Protein 2D1P (pdb70)

B-factor: mean 33.17, std 9.61, range [13.83, 77.72]

Organism: Escherichia coli (strain K12) (NCBI:txid83333)

Structure (mmCIF, N/CA/C/O backbone):
data_2D1P
#
_entry.id   2D1P
#
_cell.length_a   141.392
_cell.length_b   141.392
_cell.length_c   135.686
_cell.angle_alpha   90.00
_cell.angle_beta   90.00
_cell.angle_gamma   90.00
#
_symmetry.space_group_name_H-M   'P 41 21 2'
#
loop_
_entity.id
_entity.type
_entity.pdbx_description
1 polymer 'Hypothetical UPF0163 protein yheN'
2 polymer 'Hypothetical UPF0116 protein yheM'
3 polymer 'Hypothetical protein yheL'
4 non-polymer 'SULFATE ION'
5 water water
#
loop_
_atom_site.group_PDB
_atom_site.id
_atom_site.type_symbol
_atom_site.label_atom_id
_atom_site.label_alt_id
_atom_site.label_comp_id
_atom_site.label_asym_id
_atom_site.label_entity_id
_atom_site.label_seq_id
_atom_site.pdbx_PDB_ins_code
_atom_site.Cartn_x
_atom_site.Cartn_y
_atom_site.Cartn_z
_atom_site.occupancy
_atom_site.B_iso_or_equiv
_atom_site.auth_seq_id
_atom_site.auth_comp_id
_atom_site.auth_asym_id
_atom_site.auth_atom_id
_atom_site.pdbx_PDB_model_num
ATOM 1 N N . GLY A 1 11 ? 54.919 39.471 50.403 1.00 57.78 -1 GLY A N 1
ATOM 2 C CA . GLY A 1 11 ? 55.818 40.247 51.313 1.00 56.69 -1 GLY A CA 1
ATOM 3 C C . GLY A 1 11 ? 57.161 40.551 50.674 1.00 55.87 -1 GLY A C 1
ATOM 4 O O . GLY A 1 11 ? 57.493 41.713 50.434 1.00 56.89 -1 GLY A O 1
ATOM 5 N N . SER A 1 12 ? 57.936 39.505 50.402 1.00 53.85 0 SER A N 1
ATOM 6 C CA . SER A 1 12 ? 59.249 39.651 49.784 1.00 51.00 0 SER A CA 1
ATOM 7 C C . SER A 1 12 ? 59.099 39.879 48.282 1.00 48.95 0 SER A C 1
ATOM 8 O O . SER A 1 12 ? 58.273 39.242 47.628 1.00 49.00 0 SER A O 1
ATOM 11 N N . MET A 1 13 ? 59.900 40.791 47.743 1.00 45.11 1 MET A N 1
ATOM 12 C CA . MET A 1 13 ? 59.867 41.115 46.324 1.00 43.29 1 MET A CA 1
ATOM 13 C C . MET A 1 13 ? 61.213 40.811 45.679 1.00 40.94 1 MET A C 1
ATOM 14 O O . MET A 1 13 ? 62.243 40.869 46.340 1.00 41.24 1 MET A O 1
ATOM 19 N N . ARG A 1 14 ? 61.203 40.491 44.390 1.00 41.34 2 ARG A N 1
ATOM 20 C CA . ARG A 1 14 ? 62.437 40.211 43.660 1.00 40.51 2 ARG A CA 1
ATOM 21 C C . ARG A 1 14 ? 62.911 41.505 43.014 1.00 37.25 2 ARG A C 1
ATOM 22 O O . ARG A 1 14 ? 62.236 42.053 42.144 1.00 33.99 2 ARG A O 1
ATOM 30 N N . PHE A 1 15 ? 64.080 41.979 43.436 1.00 34.39 3 PHE A N 1
ATOM 31 C CA . PHE A 1 15 ? 64.641 43.222 42.909 1.00 32.85 3 PHE A CA 1
ATOM 32 C C . PHE A 1 15 ? 65.804 43.066 41.938 1.00 31.41 3 PHE A C 1
ATOM 33 O O . PHE A 1 15 ? 66.610 42.147 42.035 1.00 31.03 3 PHE A O 1
ATOM 41 N N . ALA A 1 16 ? 65.868 43.997 40.999 1.00 32.35 4 ALA A N 1
ATOM 42 C CA . ALA A 1 16 ? 66.937 44.069 40.018 1.00 31.62 4 ALA A CA 1
ATOM 43 C C . ALA A 1 16 ? 67.352 45.538 40.083 1.00 30.50 4 ALA A C 1
ATOM 44 O O . ALA A 1 16 ? 66.507 46.421 39.961 1.00 31.01 4 ALA A O 1
ATOM 46 N N . ILE A 1 17 ? 68.635 45.803 40.297 1.00 29.02 5 ILE A N 1
ATOM 47 C CA . ILE A 1 17 ? 69.114 47.184 40.363 1.00 27.19 5 ILE A CA 1
ATOM 48 C C . ILE A 1 17 ? 69.991 47.490 39.159 1.00 27.31 5 ILE A C 1
ATOM 49 O O . ILE A 1 17 ? 70.797 46.656 38.741 1.00 26.97 5 ILE A O 1
ATOM 54 N N . VAL A 1 18 ? 69.820 48.682 38.594 1.00 25.45 6 VAL A N 1
ATOM 55 C CA . VAL A 1 18 ? 70.616 49.101 37.450 1.00 25.75 6 VAL A CA 1
ATOM 56 C C . VAL A 1 18 ? 71.515 50.264 37.875 1.00 26.12 6 VAL A C 1
ATOM 57 O O . VAL A 1 18 ? 71.032 51.295 38.343 1.00 26.67 6 VAL A O 1
ATOM 61 N N . VAL A 1 19 ? 72.824 50.086 37.724 1.00 24.61 7 VAL A N 1
ATOM 62 C CA . VAL A 1 19 ? 73.787 51.117 38.098 1.00 22.89 7 VAL A CA 1
ATOM 63 C C . VAL A 1 19 ? 74.392 51.709 36.834 1.00 22.56 7 VAL A C 1
ATOM 64 O O . VAL A 1 19 ? 74.930 50.986 35.996 1.00 23.88 7 VAL A O 1
ATOM 68 N N . THR A 1 20 ? 74.287 53.024 36.691 1.00 20.79 8 THR A N 1
ATOM 69 C CA . THR A 1 20 ? 74.804 53.692 35.509 1.00 22.31 8 THR A CA 1
ATOM 70 C C . THR A 1 20 ? 75.896 54.711 35.818 1.00 21.67 8 THR A C 1
ATOM 71 O O . THR A 1 20 ? 76.350 55.414 34.912 1.00 22.32 8 THR A O 1
ATOM 75 N N . GLY A 1 21 ? 76.311 54.789 37.085 1.00 20.63 9 GLY A N 1
ATOM 76 C CA . GLY A 1 21 ? 77.363 55.721 37.485 1.00 20.71 9 GLY A CA 1
ATOM 77 C C . GLY A 1 21 ? 78.639 55.021 37.957 1.00 20.52 9 GLY A C 1
ATOM 78 O O . GLY A 1 21 ? 78.588 53.875 38.420 1.00 20.86 9 GLY A O 1
ATOM 79 N N . PRO A 1 22 ? 79.797 55.698 37.896 1.00 19.75 10 PRO A N 1
ATOM 80 C CA . PRO A 1 22 ? 81.079 55.113 38.309 1.00 20.68 10 PRO A CA 1
ATOM 81 C C . PRO A 1 22 ? 81.246 54.834 39.799 1.00 19.23 10 PRO A C 1
ATOM 82 O O . PRO A 1 22 ? 80.454 55.281 40.619 1.00 21.80 10 PRO A O 1
ATOM 86 N N . ALA A 1 23 ? 82.284 54.079 40.139 1.00 21.24 11 ALA A N 1
ATOM 87 C CA . ALA A 1 23 ? 82.569 53.767 41.540 1.00 20.26 11 ALA A CA 1
ATOM 88 C C . ALA A 1 23 ? 82.903 55.097 42.229 1.00 18.20 11 ALA A C 1
ATOM 89 O O . ALA A 1 23 ? 82.426 55.373 43.323 1.00 19.91 11 ALA A O 1
ATOM 91 N N . TYR A 1 24 ? 83.714 55.918 41.566 1.00 19.53 12 TYR A N 1
ATOM 92 C CA . TYR A 1 24 ? 84.091 57.242 42.075 1.00 20.46 12 TYR A CA 1
ATOM 93 C C . TYR A 1 24 ? 83.857 58.267 40.971 1.00 19.65 12 TYR A C 1
ATOM 94 O O . TYR A 1 24 ? 84.268 58.056 39.823 1.00 19.10 12 TYR A O 1
ATOM 103 N N . GLY A 1 25 ? 83.212 59.375 41.319 1.00 18.31 13 GLY A N 1
ATOM 104 C CA . GLY A 1 25 ? 82.928 60.402 40.332 1.00 20.99 13 GLY A CA 1
ATOM 105 C C . GLY A 1 25 ? 81.570 61.041 40.556 1.00 21.32 13 GLY A C 1
ATOM 106 O O . GLY A 1 25 ? 81.424 62.260 40.431 1.00 20.38 13 GLY A O 1
ATOM 107 N N . THR A 1 26 ? 80.571 60.207 40.846 1.00 21.49 14 THR A N 1
ATOM 108 C CA . THR A 1 26 ? 79.208 60.660 41.137 1.00 21.67 14 THR A CA 1
ATOM 109 C C . THR A 1 26 ? 78.738 59.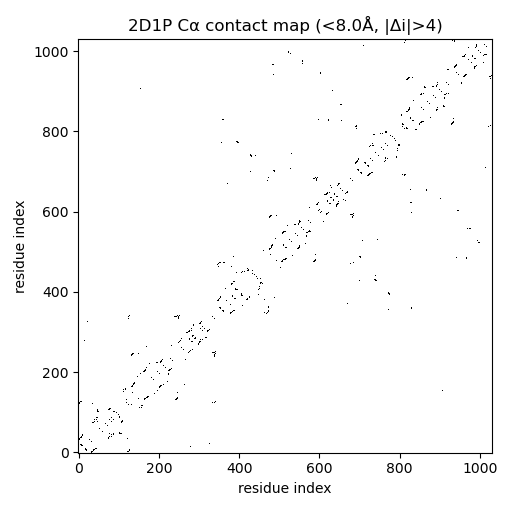783 42.292 1.00 21.60 14 THR A C 1
ATOM 110 O O . THR A 1 26 ? 79.409 58.810 42.646 1.00 21.49 14 THR A O 1
ATOM 114 N N . GLN A 1 27 ? 77.591 60.115 42.872 1.00 22.82 15 GLN A N 1
ATOM 115 C CA . GLN A 1 27 ? 77.063 59.371 44.011 1.00 23.59 15 GLN A CA 1
ATOM 116 C C . GLN A 1 27 ? 76.125 58.217 43.646 1.00 24.39 15 GLN A C 1
ATOM 117 O O . GLN A 1 27 ? 75.787 57.397 44.501 1.00 24.34 15 GLN A O 1
ATOM 123 N N . GLN A 1 28 ? 75.709 58.145 42.385 1.00 24.43 16 GLN A N 1
ATOM 124 C CA . GLN A 1 28 ? 74.768 57.106 41.962 1.00 24.59 16 GLN A CA 1
ATOM 125 C C . GLN A 1 28 ? 75.088 55.676 42.405 1.00 23.69 16 GLN A C 1
ATOM 126 O O . GLN A 1 28 ? 74.234 55.003 42.980 1.00 23.30 16 GLN A O 1
ATOM 132 N N . ALA A 1 29 ? 76.308 55.209 42.149 1.00 21.83 17 ALA A N 1
ATOM 133 C CA . ALA A 1 29 ? 76.679 53.842 42.517 1.00 20.82 17 ALA A CA 1
ATOM 134 C C . ALA A 1 29 ? 76.639 53.639 44.025 1.00 22.02 17 ALA A C 1
ATOM 135 O O . ALA A 1 29 ? 76.262 52.564 44.500 1.00 21.51 17 ALA A O 1
ATOM 137 N N . SER A 1 30 ? 77.026 54.675 44.771 1.00 21.49 18 SER A N 1
ATOM 138 C CA . SER A 1 30 ? 77.017 54.624 46.231 1.00 22.51 18 SER A CA 1
ATOM 139 C C . SER A 1 30 ? 75.597 54.533 46.778 1.00 23.36 18 SER A C 1
ATOM 140 O O . SER A 1 30 ? 75.335 53.743 47.686 1.00 24.04 18 SER A O 1
ATOM 143 N N . SER A 1 31 ? 74.681 55.347 46.251 1.00 24.41 19 SER A N 1
ATOM 144 C CA . SER A 1 31 ? 73.306 55.294 46.745 1.00 26.27 19 SER A CA 1
ATOM 145 C C . SER A 1 31 ? 72.679 53.957 46.364 1.00 24.73 19 SER A C 1
ATOM 146 O O . SER A 1 31 ? 71.928 53.383 47.146 1.00 24.41 19 SER A O 1
ATOM 149 N N . ALA A 1 32 ? 73.003 53.453 45.175 1.00 23.01 20 ALA A N 1
ATOM 150 C CA . ALA A 1 32 ? 72.485 52.160 44.740 1.00 23.83 20 ALA A CA 1
ATOM 151 C C . ALA A 1 32 ? 72.957 51.073 45.716 1.00 24.06 20 ALA A C 1
ATOM 152 O O . ALA A 1 32 ? 72.198 50.163 46.053 1.00 25.62 20 ALA A O 1
ATOM 154 N N . PHE A 1 33 ? 74.208 51.171 46.170 1.00 24.11 21 PHE A N 1
ATOM 155 C CA . PHE A 1 33 ? 74.754 50.193 47.114 1.00 24.40 21 PHE A CA 1
ATOM 156 C C . PHE A 1 33 ? 74.031 50.285 48.459 1.00 24.68 21 PHE A C 1
ATOM 157 O O . PHE A 1 33 ? 73.710 49.264 49.072 1.00 23.03 21 PHE A O 1
ATOM 165 N N . GLN A 1 34 ? 73.780 51.512 48.917 1.00 25.55 22 GLN A N 1
ATOM 166 C CA . GLN A 1 34 ? 73.084 51.715 50.187 1.00 27.15 22 GLN A CA 1
ATOM 167 C C . GLN A 1 34 ? 71.628 51.270 50.050 1.00 27.00 22 GLN A C 1
ATOM 168 O O . GLN A 1 34 ? 71.014 50.816 51.010 1.00 27.19 22 GLN A O 1
ATOM 174 N N . PHE A 1 35 ? 71.086 51.393 48.845 1.00 26.09 23 PHE A N 1
ATOM 175 C CA . PHE A 1 35 ? 69.718 50.970 48.582 1.00 27.33 23 PHE A CA 1
ATOM 176 C C . PHE A 1 35 ? 69.653 49.439 48.630 1.00 28.42 23 PHE A C 1
ATOM 177 O O . PHE A 1 35 ? 68.711 48.863 49.181 1.00 28.63 23 PHE A O 1
ATOM 185 N N . ALA A 1 36 ? 70.660 48.791 48.045 1.00 27.84 24 ALA A N 1
ATOM 186 C CA . ALA A 1 36 ? 70.730 47.332 48.012 1.00 27.95 24 ALA A CA 1
ATOM 187 C C . ALA A 1 36 ? 70.775 46.753 49.419 1.00 29.43 24 ALA A C 1
ATOM 188 O O . ALA A 1 36 ? 70.072 45.787 49.723 1.00 28.60 24 ALA A O 1
ATOM 190 N N . GLN A 1 37 ? 71.608 47.345 50.272 1.00 30.21 25 GLN A N 1
ATOM 191 C CA . GLN A 1 37 ? 71.743 46.899 51.656 1.00 32.67 25 GLN A CA 1
ATOM 192 C C . GLN A 1 37 ? 70.421 47.055 52.396 1.00 33.57 25 GLN A C 1
ATOM 193 O O . GLN A 1 37 ? 70.021 46.178 53.170 1.00 33.98 25 GLN A O 1
ATOM 199 N N . ALA A 1 38 ? 69.745 48.175 52.151 1.00 32.81 26 ALA A N 1
ATOM 200 C CA . ALA A 1 38 ? 68.469 48.459 52.799 1.00 32.74 26 ALA A CA 1
ATOM 201 C C . ALA A 1 38 ? 67.352 47.499 52.387 1.00 32.74 26 ALA A C 1
ATOM 202 O O . ALA A 1 38 ? 66.586 47.043 53.234 1.00 32.87 26 ALA A O 1
ATOM 204 N N . LEU A 1 39 ? 67.253 47.187 51.097 1.00 32.52 27 LEU A N 1
ATOM 205 C CA . LEU A 1 39 ? 66.199 46.289 50.653 1.00 33.16 27 LEU A CA 1
ATOM 206 C C . LEU A 1 39 ? 66.452 44.877 51.182 1.00 34.77 27 LEU A C 1
ATOM 207 O O . LEU A 1 39 ? 65.523 44.198 51.610 1.00 34.16 27 LEU A O 1
ATOM 212 N N . ILE A 1 40 ? 67.709 44.441 51.171 1.00 35.92 28 ILE A N 1
ATOM 213 C CA . ILE A 1 40 ? 68.040 43.108 51.668 1.00 35.94 28 ILE A CA 1
ATOM 214 C C . ILE A 1 40 ? 67.756 43.034 53.160 1.00 37.34 28 ILE A C 1
ATOM 215 O O . ILE A 1 40 ? 67.238 42.033 53.652 1.00 37.73 28 ILE A O 1
ATOM 220 N N . ALA A 1 41 ? 68.083 44.107 53.873 1.00 37.82 29 ALA A N 1
ATOM 221 C CA . ALA A 1 41 ? 67.840 44.172 55.305 1.00 38.03 29 ALA A CA 1
ATOM 222 C C . ALA A 1 41 ? 66.337 44.183 55.595 1.00 40.01 29 ALA A C 1
ATOM 223 O O . ALA A 1 41 ? 65.907 43.745 56.662 1.00 38.45 29 ALA A O 1
ATOM 225 N N . ASP A 1 42 ? 65.539 44.676 54.650 1.00 40.33 30 ASP A N 1
ATOM 226 C CA . ASP A 1 42 ? 64.092 44.727 54.850 1.00 42.34 30 ASP A CA 1
ATOM 227 C C . ASP A 1 42 ? 63.379 43.449 54.393 1.00 41.90 30 ASP A C 1
ATOM 228 O O . ASP A 1 42 ? 62.168 43.445 54.192 1.00 42.51 30 ASP A O 1
ATOM 233 N N . GLY A 1 43 ? 64.142 42.373 54.222 1.00 41.31 31 GLY A N 1
ATOM 234 C CA . GLY A 1 43 ? 63.567 41.099 53.825 1.00 40.12 31 GLY A CA 1
ATOM 235 C C . GLY A 1 43 ? 63.345 40.821 52.349 1.00 39.84 31 GLY A C 1
ATOM 236 O O . GLY A 1 43 ? 62.831 39.758 51.998 1.00 39.60 31 GLY A O 1
ATOM 237 N N . HIS A 1 44 ? 63.723 41.747 51.477 1.00 37.72 32 HIS A N 1
ATOM 238 C CA . HIS A 1 44 ? 63.523 41.527 50.048 1.00 37.37 32 HIS A CA 1
ATOM 239 C C . HIS A 1 44 ? 64.711 40.817 49.417 1.00 36.83 32 HIS A C 1
ATOM 240 O O . HIS A 1 44 ? 65.778 40.706 50.022 1.00 35.08 32 HIS A O 1
ATOM 247 N N . GLU A 1 45 ? 64.519 40.325 48.202 1.00 37.15 33 GLU A N 1
ATOM 248 C CA . GLU A 1 45 ? 65.585 39.618 47.525 1.00 39.25 33 GLU A CA 1
ATOM 249 C C . GLU A 1 45 ? 66.178 40.430 46.389 1.00 37.52 33 GLU A C 1
ATOM 250 O O . GLU A 1 45 ? 65.462 40.944 45.531 1.00 37.53 33 GLU A O 1
ATOM 256 N N . LEU A 1 46 ? 67.499 40.545 46.403 1.00 35.93 34 LEU A N 1
ATOM 257 C CA . LEU A 1 46 ? 68.208 41.271 45.366 1.00 35.59 34 LEU A CA 1
ATOM 258 C C . LEU A 1 46 ? 68.697 40.259 44.343 1.00 34.84 34 LEU A C 1
ATOM 259 O O . LEU A 1 46 ? 69.767 39.674 44.496 1.00 35.36 34 LEU A O 1
ATOM 264 N N . SER A 1 47 ? 67.892 40.054 43.309 1.00 35.60 35 SER A N 1
ATOM 265 C CA . SER A 1 47 ? 68.208 39.112 42.247 1.00 37.82 35 SER A CA 1
ATOM 266 C C . SER A 1 47 ? 69.550 39.438 41.594 1.00 37.20 35 SER A C 1
ATOM 267 O O . SER A 1 47 ? 70.419 38.574 41.477 1.00 38.25 35 SER A O 1
ATOM 270 N N . SER A 1 48 ? 69.725 40.689 41.179 1.00 34.19 36 SER A N 1
ATOM 271 C CA . SER A 1 48 ? 70.974 41.078 40.537 1.00 31.26 36 SER A CA 1
ATOM 272 C C . SER A 1 48 ? 71.125 42.579 40.393 1.00 29.88 36 SER A C 1
ATOM 273 O O . SER A 1 48 ? 70.173 43.340 40.564 1.00 28.30 36 SER A O 1
ATOM 276 N N . VAL A 1 49 ? 72.347 42.990 40.083 1.00 28.33 37 VAL A N 1
ATOM 277 C CA . VAL A 1 49 ? 72.665 44.387 39.862 1.00 26.86 37 VAL A CA 1
ATOM 278 C C . VAL A 1 49 ? 73.299 44.420 38.478 1.00 26.09 37 VAL A C 1
ATOM 279 O O . VAL A 1 49 ? 74.277 43.723 38.221 1.00 27.28 37 VAL A O 1
ATOM 283 N N . PHE A 1 50 ? 72.724 45.200 37.576 1.00 24.45 38 PHE A N 1
ATOM 284 C CA . PHE A 1 50 ? 73.264 45.302 36.226 1.00 23.26 38 PHE A CA 1
ATOM 285 C C . PHE A 1 50 ? 74.031 46.615 36.092 1.00 24.08 38 PHE A C 1
ATOM 286 O O . PHE A 1 50 ? 73.491 47.697 36.346 1.00 24.22 38 PHE A O 1
ATOM 294 N N . PHE A 1 51 ? 75.295 46.514 35.704 1.00 23.02 39 PHE A N 1
ATOM 295 C CA . PHE A 1 51 ? 76.143 47.685 35.540 1.00 22.20 39 PHE A CA 1
ATOM 296 C C . PHE A 1 51 ? 76.263 48.012 34.057 1.00 21.76 39 PHE A C 1
ATOM 297 O O . PHE A 1 51 ? 76.751 47.203 33.265 1.00 20.58 39 PHE A O 1
ATOM 305 N N . TYR A 1 52 ? 75.831 49.214 33.696 1.00 21.59 40 TYR A N 1
ATOM 306 C CA . TYR A 1 52 ? 75.845 49.656 32.312 1.00 22.70 40 TYR A CA 1
ATOM 307 C C . TYR A 1 52 ? 76.343 51.108 32.207 1.00 22.94 40 TYR A C 1
ATOM 308 O O . TYR A 1 52 ? 76.375 51.831 33.203 1.00 22.83 40 TYR A O 1
ATOM 317 N N . ARG A 1 53 ? 76.732 51.539 31.007 1.00 22.47 41 ARG A N 1
ATOM 318 C CA . ARG A 1 53 ? 77.240 52.901 30.830 1.00 23.86 41 ARG A CA 1
ATOM 319 C C . ARG A 1 53 ? 78.442 53.083 31.775 1.00 23.14 41 ARG A C 1
ATOM 320 O O . ARG A 1 53 ? 79.244 52.157 31.919 1.00 20.47 41 ARG A O 1
ATOM 328 N N . GLU A 1 54 ? 78.572 54.252 32.412 1.00 21.77 42 GLU A N 1
ATOM 329 C CA . GLU A 1 54 ? 79.682 54.484 33.339 1.00 21.87 42 GLU A CA 1
ATOM 330 C C . GLU A 1 54 ? 79.635 53.523 34.536 1.00 21.04 42 GLU A C 1
ATOM 331 O O . GLU A 1 54 ? 80.596 53.416 35.301 1.00 21.64 42 GLU A O 1
ATOM 337 N N . GLY A 1 55 ? 78.519 52.821 34.699 1.00 21.09 43 GLY A N 1
ATOM 338 C CA . GLY A 1 55 ? 78.412 51.868 35.791 1.00 20.19 43 GLY A CA 1
ATOM 339 C C . GLY A 1 55 ? 79.452 50.751 35.737 1.00 19.77 43 GLY A C 1
ATOM 340 O O . GLY A 1 55 ? 79.771 50.148 36.767 1.00 19.91 43 GLY A O 1
ATOM 341 N N . VAL A 1 56 ? 79.989 50.467 34.551 1.00 19.69 44 VAL A N 1
ATOM 342 C CA . VAL A 1 56 ? 80.981 49.399 34.412 1.00 19.00 44 VAL A CA 1
ATOM 343 C C . VAL A 1 56 ? 82.263 49.646 35.222 1.00 19.72 44 VAL A C 1
ATOM 344 O O . VAL A 1 56 ? 82.958 48.699 35.584 1.00 20.87 44 VAL A O 1
ATOM 348 N N . TYR A 1 57 ? 82.568 50.908 35.517 1.00 18.20 45 TYR A N 1
ATOM 349 C CA . TYR A 1 57 ? 83.763 51.235 36.298 1.00 19.23 45 TYR A CA 1
ATOM 350 C C . TYR A 1 57 ? 83.716 50.632 37.699 1.00 20.31 45 TYR A C 1
ATOM 351 O O . TYR A 1 57 ? 84.752 50.494 38.362 1.00 20.82 45 TYR A O 1
ATOM 360 N N . ASN A 1 58 ? 82.520 50.265 38.152 1.00 19.72 46 ASN A N 1
ATOM 361 C CA . ASN A 1 58 ? 82.378 49.653 39.471 1.00 20.50 46 ASN A CA 1
ATOM 362 C C . ASN A 1 58 ? 83.085 48.289 39.500 1.00 22.20 46 ASN A C 1
ATOM 363 O O . ASN A 1 58 ? 83.349 47.741 40.573 1.00 20.57 46 ASN A O 1
ATOM 368 N N . ALA A 1 59 ? 83.408 47.754 38.321 1.00 20.34 47 ALA A N 1
ATOM 369 C CA . ALA A 1 59 ? 84.095 46.461 38.247 1.00 22.77 47 ALA A CA 1
ATOM 370 C C . ALA A 1 59 ? 85.593 46.611 37.935 1.00 22.90 47 ALA A C 1
ATOM 371 O O . ALA A 1 59 ? 86.260 45.623 37.636 1.00 23.98 47 ALA A O 1
ATOM 373 N N . ASN A 1 60 ? 86.115 47.837 37.990 1.00 22.56 48 ASN A N 1
ATOM 374 C CA . ASN A 1 60 ? 87.537 48.057 37.718 1.00 22.72 48 ASN A CA 1
ATOM 375 C C . ASN A 1 60 ? 88.346 47.692 38.961 1.00 23.64 48 ASN A C 1
ATOM 376 O O . ASN A 1 60 ? 88.366 48.435 39.944 1.00 22.17 48 ASN A O 1
ATOM 381 N N . GLN A 1 61 ? 88.999 46.537 38.901 1.00 24.16 49 GLN A N 1
ATOM 382 C CA . GLN A 1 61 ? 89.805 46.007 39.997 1.00 25.34 49 GLN A CA 1
ATOM 383 C C . GLN A 1 61 ? 90.929 46.945 40.456 1.00 23.58 49 GLN A C 1
ATOM 384 O O . GLN A 1 61 ? 91.289 46.954 41.626 1.00 21.71 49 GLN A O 1
ATOM 390 N N . LEU A 1 62 ? 91.470 47.740 39.540 1.00 21.69 50 LEU A N 1
ATOM 391 C CA . LEU A 1 62 ? 92.577 48.630 39.877 1.00 21.67 50 LEU A CA 1
ATOM 392 C C . LEU A 1 62 ? 92.175 49.872 40.682 1.00 23.37 50 LEU A C 1
ATOM 393 O O . LEU A 1 62 ? 93.046 50.641 41.111 1.00 20.57 50 LEU A O 1
ATOM 398 N N . THR A 1 63 ? 90.871 50.060 40.894 1.00 21.74 51 THR A N 1
ATOM 399 C CA . THR A 1 63 ? 90.368 51.209 41.649 1.00 22.38 51 THR A CA 1
ATOM 400 C C . THR A 1 63 ? 91.074 51.270 43.008 1.00 24.08 51 THR A C 1
ATOM 401 O O . THR A 1 63 ? 91.057 50.306 43.766 1.00 23.26 51 THR A O 1
ATOM 405 N N . SER A 1 64 ? 91.693 52.408 43.319 1.00 25.12 52 SER A N 1
ATOM 406 C CA . SER A 1 64 ? 92.440 52.530 44.569 1.00 24.75 52 SER A CA 1
ATOM 407 C C . SER A 1 64 ? 92.087 53.743 45.407 1.00 24.35 52 SER A C 1
ATOM 408 O O . SER A 1 64 ? 92.755 54.769 45.337 1.00 22.70 52 SER A O 1
ATOM 411 N N . PRO A 1 65 ? 91.032 53.640 46.222 1.00 24.43 53 PRO A N 1
ATOM 412 C CA . PRO A 1 65 ? 90.643 54.775 47.061 1.00 24.65 53 PRO A CA 1
ATOM 413 C C . PRO A 1 65 ? 91.629 54.939 48.220 1.00 25.66 53 PRO A C 1
ATOM 414 O O . PRO A 1 65 ? 92.390 54.020 48.527 1.00 24.87 53 PRO A O 1
ATOM 418 N N . ALA A 1 66 ? 91.624 56.115 48.842 1.00 24.56 54 ALA A N 1
ATOM 419 C CA . ALA A 1 66 ? 92.484 56.377 49.990 1.00 23.81 54 ALA A CA 1
ATOM 420 C C . ALA A 1 66 ? 91.999 55.448 51.091 1.00 24.82 54 ALA A C 1
ATOM 421 O O . ALA A 1 66 ? 90.877 54.945 51.038 1.00 23.87 54 ALA A O 1
ATOM 423 N N . SER A 1 67 ? 92.829 55.234 52.103 1.00 26.77 55 SER A N 1
ATOM 424 C CA . SER A 1 67 ? 92.462 54.354 53.199 1.00 28.03 55 SER A CA 1
ATOM 425 C C . SER A 1 67 ? 91.248 54.858 53.987 1.00 28.23 55 SER A C 1
ATOM 426 O O . SER A 1 67 ? 90.539 54.072 54.614 1.00 27.92 55 SER A O 1
ATOM 429 N N . ASP A 1 68 ? 91.005 56.163 53.964 1.00 26.11 56 ASP A N 1
ATOM 430 C CA . ASP A 1 68 ? 89.860 56.711 54.687 1.00 26.96 56 ASP A CA 1
ATOM 431 C C . ASP A 1 68 ? 88.654 56.971 53.771 1.00 26.21 56 ASP A C 1
ATOM 432 O O . ASP A 1 68 ? 87.733 57.675 54.150 1.00 25.85 56 ASP A O 1
ATOM 437 N N . GLU A 1 69 ? 88.667 56.399 52.568 1.00 26.56 57 GLU A N 1
ATOM 438 C CA . GLU A 1 69 ? 87.556 56.559 51.628 1.00 26.19 57 GLU A CA 1
ATOM 439 C C . GLU A 1 69 ? 86.894 55.196 51.425 1.00 27.13 57 GLU A C 1
ATOM 440 O O . GLU A 1 69 ? 87.567 54.167 51.447 1.00 27.54 57 GLU A O 1
ATOM 446 N N . PHE A 1 70 ? 85.578 55.185 51.231 1.00 26.53 58 PHE A N 1
ATOM 447 C CA . PHE A 1 70 ? 84.852 53.931 51.044 1.00 25.64 58 PHE A CA 1
ATOM 448 C C . PHE A 1 70 ? 85.301 53.176 49.796 1.00 25.58 58 PHE A C 1
ATOM 449 O O . PHE A 1 70 ? 85.348 53.738 48.696 1.00 25.08 58 PHE A O 1
ATOM 457 N N . ASP A 1 71 ? 85.625 51.897 49.973 1.00 24.53 59 ASP A N 1
ATOM 458 C CA . ASP A 1 71 ? 86.079 51.055 48.867 1.00 24.88 59 ASP A CA 1
ATOM 459 C C . ASP A 1 71 ? 84.847 50.376 48.252 1.00 25.74 59 ASP A C 1
ATOM 460 O O . ASP A 1 71 ? 84.535 49.219 48.547 1.00 23.93 59 ASP A O 1
ATOM 465 N N . LEU A 1 72 ? 84.152 51.113 47.391 1.00 24.45 60 LEU A N 1
ATOM 466 C CA . LEU A 1 72 ? 82.929 50.619 46.763 1.00 26.03 60 LEU A CA 1
ATOM 467 C C . LEU A 1 72 ? 83.103 49.350 45.929 1.00 25.26 60 LEU A C 1
ATOM 468 O O . LEU A 1 72 ? 82.278 48.445 45.991 1.00 25.76 60 LEU A O 1
ATOM 473 N N . VAL A 1 73 ? 84.172 49.285 45.146 1.00 25.49 61 VAL A N 1
ATOM 474 C CA . VAL A 1 73 ? 84.419 48.115 44.314 1.00 24.29 61 VAL A CA 1
ATOM 475 C C . VAL A 1 73 ? 84.439 46.833 45.152 1.00 24.74 61 VAL A C 1
ATOM 476 O O . VAL A 1 73 ? 83.830 45.832 44.765 1.00 24.44 61 VAL A O 1
ATOM 480 N N . ARG A 1 74 ? 85.115 46.854 46.298 1.00 23.72 62 ARG A N 1
ATOM 481 C CA . ARG A 1 74 ? 85.131 45.663 47.134 1.00 24.15 62 ARG A CA 1
ATOM 482 C C . ARG A 1 74 ? 83.810 45.497 47.842 1.00 25.47 62 ARG A C 1
ATOM 483 O O . ARG A 1 74 ? 83.421 44.375 48.178 1.00 24.84 62 ARG A O 1
ATOM 491 N N . ALA A 1 75 ? 83.122 46.610 48.083 1.00 24.42 63 ALA A N 1
ATOM 492 C CA . ALA A 1 75 ? 81.826 46.544 48.739 1.00 26.01 63 ALA A CA 1
ATOM 493 C C . ALA A 1 75 ? 80.919 45.689 47.851 1.00 26.71 63 ALA A C 1
ATOM 494 O O . ALA A 1 75 ? 80.201 44.822 48.346 1.00 28.52 63 ALA A O 1
ATOM 496 N N . TRP A 1 76 ? 80.962 45.935 46.542 1.00 25.30 64 TRP A N 1
ATOM 497 C CA . TRP A 1 76 ? 80.152 45.165 45.598 1.00 27.19 64 TRP A CA 1
ATOM 498 C C . TRP A 1 76 ? 80.566 43.696 45.652 1.00 26.78 64 TRP A C 1
ATOM 499 O O . TRP A 1 76 ? 79.716 42.813 45.744 1.00 27.76 64 TRP A O 1
ATOM 510 N N . GLN A 1 77 ? 81.871 43.440 45.597 1.00 26.96 65 GLN A N 1
ATOM 511 C CA . GLN A 1 77 ? 82.363 42.072 45.663 1.00 28.51 65 GLN A CA 1
ATOM 512 C C . GLN A 1 77 ? 81.797 41.398 46.911 1.00 29.03 65 GLN A C 1
ATOM 513 O O . GLN A 1 77 ? 81.289 40.280 46.837 1.00 28.47 65 GLN A O 1
ATOM 519 N N . GLN A 1 78 ? 81.876 42.084 48.050 1.00 29.50 66 GLN A N 1
ATOM 520 C CA . GLN A 1 78 ? 81.371 41.530 49.300 1.00 31.12 66 GLN A CA 1
ATOM 521 C C . GLN A 1 78 ? 79.870 41.235 49.239 1.00 30.22 66 GLN A C 1
ATOM 522 O O . GLN A 1 78 ? 79.407 40.255 49.819 1.00 29.74 66 GLN A O 1
ATOM 528 N N . LEU A 1 79 ? 79.110 42.074 48.539 1.00 30.13 67 LEU A N 1
ATOM 529 C CA . LEU A 1 79 ? 77.670 41.855 48.423 1.00 29.32 67 LEU A CA 1
ATOM 530 C C . LEU A 1 79 ? 77.429 40.548 47.666 1.00 30.44 67 LEU A C 1
ATOM 531 O O . LEU A 1 79 ? 76.521 39.788 47.995 1.00 29.21 67 LEU A O 1
ATOM 536 N N . ASN A 1 80 ? 78.243 40.290 46.647 1.00 30.00 68 ASN A N 1
ATOM 537 C CA . ASN A 1 80 ? 78.113 39.056 45.881 1.00 32.40 68 ASN A CA 1
ATOM 538 C C . ASN A 1 80 ? 78.503 37.857 46.748 1.00 33.15 68 ASN A C 1
ATOM 539 O O . ASN A 1 80 ? 77.791 36.857 46.794 1.00 33.55 68 ASN A O 1
ATOM 544 N N . ALA A 1 81 ? 79.625 37.979 47.449 1.00 33.58 69 ALA A N 1
ATOM 545 C CA . ALA A 1 81 ? 80.128 36.908 48.305 1.00 35.83 69 ALA A CA 1
ATOM 546 C C . ALA A 1 81 ? 79.206 36.555 49.468 1.00 36.86 69 ALA A C 1
ATOM 547 O O . ALA A 1 81 ? 78.982 35.381 49.750 1.00 36.84 69 ALA A O 1
ATOM 549 N N . GLN A 1 82 ? 78.670 37.569 50.138 1.00 38.73 70 GLN A N 1
ATOM 550 C CA . GLN A 1 82 ? 77.809 37.351 51.294 1.00 38.75 70 GLN A CA 1
ATOM 551 C C . GLN A 1 82 ? 76.337 37.053 51.014 1.00 39.80 70 GLN A C 1
ATOM 552 O O . GLN A 1 82 ? 75.729 36.250 51.719 1.00 40.45 70 GLN A O 1
ATOM 558 N N . HIS A 1 83 ? 75.760 37.691 49.999 1.00 40.01 71 HIS A N 1
ATOM 559 C CA . HIS A 1 83 ? 74.346 37.488 49.689 1.00 39.05 71 HIS A CA 1
ATOM 560 C C . HIS A 1 83 ? 74.071 36.849 48.340 1.00 38.40 71 HIS A C 1
ATOM 561 O O . HIS A 1 83 ? 72.926 36.792 47.903 1.00 39.06 71 HIS A O 1
ATOM 568 N N . GLY A 1 84 ? 75.118 36.379 47.675 1.00 38.16 72 GLY A N 1
ATOM 569 C CA . GLY A 1 84 ? 74.941 35.735 46.385 1.00 35.98 72 GLY A CA 1
ATOM 570 C C . GLY A 1 84 ? 74.341 36.585 45.276 1.00 35.09 72 GLY A C 1
ATOM 571 O O . GLY A 1 84 ? 73.829 36.044 44.295 1.00 34.73 72 GLY A O 1
ATOM 572 N N . VAL A 1 85 ? 74.402 37.908 45.409 1.00 32.99 73 VAL A N 1
ATOM 573 C CA . VAL A 1 85 ? 73.858 38.787 44.378 1.00 30.50 73 VAL A CA 1
ATOM 574 C C . VAL A 1 85 ? 74.711 38.757 43.115 1.00 29.94 73 VAL A C 1
ATOM 575 O O . VAL A 1 85 ? 75.922 38.938 43.167 1.00 31.10 73 VAL A O 1
ATOM 579 N N . ALA A 1 86 ? 74.071 38.533 41.977 1.00 28.26 74 ALA A N 1
ATOM 580 C CA . ALA A 1 86 ? 74.782 38.494 40.710 1.00 28.88 74 ALA A CA 1
ATOM 581 C C . ALA A 1 86 ? 75.116 39.915 40.253 1.00 27.77 74 ALA A C 1
ATOM 582 O O . ALA A 1 86 ? 74.243 40.782 40.190 1.00 27.09 74 ALA A O 1
ATOM 584 N N . LEU A 1 87 ? 76.386 40.147 39.946 1.00 27.15 75 LEU A N 1
ATOM 585 C CA . LEU A 1 87 ? 76.850 41.456 39.496 1.00 24.36 75 LEU A CA 1
ATOM 586 C C . LEU A 1 87 ? 77.173 41.335 38.012 1.00 24.44 75 LEU A C 1
ATOM 587 O O . LEU A 1 87 ? 78.250 40.867 37.642 1.00 24.95 75 LEU A O 1
ATOM 592 N N . ASN A 1 88 ? 76.234 41.761 37.170 1.00 23.63 76 ASN A N 1
ATOM 593 C CA . ASN A 1 88 ? 76.374 41.665 35.722 1.00 21.89 76 ASN A CA 1
ATOM 594 C C . ASN A 1 88 ? 76.853 42.951 35.063 1.00 23.98 76 ASN A C 1
ATOM 595 O O . ASN A 1 88 ? 76.241 44.003 35.220 1.00 22.61 76 ASN A O 1
ATOM 600 N N . ILE A 1 89 ? 77.943 42.848 34.307 1.00 24.56 77 ILE A N 1
ATOM 601 C CA . ILE A 1 89 ? 78.534 43.987 33.606 1.00 27.85 77 ILE A CA 1
ATOM 602 C C . ILE A 1 89 ? 78.391 43.830 32.095 1.00 26.91 77 ILE A C 1
ATOM 603 O O . ILE A 1 89 ? 78.793 42.811 31.535 1.00 27.34 77 ILE A O 1
ATOM 608 N N . CYS A 1 90 ? 77.832 44.835 31.430 1.00 26.59 78 CYS A N 1
ATOM 609 C CA . CYS A 1 90 ? 77.678 44.761 29.980 1.00 25.97 78 CYS A CA 1
ATOM 610 C C . CYS A 1 90 ? 79.062 44.730 29.336 1.00 26.59 78 CYS A C 1
ATOM 611 O O . CYS A 1 90 ? 79.817 45.698 29.417 1.00 24.40 78 CYS A O 1
ATOM 614 N N . VAL A 1 91 ? 79.388 43.615 28.687 1.00 26.14 79 VAL A N 1
ATOM 615 C CA . VAL A 1 91 ? 80.694 43.456 28.060 1.00 25.64 79 VAL A CA 1
ATOM 616 C C . VAL A 1 91 ? 81.072 44.567 27.079 1.00 25.73 79 VAL A C 1
ATOM 617 O O . VAL A 1 91 ? 82.199 45.066 27.101 1.00 26.49 79 VAL A O 1
ATOM 621 N N . ALA A 1 92 ? 80.137 44.947 26.215 1.00 24.95 80 ALA A N 1
ATOM 622 C CA . ALA A 1 92 ? 80.401 45.972 25.211 1.00 24.60 80 ALA A CA 1
ATOM 623 C C . ALA A 1 92 ? 80.666 47.330 25.847 1.00 23.19 80 ALA A C 1
ATOM 624 O O . ALA A 1 92 ? 81.588 48.030 25.450 1.00 21.82 80 ALA A O 1
ATOM 626 N N . ALA A 1 93 ? 79.853 47.700 26.833 1.00 23.46 81 ALA A N 1
ATOM 627 C CA . ALA A 1 93 ? 80.045 48.978 27.512 1.00 22.58 81 ALA A CA 1
ATOM 628 C C . ALA A 1 93 ? 81.383 48.974 28.262 1.00 19.52 81 ALA A C 1
ATOM 629 O O . ALA A 1 93 ? 82.070 49.991 28.318 1.00 19.18 81 ALA A O 1
ATOM 631 N N . ALA A 1 94 ? 81.741 47.827 28.833 1.00 19.31 82 ALA A N 1
ATOM 632 C CA . ALA A 1 94 ? 82.993 47.694 29.577 1.00 20.06 82 ALA A CA 1
ATOM 633 C C . ALA A 1 94 ? 84.196 47.789 28.631 1.00 20.22 82 ALA A C 1
ATOM 634 O O . ALA A 1 94 ? 85.183 48.439 28.946 1.00 21.85 82 ALA A O 1
ATOM 636 N N . LEU A 1 95 ? 84.100 47.144 27.470 1.00 21.19 83 LEU A N 1
ATOM 637 C CA . LEU A 1 95 ? 85.168 47.178 26.466 1.00 21.79 83 LEU A CA 1
ATOM 638 C C . LEU A 1 95 ? 85.484 48.609 26.057 1.00 21.42 83 LEU A C 1
ATOM 639 O O . LEU A 1 95 ? 86.646 49.025 26.027 1.00 22.92 83 LEU A O 1
ATOM 644 N N . ARG A 1 96 ? 84.436 49.361 25.735 1.00 19.25 84 ARG A N 1
ATOM 645 C CA . ARG A 1 96 ? 84.592 50.749 25.310 1.00 18.91 84 ARG A CA 1
ATOM 646 C C . ARG A 1 96 ? 85.219 51.630 26.387 1.00 18.37 84 ARG A C 1
ATOM 647 O O . ARG A 1 96 ? 85.785 52.678 26.080 1.00 17.54 84 ARG A O 1
ATOM 655 N N . ARG A 1 97 ? 85.121 51.205 27.644 1.00 18.56 85 ARG A N 1
ATOM 656 C CA . ARG A 1 97 ? 85.681 51.981 28.745 1.00 19.34 85 ARG A CA 1
ATOM 657 C C . ARG A 1 97 ? 86.895 51.341 29.435 1.00 19.77 85 ARG A C 1
ATOM 658 O O . ARG A 1 97 ? 87.269 51.714 30.550 1.00 19.30 85 ARG A O 1
ATOM 666 N N . GLY A 1 98 ? 87.499 50.355 28.784 1.00 21.74 86 GLY A N 1
ATOM 667 C CA . GLY A 1 98 ? 88.688 49.740 29.348 1.00 21.77 86 GLY A CA 1
ATOM 668 C C . GLY A 1 98 ? 88.577 48.884 30.595 1.00 22.55 86 GLY A C 1
ATOM 669 O O . GLY A 1 98 ? 89.454 48.933 31.456 1.00 22.77 86 GLY A O 1
ATOM 670 N N . VAL A 1 99 ? 87.500 48.115 30.703 1.00 21.29 87 VAL A N 1
ATOM 671 C CA . VAL A 1 99 ? 87.322 47.188 31.814 1.00 21.39 87 VAL A CA 1
ATOM 672 C C . VAL A 1 99 ? 87.147 45.844 31.102 1.00 23.26 87 VAL A C 1
ATOM 673 O O . VAL A 1 99 ? 86.126 45.613 30.446 1.00 22.41 87 VAL A O 1
ATOM 677 N N . VAL A 1 100 ? 88.157 44.983 31.209 1.00 22.45 88 VAL A N 1
ATOM 678 C CA . VAL A 1 100 ? 88.147 43.682 30.556 1.00 23.65 88 VAL A CA 1
ATOM 679 C C . VAL A 1 100 ? 88.683 42.598 31.475 1.00 25.17 88 VAL A C 1
ATOM 680 O O . VAL A 1 100 ? 89.449 42.881 32.398 1.00 23.75 88 VAL A O 1
ATOM 684 N N . ASP A 1 101 ? 88.282 41.353 31.224 1.00 24.97 89 ASP A N 1
ATOM 685 C CA . ASP A 1 101 ? 88.785 40.259 32.033 1.00 26.11 89 ASP A CA 1
ATOM 686 C C . ASP A 1 101 ? 89.964 39.596 31.305 1.00 27.26 89 ASP A C 1
ATOM 687 O O . ASP A 1 101 ? 90.303 39.966 30.173 1.00 26.39 89 ASP A O 1
ATOM 692 N N . GLU A 1 102 ? 90.598 38.636 31.961 1.00 27.59 90 GLU A N 1
ATOM 693 C CA . GLU A 1 102 ? 91.762 37.976 31.393 1.00 30.96 90 GLU A CA 1
ATOM 694 C C . GLU A 1 102 ? 91.544 37.376 30.005 1.00 29.14 90 GLU A C 1
ATOM 695 O O . GLU A 1 102 ? 92.367 37.563 29.114 1.00 28.22 90 GLU A O 1
ATOM 701 N N . THR A 1 103 ? 90.434 36.674 29.821 1.00 29.53 91 THR A N 1
ATOM 702 C CA . THR A 1 103 ? 90.127 36.056 28.541 1.00 29.96 91 THR A CA 1
ATOM 703 C C . THR A 1 103 ? 90.002 37.094 27.427 1.00 29.62 91 THR A C 1
ATOM 704 O O . THR A 1 103 ? 90.592 36.931 26.361 1.00 30.52 91 THR A O 1
ATOM 708 N N . GLU A 1 104 ? 89.246 38.163 27.671 1.00 28.68 92 GLU A N 1
ATOM 709 C CA . GLU A 1 104 ? 89.088 39.215 26.669 1.00 28.88 92 GLU A CA 1
ATOM 710 C C . GLU A 1 104 ? 90.435 39.850 26.346 1.00 26.73 92 GLU A C 1
ATOM 711 O O . GLU A 1 104 ? 90.728 40.147 25.197 1.00 25.10 92 GLU A O 1
ATOM 717 N N . ALA A 1 105 ? 91.260 40.060 27.368 1.00 27.33 93 ALA A N 1
ATOM 718 C CA . ALA A 1 105 ? 92.577 40.665 27.158 1.00 27.52 93 ALA A CA 1
ATOM 719 C C . ALA A 1 105 ? 93.424 39.783 26.229 1.00 27.42 93 ALA A C 1
ATOM 720 O O . ALA A 1 105 ? 94.183 40.284 25.402 1.00 27.23 93 ALA A O 1
ATOM 722 N N . GLY A 1 106 ? 93.291 38.469 26.382 1.00 28.52 94 GLY A N 1
ATOM 723 C CA . GLY A 1 106 ? 94.025 37.542 25.537 1.00 28.00 94 GLY A CA 1
ATOM 724 C C . GLY A 1 106 ? 93.615 37.671 24.079 1.00 29.13 94 GLY A C 1
ATOM 725 O O . GLY A 1 106 ? 94.465 37.683 23.192 1.00 28.46 94 GLY A O 1
ATOM 726 N N . ARG A 1 107 ? 92.312 37.765 23.825 1.00 28.56 95 ARG A N 1
ATOM 727 C CA . ARG A 1 107 ? 91.818 37.914 22.458 1.00 30.54 95 ARG A CA 1
ATOM 728 C C . ARG A 1 107 ? 92.220 39.258 21.870 1.00 30.38 95 ARG A C 1
ATOM 729 O O . ARG A 1 107 ? 92.499 39.372 20.678 1.00 32.19 95 ARG A O 1
ATOM 737 N N . LEU A 1 108 ? 92.232 40.284 22.713 1.00 30.65 96 LEU A N 1
ATOM 738 C CA . LEU A 1 108 ? 92.560 41.630 22.264 1.00 30.75 96 LEU A CA 1
ATOM 739 C C . LEU A 1 108 ? 94.053 41.899 22.209 1.00 31.67 96 LEU A C 1
ATOM 740 O O . LEU A 1 108 ? 94.477 42.962 21.760 1.00 31.69 96 LEU A O 1
ATOM 745 N N . GLY A 1 109 ? 94.849 40.940 22.671 1.00 32.62 97 GLY A N 1
ATOM 746 C CA . GLY A 1 109 ? 96.292 41.112 22.661 1.00 32.96 97 GLY A CA 1
ATOM 747 C C . GLY A 1 109 ? 96.805 42.070 23.728 1.00 34.41 97 GLY A C 1
ATOM 748 O O . GLY A 1 109 ? 97.918 42.578 23.619 1.00 34.91 97 GLY A O 1
ATOM 749 N N . LEU A 1 110 ? 96.003 42.313 24.762 1.00 33.15 98 LEU A N 1
ATOM 750 C CA . LEU A 1 110 ? 96.388 43.217 25.843 1.00 32.72 98 LEU A CA 1
ATOM 751 C C . LEU A 1 110 ? 97.225 42.467 26.881 1.00 33.49 98 LEU A C 1
ATOM 752 O O . LEU A 1 110 ? 96.985 41.290 27.156 1.00 32.76 98 LEU A O 1
ATOM 757 N N . ALA A 1 111 ? 98.204 43.158 27.456 1.00 34.65 99 ALA A N 1
ATOM 758 C CA . ALA A 1 111 ? 99.107 42.560 28.438 1.00 34.99 99 ALA A CA 1
ATOM 759 C C . ALA A 1 111 ? 98.527 42.333 29.830 1.00 35.70 99 ALA A C 1
ATOM 760 O O . ALA A 1 111 ? 99.126 41.637 30.647 1.00 37.58 99 ALA A O 1
ATOM 762 N N . SER A 1 112 ? 97.368 42.912 30.110 1.00 33.64 100 SER A N 1
ATOM 763 C CA . SER A 1 112 ? 96.760 42.740 31.420 1.00 30.89 100 SER A CA 1
ATOM 764 C C . SER A 1 112 ? 95.246 42.927 31.368 1.00 29.53 100 SER A C 1
ATOM 765 O O . SER A 1 112 ? 94.684 43.247 30.314 1.00 24.52 100 SER A O 1
ATOM 768 N N . SER A 1 113 ? 94.593 42.708 32.504 1.00 26.85 101 SER A N 1
ATOM 769 C CA . SER A 1 113 ? 93.143 42.845 32.590 1.00 25.99 101 SER A CA 1
ATOM 770 C C . SER A 1 113 ? 92.802 43.492 33.929 1.00 26.16 101 SER A C 1
ATOM 771 O O . SER A 1 113 ? 93.679 43.672 34.770 1.00 23.55 101 SER A O 1
ATOM 774 N N . ASN A 1 114 ? 91.538 43.841 34.140 1.00 24.54 102 ASN A N 1
ATOM 775 C CA . ASN A 1 114 ? 91.185 44.508 35.377 1.00 24.49 102 ASN A CA 1
ATOM 776 C C . ASN A 1 114 ? 89.774 44.259 35.884 1.00 26.21 102 ASN A C 1
ATOM 777 O O . ASN A 1 114 ? 89.222 45.109 36.596 1.00 24.82 102 ASN A O 1
ATOM 782 N N . LEU A 1 115 ? 89.186 43.111 35.543 1.00 24.23 103 LEU A N 1
ATOM 783 C CA . LEU A 1 115 ? 87.834 42.827 36.015 1.00 25.81 103 LEU A CA 1
ATOM 784 C C . LEU A 1 115 ? 87.899 42.321 37.447 1.00 24.95 103 LEU A C 1
ATOM 785 O O . LEU A 1 115 ? 88.600 41.359 37.744 1.00 26.33 103 LEU A O 1
ATOM 790 N N . GLN A 1 116 ? 87.168 42.986 38.333 1.00 24.44 104 GLN A N 1
ATOM 791 C CA . GLN A 1 116 ? 87.132 42.618 39.744 1.00 24.22 104 GLN A CA 1
ATOM 792 C C . GLN A 1 116 ? 86.433 41.280 39.987 1.00 23.94 104 GLN A C 1
ATOM 793 O O . GLN A 1 116 ? 85.344 41.045 39.482 1.00 21.73 104 GLN A O 1
ATOM 799 N N . GLN A 1 117 ? 87.065 40.415 40.777 1.00 27.01 105 GLN A N 1
ATOM 800 C CA . GLN A 1 117 ? 86.499 39.104 41.119 1.00 29.03 105 GLN A CA 1
ATOM 801 C C . GLN A 1 117 ? 85.135 39.329 41.772 1.00 29.49 105 GLN A C 1
ATOM 802 O O . GLN A 1 117 ? 85.000 40.150 42.687 1.00 28.07 105 GLN A O 1
ATOM 808 N N . GLY A 1 118 ? 84.132 38.590 41.300 1.00 30.65 106 GLY A N 1
ATOM 809 C CA . GLY A 1 118 ? 82.786 38.720 41.833 1.00 29.09 106 GLY A CA 1
ATOM 810 C C . GLY A 1 118 ? 81.833 39.264 40.784 1.00 29.03 106 GLY A C 1
ATOM 811 O O . GLY A 1 118 ? 80.617 39.108 40.892 1.00 28.47 106 GLY A O 1
ATOM 812 N N . PHE A 1 119 ? 82.392 39.915 39.768 1.00 28.41 107 PHE A N 1
ATOM 813 C CA . PHE A 1 119 ? 81.597 40.483 38.685 1.00 29.47 107 PHE A CA 1
ATOM 814 C C . PHE A 1 119 ? 81.544 39.502 37.518 1.00 29.51 107 PHE A C 1
ATOM 815 O O . PHE A 1 119 ? 82.488 38.757 37.283 1.00 29.15 107 PHE A O 1
ATOM 823 N N . THR A 1 120 ? 80.438 39.524 36.784 1.00 30.37 108 THR A N 1
ATOM 824 C CA . THR A 1 120 ? 80.240 38.627 35.653 1.00 30.20 108 THR A CA 1
ATOM 825 C C . THR A 1 120 ? 79.985 39.402 34.364 1.00 29.30 108 THR A C 1
ATOM 826 O O . THR A 1 120 ? 79.030 40.167 34.286 1.00 30.11 108 THR A O 1
ATOM 830 N N . LEU A 1 121 ? 80.831 39.207 33.357 1.00 29.23 109 LEU A N 1
ATOM 831 C CA . LEU A 1 121 ? 80.623 39.880 32.081 1.00 29.93 109 LEU A CA 1
ATOM 832 C C . LEU A 1 121 ? 79.363 39.276 31.485 1.00 31.02 109 LEU A C 1
ATOM 833 O O . LEU A 1 121 ? 79.133 38.078 31.614 1.00 31.35 109 LEU A O 1
ATOM 838 N N . SER A 1 122 ? 78.536 40.095 30.847 1.00 31.40 110 SER A N 1
ATOM 839 C CA . SER A 1 122 ? 77.323 39.574 30.241 1.00 30.64 110 SER A CA 1
ATOM 840 C C . SER A 1 122 ? 76.799 40.470 29.140 1.00 30.36 110 SER A C 1
ATOM 841 O O . SER A 1 122 ? 77.307 41.573 28.914 1.00 28.43 110 SER A O 1
ATOM 844 N N . GLY A 1 123 ? 75.780 39.974 28.446 1.00 29.39 111 GLY A N 1
ATOM 845 C CA . GLY A 1 123 ? 75.175 40.734 27.377 1.00 27.70 111 GLY A CA 1
ATOM 846 C C . GLY A 1 123 ? 74.014 41.537 27.926 1.00 27.47 111 GLY A C 1
ATOM 847 O O . GLY A 1 123 ? 73.655 41.413 29.099 1.00 25.80 111 GLY A O 1
ATOM 848 N N . LEU A 1 124 ? 73.432 42.372 27.078 1.00 28.65 112 LEU A N 1
ATOM 849 C CA . LEU A 1 124 ? 72.299 43.190 27.476 1.00 27.06 112 LEU A CA 1
ATOM 850 C C . LEU A 1 124 ? 71.085 42.308 27.727 1.00 27.06 112 LEU A C 1
ATOM 851 O O . LEU A 1 124 ? 70.111 42.732 28.344 1.00 28.92 112 LEU A O 1
ATOM 856 N N . GLY A 1 125 ? 71.156 41.068 27.251 1.00 28.33 113 GLY A N 1
ATOM 857 C CA . GLY A 1 125 ? 70.064 40.130 27.447 1.00 26.68 113 GLY A CA 1
ATOM 858 C C . GLY A 1 125 ? 69.803 39.905 28.923 1.00 26.82 113 GLY A C 1
ATOM 859 O O . GLY A 1 125 ? 68.686 39.593 29.316 1.00 28.24 113 GLY A O 1
ATOM 860 N N . ALA A 1 126 ? 70.830 40.066 29.751 1.00 27.01 114 ALA A N 1
ATOM 861 C CA . ALA A 1 126 ? 70.660 39.881 31.188 1.00 28.65 114 ALA A CA 1
ATOM 862 C C . ALA A 1 126 ? 69.893 41.059 31.789 1.00 28.43 114 ALA A C 1
ATOM 863 O O . ALA A 1 126 ? 69.242 40.923 32.818 1.00 30.32 114 ALA A O 1
ATOM 865 N N . LEU A 1 127 ? 69.962 42.219 31.145 1.00 29.84 115 LEU A N 1
ATOM 866 C CA . LEU A 1 127 ? 69.237 43.385 31.650 1.00 28.59 115 LEU A CA 1
ATOM 867 C C . LEU A 1 127 ? 67.753 43.182 31.347 1.00 29.33 115 LEU A C 1
ATOM 868 O O . LEU A 1 127 ? 66.884 43.370 32.211 1.00 27.63 115 LEU A O 1
ATOM 873 N N . ALA A 1 128 ? 67.484 42.785 30.107 1.00 29.71 116 ALA A N 1
ATOM 874 C CA . ALA A 1 128 ? 66.128 42.538 29.632 1.00 31.78 116 ALA A CA 1
ATOM 875 C C . ALA A 1 128 ? 65.458 41.436 30.446 1.00 32.28 116 ALA A C 1
ATOM 876 O O . ALA A 1 128 ? 64.303 41.563 30.856 1.00 32.83 116 ALA A O 1
ATOM 878 N N . GLU A 1 129 ? 66.193 40.356 30.688 1.00 32.42 117 GLU A N 1
ATOM 879 C CA . GLU A 1 129 ? 65.659 39.231 31.446 1.00 35.34 117 GLU A CA 1
ATOM 880 C C . GLU A 1 129 ? 65.298 39.639 32.876 1.00 34.50 117 GLU A C 1
ATOM 881 O O . GLU A 1 129 ? 64.279 39.205 33.415 1.00 34.80 117 GLU A O 1
ATOM 887 N N . ALA A 1 130 ? 66.126 40.478 33.490 1.00 33.33 118 ALA A N 1
ATOM 888 C CA . ALA A 1 130 ? 65.847 40.928 34.852 1.00 31.45 118 ALA A CA 1
ATOM 889 C C . ALA A 1 130 ? 64.597 41.814 34.870 1.00 30.70 118 ALA A C 1
ATOM 890 O O . ALA A 1 130 ? 63.776 41.741 35.786 1.00 30.79 118 ALA A O 1
ATOM 892 N N . SER A 1 131 ? 64.455 42.640 33.843 1.00 30.39 119 SER A N 1
ATOM 893 C CA . SER A 1 131 ? 63.317 43.538 33.737 1.00 31.04 119 SER A CA 1
ATOM 894 C C . SER A 1 131 ? 62.010 42.779 33.510 1.00 32.07 119 SER A C 1
ATOM 895 O O . SER A 1 131 ? 60.953 43.170 34.009 1.00 30.19 119 SER A O 1
ATOM 898 N N . LEU A 1 132 ? 62.096 41.686 32.763 1.00 32.67 120 LEU A N 1
ATOM 899 C CA . LEU A 1 132 ? 60.927 40.878 32.442 1.00 34.26 120 LEU A CA 1
ATOM 900 C C . LEU A 1 132 ? 60.500 39.925 33.548 1.00 35.14 120 LEU A C 1
ATOM 901 O O . LEU A 1 132 ? 59.322 39.591 33.656 1.00 36.30 120 LEU A O 1
ATOM 906 N N . THR A 1 133 ? 61.444 39.500 34.380 1.00 36.25 121 THR A N 1
ATOM 907 C CA . THR A 1 133 ? 61.133 38.538 35.433 1.00 36.35 121 THR A CA 1
ATOM 908 C C . THR A 1 133 ? 61.139 39.016 36.887 1.00 36.53 121 THR A C 1
ATOM 909 O O . THR A 1 133 ? 60.567 38.350 37.750 1.00 36.72 121 THR A O 1
ATOM 913 N N . CYS A 1 134 ? 61.788 40.137 37.181 1.00 34.71 122 CYS A N 1
ATOM 914 C CA . CYS A 1 134 ? 61.803 40.628 38.561 1.00 33.54 122 CYS A CA 1
ATOM 915 C C . CYS A 1 134 ? 60.539 41.435 38.870 1.00 31.64 122 CYS A C 1
ATOM 916 O O . CYS A 1 134 ? 59.884 41.952 37.966 1.00 29.16 122 CYS A O 1
ATOM 919 N N . ASP A 1 135 ? 60.195 41.528 40.152 1.00 31.04 123 ASP A N 1
ATOM 920 C CA . ASP A 1 135 ? 59.022 42.294 40.583 1.00 30.38 123 ASP A CA 1
ATOM 921 C C . ASP A 1 135 ? 59.270 43.786 40.378 1.00 31.01 123 ASP A C 1
ATOM 922 O O . ASP A 1 135 ? 58.398 44.524 39.924 1.00 30.99 123 ASP A O 1
ATOM 927 N N . ARG A 1 136 ? 60.474 44.223 40.727 1.00 30.75 124 ARG A N 1
ATOM 928 C CA . ARG A 1 136 ? 60.826 45.628 40.611 1.00 31.29 124 ARG A CA 1
ATOM 929 C C . ARG A 1 136 ? 62.215 45.850 40.027 1.00 31.62 124 ARG A C 1
ATOM 930 O O . ARG A 1 136 ? 63.116 45.024 40.184 1.00 30.70 124 ARG A O 1
ATOM 938 N N . VAL A 1 137 ? 62.362 46.981 39.348 1.00 31.89 125 VAL A N 1
ATOM 939 C CA . VAL A 1 137 ? 63.622 47.398 38.752 1.00 32.17 125 VAL A CA 1
ATOM 940 C C . VAL A 1 137 ? 63.829 48.847 39.199 1.00 32.68 125 VAL A C 1
ATOM 941 O O . VAL A 1 137 ? 62.972 49.699 38.949 1.00 32.50 125 VAL A O 1
ATOM 945 N N . VAL A 1 138 ? 64.946 49.117 39.874 1.00 31.09 126 VAL A N 1
ATOM 946 C CA . VAL A 1 138 ? 65.266 50.465 40.337 1.00 29.36 126 VAL A CA 1
ATOM 947 C C . VAL A 1 138 ? 66.571 50.937 39.686 1.00 29.03 126 VAL A C 1
ATOM 948 O O . VAL A 1 138 ? 67.629 50.326 39.864 1.00 26.71 126 VAL A O 1
ATOM 952 N N . GLN A 1 139 ? 66.481 52.032 38.934 1.00 28.69 127 GLN A N 1
ATOM 953 C CA . GLN A 1 139 ? 67.618 52.583 38.200 1.00 27.93 127 GLN A CA 1
ATOM 954 C C . GLN A 1 139 ? 68.399 53.680 38.929 1.00 28.19 127 GLN A C 1
ATOM 955 O O . GLN A 1 139 ? 67.814 54.669 39.372 1.00 28.04 127 GLN A O 1
ATOM 961 N N . PHE A 1 140 ? 69.717 53.487 39.027 1.00 26.94 128 PHE A N 1
ATOM 962 C CA . PHE A 1 140 ? 70.643 54.438 39.657 1.00 27.55 128 PHE A CA 1
ATOM 963 C C . PHE A 1 140 ? 71.745 54.819 38.665 1.00 27.82 128 PHE A C 1
ATOM 964 O O . PHE A 1 140 ? 71.502 54.925 37.463 1.00 29.77 128 PHE A O 1
ATOM 972 N N . MET B 2 1 ? 53.087 39.120 33.449 1.00 31.77 1 MET B N 1
ATOM 973 C CA . MET B 2 1 ? 53.996 39.491 32.372 1.00 33.15 1 MET B CA 1
ATOM 974 C C . MET B 2 1 ? 54.298 40.987 32.475 1.00 34.32 1 MET B C 1
ATOM 975 O O . MET B 2 1 ? 53.399 41.792 32.717 1.00 35.44 1 MET B O 1
ATOM 980 N N . LYS B 2 2 ? 55.560 41.360 32.294 1.00 32.68 2 LYS B N 1
ATOM 981 C CA . LYS B 2 2 ? 55.944 42.761 32.402 1.00 31.85 2 LYS B CA 1
ATOM 982 C C . LYS B 2 2 ? 56.081 43.462 31.059 1.00 30.35 2 LYS B C 1
ATOM 983 O O . LYS B 2 2 ? 56.566 42.890 30.087 1.00 28.92 2 LYS B O 1
ATOM 989 N N . ARG B 2 3 ? 55.648 44.713 31.017 1.00 29.63 3 ARG B N 1
ATOM 990 C CA . ARG B 2 3 ? 55.754 45.509 29.808 1.00 30.65 3 ARG B CA 1
ATOM 991 C C . ARG B 2 3 ? 56.895 46.481 30.084 1.00 29.45 3 ARG B C 1
ATOM 992 O O . ARG B 2 3 ? 56.919 47.138 31.126 1.00 29.41 3 ARG B O 1
ATOM 1000 N N . ILE B 2 4 ? 57.840 46.564 29.158 1.00 28.04 4 ILE B N 1
ATOM 1001 C CA . ILE B 2 4 ? 58.999 47.431 29.326 1.00 28.29 4 ILE B CA 1
ATOM 1002 C C . ILE B 2 4 ? 58.978 48.681 28.450 1.00 28.48 4 ILE B C 1
ATOM 1003 O O . ILE B 2 4 ? 58.759 48.601 27.247 1.00 27.36 4 ILE B O 1
ATOM 1008 N N . ALA B 2 5 ? 59.210 49.836 29.071 1.00 29.18 5 ALA B N 1
ATOM 1009 C CA . ALA B 2 5 ? 59.249 51.109 28.354 1.00 28.96 5 ALA B CA 1
ATOM 1010 C C . ALA B 2 5 ? 60.657 51.702 28.361 1.00 29.51 5 ALA B C 1
ATOM 1011 O O . ALA B 2 5 ? 61.294 51.823 29.414 1.00 29.27 5 ALA B O 1
ATOM 1013 N N . PHE B 2 6 ? 61.140 52.066 27.181 1.00 29.52 6 PHE B N 1
ATOM 1014 C CA . PHE B 2 6 ? 62.453 52.677 27.048 1.00 28.50 6 PHE B CA 1
ATOM 1015 C C . PHE B 2 6 ? 62.215 54.154 26.763 1.00 29.12 6 PHE B C 1
ATOM 1016 O O . PHE B 2 6 ? 61.484 54.508 25.835 1.00 28.75 6 PHE B O 1
ATOM 1024 N N . VAL B 2 7 ? 62.817 55.019 27.569 1.00 28.71 7 VAL B N 1
ATOM 1025 C CA . VAL B 2 7 ? 62.646 56.451 27.377 1.00 28.49 7 VAL B CA 1
ATOM 1026 C C . VAL B 2 7 ? 63.952 57.179 27.075 1.00 27.06 7 VAL B C 1
ATOM 1027 O O . VAL B 2 7 ? 64.900 57.165 27.865 1.00 27.32 7 VAL B O 1
ATOM 1031 N N . PHE B 2 8 ? 63.989 57.792 25.900 1.00 25.84 8 PHE B N 1
ATOM 1032 C CA . PHE B 2 8 ? 65.131 58.560 25.451 1.00 26.29 8 PHE B CA 1
ATOM 1033 C C . PHE B 2 8 ? 64.837 60.006 25.831 1.00 28.17 8 PHE B C 1
ATOM 1034 O O . PHE B 2 8 ? 63.878 60.613 25.326 1.00 26.47 8 PHE B O 1
ATOM 1042 N N . SER B 2 9 ? 65.650 60.548 26.738 1.00 27.56 9 SER B N 1
ATOM 1043 C CA . SER B 2 9 ? 65.461 61.909 27.215 1.00 28.74 9 SER B CA 1
ATOM 1044 C C . SER B 2 9 ? 66.677 62.810 27.039 1.00 27.91 9 SER B C 1
ATOM 1045 O O . SER B 2 9 ? 66.645 63.974 27.427 1.00 26.84 9 SER B O 1
ATOM 1048 N N . THR B 2 10 ? 67.743 62.286 26.448 1.00 27.23 10 THR B N 1
ATOM 1049 C CA . THR B 2 10 ? 68.941 63.088 26.261 1.00 26.58 10 THR B CA 1
ATOM 1050 C C . THR B 2 10 ? 69.266 63.305 24.797 1.00 25.98 10 THR B C 1
ATOM 1051 O O . THR B 2 10 ? 68.894 62.500 23.947 1.00 27.35 10 THR B O 1
ATOM 1055 N N . ALA B 2 11 ? 69.961 64.400 24.510 1.00 24.25 11 ALA B N 1
ATOM 1056 C CA . ALA B 2 11 ? 70.353 64.724 23.149 1.00 23.72 11 ALA B CA 1
ATOM 1057 C C . ALA B 2 11 ? 71.461 63.774 22.699 1.00 23.13 11 ALA B C 1
ATOM 1058 O O . ALA B 2 11 ? 72.218 63.255 23.516 1.00 22.98 11 ALA B O 1
ATOM 1060 N N . PRO B 2 12 ? 71.569 63.532 21.386 1.00 24.38 12 PRO B N 1
ATOM 1061 C CA . PRO B 2 12 ? 72.597 62.628 20.861 1.00 25.00 12 PRO B CA 1
ATOM 1062 C C . PRO B 2 12 ? 74.016 63.189 20.794 1.00 26.76 12 PRO B C 1
ATOM 1063 O O . PRO B 2 12 ? 74.218 64.406 20.717 1.00 26.62 12 PRO B O 1
ATOM 1067 N N . HIS B 2 13 ? 74.985 62.274 20.827 1.00 25.67 13 HIS B N 1
ATOM 1068 C CA . HIS B 2 13 ? 76.404 62.586 20.703 1.00 25.48 13 HIS B CA 1
ATOM 1069 C C . HIS B 2 13 ? 77.117 63.261 21.887 1.00 25.71 13 HIS B C 1
ATOM 1070 O O . HIS B 2 13 ? 78.236 62.870 22.237 1.00 24.53 13 HIS B O 1
ATOM 1077 N N . GLY B 2 14 ? 76.490 64.258 22.503 1.00 22.77 14 GLY B N 1
ATOM 1078 C CA . GLY B 2 14 ? 77.119 64.916 23.639 1.00 24.33 14 GLY B CA 1
ATOM 1079 C C . GLY B 2 14 ? 77.440 63.915 24.734 1.00 24.75 14 GLY B C 1
ATOM 1080 O O . GLY B 2 14 ? 78.443 64.042 25.440 1.00 23.10 14 GLY B O 1
ATOM 1081 N N . THR B 2 15 ? 76.565 62.922 24.864 1.00 24.07 15 THR B N 1
ATOM 1082 C CA . THR B 2 15 ? 76.699 61.837 25.831 1.00 26.42 15 THR B CA 1
ATOM 1083 C C . THR B 2 15 ? 76.350 60.547 25.087 1.00 25.41 15 THR B C 1
ATOM 1084 O O . THR B 2 15 ? 75.598 60.575 24.114 1.00 24.21 15 THR B O 1
ATOM 1088 N N . ALA B 2 16 ? 76.900 59.422 25.528 1.00 24.21 16 ALA B N 1
ATOM 1089 C CA . ALA B 2 16 ? 76.640 58.151 24.848 1.00 24.99 16 ALA B CA 1
ATOM 1090 C C . ALA B 2 16 ? 75.340 57.458 25.269 1.00 23.24 16 ALA B C 1
ATOM 1091 O O . ALA B 2 16 ? 75.083 56.326 24.857 1.00 22.75 16 ALA B O 1
ATOM 1093 N N . ALA B 2 17 ? 74.519 58.135 26.066 1.00 21.80 17 ALA B N 1
ATOM 1094 C CA . ALA B 2 17 ? 73.267 57.544 26.557 1.00 23.15 17 ALA B CA 1
ATOM 1095 C C . ALA B 2 17 ? 72.329 57.021 25.456 1.00 24.37 17 ALA B C 1
ATOM 1096 O O . ALA B 2 17 ? 71.773 55.931 25.578 1.00 23.79 17 ALA B O 1
ATOM 1098 N N . GLY B 2 18 ? 72.147 57.806 24.397 1.00 24.46 18 GLY B N 1
ATOM 1099 C CA . GLY B 2 18 ? 71.281 57.390 23.305 1.00 26.27 18 GLY B CA 1
ATOM 1100 C C . GLY B 2 18 ? 71.761 56.103 22.653 1.00 25.79 18 GLY B C 1
ATOM 1101 O O . GLY B 2 18 ? 70.982 55.184 22.430 1.00 26.46 18 GLY B O 1
ATOM 1102 N N . ARG B 2 19 ? 73.054 56.038 22.359 1.00 26.38 19 ARG B N 1
ATOM 1103 C CA . ARG B 2 19 ? 73.662 54.866 21.732 1.00 24.99 19 ARG B CA 1
ATOM 1104 C C . ARG B 2 19 ? 73.493 53.611 22.590 1.00 25.68 19 ARG B C 1
ATOM 1105 O O . ARG B 2 19 ? 73.058 52.553 22.108 1.00 24.27 19 ARG B O 1
ATOM 1113 N N . GLU B 2 20 ? 73.821 53.726 23.869 1.00 23.31 20 GLU B N 1
ATOM 1114 C CA . GLU B 2 20 ? 73.723 52.571 24.743 1.00 22.69 20 GLU B CA 1
ATOM 1115 C C . GLU B 2 20 ? 72.273 52.221 25.071 1.00 22.67 20 GLU B C 1
ATOM 1116 O O . GLU B 2 20 ? 71.946 51.063 25.355 1.00 22.28 20 GLU B O 1
ATOM 1122 N N . GLY B 2 21 ? 71.397 53.215 24.995 1.00 21.95 21 GLY B N 1
ATOM 1123 C CA . GLY B 2 21 ? 69.987 52.958 25.229 1.00 21.14 21 GLY B CA 1
ATOM 1124 C C . GLY B 2 21 ? 69.428 52.183 24.033 1.00 19.69 21 GLY B C 1
ATOM 1125 O O . GLY B 2 21 ? 68.695 51.207 24.187 1.00 20.86 21 GLY B O 1
ATOM 1126 N N . LEU B 2 22 ? 69.771 52.619 22.831 1.00 19.17 22 LEU B N 1
ATOM 1127 C CA . LEU B 2 22 ? 69.298 51.933 21.633 1.00 19.83 22 LEU B CA 1
ATOM 1128 C C . LEU B 2 22 ? 69.802 50.485 21.646 1.00 22.36 22 LEU B C 1
ATOM 1129 O O . LEU B 2 22 ? 69.067 49.570 21.276 1.00 24.26 22 LEU B O 1
ATOM 1134 N N . ASP B 2 23 ? 71.043 50.269 22.082 1.00 22.55 23 ASP B N 1
ATOM 1135 C CA . ASP B 2 23 ? 71.582 48.911 22.156 1.00 23.23 23 ASP B CA 1
ATOM 1136 C C . ASP B 2 23 ? 70.756 48.057 23.113 1.00 22.72 23 ASP B C 1
ATOM 1137 O O . ASP B 2 23 ? 70.459 46.897 22.826 1.00 23.70 23 ASP B O 1
ATOM 1142 N N . ALA B 2 24 ? 70.398 48.631 24.259 1.00 23.18 24 ALA B N 1
ATOM 1143 C CA . ALA B 2 24 ? 69.619 47.919 25.269 1.00 21.10 24 ALA B CA 1
ATOM 1144 C C . ALA B 2 24 ? 68.205 47.638 24.754 1.00 22.84 24 ALA B C 1
ATOM 1145 O O . ALA B 2 24 ? 67.611 46.589 25.038 1.00 18.52 24 ALA B O 1
ATOM 1147 N N . LEU B 2 25 ? 67.671 48.604 24.014 1.00 23.87 25 LEU B N 1
ATOM 1148 C CA . LEU B 2 25 ? 66.341 48.492 23.443 1.00 25.58 25 LEU B CA 1
ATOM 1149 C C . LEU B 2 25 ? 66.276 47.314 22.480 1.00 25.11 25 LEU B C 1
ATOM 1150 O O . LEU B 2 25 ? 65.358 46.491 22.549 1.00 25.80 25 LEU B O 1
ATOM 1155 N N . LEU B 2 26 ? 67.254 47.235 21.584 1.00 25.02 26 LEU B N 1
ATOM 1156 C CA . LEU B 2 26 ? 67.280 46.167 20.599 1.00 25.00 26 LEU B CA 1
ATOM 1157 C C . LEU B 2 26 ? 67.486 44.791 21.210 1.00 25.50 26 LEU B C 1
ATOM 1158 O O . LEU B 2 26 ? 66.854 43.830 20.782 1.00 26.99 26 LEU B O 1
ATOM 1163 N N . ALA B 2 27 ? 68.347 44.684 22.215 1.00 25.56 27 ALA B N 1
ATOM 1164 C CA . ALA B 2 27 ? 68.568 43.392 22.862 1.00 26.49 27 ALA B CA 1
ATOM 1165 C C . ALA B 2 27 ? 67.283 42.931 23.554 1.00 27.40 27 ALA B C 1
ATOM 1166 O O . ALA B 2 27 ? 66.959 41.735 23.575 1.00 27.30 27 ALA B O 1
ATOM 1168 N N . THR B 2 28 ? 66.549 43.881 24.119 1.00 25.86 28 THR B N 1
ATOM 1169 C CA . THR B 2 28 ? 65.312 43.552 24.814 1.00 26.25 28 THR B CA 1
ATOM 1170 C C . THR B 2 28 ? 64.223 43.133 23.831 1.00 27.90 28 THR B C 1
ATOM 1171 O O . THR B 2 28 ? 63.444 42.228 24.116 1.00 26.59 28 THR B O 1
ATOM 1175 N N . SER B 2 29 ? 64.177 43.789 22.675 1.00 30.04 29 SER B N 1
ATOM 1176 C CA . SER B 2 29 ? 63.166 43.475 21.667 1.00 33.22 29 SER B CA 1
ATOM 1177 C C . SER B 2 29 ? 63.248 42.015 21.237 1.00 35.60 29 SER B C 1
ATOM 1178 O O . SER B 2 29 ? 62.275 41.458 20.736 1.00 34.82 29 SER B O 1
ATOM 1181 N N . ALA B 2 30 ? 64.416 41.406 21.422 1.00 36.03 30 ALA B N 1
ATOM 1182 C CA . ALA B 2 30 ? 64.605 40.014 21.036 1.00 37.72 30 ALA B CA 1
ATOM 1183 C C . ALA B 2 30 ? 63.985 39.054 22.041 1.00 37.95 30 ALA B C 1
ATOM 1184 O O . ALA B 2 30 ? 63.819 37.870 21.750 1.00 39.14 30 ALA B O 1
ATOM 1186 N N . LEU B 2 31 ? 63.643 39.555 23.223 1.00 35.85 31 LEU B N 1
ATOM 1187 C CA . LEU B 2 31 ? 63.055 38.706 24.248 1.00 35.12 31 LEU B CA 1
ATOM 1188 C C . LEU B 2 31 ? 61.583 38.994 24.521 1.00 35.57 31 LEU B C 1
ATOM 1189 O O . LEU B 2 31 ? 60.939 38.266 25.278 1.00 36.77 31 LEU B O 1
ATOM 1194 N N . THR B 2 32 ? 61.041 40.043 23.914 1.00 34.79 32 THR B N 1
ATOM 1195 C CA . THR B 2 32 ? 59.637 40.376 24.143 1.00 36.06 32 THR B CA 1
ATOM 1196 C C . THR B 2 32 ? 59.093 41.341 23.107 1.00 36.51 32 THR B C 1
ATOM 1197 O O . THR B 2 32 ? 59.832 42.151 22.547 1.00 35.74 32 THR B O 1
ATOM 1201 N N . ASP B 2 33 ? 57.790 41.248 22.861 1.00 38.60 33 ASP B N 1
ATOM 1202 C CA . ASP B 2 33 ? 57.127 42.128 21.907 1.00 40.85 33 ASP B CA 1
ATOM 1203 C C . ASP B 2 33 ? 56.436 43.238 22.685 1.00 40.77 33 ASP B C 1
ATOM 1204 O O . ASP B 2 33 ? 56.015 44.240 22.113 1.00 41.19 33 ASP B O 1
ATOM 1209 N N . ASP B 2 34 ? 56.321 43.041 23.995 1.00 41.67 34 ASP B N 1
ATOM 1210 C CA . ASP B 2 34 ? 55.673 44.004 24.879 1.00 42.49 34 ASP B CA 1
ATOM 1211 C C . ASP B 2 34 ? 56.602 45.114 25.353 1.00 40.95 34 ASP B C 1
ATOM 1212 O O . ASP B 2 34 ? 56.936 45.191 26.537 1.00 39.24 34 ASP B O 1
ATOM 1217 N N . LEU B 2 35 ? 57.026 45.966 24.426 1.00 39.53 35 LEU B N 1
ATOM 1218 C CA . LEU B 2 35 ? 57.894 47.078 24.772 1.00 37.87 35 LEU B CA 1
ATOM 1219 C C . LEU B 2 35 ? 57.528 48.295 23.945 1.00 37.02 35 LEU B C 1
ATOM 1220 O O . LEU B 2 35 ? 56.987 48.172 22.845 1.00 36.11 35 LEU B O 1
ATOM 1225 N N . ALA B 2 36 ? 57.810 49.473 24.488 1.00 34.14 36 ALA B N 1
ATOM 1226 C CA . ALA B 2 36 ? 57.497 50.715 23.799 1.00 32.51 36 ALA B CA 1
ATOM 1227 C C . ALA B 2 36 ? 58.652 51.684 23.967 1.00 30.80 36 ALA B C 1
ATOM 1228 O O . ALA B 2 36 ? 59.453 51.548 24.890 1.00 30.63 36 ALA B O 1
ATOM 1230 N N . VAL B 2 37 ? 58.739 52.660 23.073 1.00 28.89 37 VAL B N 1
ATOM 1231 C CA . VAL B 2 37 ? 59.806 53.640 23.158 1.00 29.76 37 VAL B CA 1
ATOM 1232 C C . VAL B 2 37 ? 59.222 55.044 23.161 1.00 29.34 37 VAL B C 1
ATOM 1233 O O . VAL B 2 37 ? 58.359 55.387 22.347 1.00 29.20 37 VAL B O 1
ATOM 1237 N N . PHE B 2 38 ? 59.684 55.834 24.120 1.00 28.09 38 PHE B N 1
ATOM 1238 C CA . PHE B 2 38 ? 59.240 57.207 24.294 1.00 27.02 38 PHE B CA 1
ATOM 1239 C C . PHE B 2 38 ? 60.411 58.169 24.110 1.00 26.61 38 PHE B C 1
ATOM 1240 O O . PHE B 2 38 ? 61.500 57.954 24.647 1.00 25.79 38 PHE B O 1
ATOM 1248 N N . PHE B 2 39 ? 60.179 59.224 23.345 1.00 24.88 39 PHE B N 1
ATOM 1249 C CA . PHE B 2 39 ? 61.194 60.238 23.115 1.00 27.57 39 PHE B CA 1
ATOM 1250 C C . PHE B 2 39 ? 60.671 61.526 23.749 1.00 29.29 39 PHE B C 1
ATOM 1251 O O . PHE B 2 39 ? 59.726 62.145 23.245 1.00 30.56 39 PHE B O 1
ATOM 1259 N N . ILE B 2 40 ? 61.279 61.904 24.872 1.00 28.42 40 ILE B N 1
ATOM 1260 C CA . ILE B 2 40 ? 60.877 63.094 25.619 1.00 27.54 40 ILE B CA 1
ATOM 1261 C C . ILE B 2 40 ? 62.056 64.012 25.927 1.00 26.53 40 ILE B C 1
ATOM 1262 O O . ILE B 2 40 ? 63.218 63.611 25.824 1.00 27.10 40 ILE B O 1
ATOM 1267 N N . ALA B 2 41 ? 61.747 65.243 26.326 1.00 26.00 41 ALA B N 1
ATOM 1268 C CA . ALA B 2 41 ? 62.773 66.229 26.646 1.00 24.35 41 ALA B CA 1
ATOM 1269 C C . ALA B 2 41 ? 63.775 66.294 25.492 1.00 26.64 41 ALA B C 1
ATOM 1270 O O . ALA B 2 41 ? 63.372 66.288 24.321 1.00 26.16 41 ALA B O 1
ATOM 1272 N N . ASP B 2 42 ? 65.071 66.343 25.813 1.00 24.29 42 ASP B N 1
ATOM 1273 C CA . ASP B 2 42 ? 66.104 66.405 24.779 1.00 24.50 42 ASP B CA 1
ATOM 1274 C C . ASP B 2 42 ? 66.168 65.155 23.906 1.00 23.42 42 ASP B C 1
ATOM 1275 O O . ASP B 2 42 ? 66.758 65.182 22.826 1.00 21.71 42 ASP B O 1
ATOM 1280 N N . GLY B 2 43 ? 65.575 64.064 24.379 1.00 23.04 43 GLY B N 1
ATOM 1281 C CA . GLY B 2 43 ? 65.585 62.835 23.607 1.00 24.13 43 GLY B CA 1
ATOM 1282 C C . GLY B 2 43 ? 64.941 62.972 22.234 1.00 25.36 43 GLY B C 1
ATOM 1283 O O . GLY B 2 43 ? 65.185 62.140 21.355 1.00 24.13 43 GLY B O 1
ATOM 1284 N N . VAL B 2 44 ? 64.123 64.006 22.033 1.00 24.54 44 VAL B N 1
ATOM 1285 C CA . VAL B 2 44 ? 63.479 64.197 20.734 1.00 25.39 44 VAL B CA 1
ATOM 1286 C C . VAL B 2 44 ? 64.533 64.461 19.656 1.00 26.66 44 VAL B C 1
ATOM 1287 O O . VAL B 2 44 ? 64.309 64.182 18.470 1.00 24.63 44 VAL B O 1
ATOM 1291 N N . PHE B 2 45 ? 65.683 64.999 20.071 1.00 25.45 45 PHE B N 1
ATOM 1292 C CA . PHE B 2 45 ? 66.769 65.284 19.135 1.00 24.69 45 PHE B CA 1
ATOM 1293 C C . PHE B 2 45 ? 67.339 63.985 18.532 1.00 24.77 45 PHE B C 1
ATOM 1294 O O . PHE B 2 45 ? 67.999 64.005 17.487 1.00 25.08 45 PHE B O 1
ATOM 1302 N N . GLN B 2 46 ? 67.089 62.858 19.191 1.00 25.70 46 GLN B N 1
ATOM 1303 C CA . GLN B 2 46 ? 67.573 61.565 18.700 1.00 26.37 46 GLN B CA 1
ATOM 1304 C C . GLN B 2 46 ? 66.953 61.246 17.344 1.00 27.87 46 GLN B C 1
ATOM 1305 O O . GLN B 2 46 ? 67.564 60.566 16.514 1.00 26.53 46 GLN B O 1
ATOM 1311 N N . LEU B 2 47 ? 65.737 61.751 17.139 1.00 27.64 47 LEU B N 1
ATOM 1312 C CA . LEU B 2 47 ? 64.943 61.507 15.934 1.00 29.80 47 LEU B CA 1
ATOM 1313 C C . LEU B 2 47 ? 65.276 62.272 14.652 1.00 29.24 47 LEU B C 1
ATOM 1314 O O . LEU B 2 47 ? 64.802 61.909 13.579 1.00 30.03 47 LEU B O 1
ATOM 1319 N N . LEU B 2 48 ? 66.074 63.325 14.749 1.00 30.12 48 LEU B N 1
ATOM 1320 C CA . LEU B 2 48 ? 66.396 64.117 13.565 1.00 29.18 48 LEU B CA 1
ATOM 1321 C C . LEU B 2 48 ? 67.156 63.392 12.459 1.00 29.11 48 LEU B C 1
ATOM 1322 O O . LEU B 2 48 ? 68.111 62.654 12.712 1.00 29.20 48 LEU B O 1
ATOM 1327 N N . PRO B 2 49 ? 66.726 63.591 11.202 1.00 29.21 49 PRO B N 1
ATOM 1328 C CA . PRO B 2 49 ? 67.371 62.955 10.050 1.00 28.37 49 PRO B CA 1
ATOM 1329 C C . PRO B 2 49 ? 68.580 63.760 9.580 1.00 27.77 49 PRO B C 1
ATOM 1330 O O . PRO B 2 49 ? 68.741 64.921 9.945 1.00 28.80 49 PRO B O 1
ATOM 1334 N N . GLY B 2 50 ? 69.440 63.137 8.782 1.00 27.64 50 GLY B N 1
ATOM 1335 C CA . GLY B 2 50 ? 70.608 63.832 8.270 1.00 27.33 50 GLY B CA 1
ATOM 1336 C C . GLY B 2 50 ? 71.744 64.085 9.249 1.00 28.17 50 GLY B C 1
ATOM 1337 O O . GLY B 2 50 ? 72.659 64.845 8.944 1.00 28.71 50 GLY B O 1
ATOM 1338 N N . GLN B 2 51 ? 71.697 63.469 10.425 1.00 27.96 51 GLN B N 1
ATOM 1339 C CA . GLN B 2 51 ? 72.770 63.656 11.399 1.00 27.70 51 GLN B CA 1
ATOM 1340 C C . GLN B 2 51 ? 74.066 63.015 10.893 1.00 27.90 51 GLN B C 1
ATOM 1341 O O . GLN B 2 51 ? 74.055 61.911 10.345 1.00 27.98 51 GLN B O 1
ATOM 1347 N N . LYS B 2 52 ? 75.183 63.703 11.078 1.00 28.17 52 LYS B N 1
ATOM 1348 C CA . LYS B 2 52 ? 76.470 63.177 10.640 1.00 29.97 52 LYS B CA 1
ATOM 1349 C C . LYS B 2 52 ? 77.501 63.351 11.754 1.00 29.17 52 LYS B C 1
ATOM 1350 O O . LYS B 2 52 ? 78.411 64.174 11.657 1.00 28.00 52 LYS B O 1
ATOM 1356 N N . PRO B 2 53 ? 77.374 62.551 12.825 1.00 29.28 53 PRO B N 1
ATOM 1357 C CA . PRO B 2 53 ? 78.270 62.598 13.985 1.00 29.44 53 PRO B CA 1
ATOM 1358 C C . PRO B 2 53 ? 79.758 62.344 13.764 1.00 31.14 53 PRO B C 1
ATOM 1359 O O . PRO B 2 53 ? 80.573 62.692 14.622 1.00 30.90 53 PRO B O 1
ATOM 1363 N N . ASP B 2 54 ? 80.133 61.746 12.637 1.00 32.08 54 ASP B N 1
ATOM 1364 C CA . ASP B 2 54 ? 81.550 61.501 12.396 1.00 33.53 54 ASP B CA 1
ATOM 1365 C C . ASP B 2 54 ? 82.290 62.839 12.374 1.00 32.95 54 ASP B C 1
ATOM 1366 O O . ASP B 2 54 ? 83.506 62.891 12.549 1.00 32.16 54 ASP B O 1
ATOM 1371 N N . ALA B 2 55 ? 81.538 63.920 12.173 1.00 30.43 55 ALA B N 1
ATOM 1372 C CA . ALA B 2 55 ? 82.101 65.265 12.145 1.00 30.27 55 ALA B CA 1
ATOM 1373 C C . ALA B 2 55 ? 82.737 65.586 13.492 1.00 28.16 55 ALA B C 1
ATOM 1374 O O . ALA B 2 55 ? 83.672 66.375 13.573 1.00 28.04 55 ALA B O 1
ATOM 1376 N N . VAL B 2 56 ? 82.220 64.975 14.551 1.00 27.97 56 VAL B N 1
ATOM 1377 C CA . VAL B 2 56 ? 82.766 65.199 15.880 1.00 26.30 56 VAL B CA 1
ATOM 1378 C C . VAL B 2 56 ? 83.328 63.905 16.466 1.00 25.67 56 VAL B C 1
ATOM 1379 O O . VAL B 2 56 ? 83.390 63.736 17.683 1.00 25.01 56 VAL B O 1
ATOM 1383 N N . LEU B 2 57 ? 83.726 62.994 15.578 1.00 25.77 57 LEU B N 1
ATOM 1384 C CA . LEU B 2 57 ? 84.322 61.712 15.961 1.00 25.78 57 LEU B CA 1
ATOM 1385 C C . LEU B 2 57 ? 83.421 60.806 16.800 1.00 26.21 57 LEU B C 1
ATOM 1386 O O . LEU B 2 57 ? 83.908 59.964 17.562 1.00 25.78 57 LEU B O 1
ATOM 1391 N N . ALA B 2 58 ? 82.111 60.969 16.651 1.00 25.49 58 ALA B N 1
ATOM 1392 C CA . ALA B 2 58 ? 81.147 60.160 17.390 1.00 25.80 58 ALA B CA 1
ATOM 1393 C C . ALA B 2 58 ? 80.526 59.111 16.462 1.00 27.04 58 ALA B C 1
ATOM 1394 O O . ALA B 2 58 ? 80.420 59.318 15.248 1.00 24.90 58 ALA B O 1
ATOM 1396 N N . ARG B 2 59 ? 80.114 57.985 17.030 1.00 26.02 59 ARG B N 1
ATOM 1397 C CA . ARG B 2 59 ? 79.528 56.931 16.216 1.00 28.30 59 ARG B CA 1
ATOM 1398 C C . ARG B 2 59 ? 78.166 57.299 15.639 1.00 28.49 59 ARG B C 1
ATOM 1399 O O . ARG B 2 59 ? 77.316 57.850 16.338 1.00 25.96 59 ARG B O 1
ATOM 1407 N N . ASP B 2 60 ? 77.962 56.996 14.358 1.00 29.64 60 ASP B N 1
ATOM 1408 C CA . ASP B 2 60 ? 76.666 57.248 13.732 1.00 30.21 60 ASP B CA 1
ATOM 1409 C C . ASP B 2 60 ? 75.737 56.087 14.074 1.00 29.95 60 ASP B C 1
ATOM 1410 O O . ASP B 2 60 ? 75.512 55.196 13.257 1.00 31.01 60 ASP B O 1
ATOM 1415 N N . TYR B 2 61 ? 75.202 56.094 15.288 1.00 28.68 61 TYR B N 1
ATOM 1416 C CA . TYR B 2 61 ? 74.300 55.043 15.725 1.00 26.37 61 TYR B CA 1
ATOM 1417 C C . TYR B 2 61 ? 72.854 55.368 15.378 1.00 27.57 61 TYR B C 1
ATOM 1418 O O . TYR B 2 61 ? 71.974 54.527 15.562 1.00 28.67 61 TYR B O 1
ATOM 1427 N N . ILE B 2 62 ? 72.609 56.589 14.895 1.00 26.79 62 ILE B N 1
ATOM 1428 C CA . ILE B 2 62 ? 71.258 57.015 14.522 1.00 26.44 62 ILE B CA 1
ATOM 1429 C C . ILE B 2 62 ? 70.731 56.081 13.428 1.00 28.44 62 ILE B C 1
ATOM 1430 O O . ILE B 2 62 ? 69.560 55.709 13.419 1.00 28.69 62 ILE B O 1
ATOM 1435 N N . ALA B 2 63 ? 71.615 55.702 12.511 1.00 28.74 63 ALA B N 1
ATOM 1436 C CA . ALA B 2 63 ? 71.259 54.805 11.424 1.00 29.10 63 ALA B CA 1
ATOM 1437 C C . ALA B 2 63 ? 70.599 53.546 11.984 1.00 29.31 63 ALA B C 1
ATOM 1438 O O . ALA B 2 63 ? 69.651 53.015 11.406 1.00 29.23 63 ALA B O 1
ATOM 1440 N N . THR B 2 64 ? 71.102 53.088 13.128 1.00 28.20 64 THR B N 1
ATOM 1441 C CA . THR B 2 64 ? 70.588 51.894 13.788 1.00 25.99 64 THR B CA 1
ATOM 1442 C C . THR B 2 64 ? 69.118 52.011 14.204 1.00 26.13 64 THR B C 1
ATOM 1443 O O . THR B 2 64 ? 68.455 51.000 14.429 1.00 25.91 64 THR B O 1
ATOM 1447 N N . PHE B 2 65 ? 68.604 53.233 14.311 1.00 25.79 65 PHE B N 1
ATOM 1448 C CA . PHE B 2 65 ? 67.200 53.410 14.680 1.00 25.81 65 PHE B CA 1
ATOM 1449 C C . PHE B 2 65 ? 66.298 52.794 13.606 1.00 26.51 65 PHE B C 1
ATOM 1450 O O . PHE B 2 65 ? 65.127 52.511 13.854 1.00 25.98 65 PHE B O 1
ATOM 1458 N N . LYS B 2 66 ? 66.856 52.580 12.418 1.00 29.57 66 LYS B N 1
ATOM 1459 C CA . LYS B 2 66 ? 66.119 51.973 11.307 1.00 32.02 66 LYS B CA 1
ATOM 1460 C C . LYS B 2 66 ? 65.643 50.564 11.674 1.00 32.24 66 LYS B C 1
ATOM 1461 O O . LYS B 2 66 ? 64.626 50.088 11.169 1.00 32.75 66 LYS B O 1
ATOM 1467 N N . LEU B 2 67 ? 66.380 49.897 12.556 1.00 30.99 67 LEU B N 1
ATOM 1468 C CA . LEU B 2 67 ? 66.020 48.544 12.965 1.00 30.72 67 LEU B CA 1
ATOM 1469 C C . LEU B 2 67 ? 64.714 48.480 13.740 1.00 31.28 67 LEU B C 1
ATOM 1470 O O . LEU B 2 67 ? 64.149 47.396 13.913 1.00 30.88 67 LEU B O 1
ATOM 1475 N N . LEU B 2 68 ? 64.233 49.622 14.229 1.00 30.39 68 LEU B N 1
ATOM 1476 C CA . LEU B 2 68 ? 62.977 49.609 14.968 1.00 30.68 68 LEU B CA 1
ATOM 1477 C C . LEU B 2 68 ? 61.852 49.287 13.987 1.00 31.54 68 LEU B C 1
ATOM 1478 O O . LEU B 2 68 ? 60.955 48.499 14.286 1.00 32.01 68 LEU B O 1
ATOM 1483 N N . GLY B 2 69 ? 61.911 49.889 12.807 1.00 32.92 69 GLY B N 1
ATOM 1484 C CA . GLY B 2 69 ? 60.903 49.614 11.802 1.00 34.21 69 GLY B CA 1
ATOM 1485 C C . GLY B 2 69 ? 61.118 48.224 11.229 1.00 34.41 69 GLY B C 1
ATOM 1486 O O . GLY B 2 69 ? 60.168 47.493 10.967 1.00 34.01 69 GLY B O 1
ATOM 1487 N N . LEU B 2 70 ? 62.379 47.849 11.048 1.00 34.69 70 LEU B N 1
ATOM 1488 C CA . LEU B 2 70 ? 62.709 46.543 10.496 1.00 35.84 70 LEU B CA 1
ATOM 1489 C C . LEU B 2 70 ? 62.230 45.379 11.340 1.00 35.60 70 LEU B C 1
ATOM 1490 O O . LEU B 2 70 ? 61.710 44.395 10.810 1.00 34.66 70 LEU B O 1
ATOM 1495 N N . TYR B 2 71 ? 62.405 45.482 12.651 1.00 34.07 71 TYR B N 1
ATOM 1496 C CA . TYR B 2 71 ? 62.024 44.383 13.514 1.00 34.80 71 TYR B CA 1
ATOM 1497 C C . TYR B 2 71 ? 60.801 44.546 14.403 1.00 35.38 71 TYR B C 1
ATOM 1498 O O . TYR B 2 71 ? 60.786 44.112 15.552 1.00 36.30 71 TYR B O 1
ATOM 1507 N N . ASP B 2 72 ? 59.777 45.177 13.841 1.00 37.13 72 ASP B N 1
ATOM 1508 C CA . ASP B 2 72 ? 58.483 45.371 14.492 1.00 39.33 72 ASP B CA 1
ATOM 1509 C C . ASP B 2 72 ? 58.371 46.026 15.867 1.00 38.53 72 ASP B C 1
ATOM 1510 O O . ASP B 2 72 ? 57.499 45.657 16.652 1.00 37.94 72 ASP B O 1
ATOM 1515 N N . ILE B 2 73 ? 59.246 46.978 16.169 1.00 37.59 73 ILE B N 1
ATOM 1516 C CA . ILE B 2 73 ? 59.155 47.698 17.431 1.00 36.37 73 ILE B CA 1
ATOM 1517 C C . ILE B 2 73 ? 58.314 48.900 17.010 1.00 37.03 73 ILE B C 1
ATOM 1518 O O . ILE B 2 73 ? 58.846 49.939 16.614 1.00 35.41 73 ILE B O 1
ATOM 1523 N N . GLU B 2 74 ? 56.996 48.740 17.084 1.00 37.05 74 GLU B N 1
ATOM 1524 C CA . GLU B 2 74 ? 56.074 49.772 16.635 1.00 38.14 74 GLU B CA 1
ATOM 1525 C C . GLU B 2 74 ? 55.498 50.747 17.652 1.00 37.32 74 GLU B C 1
ATOM 1526 O O . GLU B 2 74 ? 55.050 51.828 17.269 1.00 36.36 74 GLU B O 1
ATOM 1532 N N . GLN B 2 75 ? 55.493 50.384 18.931 1.00 36.24 75 GLN B N 1
ATOM 1533 C CA . GLN B 2 75 ? 54.967 51.287 19.953 1.00 36.08 75 GLN B CA 1
ATOM 1534 C C . GLN B 2 75 ? 55.976 52.413 20.199 1.00 34.94 75 GLN B C 1
ATOM 1535 O O . GLN B 2 75 ? 56.734 52.363 21.167 1.00 33.16 75 GLN B O 1
ATOM 1541 N N . CYS B 2 76 ? 55.987 53.420 19.327 1.00 32.92 76 CYS B N 1
ATOM 1542 C CA . CYS B 2 76 ? 56.919 54.537 19.466 1.00 33.22 76 CYS B CA 1
ATOM 1543 C C . CYS B 2 76 ? 56.187 55.874 19.574 1.00 32.43 76 CYS B C 1
ATOM 1544 O O . CYS B 2 76 ? 55.307 56.176 18.764 1.00 30.62 76 CYS B O 1
ATOM 1547 N N . TRP B 2 77 ? 56.570 56.670 20.571 1.00 30.74 77 TRP B N 1
ATOM 1548 C CA . TRP B 2 77 ? 55.946 57.967 20.817 1.00 30.13 77 TRP B CA 1
ATOM 1549 C C . TRP B 2 77 ? 56.954 59.100 21.022 1.00 30.79 77 TRP B C 1
ATOM 1550 O O . TRP B 2 77 ? 58.067 58.883 21.500 1.00 30.54 77 TRP B O 1
ATOM 1561 N N . VAL B 2 78 ? 56.543 60.316 20.678 1.00 29.95 78 VAL B N 1
ATOM 1562 C CA . VAL B 2 78 ? 57.391 61.484 20.833 1.00 27.89 78 VAL B CA 1
ATOM 1563 C C . VAL B 2 78 ? 56.577 62.589 21.511 1.00 30.52 78 VAL B C 1
ATOM 1564 O O . VAL B 2 78 ? 55.399 62.789 21.198 1.00 29.07 78 VAL B O 1
ATOM 1568 N N . CYS B 2 79 ? 57.207 63.284 22.455 1.00 29.68 79 CYS B N 1
ATOM 1569 C CA . CYS B 2 79 ? 56.560 64.361 23.206 1.00 30.63 79 CYS B CA 1
ATOM 1570 C C . CYS B 2 79 ? 56.368 65.630 22.367 1.00 29.76 79 CYS B C 1
ATOM 1571 O O . CYS B 2 79 ? 57.325 66.336 22.071 1.00 29.61 79 CYS B O 1
ATOM 1574 N N . ALA B 2 80 ? 55.124 65.918 21.991 1.00 30.52 80 ALA B N 1
ATOM 1575 C CA . ALA B 2 80 ? 54.826 67.099 21.181 1.00 28.30 80 ALA B CA 1
ATOM 1576 C C . ALA B 2 80 ? 55.226 68.388 21.903 1.00 28.15 80 ALA B C 1
ATOM 1577 O O . ALA B 2 80 ? 55.732 69.328 21.285 1.00 26.51 80 ALA B O 1
ATOM 1579 N N . ALA B 2 81 ? 54.995 68.428 23.212 1.00 27.84 81 ALA B N 1
ATOM 1580 C CA . ALA B 2 81 ? 55.347 69.603 24.003 1.00 27.43 81 ALA B CA 1
ATOM 1581 C C . ALA B 2 81 ? 56.856 69.844 23.928 1.00 28.16 81 ALA B C 1
ATOM 1582 O O . ALA B 2 81 ? 57.303 70.970 23.737 1.00 28.31 81 ALA B O 1
ATOM 1584 N N . SER B 2 82 ? 57.644 68.781 24.062 1.00 28.53 82 SER B N 1
ATOM 1585 C CA . SER B 2 82 ? 59.094 68.932 23.998 1.00 28.58 82 SER B CA 1
ATOM 1586 C C . SER B 2 82 ? 59.556 69.502 22.655 1.00 27.92 82 SER B C 1
ATOM 1587 O O . SER B 2 82 ? 60.395 70.404 22.612 1.00 27.79 82 SER B O 1
ATOM 1590 N N . LEU B 2 83 ? 59.020 68.970 21.561 1.00 28.08 83 LEU B N 1
ATOM 1591 C CA . LEU B 2 83 ? 59.393 69.452 20.230 1.00 28.29 83 LEU B CA 1
ATOM 1592 C C . LEU B 2 83 ? 59.117 70.950 20.104 1.00 29.04 83 LEU B C 1
ATOM 1593 O O . LEU B 2 83 ? 59.897 71.679 19.488 1.00 30.64 83 LEU B O 1
ATOM 1598 N N . ARG B 2 84 ? 58.014 71.413 20.686 1.00 28.33 84 ARG B N 1
ATOM 1599 C CA . ARG B 2 84 ? 57.688 72.837 20.615 1.00 30.29 84 ARG B CA 1
ATOM 1600 C C . ARG B 2 84 ? 58.697 73.680 21.394 1.00 29.45 84 ARG B C 1
ATOM 1601 O O . ARG B 2 84 ? 59.174 74.694 20.887 1.00 26.91 84 ARG B O 1
ATOM 1609 N N . GLU B 2 85 ? 59.034 73.261 22.614 1.00 30.21 85 GLU B N 1
ATOM 1610 C CA . GLU B 2 85 ? 60.006 74.006 23.420 1.00 31.82 85 GLU B CA 1
ATOM 1611 C C . GLU B 2 85 ? 61.336 74.135 22.692 1.00 31.58 85 GLU B C 1
ATOM 1612 O O . GLU B 2 85 ? 62.046 75.128 22.849 1.00 30.52 85 GLU B O 1
ATOM 1618 N N . ARG B 2 86 ? 61.663 73.127 21.890 1.00 31.18 86 ARG B N 1
ATOM 1619 C CA . ARG B 2 86 ? 62.924 73.113 21.171 1.00 32.58 86 ARG B CA 1
ATOM 1620 C C . ARG B 2 86 ? 62.891 73.708 19.771 1.00 33.19 86 ARG B C 1
ATOM 1621 O O . ARG B 2 86 ? 63.891 73.681 19.053 1.00 33.50 86 ARG B O 1
ATOM 1629 N N . GLY B 2 87 ? 61.744 74.270 19.398 1.00 33.98 87 GLY B N 1
ATOM 1630 C CA . GLY B 2 87 ? 61.600 74.889 18.090 1.00 32.11 87 GLY B CA 1
ATOM 1631 C C . GLY B 2 87 ? 61.719 73.930 16.921 1.00 32.62 87 GLY B C 1
ATOM 1632 O O . GLY B 2 87 ? 62.150 74.310 15.828 1.00 30.14 87 GLY B O 1
ATOM 1633 N N . LEU B 2 88 ? 61.323 72.685 17.145 1.00 33.19 88 LEU B N 1
ATOM 1634 C CA . LEU B 2 88 ? 61.401 71.667 16.106 1.00 35.13 88 LEU B CA 1
ATOM 1635 C C . LEU B 2 88 ? 60.073 71.438 15.372 1.00 36.61 88 LEU B C 1
ATOM 1636 O O . LEU B 2 88 ? 59.020 71.267 15.987 1.00 36.17 88 LEU B O 1
ATOM 1641 N N . ASP B 2 89 ? 60.152 71.438 14.046 1.00 38.82 89 ASP B N 1
ATOM 1642 C CA . ASP B 2 89 ? 59.008 71.217 13.161 1.00 40.98 89 ASP B CA 1
ATOM 1643 C C . ASP B 2 89 ? 58.363 69.865 13.500 1.00 42.00 89 ASP B C 1
ATOM 1644 O O . ASP B 2 89 ? 58.994 68.817 13.355 1.00 42.63 89 ASP B O 1
ATOM 1649 N N . PRO B 2 90 ? 57.092 69.870 13.930 1.00 42.93 90 PRO B N 1
ATOM 1650 C CA . PRO B 2 90 ? 56.381 68.636 14.287 1.00 43.32 90 PRO B CA 1
ATOM 1651 C C . PRO B 2 90 ? 56.182 67.723 13.078 1.00 44.37 90 PRO B C 1
ATOM 1652 O O . PRO B 2 90 ? 55.878 66.536 13.217 1.00 44.10 90 PRO B O 1
ATOM 1656 N N . GLN B 2 91 ? 56.364 68.296 11.893 1.00 45.08 91 GLN B N 1
ATOM 1657 C CA . GLN B 2 91 ? 56.194 67.573 10.641 1.00 45.86 91 GLN B CA 1
ATOM 1658 C C . GLN B 2 91 ? 57.516 67.017 10.131 1.00 44.56 91 GLN B C 1
ATOM 1659 O O . GLN B 2 91 ? 57.585 66.478 9.026 1.00 43.82 91 GLN B O 1
ATOM 1665 N N . THR B 2 92 ? 58.570 67.159 10.928 1.00 42.56 92 THR B N 1
ATOM 1666 C CA . THR B 2 92 ? 59.877 66.656 10.530 1.00 40.16 92 THR B CA 1
ATOM 1667 C C . THR B 2 92 ? 59.818 65.153 10.303 1.00 37.94 92 THR B C 1
ATOM 1668 O O . THR B 2 92 ? 59.239 64.421 11.103 1.00 36.80 92 THR B O 1
ATOM 1672 N N . PRO B 2 93 ? 60.407 64.676 9.196 1.00 36.15 93 PRO B N 1
ATOM 1673 C CA . PRO B 2 93 ? 60.405 63.239 8.904 1.00 35.21 93 PRO B CA 1
ATOM 1674 C C . PRO B 2 93 ? 61.442 62.537 9.787 1.00 34.86 93 PRO B C 1
ATOM 1675 O O . PRO B 2 93 ? 62.587 62.328 9.381 1.00 33.48 93 PRO B O 1
ATOM 1679 N N . PHE B 2 94 ? 61.027 62.185 10.999 1.00 33.17 94 PHE B N 1
ATOM 1680 C CA . PHE B 2 94 ? 61.902 61.520 11.960 1.00 33.33 94 PHE B CA 1
ATOM 1681 C C . PHE B 2 94 ? 62.452 60.189 11.445 1.00 34.35 94 PHE B C 1
ATOM 1682 O O . PHE B 2 94 ? 61.884 59.590 10.527 1.00 34.74 94 PHE B O 1
ATOM 1690 N N . VAL B 2 95 ? 63.553 59.728 12.043 1.00 32.76 95 VAL B N 1
ATOM 1691 C CA . VAL B 2 95 ? 64.175 58.466 11.640 1.00 31.27 95 VAL B CA 1
ATOM 1692 C C . VAL B 2 95 ? 63.439 57.294 12.263 1.00 31.42 95 VAL B C 1
ATOM 1693 O O . VAL B 2 95 ? 63.759 56.132 12.011 1.00 31.13 95 VAL B O 1
ATOM 1697 N N . VAL B 2 96 ? 62.459 57.606 13.103 1.00 32.04 96 VAL B N 1
ATOM 1698 C CA . VAL B 2 96 ? 61.643 56.581 13.732 1.00 32.65 96 VAL B CA 1
ATOM 1699 C C . VAL B 2 96 ? 60.192 57.008 13.555 1.00 34.21 96 VAL B C 1
ATOM 1700 O O . VAL B 2 96 ? 59.874 58.194 13.652 1.00 34.02 96 VAL B O 1
ATOM 1704 N N . GLU B 2 97 ? 59.325 56.039 13.285 1.00 34.50 97 GLU B N 1
ATOM 1705 C CA . GLU B 2 97 ? 57.904 56.294 13.094 1.00 35.92 97 GLU B CA 1
ATOM 1706 C C . GLU B 2 97 ? 57.238 56.528 14.443 1.00 35.94 97 GLU B C 1
ATOM 1707 O O . GLU B 2 97 ? 56.456 55.706 14.921 1.00 36.30 97 GLU B O 1
ATOM 1713 N N . ALA B 2 98 ? 57.563 57.653 15.064 1.00 36.42 98 ALA B N 1
ATOM 1714 C CA . ALA B 2 98 ? 56.996 57.976 16.360 1.00 35.76 98 ALA B CA 1
ATOM 1715 C C . ALA B 2 98 ? 55.813 58.911 16.168 1.00 36.01 98 ALA B C 1
ATOM 1716 O O . ALA B 2 98 ? 55.914 59.920 15.461 1.00 36.17 98 ALA B O 1
ATOM 1718 N N . THR B 2 99 ? 54.685 58.572 16.778 1.00 35.25 99 THR B N 1
ATOM 1719 C CA . THR B 2 99 ? 53.518 59.430 16.659 1.00 37.53 99 THR B CA 1
ATOM 1720 C C . THR B 2 99 ? 53.521 60.385 17.856 1.00 36.10 99 THR B C 1
ATOM 1721 O O . THR B 2 99 ? 53.738 59.975 19.003 1.00 34.76 99 THR B O 1
ATOM 1725 N N . PRO B 2 100 ? 53.317 61.682 17.594 1.00 35.75 100 PRO B N 1
ATOM 1726 C CA . PRO B 2 100 ? 53.306 62.698 18.649 1.00 35.44 100 PRO B CA 1
ATOM 1727 C C . PRO B 2 100 ? 52.149 62.562 19.626 1.00 35.03 100 PRO B C 1
ATOM 1728 O O . PRO B 2 100 ? 51.047 62.177 19.250 1.00 37.95 100 PRO B O 1
ATOM 1732 N N . LEU B 2 101 ? 52.422 62.864 20.890 1.00 33.02 101 LEU B N 1
ATOM 1733 C CA . LEU B 2 101 ? 51.416 62.800 21.936 1.00 31.04 101 LEU B CA 1
ATOM 1734 C C . LEU B 2 101 ? 51.537 64.048 22.798 1.00 32.00 101 LEU B C 1
ATOM 1735 O O . LEU B 2 101 ? 52.648 64.522 23.048 1.00 29.43 101 LEU B O 1
ATOM 1740 N N . GLU B 2 102 ? 50.404 64.594 23.233 1.00 31.71 102 GLU B N 1
ATOM 1741 C CA . GLU B 2 102 ? 50.438 65.767 24.101 1.00 32.22 102 GLU B CA 1
ATOM 1742 C C . GLU B 2 102 ? 50.781 65.275 25.507 1.00 32.38 102 GLU B C 1
ATOM 1743 O O . GLU B 2 102 ? 50.677 64.082 25.792 1.00 31.88 102 GLU B O 1
ATOM 1749 N N . ALA B 2 103 ? 51.201 66.189 26.378 1.00 32.53 103 ALA B N 1
ATOM 1750 C CA . ALA B 2 103 ? 51.600 65.835 27.739 1.00 32.58 103 ALA B CA 1
ATOM 1751 C C . ALA B 2 103 ? 50.733 64.779 28.423 1.00 33.09 103 ALA B C 1
ATOM 1752 O O . ALA B 2 103 ? 51.227 63.722 28.822 1.00 33.26 103 ALA B O 1
ATOM 1754 N N . ASP B 2 104 ? 49.447 65.081 28.565 1.00 33.00 104 ASP B N 1
ATOM 1755 C CA . ASP B 2 104 ? 48.485 64.188 29.208 1.00 33.22 104 ASP B CA 1
ATOM 1756 C C . ASP B 2 104 ? 48.460 62.771 28.627 1.00 31.91 104 ASP B C 1
ATOM 1757 O O . ASP B 2 104 ? 48.521 61.784 29.360 1.00 30.73 104 ASP B O 1
ATOM 1762 N N . ALA B 2 105 ? 48.354 62.678 27.308 1.00 30.09 105 ALA B N 1
ATOM 1763 C CA . ALA B 2 105 ? 48.301 61.383 26.642 1.00 31.34 105 ALA B CA 1
ATOM 1764 C C . ALA B 2 105 ? 49.591 60.589 26.843 1.00 31.98 105 ALA B C 1
ATOM 1765 O O . ALA B 2 105 ? 49.554 59.413 27.221 1.00 32.81 105 ALA B O 1
ATOM 1767 N N . LEU B 2 106 ? 50.731 61.229 26.595 1.00 32.25 106 LEU B N 1
ATOM 1768 C CA . LEU B 2 106 ? 52.013 60.554 26.759 1.00 32.33 106 LEU B CA 1
ATOM 1769 C C . LEU B 2 106 ? 52.139 60.028 28.179 1.00 32.53 106 LEU B C 1
ATOM 1770 O O . LEU B 2 106 ? 52.565 58.892 28.396 1.00 32.53 106 LEU B O 1
ATOM 1775 N N . ARG B 2 107 ? 51.742 60.853 29.142 1.00 34.18 107 ARG B N 1
ATOM 1776 C CA . ARG B 2 107 ? 51.806 60.486 30.553 1.00 36.15 107 ARG B CA 1
ATOM 1777 C C . ARG B 2 107 ? 50.999 59.222 30.842 1.00 36.66 107 ARG B C 1
ATOM 1778 O O . ARG B 2 107 ? 51.485 58.296 31.497 1.00 36.29 107 ARG B O 1
ATOM 1786 N N . ARG B 2 108 ? 49.764 59.185 30.350 1.00 37.28 108 ARG B N 1
ATOM 1787 C CA . ARG B 2 108 ? 48.887 58.036 30.562 1.00 38.52 108 ARG B CA 1
ATOM 1788 C C . ARG B 2 108 ? 49.445 56.766 29.918 1.00 37.57 108 ARG B C 1
ATOM 1789 O O . ARG B 2 108 ? 49.361 55.675 30.487 1.00 37.76 108 ARG B O 1
ATOM 1797 N N . GLU B 2 109 ? 49.999 56.913 28.720 1.00 36.59 109 GLU B N 1
ATOM 1798 C CA . GLU B 2 109 ? 50.560 55.782 27.993 1.00 36.18 109 GLU B CA 1
ATOM 1799 C C . GLU B 2 109 ? 51.734 55.175 28.748 1.00 34.99 109 GLU B C 1
ATOM 1800 O O . GLU B 2 109 ? 51.821 53.957 28.888 1.00 35.74 109 GLU B O 1
ATOM 1806 N N . LEU B 2 110 ? 52.627 56.028 29.246 1.00 34.30 110 LEU B N 1
ATOM 1807 C CA . LEU B 2 110 ? 53.801 55.566 29.983 1.00 33.04 110 LEU B CA 1
ATOM 1808 C C . LEU B 2 110 ? 53.429 54.838 31.270 1.00 33.93 110 LEU B C 1
ATOM 1809 O O . LEU B 2 110 ? 54.138 53.925 31.704 1.00 33.58 110 LEU B O 1
ATOM 1814 N N . ALA B 2 111 ? 52.314 55.244 31.877 1.00 33.77 111 ALA B N 1
ATOM 1815 C CA . ALA B 2 111 ? 51.851 54.638 33.121 1.00 32.47 111 ALA B CA 1
ATOM 1816 C C . ALA B 2 111 ? 51.373 53.198 32.925 1.00 32.90 111 ALA B C 1
ATOM 1817 O O . ALA B 2 111 ? 51.093 52.491 33.890 1.00 32.98 111 ALA B O 1
ATOM 1819 N N . ASN B 2 112 ? 51.282 52.759 31.679 1.00 32.82 112 ASN B N 1
ATOM 1820 C CA . ASN B 2 112 ? 50.843 51.401 31.398 1.00 33.48 112 ASN B CA 1
ATOM 1821 C C . ASN B 2 112 ? 51.982 50.393 31.497 1.00 34.07 112 ASN B C 1
ATOM 1822 O O . ASN B 2 112 ? 51.749 49.187 31.474 1.00 33.73 112 ASN B O 1
ATOM 1827 N N . TYR B 2 113 ? 53.211 50.887 31.626 1.00 34.58 113 TYR B N 1
ATOM 1828 C CA . TYR B 2 113 ? 54.370 50.010 31.689 1.00 31.99 113 TYR B CA 1
ATOM 1829 C C . TYR B 2 113 ? 54.885 49.682 33.083 1.00 32.19 113 TYR B C 1
ATOM 1830 O O . TYR B 2 113 ? 54.830 50.498 33.996 1.00 32.88 113 TYR B O 1
ATOM 1839 N N . ASP B 2 114 ? 55.375 48.456 33.223 1.00 32.02 114 ASP B N 1
ATOM 1840 C CA . ASP B 2 114 ? 55.884 47.929 34.481 1.00 32.02 114 ASP B CA 1
ATOM 1841 C C . ASP B 2 114 ? 57.304 48.355 34.800 1.00 31.05 114 ASP B C 1
ATOM 1842 O O . ASP B 2 114 ? 57.678 48.494 35.968 1.00 31.93 114 ASP B O 1
ATOM 1847 N N . VAL B 2 115 ? 58.097 48.539 33.753 1.00 29.70 115 VAL B N 1
ATOM 1848 C CA . VAL B 2 115 ? 59.483 48.927 33.914 1.00 27.49 115 VAL B CA 1
ATOM 1849 C C . VAL B 2 115 ? 59.807 50.092 32.999 1.00 27.62 115 VAL B C 1
ATOM 1850 O O . VAL B 2 115 ? 59.408 50.114 31.836 1.00 26.98 115 VAL B O 1
ATOM 1854 N N . ILE B 2 116 ? 60.530 51.064 33.537 1.00 26.94 116 ILE B N 1
ATOM 1855 C CA . ILE B 2 116 ? 60.933 52.211 32.754 1.00 26.77 116 ILE B CA 1
ATOM 1856 C C . ILE B 2 116 ? 62.449 52.345 32.823 1.00 26.67 116 ILE B C 1
ATOM 1857 O O . ILE B 2 116 ? 63.024 52.432 33.905 1.00 25.41 116 ILE B O 1
ATOM 1862 N N . LEU B 2 117 ? 63.091 52.337 31.661 1.00 26.96 117 LEU B N 1
ATOM 1863 C CA . LEU B 2 117 ? 64.536 52.484 31.590 1.00 27.94 117 LEU B CA 1
ATOM 1864 C C . LEU B 2 117 ? 64.807 53.779 30.852 1.00 26.63 117 LEU B C 1
ATOM 1865 O O . LEU B 2 117 ? 64.452 53.910 29.680 1.00 25.46 117 LEU B O 1
ATOM 1870 N N . ARG B 2 118 ? 65.431 54.736 31.541 1.00 25.79 118 ARG B N 1
ATOM 1871 C CA . ARG B 2 118 ? 65.717 56.038 30.948 1.00 26.03 118 ARG B CA 1
ATOM 1872 C C . ARG B 2 118 ? 67.158 56.219 30.480 1.00 26.89 118 ARG B C 1
ATOM 1873 O O . ARG B 2 118 ? 68.104 55.924 31.217 1.00 24.26 118 ARG B O 1
ATOM 1881 N N . PHE B 2 119 ? 67.305 56.745 29.266 1.00 26.87 119 PHE B N 1
ATOM 1882 C CA . PHE B 2 119 ? 68.613 56.983 28.666 1.00 30.51 119 PHE B CA 1
ATOM 1883 C C . PHE B 2 119 ? 68.809 58.415 28.145 1.00 31.15 119 PHE B C 1
ATOM 1884 O O . PHE B 2 119 ? 67.856 59.084 27.740 1.00 32.56 119 PHE B O 1
ATOM 1892 N N . MET C 3 1 ? 53.311 55.591 39.827 1.00 39.30 1 MET C N 1
ATOM 1893 C CA . MET C 3 1 ? 54.675 55.687 39.317 1.00 36.20 1 MET C CA 1
ATOM 1894 C C . MET C 3 1 ? 55.525 56.496 40.286 1.00 35.88 1 MET C C 1
ATOM 1895 O O . MET C 3 1 ? 55.156 57.606 40.669 1.00 35.27 1 MET C O 1
ATOM 1900 N N . LEU C 3 2 ? 56.656 55.931 40.694 1.00 35.65 2 LEU C N 1
ATOM 1901 C CA . LEU C 3 2 ? 57.558 56.624 41.602 1.00 34.84 2 LEU C CA 1
ATOM 1902 C C . LEU C 3 2 ? 58.583 57.376 40.780 1.00 34.34 2 LEU C C 1
ATOM 1903 O O . LEU C 3 2 ? 59.331 56.774 40.009 1.00 36.00 2 LEU C O 1
ATOM 1908 N N . HIS C 3 3 ? 58.602 58.693 40.933 1.00 33.43 3 HIS C N 1
ATOM 1909 C CA . HIS C 3 3 ? 59.552 59.529 40.218 1.00 30.37 3 HIS C CA 1
ATOM 1910 C C . HIS C 3 3 ? 60.712 59.802 41.157 1.00 30.40 3 HIS C C 1
ATOM 1911 O O . HIS C 3 3 ? 60.521 60.092 42.340 1.00 30.28 3 HIS C O 1
ATOM 1918 N N . THR C 3 4 ? 61.916 59.688 40.618 1.00 28.17 4 THR C N 1
ATOM 1919 C CA . THR C 3 4 ? 63.134 59.897 41.377 1.00 29.10 4 THR C CA 1
ATOM 1920 C C . THR C 3 4 ? 63.977 60.974 40.705 1.00 27.08 4 THR C C 1
ATOM 1921 O O . THR C 3 4 ? 64.141 60.968 39.484 1.00 25.17 4 THR C O 1
ATOM 1925 N N . LEU C 3 5 ? 64.481 61.911 41.503 1.00 26.69 5 LEU C N 1
ATOM 1926 C CA . LEU C 3 5 ? 65.325 62.991 40.996 1.00 27.80 5 LEU C CA 1
ATOM 1927 C C . LEU C 3 5 ? 66.624 63.008 41.796 1.00 27.32 5 LEU C C 1
ATOM 1928 O O . LEU C 3 5 ? 66.628 63.356 42.980 1.00 26.02 5 LEU C O 1
ATOM 1933 N N . HIS C 3 6 ? 67.723 62.624 41.152 1.00 26.50 6 HIS C N 1
ATOM 1934 C CA . HIS C 3 6 ? 69.017 62.580 41.828 1.00 26.52 6 HIS C CA 1
ATOM 1935 C C . HIS C 3 6 ? 69.908 63.771 41.491 1.00 26.33 6 HIS C C 1
ATOM 1936 O O . HIS C 3 6 ? 70.980 63.936 42.074 1.00 27.11 6 HIS C O 1
ATOM 1943 N N . ARG C 3 7 ? 69.476 64.593 40.544 1.00 25.82 7 ARG C N 1
ATOM 1944 C CA . ARG C 3 7 ? 70.260 65.758 40.154 1.00 28.08 7 ARG C CA 1
ATOM 1945 C C . ARG C 3 7 ? 69.660 67.056 40.671 1.00 27.75 7 ARG C C 1
ATOM 1946 O O . ARG C 3 7 ? 68.493 67.113 41.057 1.00 27.28 7 ARG C O 1
ATOM 1954 N N . SER C 3 8 ? 70.481 68.096 40.677 1.00 28.17 8 SER C N 1
ATOM 1955 C CA . SER C 3 8 ? 70.042 69.410 41.110 1.00 28.77 8 SER C CA 1
ATOM 1956 C C . SER C 3 8 ? 68.943 69.877 40.162 1.00 26.74 8 SER C C 1
ATOM 1957 O O . SER C 3 8 ? 69.075 69.746 38.946 1.00 25.86 8 SER C O 1
ATOM 1960 N N . PRO C 3 9 ? 67.842 70.422 40.704 1.00 26.05 9 PRO C N 1
ATOM 1961 C CA . PRO C 3 9 ? 66.755 70.892 39.841 1.00 26.65 9 PRO C CA 1
ATOM 1962 C C . PRO C 3 9 ? 67.233 71.919 38.820 1.00 26.98 9 PRO C C 1
ATOM 1963 O O . PRO C 3 9 ? 66.668 72.025 37.726 1.00 26.86 9 PRO C O 1
ATOM 1967 N N . TRP C 3 10 ? 68.287 72.657 39.174 1.00 26.15 10 TRP C N 1
ATOM 1968 C CA . TRP C 3 10 ? 68.865 73.670 38.289 1.00 26.77 10 TRP C CA 1
ATOM 1969 C C . TRP C 3 10 ? 69.550 73.046 37.069 1.00 28.45 10 TRP C C 1
ATOM 1970 O O . TRP C 3 10 ? 69.760 73.722 36.059 1.00 29.34 10 TRP C O 1
ATOM 1981 N N . LEU C 3 11 ? 69.907 71.764 37.166 1.00 28.99 11 LEU C N 1
ATOM 1982 C CA . LEU C 3 11 ? 70.579 71.065 36.065 1.00 28.96 11 LEU C CA 1
ATOM 1983 C C . LEU C 3 11 ? 69.690 69.957 35.496 1.00 30.61 11 LEU C C 1
ATOM 1984 O O . LEU C 3 11 ? 70.166 69.029 34.843 1.00 31.68 11 LEU C O 1
ATOM 1989 N N . THR C 3 12 ? 68.394 70.070 35.744 1.00 31.06 12 THR C N 1
ATOM 1990 C CA . THR C 3 12 ? 67.425 69.087 35.275 1.00 33.25 12 THR C CA 1
ATOM 1991 C C . THR C 3 12 ? 66.393 69.746 34.371 1.00 31.95 12 THR C C 1
ATOM 1992 O O . THR C 3 12 ? 66.064 70.921 34.554 1.00 30.55 12 THR C O 1
ATOM 1996 N N . ASP C 3 13 ? 65.889 69.006 33.389 1.00 32.18 13 ASP C N 1
ATOM 1997 C CA . ASP C 3 13 ? 64.865 69.565 32.508 1.00 32.67 13 ASP C CA 1
ATOM 1998 C C . ASP C 3 13 ? 63.606 69.479 33.362 1.00 33.11 13 ASP C C 1
ATOM 1999 O O . ASP C 3 13 ? 62.787 68.579 33.187 1.00 32.77 13 ASP C O 1
ATOM 2004 N N . PHE C 3 14 ? 63.470 70.413 34.301 1.00 33.15 14 PHE C N 1
ATOM 2005 C CA . PHE C 3 14 ? 62.345 70.411 35.224 1.00 33.02 14 PHE C CA 1
ATOM 2006 C C . PHE C 3 14 ? 60.971 70.446 34.559 1.00 31.85 14 PHE C C 1
ATOM 2007 O O . PHE C 3 14 ? 60.053 69.769 35.009 1.00 31.99 14 PHE C O 1
ATOM 2015 N N . ALA C 3 15 ? 60.821 71.231 33.497 1.00 31.62 15 ALA C N 1
ATOM 2016 C CA . ALA C 3 15 ? 59.536 71.294 32.801 1.00 31.79 15 ALA C CA 1
ATOM 2017 C C . ALA C 3 15 ? 59.166 69.887 32.311 1.00 30.65 15 ALA C C 1
ATOM 2018 O O . ALA C 3 15 ? 58.029 69.447 32.463 1.00 32.13 15 ALA C O 1
ATOM 2020 N N . ALA C 3 16 ? 60.131 69.174 31.742 1.00 29.08 16 ALA C N 1
ATOM 2021 C CA . ALA C 3 16 ? 59.868 67.819 31.254 1.00 28.77 16 ALA C CA 1
ATOM 2022 C C . ALA C 3 16 ? 59.463 66.890 32.397 1.00 29.09 16 ALA C C 1
ATOM 2023 O O . ALA C 3 16 ? 58.600 66.025 32.234 1.00 29.88 16 ALA C O 1
ATOM 2025 N N . LEU C 3 17 ? 60.085 67.063 33.558 1.00 28.63 17 LEU C N 1
ATOM 2026 C CA . LEU C 3 17 ? 59.760 66.231 34.710 1.00 29.70 17 LEU C CA 1
ATOM 2027 C C . LEU C 3 17 ? 58.325 66.483 35.188 1.00 30.77 17 LEU C C 1
ATOM 2028 O O . LEU C 3 17 ? 57.580 65.540 35.462 1.00 30.34 17 LEU C O 1
ATOM 2033 N N . LEU C 3 18 ? 57.940 67.753 35.295 1.00 30.68 18 LEU C N 1
ATOM 2034 C CA . LEU C 3 18 ? 56.590 68.093 35.749 1.00 32.38 18 LEU C CA 1
ATOM 2035 C C . LEU C 3 18 ? 55.519 67.510 34.830 1.00 32.61 18 LEU C C 1
ATOM 2036 O O . LEU C 3 18 ? 54.514 66.989 35.304 1.00 33.13 18 LEU C O 1
ATOM 2041 N N . ARG C 3 19 ? 55.743 67.584 33.521 1.00 33.45 19 ARG C N 1
ATOM 2042 C CA . ARG C 3 19 ? 54.795 67.054 32.543 1.00 34.11 19 ARG C CA 1
ATOM 2043 C C . ARG C 3 19 ? 54.504 65.559 32.681 1.00 35.97 19 ARG C C 1
ATOM 2044 O O . ARG C 3 19 ? 53.498 65.076 32.161 1.00 36.21 19 ARG C O 1
ATOM 2052 N N . LEU C 3 20 ? 55.375 64.827 33.368 1.00 36.43 20 LEU C N 1
ATOM 2053 C CA . LEU C 3 20 ? 55.199 63.384 33.526 1.00 38.71 20 LEU C CA 1
ATOM 2054 C C . LEU C 3 20 ? 54.511 62.993 34.823 1.00 39.63 20 LEU C C 1
ATOM 2055 O O . LEU C 3 20 ? 54.182 61.823 35.028 1.00 39.31 20 LEU C O 1
ATOM 2060 N N . LEU C 3 21 ? 54.303 63.965 35.704 1.00 40.46 21 LEU C N 1
ATOM 2061 C CA . LEU C 3 21 ? 53.660 63.696 36.983 1.00 41.85 21 LEU C CA 1
ATOM 2062 C C . LEU C 3 21 ? 52.150 63.569 36.829 1.00 44.11 21 LEU C C 1
ATOM 2063 O O . LEU C 3 21 ? 51.502 64.423 36.218 1.00 43.98 21 LEU C O 1
ATOM 2068 N N . SER C 3 22 ? 51.592 62.494 37.372 1.00 45.29 22 SER C N 1
ATOM 2069 C CA . SER C 3 22 ? 50.156 62.292 37.311 1.00 47.90 22 SER C CA 1
ATOM 2070 C C . SER C 3 22 ? 49.656 62.085 38.733 1.00 48.34 22 SER C C 1
ATOM 2071 O O . SER C 3 22 ? 50.390 61.594 39.594 1.00 48.32 22 SER C O 1
ATOM 2074 N N . GLU C 3 23 ? 48.413 62.483 38.978 1.00 49.08 23 GLU C N 1
ATOM 2075 C CA . GLU C 3 23 ? 47.808 62.355 40.294 1.00 49.09 23 GLU C CA 1
ATOM 2076 C C . GLU C 3 23 ? 48.065 60.961 40.849 1.00 47.01 23 GLU C C 1
ATOM 2077 O O . GLU C 3 23 ? 47.894 59.970 40.149 1.00 46.90 23 GLU C O 1
ATOM 2083 N N . GLY C 3 24 ? 48.481 60.883 42.106 1.00 45.46 24 GLY C N 1
ATOM 2084 C CA . GLY C 3 24 ? 48.739 59.583 42.695 1.00 44.71 24 GLY C CA 1
ATOM 2085 C C . GLY C 3 24 ? 50.202 59.180 42.625 1.00 44.07 24 GLY C C 1
ATOM 2086 O O . GLY C 3 24 ? 50.625 58.243 43.305 1.00 43.97 24 GLY C O 1
ATOM 2087 N N . ASP C 3 25 ? 50.974 59.865 41.786 1.00 43.08 25 ASP C N 1
ATOM 2088 C CA . ASP C 3 25 ? 52.398 59.571 41.675 1.00 41.01 25 ASP C CA 1
ATOM 2089 C C . ASP C 3 25 ? 53.089 60.187 42.875 1.00 40.34 25 ASP C C 1
ATOM 2090 O O . ASP C 3 25 ? 52.491 60.972 43.615 1.00 40.82 25 ASP C O 1
ATOM 2095 N N . GLU C 3 26 ? 54.351 59.827 43.066 1.00 37.59 26 GLU C N 1
ATOM 2096 C CA . GLU C 3 26 ? 55.129 60.364 44.163 1.00 34.48 26 GLU C CA 1
ATOM 2097 C C . GLU C 3 26 ? 56.534 60.648 43.664 1.00 32.26 26 GLU C C 1
ATOM 2098 O O . GLU C 3 26 ? 57.059 59.938 42.808 1.00 31.29 26 GLU C O 1
ATOM 2104 N N . LEU C 3 27 ? 57.120 61.719 44.179 1.00 30.57 27 LEU C N 1
ATOM 2105 C CA . LEU C 3 27 ? 58.452 62.132 43.789 1.00 30.78 27 LEU C CA 1
ATOM 2106 C C . LEU C 3 27 ? 59.407 62.065 44.963 1.00 31.76 27 LEU C C 1
ATOM 2107 O O . LEU C 3 27 ? 59.157 62.668 46.014 1.00 31.06 27 LEU C O 1
ATOM 2112 N N . LEU C 3 28 ? 60.495 61.319 44.787 1.00 31.87 28 LEU C N 1
ATOM 2113 C CA . LEU C 3 28 ? 61.507 61.224 45.822 1.00 30.33 28 LEU C CA 1
ATOM 2114 C C . LEU C 3 28 ? 62.748 61.973 45.369 1.00 30.11 28 LEU C C 1
ATOM 2115 O O . LEU C 3 28 ? 63.281 61.739 44.274 1.00 28.51 28 LEU C O 1
ATOM 2120 N N . LEU C 3 29 ? 63.182 62.894 46.219 1.00 28.20 29 LEU C N 1
ATOM 2121 C CA . LEU C 3 29 ? 64.373 63.681 45.976 1.00 26.37 29 LEU C CA 1
ATOM 2122 C C . LEU C 3 29 ? 65.513 62.960 46.698 1.00 26.18 29 LEU C C 1
ATOM 2123 O O . LEU C 3 29 ? 65.390 62.641 47.880 1.00 24.43 29 LEU C O 1
ATOM 2128 N N . LEU C 3 30 ? 66.603 62.674 45.991 1.00 25.62 30 LEU C N 1
ATOM 2129 C CA . LEU C 3 30 ? 67.748 62.027 46.622 1.00 25.24 30 LEU C CA 1
ATOM 2130 C C . LEU C 3 30 ? 69.036 62.574 46.015 1.00 25.77 30 LEU C C 1
ATOM 2131 O O . LEU C 3 30 ? 69.007 63.236 44.967 1.00 25.05 30 LEU C O 1
ATOM 2136 N N . GLN C 3 31 ? 70.163 62.312 46.674 1.00 24.51 31 GLN C N 1
ATOM 2137 C CA . GLN C 3 31 ? 71.448 62.811 46.198 1.00 23.80 31 GLN C CA 1
ATOM 2138 C C . GLN C 3 31 ? 71.324 64.338 46.033 1.00 24.42 31 GLN C C 1
ATOM 2139 O O . GLN C 3 31 ? 70.772 65.001 46.912 1.00 26.05 31 GLN C O 1
ATOM 2145 N N . ASP C 3 32 ? 71.809 64.899 44.930 1.00 23.48 32 ASP C N 1
ATOM 2146 C CA . ASP C 3 32 ? 71.723 66.346 44.731 1.00 24.30 32 ASP C CA 1
ATOM 2147 C C . ASP C 3 32 ? 70.297 66.866 44.559 1.00 25.08 32 ASP C C 1
ATOM 2148 O O . ASP C 3 32 ? 70.068 68.085 44.565 1.00 24.63 32 ASP C O 1
ATOM 2153 N N . GLY C 3 33 ? 69.345 65.950 44.398 1.00 23.81 33 GLY C N 1
ATOM 2154 C CA . GLY C 3 33 ? 67.963 66.360 44.235 1.00 23.98 33 GLY C CA 1
ATOM 2155 C C . GLY C 3 33 ? 67.360 66.978 45.493 1.00 24.31 33 GLY C C 1
ATOM 2156 O O . GLY C 3 33 ? 66.435 67.772 45.416 1.00 23.26 33 GLY C O 1
ATOM 2157 N N . VAL C 3 34 ? 67.886 66.629 46.659 1.00 24.70 34 VAL C N 1
ATOM 2158 C CA . VAL C 3 34 ? 67.332 67.149 47.899 1.00 26.12 34 VAL C CA 1
ATOM 2159 C C . VAL C 3 34 ? 67.409 68.666 48.038 1.00 27.04 34 VAL C C 1
ATOM 2160 O O . VAL C 3 34 ? 66.803 69.227 48.938 1.00 29.01 34 VAL C O 1
ATOM 2164 N N . THR C 3 35 ? 68.149 69.330 47.157 1.00 28.33 35 THR C N 1
ATOM 2165 C CA . THR C 3 35 ? 68.237 70.784 47.224 1.00 29.81 35 THR C CA 1
ATOM 2166 C C . THR C 3 35 ? 66.898 71.424 46.849 1.00 31.20 35 THR C C 1
ATOM 2167 O O . THR C 3 35 ? 66.621 72.560 47.228 1.00 29.98 35 THR C O 1
ATOM 2171 N N . ALA C 3 36 ? 66.065 70.692 46.115 1.00 31.52 36 ALA C N 1
ATOM 2172 C CA . ALA C 3 36 ? 64.763 71.219 45.715 1.00 32.09 36 ALA C CA 1
ATOM 2173 C C . ALA C 3 36 ? 63.798 71.237 46.902 1.00 32.94 36 ALA C C 1
ATOM 2174 O O . ALA C 3 36 ? 62.686 71.754 46.800 1.00 34.00 36 ALA C O 1
ATOM 2176 N N . ALA C 3 37 ? 64.231 70.681 48.028 1.00 31.88 37 ALA C N 1
ATOM 2177 C CA . ALA C 3 37 ? 63.396 70.631 49.220 1.00 32.71 37 ALA C CA 1
ATOM 2178 C C . ALA C 3 37 ? 63.691 71.764 50.202 1.00 33.60 37 ALA C C 1
ATOM 2179 O O . ALA C 3 37 ? 63.050 71.866 51.247 1.00 33.69 37 ALA C O 1
ATOM 2181 N N . VAL C 3 38 ? 64.655 72.613 49.866 1.00 33.67 38 VAL C N 1
ATOM 2182 C CA . VAL C 3 38 ? 65.016 73.713 50.746 1.00 34.17 38 VAL C CA 1
ATOM 2183 C C . VAL C 3 38 ? 63.957 74.813 50.738 1.00 34.86 38 VAL C C 1
ATOM 2184 O O . VAL C 3 38 ? 63.566 75.321 49.687 1.00 34.44 38 VAL C O 1
ATOM 2188 N N . ASP C 3 39 ? 63.496 75.155 51.933 1.00 35.16 39 ASP C N 1
ATOM 2189 C CA . ASP C 3 39 ? 62.481 76.177 52.128 1.00 37.61 39 ASP C CA 1
ATOM 2190 C 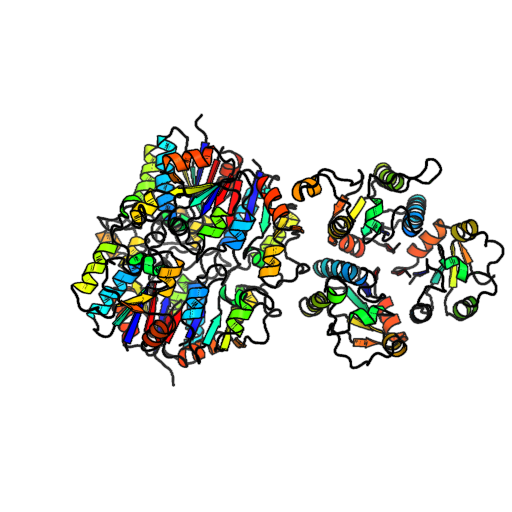C . ASP C 3 39 ? 62.869 77.463 51.401 1.00 36.88 39 ASP C C 1
ATOM 2191 O O . ASP C 3 39 ? 63.958 77.991 51.611 1.00 36.87 39 ASP C O 1
ATOM 2196 N N . GLY C 3 40 ? 61.989 77.949 50.533 1.00 35.00 40 GLY C N 1
ATOM 2197 C CA . GLY C 3 40 ? 62.265 79.175 49.808 1.00 34.55 40 GLY C CA 1
ATOM 2198 C C . GLY C 3 40 ? 62.990 79.084 48.472 1.00 36.31 40 GLY C C 1
ATOM 2199 O O . GLY C 3 40 ? 63.168 80.116 47.815 1.00 34.22 40 GLY C O 1
ATOM 2200 N N . ASN C 3 41 ? 63.421 77.893 48.048 1.00 34.11 41 ASN C N 1
ATOM 2201 C CA . ASN C 3 41 ? 64.114 77.811 46.761 1.00 33.31 41 ASN C CA 1
ATOM 2202 C C . ASN C 3 41 ? 63.078 77.978 45.656 1.00 33.24 41 ASN C C 1
ATOM 2203 O O . ASN C 3 41 ? 61.910 77.654 45.848 1.00 31.86 41 ASN C O 1
ATOM 2208 N N . ARG C 3 42 ? 63.502 78.468 44.496 1.00 34.63 42 ARG C N 1
ATOM 2209 C CA . ARG C 3 42 ? 62.566 78.713 43.411 1.00 37.37 42 ARG C CA 1
ATOM 2210 C C . ARG C 3 42 ? 61.858 77.540 42.745 1.00 37.89 42 ARG C C 1
ATOM 2211 O O . ARG C 3 42 ? 60.957 77.758 41.939 1.00 38.98 42 ARG C O 1
ATOM 2219 N N . TYR C 3 43 ? 62.238 76.306 43.065 1.00 37.56 43 TYR C N 1
ATOM 2220 C CA . TYR C 3 43 ? 61.578 75.150 42.454 1.00 37.59 43 TYR C CA 1
ATOM 2221 C C . TYR C 3 43 ? 60.518 74.549 43.365 1.00 38.25 43 TYR C C 1
ATOM 2222 O O . TYR C 3 43 ? 59.695 73.744 42.932 1.00 38.17 43 TYR C O 1
ATOM 2231 N N . LEU C 3 44 ? 60.541 74.954 44.628 1.00 39.53 44 LEU C N 1
ATOM 2232 C CA . LEU C 3 44 ? 59.615 74.427 45.617 1.00 41.13 44 LEU C CA 1
ATOM 2233 C C . LEU C 3 44 ? 58.143 74.649 45.285 1.00 42.65 44 LEU C C 1
ATOM 2234 O O . LEU C 3 44 ? 57.324 73.740 45.434 1.00 42.91 44 LEU C O 1
ATOM 2239 N N . GLU C 3 45 ? 57.799 75.841 44.816 1.00 44.27 45 GLU C N 1
ATOM 2240 C CA . GLU C 3 45 ? 56.406 76.124 44.509 1.00 45.64 45 GLU C CA 1
ATOM 2241 C C . GLU C 3 45 ? 55.830 75.210 43.429 1.00 45.02 45 GLU C C 1
ATOM 2242 O O . GLU C 3 45 ? 54.731 74.685 43.589 1.00 44.61 45 GLU C O 1
ATOM 2248 N N . SER C 3 46 ? 56.565 75.010 42.338 1.00 44.13 46 SER C N 1
ATOM 2249 C CA . SER C 3 46 ? 56.078 74.150 41.260 1.00 45.23 46 SER C CA 1
ATOM 2250 C C . SER C 3 46 ? 55.797 72.741 41.783 1.00 44.76 46 SER C C 1
ATOM 2251 O O . SER C 3 46 ? 54.830 72.098 41.376 1.00 44.86 46 SER C O 1
ATOM 2254 N N . LEU C 3 47 ? 56.638 72.274 42.700 1.00 44.71 47 LEU C N 1
ATOM 2255 C CA . LEU C 3 47 ? 56.473 70.950 43.290 1.00 45.56 47 LEU C CA 1
ATOM 2256 C C . LEU C 3 47 ? 55.220 70.884 44.158 1.00 47.09 47 LEU C C 1
ATOM 2257 O O . LEU C 3 47 ? 54.476 69.899 44.122 1.00 47.00 47 LEU C O 1
ATOM 2262 N N . ARG C 3 48 ? 55.001 71.937 44.941 1.00 47.90 48 ARG C N 1
ATOM 2263 C CA . ARG C 3 48 ? 53.850 72.020 45.833 1.00 49.06 48 ARG C CA 1
ATOM 2264 C C . ARG C 3 48 ? 52.548 72.068 45.033 1.00 48.21 48 ARG C C 1
ATOM 2265 O O . ARG C 3 48 ? 51.529 71.525 45.454 1.00 47.76 48 ARG C O 1
ATOM 2273 N N . ASN C 3 49 ? 52.590 72.712 43.873 1.00 48.15 49 ASN C N 1
ATOM 2274 C CA . ASN C 3 49 ? 51.405 72.823 43.034 1.00 49.09 49 ASN C CA 1
ATOM 2275 C C . ASN C 3 49 ? 51.171 71.574 42.187 1.00 48.42 49 ASN C C 1
ATOM 2276 O O . ASN C 3 49 ? 50.183 71.487 41.457 1.00 47.63 49 ASN C O 1
ATOM 2281 N N . ALA C 3 50 ? 52.084 70.609 42.298 1.00 47.45 50 ALA C N 1
ATOM 2282 C CA . ALA C 3 50 ? 51.975 69.348 41.568 1.00 46.53 50 ALA C CA 1
ATOM 2283 C C . ALA C 3 50 ? 51.056 68.415 42.365 1.00 45.32 50 ALA C C 1
ATOM 2284 O O . ALA C 3 50 ? 51.098 68.397 43.594 1.00 44.25 50 ALA C O 1
ATOM 2286 N N . PRO C 3 51 ? 50.216 67.630 41.670 1.00 45.29 51 PRO C N 1
ATOM 2287 C CA . PRO C 3 51 ? 49.259 66.684 42.268 1.00 44.84 51 PRO C CA 1
ATOM 2288 C C . PRO C 3 51 ? 49.896 65.456 42.909 1.00 43.40 51 PRO C C 1
ATOM 2289 O O . PRO C 3 51 ? 49.355 64.355 42.802 1.00 42.59 51 PRO C O 1
ATOM 2293 N N . ILE C 3 52 ? 51.026 65.634 43.582 1.00 42.30 52 ILE C N 1
ATOM 2294 C CA . ILE C 3 52 ? 51.708 64.495 44.187 1.00 41.37 52 ILE C CA 1
ATOM 2295 C C . ILE C 3 52 ? 52.359 64.796 45.524 1.00 40.07 52 ILE C C 1
ATOM 2296 O O . ILE C 3 52 ? 52.447 65.949 45.946 1.00 40.42 52 ILE C O 1
ATOM 2301 N N . LYS C 3 53 ? 52.816 63.739 46.183 1.00 37.71 53 LYS C N 1
ATOM 2302 C CA . LYS C 3 53 ? 53.506 63.873 47.455 1.00 37.49 53 LYS C CA 1
ATOM 2303 C C . LYS C 3 53 ? 54.997 63.835 47.146 1.00 37.01 53 LYS C C 1
ATOM 2304 O O . LYS C 3 53 ? 55.453 63.025 46.322 1.00 35.75 53 LYS C O 1
ATOM 2310 N N . VAL C 3 54 ? 55.749 64.718 47.793 1.00 33.56 54 VAL C N 1
ATOM 2311 C CA . VAL C 3 54 ? 57.185 64.799 47.581 1.00 32.86 54 VAL C CA 1
ATOM 2312 C C . VAL C 3 54 ? 57.956 64.362 48.819 1.00 32.98 54 VAL C C 1
ATOM 2313 O O . VAL C 3 54 ? 57.674 64.795 49.938 1.00 33.35 54 VAL C O 1
ATOM 2317 N N . TYR C 3 55 ? 58.928 63.489 48.597 1.00 32.76 55 TYR C N 1
ATOM 2318 C CA . TYR C 3 55 ? 59.762 62.958 49.665 1.00 31.54 55 TYR C CA 1
ATOM 2319 C C . TYR C 3 55 ? 61.205 63.387 49.438 1.00 30.15 55 TYR C C 1
ATOM 2320 O O . TYR C 3 55 ? 61.578 63.772 48.334 1.00 27.88 55 TYR C O 1
ATOM 2329 N N . ALA C 3 56 ? 62.010 63.316 50.490 1.00 29.48 56 ALA C N 1
ATOM 2330 C CA . ALA C 3 56 ? 63.415 63.681 50.402 1.00 30.21 56 ALA C CA 1
ATOM 2331 C C . ALA C 3 56 ? 64.189 62.688 51.262 1.00 30.90 56 ALA C C 1
ATOM 2332 O O . ALA C 3 56 ? 63.800 62.416 52.401 1.00 30.81 56 ALA C O 1
ATOM 2334 N N . LEU C 3 57 ? 65.268 62.138 50.711 1.00 29.40 57 LEU C N 1
ATOM 2335 C CA . LEU C 3 57 ? 66.079 61.163 51.432 1.00 29.24 57 LEU C CA 1
ATOM 2336 C C . LEU C 3 57 ? 66.892 61.865 52.509 1.00 28.39 57 LEU C C 1
ATOM 2337 O O . LEU C 3 57 ? 67.760 62.684 52.209 1.00 29.71 57 LEU C O 1
ATOM 2342 N N . ASN C 3 58 ? 66.604 61.533 53.760 1.00 27.69 58 ASN C N 1
ATOM 2343 C CA . ASN C 3 58 ? 67.271 62.136 54.908 1.00 28.32 58 ASN C CA 1
ATOM 2344 C C . ASN C 3 58 ? 68.793 62.012 54.880 1.00 28.40 58 ASN C C 1
ATOM 2345 O O . ASN C 3 58 ? 69.507 62.954 55.232 1.00 27.54 58 ASN C O 1
ATOM 2350 N N . GLU C 3 59 ? 69.288 60.849 54.469 1.00 28.87 59 GLU C N 1
ATOM 2351 C CA . GLU C 3 59 ? 70.725 60.626 54.404 1.00 28.46 59 GLU C CA 1
ATOM 2352 C C . GLU C 3 59 ? 71.416 61.706 53.574 1.00 26.13 59 GLU C C 1
ATOM 2353 O O . GLU C 3 59 ? 72.482 62.193 53.948 1.00 26.89 59 GLU C O 1
ATOM 2359 N N . ASP C 3 60 ? 70.803 62.086 52.456 1.00 25.46 60 ASP C N 1
ATOM 2360 C CA . ASP C 3 60 ? 71.373 63.113 51.591 1.00 26.80 60 ASP C CA 1
ATOM 2361 C C . ASP C 3 60 ? 71.247 64.535 52.146 1.00 27.31 60 ASP C C 1
ATOM 2362 O O . ASP C 3 60 ? 72.047 65.409 51.805 1.00 26.60 60 ASP C O 1
ATOM 2367 N N . LEU C 3 61 ? 70.239 64.779 52.979 1.00 26.55 61 LEU C N 1
ATOM 2368 C CA . LEU C 3 61 ? 70.091 66.106 53.576 1.00 28.49 61 LEU C CA 1
ATOM 2369 C C . LEU C 3 61 ? 71.192 66.223 54.636 1.00 28.54 61 LEU C C 1
ATOM 2370 O O . LEU C 3 61 ? 71.830 67.265 54.782 1.00 27.86 61 LEU C O 1
ATOM 2375 N N . ILE C 3 62 ? 71.427 65.127 55.352 1.00 29.12 62 ILE C N 1
ATOM 2376 C CA . ILE C 3 62 ? 72.459 65.091 56.381 1.00 29.82 62 ILE C CA 1
ATOM 2377 C C . ILE C 3 62 ? 73.839 65.319 55.756 1.00 30.30 62 ILE C C 1
ATOM 2378 O O . ILE C 3 62 ? 74.670 66.048 56.302 1.00 30.30 62 ILE C O 1
ATOM 2383 N N . ALA C 3 63 ? 74.068 64.700 54.602 1.00 28.93 63 ALA C N 1
ATOM 2384 C CA . ALA C 3 63 ? 75.340 64.821 53.900 1.00 28.15 63 ALA C CA 1
ATOM 2385 C C . ALA C 3 63 ? 75.611 66.251 53.448 1.00 27.91 63 ALA C C 1
ATOM 2386 O O . ALA C 3 63 ? 76.756 66.692 53.405 1.00 27.41 63 ALA C O 1
ATOM 2388 N N . ARG C 3 64 ? 74.544 66.967 53.115 1.00 27.70 64 ARG C N 1
ATOM 2389 C CA . ARG C 3 64 ? 74.654 68.332 52.636 1.00 27.65 64 ARG C CA 1
ATOM 2390 C C . ARG C 3 64 ? 74.339 69.422 53.670 1.00 28.23 64 ARG C C 1
ATOM 2391 O O . ARG C 3 64 ? 74.290 70.607 53.329 1.00 25.99 64 ARG C O 1
ATOM 2399 N N . GLY C 3 65 ? 74.140 69.019 54.925 1.00 30.05 65 GLY C N 1
ATOM 2400 C CA . GLY C 3 65 ? 73.839 69.974 55.985 1.00 30.97 65 GLY C CA 1
ATOM 2401 C C . GLY C 3 65 ? 72.574 70.786 55.742 1.00 31.52 65 GLY C C 1
ATOM 2402 O O . GLY C 3 65 ? 72.560 71.999 55.940 1.00 30.47 65 GLY C O 1
ATOM 2403 N N . LEU C 3 66 ? 71.500 70.117 55.337 1.00 31.81 66 LEU C N 1
ATOM 2404 C CA . LEU C 3 66 ? 70.250 70.807 55.049 1.00 32.49 66 LEU C CA 1
ATOM 2405 C C . LEU C 3 66 ? 69.059 70.334 55.875 1.00 33.23 66 LEU C C 1
ATOM 2406 O O . LEU C 3 66 ? 67.937 70.781 55.650 1.00 34.07 66 LEU C O 1
ATOM 2411 N N . THR C 3 67 ? 69.301 69.451 56.838 1.00 35.07 67 THR C N 1
ATOM 2412 C CA . THR C 3 67 ? 68.228 68.901 57.667 1.00 37.39 67 THR C CA 1
ATOM 2413 C C . THR C 3 67 ? 67.305 69.907 58.361 1.00 39.35 67 THR C C 1
ATOM 2414 O O . THR C 3 67 ? 66.137 69.609 58.622 1.00 40.16 67 THR C O 1
ATOM 2418 N N . GLY C 3 68 ? 67.811 71.094 58.660 1.00 40.89 68 GLY C N 1
ATOM 2419 C CA . GLY C 3 68 ? 66.965 72.071 59.324 1.00 43.74 68 GLY C CA 1
ATOM 2420 C C . GLY C 3 68 ? 66.382 73.145 58.424 1.00 44.07 68 GLY C C 1
ATOM 2421 O O . GLY C 3 68 ? 65.852 74.137 58.915 1.00 44.79 68 GLY C O 1
ATOM 2422 N N . GLN C 3 69 ? 66.454 72.953 57.112 1.00 43.30 69 GLN C N 1
ATOM 2423 C CA . GLN C 3 69 ? 65.940 73.956 56.188 1.00 44.52 69 GLN C CA 1
ATOM 2424 C C . GLN C 3 69 ? 64.955 73.385 55.181 1.00 43.89 69 GLN C C 1
ATOM 2425 O O . GLN C 3 69 ? 64.748 73.962 54.116 1.00 43.66 69 GLN C O 1
ATOM 2431 N N . ILE C 3 70 ? 64.343 72.258 55.524 1.00 43.94 70 ILE C N 1
ATOM 2432 C CA . ILE C 3 70 ? 63.398 71.607 54.628 1.00 45.17 70 ILE C CA 1
ATOM 2433 C C . ILE C 3 70 ? 61.972 72.120 54.786 1.00 45.59 70 ILE C C 1
ATOM 2434 O O . ILE C 3 70 ? 61.520 72.406 55.892 1.00 46.11 70 ILE C O 1
ATOM 2439 N N . SER C 3 71 ? 61.274 72.248 53.665 1.00 45.98 71 SER C N 1
ATOM 2440 C CA . SER C 3 71 ? 59.896 72.701 53.677 1.00 45.47 71 SER C CA 1
ATOM 2441 C C . SER C 3 71 ? 59.043 71.680 54.420 1.00 46.31 71 SER C C 1
ATOM 2442 O O . SER C 3 71 ? 59.311 70.476 54.359 1.00 44.82 71 SER C O 1
ATOM 2445 N N . ASN C 3 72 ? 58.022 72.164 55.123 1.00 46.25 72 ASN C N 1
ATOM 2446 C CA . ASN C 3 72 ? 57.117 71.297 55.874 1.00 47.53 72 ASN C CA 1
ATOM 2447 C C . ASN C 3 72 ? 56.312 70.387 54.947 1.00 45.64 72 ASN C C 1
ATOM 2448 O O . ASN C 3 72 ? 55.834 69.336 55.362 1.00 45.09 72 ASN C O 1
ATOM 2453 N N . ASP C 3 73 ? 56.158 70.806 53.696 1.00 45.74 73 ASP C N 1
ATOM 2454 C CA . ASP C 3 73 ? 55.403 70.036 52.715 1.00 46.87 73 ASP C CA 1
ATOM 2455 C C . ASP C 3 73 ? 56.127 68.766 52.269 1.00 45.76 73 ASP C C 1
ATOM 2456 O O . ASP C 3 73 ? 55.505 67.840 51.760 1.00 46.43 73 ASP C O 1
ATOM 2461 N N . ILE C 3 74 ? 57.440 68.723 52.466 1.00 44.48 74 ILE C N 1
ATOM 2462 C CA . ILE C 3 74 ? 58.229 67.574 52.052 1.00 42.56 74 ILE C CA 1
ATOM 2463 C C . ILE C 3 74 ? 58.414 66.539 53.158 1.00 41.80 74 ILE C C 1
ATOM 2464 O O . ILE C 3 74 ? 58.737 66.870 54.299 1.00 41.89 74 ILE C O 1
ATOM 2469 N N . ILE C 3 75 ? 58.188 65.279 52.801 1.00 39.48 75 ILE C N 1
ATOM 2470 C CA . ILE C 3 75 ? 58.285 64.172 53.740 1.00 38.22 75 ILE C CA 1
ATOM 2471 C C . ILE C 3 75 ? 59.682 63.557 53.806 1.00 37.59 75 ILE C C 1
ATOM 2472 O O . ILE C 3 75 ? 60.232 63.128 52.791 1.00 35.06 75 ILE C O 1
ATOM 2477 N N . LEU C 3 76 ? 60.243 63.519 55.012 1.00 35.98 76 LEU C N 1
ATOM 2478 C CA . LEU C 3 76 ? 61.569 62.961 55.237 1.00 37.34 76 LEU C CA 1
ATOM 2479 C C . LEU C 3 76 ? 61.535 61.457 55.440 1.00 36.40 76 LEU C C 1
ATOM 2480 O O . LEU C 3 76 ? 60.795 60.950 56.282 1.00 35.25 76 LEU C O 1
ATOM 2485 N N . ILE C 3 77 ? 62.348 60.745 54.667 1.00 35.94 77 ILE C N 1
ATOM 2486 C CA . ILE C 3 77 ? 62.412 59.296 54.768 1.00 35.42 77 ILE C CA 1
ATOM 2487 C C . ILE C 3 77 ? 63.854 58.820 54.734 1.00 37.05 77 ILE C C 1
ATOM 2488 O O . ILE C 3 77 ? 64.766 59.581 54.397 1.00 37.68 77 ILE C O 1
ATOM 2493 N N . ASP C 3 78 ? 64.055 57.558 55.095 1.00 37.25 78 ASP C N 1
ATOM 2494 C CA . ASP C 3 78 ? 65.384 56.968 55.082 1.00 36.90 78 ASP C CA 1
ATOM 2495 C C . ASP C 3 78 ? 65.432 55.959 53.949 1.00 35.34 78 ASP C C 1
ATOM 2496 O O . ASP C 3 78 ? 64.497 55.872 53.148 1.00 35.07 78 ASP C O 1
ATOM 2501 N N . TYR C 3 79 ? 66.517 55.197 53.878 1.00 33.89 79 TYR C N 1
ATOM 2502 C CA . TYR C 3 79 ? 66.656 54.200 52.825 1.00 32.90 79 TYR C CA 1
ATOM 2503 C C . TYR C 3 79 ? 65.592 53.110 52.894 1.00 31.08 79 TYR C C 1
ATOM 2504 O O . TYR C 3 79 ? 65.081 52.673 51.863 1.00 29.98 79 TYR C O 1
ATOM 2513 N N . THR C 3 80 ? 65.247 52.678 54.102 1.00 31.60 80 THR C N 1
ATOM 2514 C CA . THR C 3 80 ? 64.229 51.644 54.258 1.00 31.55 80 THR C CA 1
ATOM 2515 C C . THR C 3 80 ? 62.889 52.109 53.694 1.00 32.67 80 THR C C 1
ATOM 2516 O O . THR C 3 80 ? 62.173 51.323 53.068 1.00 33.51 80 THR C O 1
ATOM 2520 N N . ASP C 3 81 ? 62.547 53.380 53.918 1.00 33.13 81 ASP C N 1
ATOM 2521 C CA . ASP C 3 81 ? 61.296 53.940 53.393 1.00 32.94 81 ASP C CA 1
ATOM 2522 C C . ASP C 3 81 ? 61.384 54.023 51.872 1.00 32.68 81 ASP C C 1
ATOM 2523 O O . ASP C 3 81 ? 60.399 53.810 51.167 1.00 30.56 81 ASP C O 1
ATOM 2528 N N . PHE C 3 82 ? 62.573 54.368 51.382 1.00 33.10 82 PHE C N 1
ATOM 2529 C CA . PHE C 3 82 ? 62.828 54.484 49.951 1.00 31.96 82 PHE C CA 1
ATOM 2530 C C . PHE C 3 82 ? 62.471 53.130 49.349 1.00 31.59 82 PHE C C 1
ATOM 2531 O O . PHE C 3 82 ? 61.729 53.054 48.369 1.00 32.28 82 PHE C O 1
ATOM 2539 N N . VAL C 3 83 ? 62.982 52.065 49.956 1.00 31.07 83 VAL C N 1
ATOM 2540 C CA . VAL C 3 83 ? 62.709 50.712 49.486 1.00 31.43 83 VAL C CA 1
ATOM 2541 C C . VAL C 3 83 ? 61.205 50.448 49.418 1.00 32.57 83 VAL C C 1
ATOM 2542 O O . VAL C 3 83 ? 60.685 50.010 48.394 1.00 32.66 83 VAL C O 1
ATOM 2546 N N . ARG C 3 84 ? 60.509 50.723 50.513 1.00 33.52 84 ARG C N 1
ATOM 2547 C CA . ARG C 3 84 ? 59.072 50.496 50.571 1.00 34.39 84 ARG C CA 1
ATOM 2548 C C . ARG C 3 84 ? 58.329 51.329 49.542 1.00 33.83 84 ARG C C 1
ATOM 2549 O O . ARG C 3 84 ? 57.284 50.928 49.036 1.00 33.60 84 ARG C O 1
ATOM 2557 N N . LEU C 3 85 ? 58.888 52.484 49.216 1.00 32.92 85 LEU C N 1
ATOM 2558 C CA . LEU C 3 85 ? 58.286 53.359 48.227 1.00 32.41 85 LEU C CA 1
ATOM 2559 C C . LEU C 3 85 ? 58.389 52.674 46.857 1.00 31.77 85 LEU C C 1
ATOM 2560 O O . LEU C 3 85 ? 57.480 52.771 46.030 1.00 30.67 85 LEU C O 1
ATOM 2565 N N . THR C 3 86 ? 59.494 51.972 46.619 1.00 31.07 86 THR C N 1
ATOM 2566 C CA . THR C 3 86 ? 59.674 51.286 45.342 1.00 31.94 86 THR C CA 1
ATOM 2567 C C . THR C 3 86 ? 58.816 50.019 45.309 1.00 32.47 86 THR C C 1
ATOM 2568 O O . THR C 3 86 ? 58.440 49.542 44.240 1.00 31.59 86 THR C O 1
ATOM 2572 N N . VAL C 3 87 ? 58.512 49.475 46.483 1.00 32.96 87 VAL C N 1
ATOM 2573 C CA . VAL C 3 87 ? 57.659 48.292 46.563 1.00 35.17 87 VAL C CA 1
ATOM 2574 C C . VAL C 3 87 ? 56.214 48.733 46.288 1.00 34.79 87 VAL C C 1
ATOM 2575 O O . VAL C 3 87 ? 55.456 48.050 45.597 1.00 34.69 87 VAL C O 1
ATOM 2579 N N . LYS C 3 88 ? 55.860 49.900 46.812 1.00 34.89 88 LYS C N 1
ATOM 2580 C CA . LYS C 3 88 ? 54.527 50.463 46.639 1.00 36.12 88 LYS C CA 1
ATOM 2581 C C . LYS C 3 88 ? 54.190 50.763 45.176 1.00 35.74 88 LYS C C 1
ATOM 2582 O O . LYS C 3 88 ? 53.089 50.464 44.718 1.00 35.94 88 LYS C O 1
ATOM 2588 N N . HIS C 3 89 ? 55.136 51.344 44.445 1.00 35.32 89 HIS C N 1
ATOM 2589 C CA . HIS C 3 89 ? 54.917 51.692 43.043 1.00 35.79 89 HIS C CA 1
ATOM 2590 C C . HIS C 3 89 ? 55.468 50.624 42.097 1.00 36.93 89 HIS C C 1
ATOM 2591 O O . HIS C 3 89 ? 56.619 50.202 42.220 1.00 37.39 89 HIS C O 1
ATOM 2598 N N . PRO C 3 90 ? 54.648 50.179 41.134 1.00 37.73 90 PRO C N 1
ATOM 2599 C CA . PRO C 3 90 ? 55.052 49.157 40.163 1.00 37.84 90 PRO C CA 1
ATOM 2600 C C . PRO C 3 90 ? 56.152 49.627 39.222 1.00 37.83 90 PRO C C 1
ATOM 2601 O O . PRO C 3 90 ? 56.909 48.819 38.687 1.00 37.79 90 PRO C O 1
ATOM 2605 N N . SER C 3 91 ? 56.239 50.939 39.033 1.00 37.27 91 SER C N 1
ATOM 2606 C CA . SER C 3 91 ? 57.213 51.520 38.118 1.00 36.76 91 SER C CA 1
ATOM 2607 C C . SER C 3 91 ? 58.027 52.660 38.735 1.00 35.76 91 SER C C 1
ATOM 2608 O O . SER C 3 91 ? 57.606 53.274 39.717 1.00 34.97 91 SER C O 1
ATOM 2611 N N . GLN C 3 92 ? 59.183 52.945 38.139 1.00 34.17 92 GLN C N 1
ATOM 2612 C CA . GLN C 3 92 ? 60.050 54.021 38.609 1.00 33.70 92 GLN C CA 1
ATOM 2613 C C . GLN C 3 92 ? 60.626 54.809 37.430 1.00 31.00 92 GLN C C 1
ATOM 2614 O O . GLN C 3 92 ? 61.211 54.227 36.525 1.00 32.04 92 GLN C O 1
ATOM 2620 N N . MET C 3 93 ? 60.433 56.123 37.428 1.00 31.05 93 MET C N 1
ATOM 2621 C CA . MET C 3 93 ? 60.981 56.975 36.372 1.00 30.72 93 MET C CA 1
ATOM 2622 C C . MET C 3 93 ? 62.133 57.707 37.067 1.00 30.51 93 MET C C 1
ATOM 2623 O O . MET C 3 93 ? 61.907 58.531 37.961 1.00 28.30 93 MET C O 1
ATOM 2628 N N . ALA C 3 94 ? 63.361 57.396 36.668 1.00 27.74 94 ALA C N 1
ATOM 2629 C CA . ALA C 3 94 ? 64.536 58.006 37.286 1.00 29.14 94 ALA C CA 1
ATOM 2630 C C . ALA C 3 94 ? 65.085 59.190 36.512 1.00 29.46 94 ALA C C 1
ATOM 2631 O O . ALA C 3 94 ? 65.413 59.064 35.339 1.00 30.61 94 ALA C O 1
ATOM 2633 N N . TRP C 3 95 ? 65.175 60.339 37.175 1.00 28.63 95 TRP C N 1
ATOM 2634 C CA . TRP C 3 95 ? 65.717 61.551 36.568 1.00 29.95 95 TRP C CA 1
ATOM 2635 C C . TRP C 3 95 ? 67.036 61.868 37.257 1.00 30.25 95 TRP C C 1
ATOM 2636 O O . TRP C 3 95 ? 67.844 62.597 36.656 1.00 31.53 95 TRP C O 1
ATOM 2648 N N . GLY D 1 11 ? 50.361 34.655 -26.649 1.00 67.81 -1 GLY D N 1
ATOM 2649 C CA . GLY D 1 11 ? 51.807 34.890 -26.936 1.00 67.25 -1 GLY D CA 1
ATOM 2650 C C . GLY D 1 11 ? 52.722 34.039 -26.075 1.00 66.75 -1 GLY D C 1
ATOM 2651 O O . GLY D 1 11 ? 53.685 34.545 -25.495 1.00 66.59 -1 GLY D O 1
ATOM 2652 N N . SER D 1 12 ? 52.425 32.745 -25.993 1.00 65.78 0 SER D N 1
ATOM 2653 C CA . SER D 1 12 ? 53.226 31.824 -25.195 1.00 65.19 0 SER D CA 1
ATOM 2654 C C . SER D 1 12 ? 54.394 31.274 -26.003 1.00 64.05 0 SER D C 1
ATOM 2655 O O . SER D 1 12 ? 54.217 30.801 -27.129 1.00 64.11 0 SER D O 1
ATOM 2658 N N . MET D 1 13 ? 55.587 31.333 -25.420 1.00 62.11 1 MET D N 1
ATOM 2659 C CA . MET D 1 13 ? 56.779 30.838 -26.091 1.00 59.97 1 MET D CA 1
ATOM 2660 C C . MET D 1 13 ? 57.139 29.429 -25.637 1.00 58.70 1 MET D C 1
ATOM 2661 O O . MET D 1 13 ? 56.569 28.909 -24.673 1.00 58.93 1 MET D O 1
ATOM 2666 N N . ARG D 1 14 ? 58.081 28.817 -26.348 1.00 57.53 2 ARG D N 1
ATOM 2667 C CA . ARG D 1 14 ? 58.537 27.466 -26.041 1.00 57.05 2 ARG D CA 1
ATOM 2668 C C . ARG D 1 14 ? 59.805 27.533 -25.205 1.00 55.07 2 ARG D C 1
ATOM 2669 O O . ARG D 1 14 ? 60.832 28.045 -25.652 1.00 54.63 2 ARG D O 1
ATOM 2677 N N . PHE D 1 15 ? 59.719 27.007 -23.989 1.00 53.17 3 PHE D N 1
ATOM 2678 C CA . PHE D 1 15 ? 60.839 27.016 -23.059 1.00 50.74 3 PHE D CA 1
ATOM 2679 C C . PHE D 1 15 ? 61.542 25.679 -22.893 1.00 49.37 3 PHE D C 1
ATOM 2680 O O . PHE D 1 15 ? 60.947 24.610 -23.043 1.00 49.01 3 PHE D O 1
ATOM 2688 N N . ALA D 1 16 ? 62.825 25.774 -22.574 1.00 47.22 4 ALA D N 1
ATOM 2689 C CA . ALA D 1 16 ? 63.675 24.627 -22.314 1.00 45.53 4 ALA D CA 1
ATOM 2690 C C . ALA D 1 16 ? 64.422 25.053 -21.058 1.00 43.78 4 ALA D C 1
ATOM 2691 O O . ALA D 1 16 ? 65.018 26.131 -21.027 1.00 44.98 4 ALA D O 1
ATOM 2693 N N . ILE D 1 17 ? 64.365 24.231 -20.018 1.00 40.62 5 ILE D N 1
ATOM 2694 C CA . ILE D 1 17 ? 65.049 24.545 -18.771 1.00 36.64 5 ILE D CA 1
ATOM 2695 C C . ILE D 1 17 ? 66.203 23.578 -18.548 1.00 35.12 5 ILE D C 1
ATOM 2696 O O . ILE D 1 17 ? 66.065 22.373 -18.760 1.00 33.63 5 ILE D O 1
ATOM 2701 N N . VAL D 1 18 ? 67.344 24.120 -18.137 1.00 33.25 6 VAL D N 1
ATOM 2702 C CA . VAL D 1 18 ? 68.530 23.320 -17.888 1.00 32.35 6 VAL D CA 1
ATOM 2703 C C . VAL D 1 18 ? 68.856 23.312 -16.394 1.00 32.29 6 VAL D C 1
ATOM 2704 O O . VAL D 1 18 ? 69.021 24.365 -15.774 1.00 33.51 6 VAL D O 1
ATOM 2708 N N . VAL D 1 19 ? 68.955 22.116 -15.829 1.00 29.73 7 VAL D N 1
ATOM 2709 C CA . VAL D 1 19 ? 69.241 21.952 -14.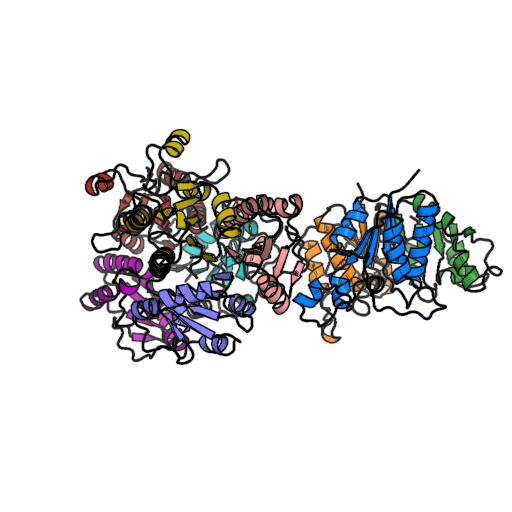407 1.00 28.35 7 VAL D CA 1
ATOM 2710 C C . VAL D 1 19 ? 70.613 21.326 -14.196 1.00 27.05 7 VAL D C 1
ATOM 2711 O O . VAL D 1 19 ? 70.864 20.212 -14.661 1.00 26.70 7 VAL D O 1
ATOM 2715 N N . THR D 1 20 ? 71.488 22.043 -13.492 1.00 25.93 8 THR D N 1
ATOM 2716 C CA . THR D 1 20 ? 72.836 21.566 -13.209 1.00 25.86 8 THR D CA 1
ATOM 2717 C C . THR D 1 20 ? 73.106 21.331 -11.713 1.00 26.05 8 THR D C 1
ATOM 2718 O O . THR D 1 20 ? 74.251 21.088 -11.316 1.00 23.82 8 THR D O 1
ATOM 2722 N N . GLY D 1 21 ? 72.063 21.400 -10.889 1.00 25.16 9 GLY D N 1
ATOM 2723 C CA . GLY D 1 21 ? 72.241 21.187 -9.460 1.00 22.90 9 GLY D CA 1
ATOM 2724 C C . GLY D 1 21 ? 71.503 19.952 -8.973 1.00 21.95 9 GLY D C 1
ATOM 2725 O O . GLY D 1 21 ? 70.565 19.505 -9.633 1.00 21.75 9 GLY D O 1
ATOM 2726 N N . PRO D 1 22 ? 71.878 19.396 -7.804 1.00 20.89 10 PRO D N 1
ATOM 2727 C CA . PRO D 1 22 ? 71.225 18.199 -7.264 1.00 20.20 10 PRO D CA 1
ATOM 2728 C C . PRO D 1 22 ? 69.830 18.428 -6.695 1.00 20.55 10 PRO D C 1
ATOM 2729 O O . PRO D 1 22 ? 69.384 19.563 -6.536 1.00 21.57 10 PRO D O 1
ATOM 2733 N N . ALA D 1 23 ? 69.151 17.333 -6.381 1.00 21.14 11 ALA D N 1
ATOM 2734 C CA . ALA D 1 23 ? 67.823 17.412 -5.793 1.00 22.24 11 ALA D CA 1
ATOM 2735 C C . ALA D 1 23 ? 68.018 18.032 -4.402 1.00 22.13 11 ALA D C 1
ATOM 2736 O O . ALA D 1 23 ? 67.274 18.922 -4.005 1.00 22.23 11 ALA D O 1
ATOM 2738 N N . TYR D 1 24 ? 69.024 17.555 -3.672 1.00 21.53 12 TYR D N 1
ATOM 2739 C CA . TYR D 1 24 ? 69.342 18.099 -2.351 1.00 20.57 12 TYR D CA 1
ATOM 2740 C C . TYR D 1 24 ? 70.827 18.458 -2.334 1.00 20.82 12 TYR D C 1
ATOM 2741 O O . TYR D 1 24 ? 71.668 17.649 -2.737 1.00 16.63 12 TYR D O 1
ATOM 2750 N N . GLY D 1 25 ? 71.151 19.664 -1.870 1.00 19.22 13 GLY D N 1
ATOM 2751 C CA . GLY D 1 25 ? 72.548 20.066 -1.810 1.00 18.41 13 GLY D CA 1
ATOM 2752 C C . GLY D 1 25 ? 72.731 21.539 -2.089 1.00 20.04 13 GLY D C 1
ATOM 2753 O O . GLY D 1 25 ? 73.534 22.227 -1.437 1.00 17.80 13 GLY D O 1
ATOM 2754 N N . THR D 1 26 ? 72.003 22.012 -3.094 1.00 19.51 14 THR D N 1
ATOM 2755 C CA . THR D 1 26 ? 72.006 23.420 -3.479 1.00 21.50 14 THR D CA 1
ATOM 2756 C C . THR D 1 26 ? 70.560 23.732 -3.851 1.00 21.04 14 THR D C 1
ATOM 2757 O O . THR D 1 26 ? 69.750 22.822 -4.027 1.00 20.89 14 THR D O 1
ATOM 2761 N N . GLN D 1 27 ? 70.247 25.015 -3.985 1.00 23.23 15 GLN D N 1
ATOM 2762 C CA . GLN D 1 27 ? 68.889 25.459 -4.297 1.00 22.53 15 GLN D CA 1
ATOM 2763 C C . GLN D 1 27 ? 68.536 25.518 -5.789 1.00 21.68 15 GLN D C 1
ATOM 2764 O O . GLN D 1 27 ? 67.370 25.689 -6.139 1.00 23.97 15 GLN D O 1
ATOM 2770 N N . GLN D 1 28 ? 69.531 25.388 -6.661 1.00 21.61 16 GLN D N 1
ATOM 2771 C CA . GLN D 1 28 ? 69.303 25.479 -8.108 1.00 22.70 16 GLN D CA 1
ATOM 2772 C C . GLN D 1 28 ? 68.129 24.677 -8.671 1.00 23.92 16 GLN D C 1
ATOM 2773 O O . GLN D 1 28 ? 67.276 25.236 -9.361 1.00 23.81 16 GLN D O 1
ATOM 2779 N N . ALA D 1 29 ? 68.077 23.377 -8.381 1.00 23.60 17 ALA D N 1
ATOM 2780 C CA . ALA D 1 29 ? 67.004 22.531 -8.887 1.00 23.59 17 ALA D CA 1
ATOM 2781 C C . ALA D 1 29 ? 65.634 22.927 -8.326 1.00 25.18 17 ALA D C 1
ATOM 2782 O O . ALA D 1 29 ? 64.602 22.734 -8.985 1.00 22.68 17 ALA D O 1
ATOM 2784 N N . SER D 1 30 ? 65.629 23.480 -7.114 1.00 24.63 18 SER D N 1
ATOM 2785 C CA . SER D 1 30 ? 64.397 23.941 -6.477 1.00 25.38 18 SER D CA 1
ATOM 2786 C C . SER D 1 30 ? 63.897 25.205 -7.173 1.00 24.43 18 SER D C 1
ATOM 2787 O O . SER D 1 30 ? 62.697 25.367 -7.401 1.00 23.11 18 SER D O 1
ATOM 2790 N N . SER D 1 31 ? 64.821 26.107 -7.488 1.00 25.75 19 SER D N 1
ATOM 2791 C CA . SER D 1 31 ? 64.464 27.343 -8.167 1.00 28.22 19 SER D CA 1
ATOM 2792 C C . SER D 1 31 ? 63.920 26.998 -9.547 1.00 28.08 19 SER D C 1
ATOM 2793 O O . SER D 1 31 ? 62.898 27.531 -9.973 1.00 27.03 19 SER D O 1
ATOM 2796 N N . ALA D 1 32 ? 64.617 26.106 -10.242 1.00 28.71 20 ALA D N 1
ATOM 2797 C CA . ALA D 1 32 ? 64.195 25.693 -11.574 1.00 28.54 20 ALA D CA 1
ATOM 2798 C C . ALA D 1 32 ? 62.773 25.142 -11.525 1.00 29.65 20 ALA D C 1
ATOM 2799 O O . ALA D 1 32 ? 61.967 25.439 -12.396 1.00 32.36 20 ALA D O 1
ATOM 2801 N N . PHE D 1 33 ? 62.459 24.356 -10.500 1.00 31.26 21 PHE D N 1
ATOM 2802 C CA . PHE D 1 33 ? 61.122 23.784 -10.363 1.00 31.54 21 PHE D CA 1
ATOM 2803 C C . PHE D 1 33 ? 60.070 24.878 -10.180 1.00 33.72 21 PHE D C 1
ATOM 2804 O O . PHE D 1 33 ? 59.044 24.885 -10.866 1.00 34.22 21 PHE D O 1
ATOM 2812 N N . GLN D 1 34 ? 60.316 25.794 -9.247 1.00 33.75 22 GLN D N 1
ATOM 2813 C CA . GLN D 1 34 ? 59.381 26.887 -9.002 1.00 33.22 22 GLN D CA 1
ATOM 2814 C C . GLN D 1 34 ? 59.254 27.751 -10.265 1.00 33.57 22 GLN D C 1
ATOM 2815 O O . GLN D 1 34 ? 58.171 28.256 -10.572 1.00 33.89 22 GLN D O 1
ATOM 2821 N N . PHE D 1 35 ? 60.355 27.914 -10.993 1.00 31.88 23 PHE D N 1
ATOM 2822 C CA . PHE D 1 35 ? 60.345 28.697 -12.225 1.00 33.73 23 PHE D CA 1
ATOM 2823 C C . PHE D 1 35 ? 59.480 27.981 -13.264 1.00 34.55 23 PHE D C 1
ATOM 2824 O O . PHE D 1 35 ? 58.713 28.609 -13.988 1.00 35.63 23 PHE D O 1
ATOM 2832 N N . ALA D 1 36 ? 59.615 26.662 -13.329 1.00 33.91 24 ALA D N 1
ATOM 2833 C CA . ALA D 1 36 ? 58.848 25.855 -14.264 1.00 36.03 24 ALA D CA 1
ATOM 2834 C C . ALA D 1 36 ? 57.347 26.028 -14.023 1.00 37.31 24 ALA D C 1
ATOM 2835 O O . ALA D 1 36 ? 56.585 26.275 -14.958 1.00 37.91 24 ALA D O 1
ATOM 2837 N N . GLN D 1 37 ? 56.929 25.898 -12.767 1.00 37.92 25 GLN D N 1
ATOM 2838 C CA . GLN D 1 37 ? 55.521 26.050 -12.413 1.00 39.79 25 GLN D CA 1
ATOM 2839 C C . GLN D 1 37 ? 55.001 27.437 -12.777 1.00 40.35 25 GLN D C 1
ATOM 2840 O O . GLN D 1 37 ? 53.878 27.576 -13.259 1.00 40.54 25 GLN D O 1
ATOM 2846 N N . ALA D 1 38 ? 55.824 28.456 -12.546 1.00 40.39 26 ALA D N 1
ATOM 2847 C CA . ALA D 1 38 ? 55.450 29.834 -12.845 1.00 41.52 26 ALA D CA 1
ATOM 2848 C C . ALA D 1 38 ? 55.265 30.089 -14.342 1.00 42.67 26 ALA D C 1
ATOM 2849 O O . ALA D 1 38 ? 54.306 30.751 -14.743 1.00 43.38 26 ALA D O 1
ATOM 2851 N N . LEU D 1 39 ? 56.174 29.580 -15.170 1.00 43.78 27 LEU D N 1
ATOM 2852 C CA . LEU D 1 39 ? 56.049 29.798 -16.609 1.00 44.89 27 LEU D CA 1
ATOM 2853 C C . LEU D 1 39 ? 54.834 29.057 -17.167 1.00 44.53 27 LEU D C 1
ATOM 2854 O O . LEU D 1 39 ? 54.090 29.604 -17.982 1.00 43.80 27 LEU D O 1
ATOM 2859 N N . ILE D 1 40 ? 54.622 27.823 -16.718 1.00 44.40 28 ILE D N 1
ATOM 2860 C CA . ILE D 1 40 ? 53.479 27.042 -17.176 1.00 44.85 28 ILE D CA 1
ATOM 2861 C C . ILE D 1 40 ? 52.193 27.746 -16.755 1.00 46.56 28 ILE D C 1
ATOM 2862 O O . ILE D 1 40 ? 51.207 27.752 -17.490 1.00 47.37 28 ILE D O 1
ATOM 2867 N N . ALA D 1 41 ? 52.209 28.343 -15.568 1.00 47.12 29 ALA D N 1
ATOM 2868 C CA . ALA D 1 41 ? 51.036 29.042 -15.064 1.00 47.09 29 ALA D CA 1
ATOM 2869 C C . ALA D 1 41 ? 50.822 30.356 -15.807 1.00 46.93 29 ALA D C 1
ATOM 2870 O O . ALA D 1 41 ? 49.708 30.870 -15.859 1.00 46.78 29 ALA D O 1
ATOM 2872 N N . ASP D 1 42 ? 51.891 30.898 -16.379 1.00 46.56 30 ASP D N 1
ATOM 2873 C CA . ASP D 1 42 ? 51.795 32.149 -17.112 1.00 46.43 30 ASP D CA 1
ATOM 2874 C C . ASP D 1 42 ? 51.477 31.895 -18.588 1.00 47.24 30 ASP D C 1
ATOM 2875 O O . ASP D 1 42 ? 51.696 32.756 -19.439 1.00 47.79 30 ASP D O 1
ATOM 2880 N N . GLY D 1 43 ? 50.981 30.696 -18.884 1.00 47.84 31 GLY D N 1
ATOM 2881 C CA . GLY D 1 43 ? 50.598 30.356 -20.243 1.00 49.10 31 GLY D CA 1
ATOM 2882 C C . GLY D 1 43 ? 51.637 29.847 -21.225 1.00 49.59 31 GLY D C 1
ATOM 2883 O O . GLY D 1 43 ? 51.276 29.436 -22.326 1.00 50.05 31 GLY D O 1
ATOM 2884 N N . HIS D 1 44 ? 52.913 29.861 -20.856 1.00 49.60 32 HIS D N 1
ATOM 2885 C CA . HIS D 1 44 ? 53.955 29.392 -21.769 1.00 49.44 32 HIS D CA 1
ATOM 2886 C C . HIS D 1 44 ? 54.041 27.872 -21.837 1.00 48.07 32 HIS D C 1
ATOM 2887 O O . HIS D 1 44 ? 53.413 27.165 -21.050 1.00 47.64 32 HIS D O 1
ATOM 2894 N N . GLU D 1 45 ? 54.811 27.372 -22.795 1.00 48.09 33 GLU D N 1
ATOM 2895 C CA . GLU D 1 45 ? 54.979 25.934 -22.943 1.00 48.10 33 GLU D CA 1
ATOM 2896 C C . GLU D 1 45 ? 56.390 25.505 -22.558 1.00 45.94 33 GLU D C 1
ATOM 2897 O O . GLU D 1 45 ? 57.376 26.023 -23.092 1.00 44.62 33 GLU D O 1
ATOM 2903 N N . LEU D 1 46 ? 56.477 24.566 -21.619 1.00 44.34 34 LEU D N 1
ATOM 2904 C CA . LEU D 1 46 ? 57.767 24.047 -21.177 1.00 43.09 34 LEU D CA 1
ATOM 2905 C C . LEU D 1 46 ? 58.040 22.781 -21.983 1.00 42.84 34 LEU D C 1
ATOM 2906 O O . LEU D 1 46 ? 57.572 21.695 -21.643 1.00 42.99 34 LEU D O 1
ATOM 2911 N N . SER D 1 47 ? 58.787 22.941 -23.069 1.00 43.48 35 SER D N 1
ATOM 2912 C CA . SER D 1 47 ? 59.120 21.829 -23.944 1.00 44.13 35 SER D CA 1
ATOM 2913 C C . SER D 1 47 ? 59.811 20.693 -23.201 1.00 43.89 35 SER D C 1
ATOM 2914 O O . SER D 1 47 ? 59.420 19.532 -23.332 1.00 44.44 35 SER D O 1
ATOM 2917 N N . SER D 1 48 ? 60.839 21.025 -22.426 1.00 42.03 36 SER D N 1
ATOM 2918 C CA . SER D 1 48 ? 61.560 20.007 -21.674 1.00 40.19 36 SER D CA 1
ATOM 2919 C C . SER D 1 48 ? 62.484 20.598 -20.624 1.00 39.25 36 SER D C 1
ATOM 2920 O O . SER D 1 48 ? 62.712 21.806 -20.569 1.00 38.14 36 SER D O 1
ATOM 2923 N N . VAL D 1 49 ? 63.015 19.713 -19.793 1.00 38.10 37 VAL D N 1
ATOM 2924 C CA . VAL D 1 49 ? 63.956 20.088 -18.754 1.00 35.56 37 VAL D CA 1
ATOM 2925 C C . VAL D 1 49 ? 65.136 19.157 -18.961 1.00 33.87 37 VAL D C 1
ATOM 2926 O O . VAL D 1 49 ? 64.981 17.938 -18.920 1.00 34.20 37 VAL D O 1
ATOM 2930 N N . PHE D 1 50 ? 66.307 19.724 -19.212 1.00 31.47 38 PHE D N 1
ATOM 2931 C CA . PHE D 1 50 ? 67.483 18.905 -19.415 1.00 31.25 38 PHE D CA 1
ATOM 2932 C C . PHE D 1 50 ? 68.341 18.911 -18.159 1.00 30.21 38 PHE D C 1
ATOM 2933 O O . PHE D 1 50 ? 68.727 19.969 -17.659 1.00 30.03 38 PHE D O 1
ATOM 2941 N N . PHE D 1 51 ? 68.643 17.721 -17.659 1.00 28.96 39 PHE D N 1
ATOM 2942 C CA . PHE D 1 51 ? 69.457 17.592 -16.464 1.00 27.96 39 PHE D CA 1
ATOM 2943 C C . PHE D 1 51 ? 70.861 17.068 -16.775 1.00 27.10 39 PHE D C 1
ATOM 2944 O O . PHE D 1 51 ? 71.018 16.001 -17.370 1.00 25.44 39 PHE D O 1
ATOM 2952 N N . TYR D 1 52 ? 71.885 17.824 -16.409 1.00 25.63 40 TYR D N 1
ATOM 2953 C CA . TYR D 1 52 ? 73.229 17.316 -16.592 1.00 27.20 40 TYR D CA 1
ATOM 2954 C C . TYR D 1 52 ? 74.154 17.814 -15.490 1.00 25.75 40 TYR D C 1
ATOM 2955 O O . TYR D 1 52 ? 73.734 18.598 -14.640 1.00 26.57 40 TYR D O 1
ATOM 2964 N N . ARG D 1 53 ? 75.398 17.342 -15.476 1.00 24.89 41 ARG D N 1
ATOM 2965 C CA . ARG D 1 53 ? 76.312 17.703 -14.394 1.00 24.34 41 ARG D CA 1
ATOM 2966 C C . ARG D 1 53 ? 75.614 17.184 -13.114 1.00 23.00 41 ARG D C 1
ATOM 2967 O O . ARG D 1 53 ? 74.989 16.126 -13.159 1.00 21.47 41 ARG D O 1
ATOM 2975 N N . GLU D 1 54 ? 75.704 17.897 -11.990 1.00 22.04 42 GLU D N 1
ATOM 2976 C CA . GLU D 1 54 ? 75.037 17.438 -10.755 1.00 21.69 42 GLU D CA 1
ATOM 2977 C C . GLU D 1 54 ? 73.509 17.350 -10.869 1.00 21.11 42 GLU D C 1
ATOM 2978 O O . GLU D 1 54 ? 72.850 16.748 -10.024 1.00 23.10 42 GLU D O 1
ATOM 2984 N N . GLY D 1 55 ? 72.945 17.937 -11.918 1.00 22.40 43 GLY D N 1
ATOM 2985 C CA . GLY D 1 55 ? 71.503 17.893 -12.098 1.00 21.34 43 GLY D CA 1
ATOM 2986 C C . GLY D 1 55 ? 70.932 16.495 -12.277 1.00 22.76 43 GLY D C 1
ATOM 2987 O O . GLY D 1 55 ? 69.733 16.277 -12.081 1.00 23.13 43 GLY D O 1
ATOM 2988 N N . VAL D 1 56 ? 71.777 15.536 -12.641 1.00 21.13 44 VAL D N 1
ATOM 2989 C CA . VAL D 1 56 ? 71.305 14.170 -12.841 1.00 21.65 44 VAL D CA 1
ATOM 2990 C C . VAL D 1 56 ? 70.823 13.499 -11.547 1.00 21.10 44 VAL D C 1
ATOM 2991 O O . VAL D 1 56 ? 70.110 12.500 -11.598 1.00 19.38 44 VAL D O 1
ATOM 2995 N N . TYR D 1 57 ? 71.197 14.053 -10.393 1.00 20.23 45 TYR D N 1
ATOM 2996 C CA . TYR D 1 57 ? 70.777 13.483 -9.115 1.00 21.41 45 TYR D CA 1
ATOM 2997 C C . TYR D 1 57 ? 69.273 13.606 -8.920 1.00 22.43 45 TYR D C 1
ATOM 2998 O O . TYR D 1 57 ? 68.681 12.864 -8.127 1.00 22.12 45 TYR D O 1
ATOM 3007 N N . ASN D 1 58 ? 68.659 14.530 -9.659 1.00 21.65 46 ASN D N 1
ATOM 3008 C CA . ASN D 1 58 ? 67.213 14.740 -9.602 1.00 22.76 46 ASN D CA 1
ATOM 3009 C C . ASN D 1 58 ? 66.441 13.517 -10.080 1.00 23.94 46 ASN D C 1
ATOM 3010 O O . ASN D 1 58 ? 65.227 13.391 -9.842 1.00 24.25 46 ASN D O 1
ATOM 3015 N N . ALA D 1 59 ? 67.144 12.607 -10.749 1.00 23.39 47 ALA D N 1
ATOM 3016 C CA . ALA D 1 59 ? 66.511 11.399 -11.267 1.00 24.38 47 ALA D CA 1
ATOM 3017 C C . ALA D 1 59 ? 66.811 10.175 -10.415 1.00 25.11 47 ALA D C 1
ATOM 3018 O O . ALA D 1 59 ? 66.493 9.060 -10.809 1.00 26.73 47 ALA D O 1
ATOM 3020 N N . ASN D 1 60 ? 67.430 10.373 -9.256 1.00 25.86 48 ASN D N 1
ATOM 3021 C CA . ASN D 1 60 ? 67.726 9.240 -8.392 1.00 25.15 48 ASN D CA 1
ATOM 3022 C C . ASN D 1 60 ? 66.446 8.918 -7.629 1.00 26.73 48 ASN D C 1
ATOM 3023 O O . ASN D 1 60 ? 65.997 9.685 -6.774 1.00 24.84 48 ASN D O 1
ATOM 3028 N N . GLN D 1 61 ? 65.858 7.778 -7.969 1.00 26.63 49 GLN D N 1
ATOM 3029 C CA . GLN D 1 61 ? 64.620 7.317 -7.366 1.00 28.34 49 GLN D CA 1
ATOM 3030 C C . GLN D 1 61 ? 64.742 6.994 -5.873 1.00 26.61 49 GLN D C 1
ATOM 3031 O O . GLN D 1 61 ? 63.744 6.975 -5.155 1.00 24.36 49 GLN D O 1
ATOM 3037 N N . LEU D 1 62 ? 65.957 6.744 -5.406 1.00 24.65 50 LEU D N 1
ATOM 3038 C CA . LEU D 1 62 ? 66.165 6.399 -4.008 1.00 24.72 50 LEU D CA 1
ATOM 3039 C C . LEU D 1 62 ? 66.232 7.612 -3.071 1.00 24.39 50 LEU D C 1
ATOM 3040 O O . LEU D 1 62 ? 66.349 7.453 -1.857 1.00 25.75 50 LEU D O 1
ATOM 3045 N N . THR D 1 63 ? 66.150 8.813 -3.634 1.00 24.25 51 THR D N 1
ATOM 3046 C CA . THR D 1 63 ? 66.206 10.044 -2.840 1.00 25.70 51 THR D CA 1
ATOM 3047 C C . THR D 1 63 ? 65.113 9.983 -1.778 1.00 25.28 51 THR D C 1
ATOM 3048 O O . THR D 1 63 ? 63.935 9.823 -2.094 1.00 24.86 51 THR D O 1
ATOM 3052 N N . SER D 1 64 ? 65.502 10.107 -0.515 1.00 26.04 52 SER D N 1
ATOM 3053 C CA . SER D 1 64 ? 64.530 9.998 0.568 1.00 25.48 52 SER D CA 1
ATOM 3054 C C . SER D 1 64 ? 64.500 11.168 1.535 1.00 24.74 52 SER D C 1
ATOM 3055 O O . SER D 1 64 ? 65.107 11.125 2.600 1.00 25.75 52 SER D O 1
ATOM 3058 N N . PRO D 1 65 ? 63.791 12.239 1.173 1.00 26.30 53 PRO D N 1
ATOM 3059 C CA . PRO D 1 65 ? 63.737 13.378 2.093 1.00 27.64 53 PRO D CA 1
ATOM 3060 C C . PRO D 1 65 ? 62.892 12.995 3.303 1.00 29.10 53 PRO D C 1
ATOM 3061 O O . PRO D 1 65 ? 62.163 12.005 3.263 1.00 30.08 53 PRO D O 1
ATOM 3065 N N . ALA D 1 66 ? 63.003 13.757 4.385 1.00 30.20 54 ALA D N 1
ATOM 3066 C CA . ALA D 1 66 ? 62.220 13.465 5.580 1.00 32.24 54 ALA D CA 1
ATOM 3067 C C . ALA D 1 66 ? 60.774 13.900 5.339 1.00 33.91 54 ALA D C 1
ATOM 3068 O O . ALA D 1 66 ? 60.497 14.682 4.431 1.00 33.51 54 ALA D O 1
ATOM 3070 N N . SER D 1 67 ? 59.856 13.383 6.151 1.00 37.88 55 SER D N 1
ATOM 3071 C CA . SER D 1 67 ? 58.430 13.698 6.026 1.00 39.99 55 SER D CA 1
ATOM 3072 C C . SER D 1 67 ? 58.135 15.177 5.833 1.00 39.15 55 SER D C 1
ATOM 3073 O O . SER D 1 67 ? 57.250 15.547 5.066 1.00 40.77 55 SER D O 1
ATOM 3076 N N . ASP D 1 68 ? 58.876 16.019 6.543 1.00 37.99 56 ASP D N 1
ATOM 3077 C CA . ASP D 1 68 ? 58.664 17.459 6.490 1.00 38.81 56 ASP D CA 1
ATOM 3078 C C . ASP D 1 68 ? 59.518 18.223 5.491 1.00 37.29 56 ASP D C 1
ATOM 3079 O O . ASP D 1 68 ? 59.561 19.448 5.537 1.00 36.33 56 ASP D O 1
ATOM 3084 N N . GLU D 1 69 ? 60.201 17.508 4.600 1.00 36.52 57 GLU D N 1
ATOM 3085 C CA . GLU D 1 69 ? 61.042 18.145 3.590 1.00 34.25 57 GLU D CA 1
ATOM 3086 C C . GLU D 1 69 ? 60.450 17.914 2.195 1.00 34.58 57 GLU D C 1
ATOM 3087 O O . GLU D 1 69 ? 59.910 16.849 1.907 1.00 32.92 57 GLU D O 1
ATOM 3093 N N . PHE D 1 70 ? 60.557 18.923 1.339 1.00 33.97 58 PHE D N 1
ATOM 3094 C CA . PHE D 1 70 ? 60.029 18.857 -0.017 1.00 33.64 58 PHE D CA 1
ATOM 3095 C C . PHE D 1 70 ? 60.632 17.709 -0.834 1.00 33.75 58 PHE D C 1
ATOM 3096 O O . PHE D 1 70 ? 61.857 17.576 -0.941 1.00 33.06 58 PHE D O 1
ATOM 3104 N N . ASP D 1 71 ? 59.761 16.885 -1.406 1.00 31.72 59 ASP D N 1
ATOM 3105 C CA . ASP D 1 71 ? 60.190 15.758 -2.222 1.00 31.78 59 ASP D CA 1
ATOM 3106 C C . ASP D 1 71 ? 60.309 16.231 -3.673 1.00 30.50 59 ASP D C 1
ATOM 3107 O O . ASP D 1 71 ? 59.381 16.067 -4.468 1.00 30.56 59 ASP D O 1
ATOM 3112 N N . LEU D 1 72 ? 61.457 16.806 -4.016 1.00 28.89 60 LEU D N 1
ATOM 3113 C CA . LEU D 1 72 ? 61.675 17.339 -5.356 1.00 28.66 60 LEU D CA 1
ATOM 3114 C C . LEU D 1 72 ? 61.646 16.312 -6.488 1.00 28.38 60 LEU D C 1
ATOM 3115 O O . LEU D 1 72 ? 61.082 16.571 -7.549 1.00 29.14 60 LEU D O 1
ATOM 3120 N N . VAL D 1 73 ? 62.257 15.156 -6.277 1.00 27.42 61 VAL D N 1
ATOM 3121 C CA . VAL D 1 73 ? 62.268 14.133 -7.314 1.00 27.98 61 VAL D CA 1
ATOM 3122 C C . VAL D 1 73 ? 60.826 13.780 -7.697 1.00 29.73 61 VAL D C 1
ATOM 3123 O O . VAL D 1 73 ? 60.495 13.684 -8.878 1.00 29.24 61 VAL D O 1
ATOM 3127 N N . ARG D 1 74 ? 59.978 13.595 -6.689 1.00 31.20 62 ARG D N 1
ATOM 3128 C CA . ARG D 1 74 ? 58.572 13.276 -6.911 1.00 34.33 62 ARG D CA 1
ATOM 3129 C C . ARG D 1 74 ? 57.900 14.443 -7.622 1.00 34.36 62 ARG D C 1
ATOM 3130 O O . ARG D 1 74 ? 57.030 14.250 -8.473 1.00 34.62 62 ARG D O 1
ATOM 3138 N N . ALA D 1 75 ? 58.304 15.657 -7.259 1.00 33.00 63 ALA D N 1
ATOM 3139 C CA . ALA D 1 75 ? 57.752 16.850 -7.873 1.00 32.09 63 ALA D CA 1
ATOM 3140 C C . ALA D 1 75 ? 58.071 16.863 -9.369 1.00 31.97 63 ALA D C 1
ATOM 3141 O O . ALA D 1 75 ? 57.222 17.237 -10.181 1.00 30.86 63 ALA D O 1
ATOM 3143 N N . TRP D 1 76 ? 59.291 16.461 -9.731 1.00 31.68 64 TRP D N 1
ATOM 3144 C CA . TRP D 1 76 ? 59.694 16.417 -11.141 1.00 32.54 64 TRP D CA 1
ATOM 3145 C C . TRP D 1 76 ? 58.829 15.398 -11.886 1.00 33.27 64 TRP D C 1
ATOM 3146 O O . TRP D 1 76 ? 58.337 15.667 -12.981 1.00 33.47 64 TRP D O 1
ATOM 3157 N N . GLN D 1 77 ? 58.658 14.224 -11.284 1.00 35.68 65 GLN D N 1
ATOM 3158 C CA . GLN D 1 77 ? 57.839 13.169 -11.868 1.00 37.85 65 GLN D CA 1
ATOM 3159 C C . GLN D 1 77 ? 56.430 13.697 -12.108 1.00 39.51 65 GLN D C 1
ATOM 3160 O O . GLN D 1 77 ? 55.847 13.496 -13.176 1.00 38.36 65 GLN D O 1
ATOM 3166 N N . GLN D 1 78 ? 55.893 14.366 -11.093 1.00 40.17 66 GLN D N 1
ATOM 3167 C CA . GLN D 1 78 ? 54.551 14.934 -11.150 1.00 42.19 66 GLN D CA 1
ATOM 3168 C C . GLN D 1 78 ? 54.428 15.963 -12.270 1.00 41.45 66 GLN D C 1
ATOM 3169 O O . GLN D 1 78 ? 53.368 16.112 -12.873 1.00 40.83 66 GLN D O 1
ATOM 3175 N N . LEU D 1 79 ? 55.522 16.659 -12.558 1.00 41.13 67 LEU D N 1
ATOM 3176 C CA . LEU D 1 79 ? 55.525 17.668 -13.608 1.00 41.31 67 LEU D CA 1
ATOM 3177 C C . LEU D 1 79 ? 55.379 16.983 -14.960 1.00 41.98 67 LEU D C 1
ATOM 3178 O O . LEU D 1 79 ? 54.697 17.477 -15.859 1.00 41.08 67 LEU D O 1
ATOM 3183 N N . ASN D 1 80 ? 56.039 15.838 -15.091 1.00 41.40 68 ASN D N 1
ATOM 3184 C CA . ASN D 1 80 ? 56.000 15.062 -16.321 1.00 41.13 68 ASN D CA 1
ATOM 3185 C C . ASN D 1 80 ? 54.611 14.461 -16.514 1.00 42.57 68 ASN D C 1
ATOM 3186 O O . ASN D 1 80 ? 54.035 14.535 -17.600 1.00 41.93 68 ASN D O 1
ATOM 3191 N N . ALA D 1 81 ? 54.072 13.894 -15.440 1.00 42.92 69 ALA D N 1
ATOM 3192 C CA . ALA D 1 81 ? 52.764 13.261 -15.465 1.00 45.67 69 ALA D CA 1
ATOM 3193 C C . ALA D 1 81 ? 51.619 14.223 -15.756 1.00 48.01 69 ALA D C 1
ATOM 3194 O O . ALA D 1 81 ? 50.726 13.919 -16.550 1.00 47.74 69 ALA D O 1
ATOM 3196 N N . GLN D 1 82 ? 51.649 15.384 -15.113 1.00 48.75 70 GLN D N 1
ATOM 3197 C CA . GLN D 1 82 ? 50.589 16.366 -15.271 1.00 49.93 70 GLN D CA 1
ATOM 3198 C C . GLN D 1 82 ? 50.665 17.304 -16.463 1.00 49.33 70 GLN D C 1
ATOM 3199 O O . GLN D 1 82 ? 49.634 17.652 -17.037 1.00 51.23 70 GLN D O 1
ATOM 3205 N N . HIS D 1 83 ? 51.866 17.726 -16.839 1.00 48.15 71 HIS D N 1
ATOM 3206 C CA . HIS D 1 83 ? 51.999 18.662 -17.950 1.00 45.84 71 HIS D CA 1
ATOM 3207 C C . HIS D 1 83 ? 52.769 18.124 -19.143 1.00 44.52 71 HIS D C 1
ATOM 3208 O O . HIS D 1 83 ? 53.172 18.888 -20.017 1.00 43.67 71 HIS D O 1
ATOM 3215 N N . GLY D 1 84 ? 52.971 16.812 -19.179 1.00 43.36 72 GLY D N 1
ATOM 3216 C CA . GLY D 1 84 ? 53.686 16.205 -20.289 1.00 42.74 72 GLY D CA 1
ATOM 3217 C C . GLY D 1 84 ? 55.074 16.758 -20.568 1.00 42.21 72 GLY D C 1
ATOM 3218 O O . GLY D 1 84 ? 55.562 16.666 -21.696 1.00 43.00 72 GLY D O 1
ATOM 3219 N N . VAL D 1 85 ? 55.720 17.323 -19.551 1.00 41.66 73 VAL D N 1
ATOM 3220 C CA . VAL D 1 85 ? 57.059 17.880 -19.718 1.00 39.12 73 VAL D CA 1
ATOM 3221 C C . VAL D 1 85 ? 58.090 16.756 -19.798 1.00 39.04 73 VAL D C 1
ATOM 3222 O O . VAL D 1 85 ? 58.105 15.853 -18.960 1.00 38.20 73 VAL D O 1
ATOM 3226 N N . ALA D 1 86 ? 58.943 16.810 -20.817 1.00 38.28 74 ALA D N 1
ATOM 3227 C CA . ALA D 1 86 ? 59.976 15.797 -20.993 1.00 37.94 74 ALA D CA 1
ATOM 3228 C C . ALA D 1 86 ? 61.142 16.068 -20.049 1.00 36.27 74 ALA D C 1
ATOM 3229 O O . ALA D 1 86 ? 61.678 17.178 -20.010 1.00 36.41 74 ALA D O 1
ATOM 3231 N N . LEU D 1 87 ? 61.522 15.046 -19.289 1.00 34.57 75 LEU D N 1
ATOM 3232 C CA . LEU D 1 87 ? 62.629 15.140 -18.343 1.00 32.93 75 LEU D CA 1
ATOM 3233 C C . LEU D 1 87 ? 63.803 14.347 -18.924 1.00 32.21 75 LEU D C 1
ATOM 3234 O O . LEU D 1 87 ? 63.840 13.126 -18.823 1.00 31.06 75 LEU D O 1
ATOM 3239 N N . ASN D 1 88 ? 64.758 15.051 -19.526 1.00 32.39 76 ASN D N 1
ATOM 3240 C CA . ASN D 1 88 ? 65.914 14.416 -20.154 1.00 31.90 76 ASN D CA 1
ATOM 3241 C C . ASN D 1 88 ? 67.194 14.513 -19.331 1.00 32.58 76 ASN D C 1
ATOM 3242 O O . ASN D 1 88 ? 67.607 15.598 -18.918 1.00 31.92 76 ASN D O 1
ATOM 3247 N N . ILE D 1 89 ? 67.824 13.363 -19.121 1.00 31.52 77 ILE D N 1
ATOM 3248 C CA . ILE D 1 89 ? 69.051 13.264 -18.344 1.00 33.52 77 ILE D CA 1
ATOM 3249 C C . ILE D 1 89 ? 70.234 12.776 -19.188 1.00 32.38 77 ILE D C 1
ATOM 3250 O O . ILE D 1 89 ? 70.145 11.749 -19.855 1.00 33.01 77 ILE D O 1
ATOM 3255 N N . CYS D 1 90 ? 71.342 13.509 -19.149 1.00 30.76 78 CYS D N 1
ATOM 3256 C CA . CYS D 1 90 ? 72.531 13.110 -19.898 1.00 30.42 78 CYS D CA 1
ATOM 3257 C C . CYS D 1 90 ? 72.999 11.747 -19.382 1.00 30.62 78 CYS D C 1
ATOM 3258 O O . CYS D 1 90 ? 73.451 11.618 -18.238 1.00 29.22 78 CYS D O 1
ATOM 3261 N N . VAL D 1 91 ? 72.888 10.730 -20.231 1.00 29.42 79 VAL D N 1
ATOM 3262 C CA . VAL D 1 91 ? 73.263 9.373 -19.858 1.00 27.97 79 VAL D CA 1
ATOM 3263 C C . VAL D 1 91 ? 74.683 9.235 -19.310 1.00 28.19 79 VAL D C 1
ATOM 3264 O O . VAL D 1 91 ? 74.899 8.545 -18.316 1.00 28.68 79 VAL D O 1
ATOM 3268 N N . ALA D 1 92 ? 75.648 9.883 -19.954 1.00 27.81 80 ALA D N 1
ATOM 3269 C CA . ALA D 1 92 ? 77.035 9.797 -19.511 1.00 27.60 80 ALA D CA 1
ATOM 3270 C C . ALA D 1 92 ? 77.249 10.438 -18.141 1.00 26.26 80 ALA D C 1
ATOM 3271 O O . ALA D 1 92 ? 77.927 9.871 -17.288 1.00 25.51 80 ALA D O 1
ATOM 3273 N N . ALA D 1 93 ? 76.678 11.619 -17.936 1.00 24.81 81 ALA D N 1
ATOM 3274 C CA . ALA D 1 93 ? 76.817 12.316 -16.658 1.00 23.97 81 ALA D CA 1
ATOM 3275 C C . ALA D 1 93 ? 76.145 11.524 -15.537 1.00 23.05 81 ALA D C 1
ATOM 3276 O O . ALA D 1 93 ? 76.613 11.523 -14.401 1.00 24.84 81 ALA D O 1
ATOM 3278 N N . ALA D 1 94 ? 75.049 10.850 -15.867 1.00 22.09 82 ALA D N 1
ATOM 3279 C CA . ALA D 1 94 ? 74.311 10.055 -14.896 1.00 21.79 82 ALA D CA 1
ATOM 3280 C C . ALA D 1 94 ? 75.122 8.829 -14.481 1.00 23.52 82 ALA D C 1
ATOM 3281 O O . ALA D 1 94 ? 75.242 8.525 -13.284 1.00 22.95 82 ALA D O 1
ATOM 3283 N N . LEU D 1 95 ? 75.686 8.134 -15.469 1.00 21.93 83 LEU D N 1
ATOM 3284 C CA . LEU D 1 95 ? 76.483 6.945 -15.196 1.00 22.90 83 LEU D CA 1
ATOM 3285 C C . LEU D 1 95 ? 77.678 7.256 -14.306 1.00 21.87 83 LEU D C 1
ATOM 3286 O O . LEU D 1 95 ? 77.965 6.505 -13.372 1.00 21.17 83 LEU D O 1
ATOM 3291 N N . ARG D 1 96 ? 78.368 8.359 -14.583 1.00 20.97 84 ARG D N 1
ATOM 3292 C CA . ARG D 1 96 ? 79.517 8.740 -13.777 1.00 21.26 84 ARG D CA 1
ATOM 3293 C C . ARG D 1 96 ? 79.110 9.053 -12.335 1.00 22.21 84 ARG D C 1
ATOM 3294 O O . ARG D 1 96 ? 79.934 8.957 -11.426 1.00 20.74 84 ARG D O 1
ATOM 3302 N N . ARG D 1 97 ? 77.846 9.427 -12.139 1.00 19.21 85 ARG D N 1
ATOM 3303 C CA . ARG D 1 97 ? 77.347 9.784 -10.814 1.00 19.55 85 ARG D CA 1
ATOM 3304 C C . ARG D 1 97 ? 76.451 8.745 -10.139 1.00 19.69 85 ARG D C 1
ATOM 3305 O O . ARG D 1 97 ? 75.826 9.025 -9.123 1.00 21.56 85 ARG D O 1
ATOM 3313 N N . GLY D 1 98 ? 76.393 7.546 -10.706 1.00 20.23 86 GLY D N 1
ATOM 3314 C CA . GLY D 1 98 ? 75.607 6.486 -10.118 1.00 18.32 86 GLY D CA 1
ATOM 3315 C C . GLY D 1 98 ? 74.106 6.552 -10.296 1.00 21.49 86 GLY D C 1
ATOM 3316 O O . GLY D 1 98 ? 73.364 6.164 -9.395 1.00 20.12 86 GLY D O 1
ATOM 3317 N N . VAL D 1 99 ? 73.655 7.066 -11.434 1.00 20.31 87 VAL D N 1
ATOM 3318 C CA . VAL D 1 99 ? 72.234 7.125 -11.735 1.00 21.92 87 VAL D CA 1
ATOM 3319 C C . VAL D 1 99 ? 72.062 6.353 -13.046 1.00 23.09 87 VAL D C 1
ATOM 3320 O O . VAL D 1 99 ? 72.389 6.849 -14.122 1.00 21.91 87 VAL D O 1
ATOM 3324 N N . VAL D 1 100 ? 71.563 5.128 -12.936 1.00 25.83 88 VAL D N 1
ATOM 3325 C CA . VAL D 1 100 ? 71.390 4.259 -14.093 1.00 26.80 88 VAL D CA 1
ATOM 3326 C C . VAL D 1 100 ? 69.991 3.647 -14.173 1.00 28.65 88 VAL D C 1
ATOM 3327 O O . VAL D 1 100 ? 69.281 3.544 -13.170 1.00 30.32 88 VAL D O 1
ATOM 3331 N N . ASP D 1 101 ? 69.597 3.237 -15.375 1.00 29.00 89 ASP D N 1
ATOM 3332 C CA . ASP D 1 101 ? 68.304 2.608 -15.557 1.00 30.26 89 ASP D CA 1
ATOM 3333 C C . ASP D 1 101 ? 68.531 1.095 -15.581 1.00 29.65 89 ASP D C 1
ATOM 3334 O O . ASP D 1 101 ? 69.671 0.635 -15.514 1.00 26.80 89 ASP D O 1
ATOM 3339 N N . GLU D 1 102 ? 67.449 0.329 -15.651 1.00 32.15 90 GLU D N 1
ATOM 3340 C CA . GLU D 1 102 ? 67.533 -1.131 -15.642 1.00 35.53 90 GLU D CA 1
ATOM 3341 C C . GLU D 1 102 ? 68.443 -1.686 -16.734 1.00 36.13 90 GLU D C 1
ATOM 3342 O O . GLU D 1 102 ? 69.304 -2.532 -16.476 1.00 36.10 90 GLU D O 1
ATOM 3348 N N . THR D 1 103 ? 68.247 -1.206 -17.955 1.00 36.18 91 THR D N 1
ATOM 3349 C CA . THR D 1 103 ? 69.039 -1.670 -19.085 1.00 38.16 91 THR D CA 1
ATOM 3350 C C . THR D 1 103 ? 70.528 -1.440 -18.888 1.00 38.25 91 THR D C 1
ATOM 3351 O O . THR D 1 103 ? 71.326 -2.364 -19.062 1.00 38.02 91 THR D O 1
ATOM 3355 N N . GLU D 1 104 ? 70.909 -0.211 -18.536 1.00 38.06 92 GLU D N 1
ATOM 3356 C CA . GLU D 1 104 ? 72.319 0.092 -18.330 1.00 36.99 92 GLU D CA 1
ATOM 3357 C C . GLU D 1 104 ? 72.888 -0.739 -17.200 1.00 36.20 92 GLU D C 1
ATOM 3358 O O . GLU D 1 104 ? 74.042 -1.154 -17.254 1.00 36.52 92 GLU D O 1
ATOM 3364 N N . ALA D 1 105 ? 72.083 -0.982 -16.172 1.00 35.54 93 ALA D N 1
ATOM 3365 C CA . ALA D 1 105 ? 72.543 -1.784 -15.047 1.00 36.49 93 ALA D CA 1
ATOM 3366 C C . ALA D 1 105 ? 72.893 -3.185 -15.543 1.00 35.39 93 ALA D C 1
ATOM 3367 O O . ALA D 1 105 ? 73.913 -3.753 -15.160 1.00 35.08 93 ALA D O 1
ATOM 3369 N N . GLY D 1 106 ? 72.039 -3.729 -16.404 1.00 36.77 94 GLY D N 1
ATOM 3370 C CA . GLY D 1 106 ? 72.268 -5.056 -16.947 1.00 37.77 94 GLY D CA 1
ATOM 3371 C C . GLY D 1 106 ? 73.550 -5.125 -17.755 1.00 39.03 94 GLY D C 1
ATOM 3372 O O . GLY D 1 106 ? 74.329 -6.065 -17.617 1.00 40.59 94 GLY D O 1
ATOM 3373 N N . ARG D 1 107 ? 73.777 -4.128 -18.605 1.00 38.98 95 ARG D N 1
ATOM 3374 C CA . ARG D 1 107 ? 74.987 -4.101 -19.421 1.00 40.27 95 ARG D CA 1
ATOM 3375 C C . ARG D 1 107 ? 76.223 -3.899 -18.553 1.00 40.66 95 ARG D C 1
ATOM 3376 O O . ARG D 1 107 ? 77.304 -4.397 -18.864 1.00 40.80 95 ARG D O 1
ATOM 3384 N N . LEU D 1 108 ? 76.053 -3.162 -17.461 1.00 40.08 96 LEU D N 1
ATOM 3385 C CA . LEU D 1 108 ? 77.151 -2.865 -16.554 1.00 38.21 96 LEU D CA 1
ATOM 3386 C C . LEU D 1 108 ? 77.362 -3.934 -15.487 1.00 37.80 96 LEU D C 1
ATOM 3387 O O . LEU D 1 108 ? 78.326 -3.872 -14.729 1.00 37.82 96 LEU D O 1
ATOM 3392 N N . GLY D 1 109 ? 76.467 -4.915 -15.425 1.00 38.68 97 GLY D N 1
ATOM 3393 C CA . GLY D 1 109 ? 76.603 -5.963 -14.425 1.00 38.20 97 GLY D CA 1
ATOM 3394 C C . GLY D 1 109 ? 76.253 -5.515 -13.012 1.00 38.12 97 GLY D C 1
ATOM 3395 O O . GLY D 1 109 ? 76.719 -6.104 -12.033 1.00 37.03 97 GLY D O 1
ATOM 3396 N N . LEU D 1 110 ? 75.437 -4.468 -12.900 1.00 37.50 98 LEU D N 1
ATOM 3397 C CA . LEU D 1 110 ? 75.017 -3.955 -11.595 1.00 36.95 98 LEU D CA 1
ATOM 3398 C C . LEU D 1 110 ? 73.796 -4.736 -11.111 1.00 38.43 98 LEU D C 1
ATOM 3399 O O . LEU D 1 110 ? 72.970 -5.169 -11.915 1.00 38.83 98 LEU D O 1
ATOM 3404 N N . ALA D 1 111 ? 73.683 -4.910 -9.798 1.00 38.86 99 ALA D N 1
ATOM 3405 C CA . ALA D 1 111 ? 72.575 -5.664 -9.209 1.00 38.68 99 ALA D CA 1
ATOM 3406 C C . ALA D 1 111 ? 71.223 -4.957 -9.245 1.00 38.23 99 ALA D C 1
ATOM 3407 O O . ALA D 1 111 ? 70.185 -5.601 -9.118 1.00 39.88 99 ALA D O 1
ATOM 3409 N N . SER D 1 112 ? 71.225 -3.642 -9.420 1.00 36.45 100 SER D N 1
ATOM 3410 C CA . SER D 1 112 ? 69.970 -2.903 -9.449 1.00 33.86 100 SER D CA 1
ATOM 3411 C C . SER D 1 112 ? 70.133 -1.572 -10.164 1.00 32.31 100 SER D C 1
ATOM 3412 O O . SER D 1 112 ? 71.222 -1.252 -10.646 1.00 32.55 100 SER D O 1
ATOM 3415 N N . SER D 1 113 ? 69.044 -0.809 -10.240 1.00 29.41 101 SER D N 1
ATOM 3416 C CA . SER D 1 113 ? 69.059 0.502 -10.886 1.00 30.19 101 SER D CA 1
ATOM 3417 C C . SER D 1 113 ? 68.290 1.501 -10.028 1.00 29.93 101 SER D C 1
ATOM 3418 O O . SER D 1 113 ? 67.621 1.107 -9.076 1.00 28.84 101 SER D O 1
ATOM 3421 N N . ASN D 1 114 ? 68.371 2.784 -10.374 1.00 28.23 102 ASN D N 1
ATOM 3422 C CA . ASN D 1 114 ? 67.714 3.816 -9.583 1.00 28.14 102 ASN D CA 1
ATOM 3423 C C . ASN D 1 114 ? 67.137 4.982 -10.376 1.00 27.26 102 ASN D C 1
ATOM 3424 O O . ASN D 1 114 ? 66.934 6.057 -9.815 1.00 27.30 102 ASN D O 1
ATOM 3429 N N . LEU D 1 115 ? 66.866 4.787 -11.664 1.00 27.35 103 LEU D N 1
ATOM 3430 C CA . LEU D 1 115 ? 66.312 5.876 -12.471 1.00 27.30 103 LEU D CA 1
ATOM 3431 C C . LEU D 1 115 ? 64.837 6.096 -12.152 1.00 27.22 103 LEU D C 1
ATOM 3432 O O . LEU D 1 115 ? 64.033 5.185 -12.279 1.00 28.02 103 LEU D O 1
ATOM 3437 N N . GLN D 1 116 ? 64.495 7.313 -11.738 1.00 26.72 104 GLN D N 1
ATOM 3438 C CA . GLN D 1 116 ? 63.126 7.671 -11.394 1.00 27.60 104 GLN D CA 1
ATOM 3439 C C . GLN D 1 116 ? 62.176 7.623 -12.595 1.00 29.37 104 GLN D C 1
ATOM 3440 O O . GLN D 1 116 ? 62.478 8.155 -13.667 1.00 27.23 104 GLN D O 1
ATOM 3446 N N . GLN D 1 117 ? 61.028 6.984 -12.399 1.00 30.09 105 GLN D N 1
ATOM 3447 C CA . GLN D 1 117 ? 60.016 6.878 -13.445 1.00 33.71 105 GLN D CA 1
ATOM 3448 C C . GLN D 1 117 ? 59.633 8.298 -13.835 1.00 33.84 105 GLN D C 1
ATOM 3449 O O . GLN D 1 117 ? 59.387 9.141 -12.971 1.00 34.37 105 GLN D O 1
ATOM 3455 N N . GLY D 1 118 ? 59.601 8.567 -15.134 1.00 34.07 106 GLY D N 1
ATOM 3456 C CA . GLY D 1 118 ? 59.256 9.897 -15.594 1.00 34.69 106 GLY D CA 1
ATOM 3457 C C . GLY D 1 118 ? 60.435 10.594 -16.240 1.00 35.49 106 GLY D C 1
ATOM 3458 O O . GLY D 1 118 ? 60.256 11.558 -16.983 1.00 36.10 106 GLY D O 1
ATOM 3459 N N . PHE D 1 119 ? 61.642 10.112 -15.946 1.00 35.35 107 PHE D N 1
ATOM 3460 C CA . PHE D 1 119 ? 62.867 10.678 -16.509 1.00 34.62 107 PHE D CA 1
ATOM 3461 C C . PHE D 1 119 ? 63.311 9.813 -17.682 1.00 35.32 107 PHE D C 1
ATOM 3462 O O . PHE D 1 119 ? 63.061 8.609 -17.701 1.00 35.64 107 PHE D O 1
ATOM 3470 N N . THR D 1 120 ? 63.985 10.421 -18.649 1.00 35.00 108 THR D N 1
ATOM 3471 C CA . THR D 1 120 ? 64.441 9.683 -19.818 1.00 35.89 108 THR D CA 1
ATOM 3472 C C . THR D 1 120 ? 65.928 9.896 -20.064 1.00 34.30 108 THR D C 1
ATOM 3473 O O . THR D 1 120 ? 66.369 11.036 -20.190 1.00 34.44 108 THR D O 1
ATOM 3477 N N . LEU D 1 121 ? 66.700 8.810 -20.125 1.00 33.62 109 LEU D N 1
ATOM 3478 C CA . LEU D 1 121 ? 68.133 8.936 -20.400 1.00 33.71 109 LEU D CA 1
ATOM 3479 C C . LEU D 1 121 ? 68.272 9.429 -21.835 1.00 33.82 109 LEU D C 1
ATOM 3480 O O . LEU D 1 121 ? 67.539 8.982 -22.718 1.00 31.96 109 LEU D O 1
ATOM 3485 N N . SER D 1 122 ? 69.206 10.341 -22.075 1.00 31.79 110 SER D N 1
ATOM 3486 C CA . SER D 1 122 ? 69.396 10.837 -23.429 1.00 34.25 110 SER D CA 1
ATOM 3487 C C . SER D 1 122 ? 70.806 11.345 -23.688 1.00 33.39 110 SER D C 1
ATOM 3488 O O . SER D 1 122 ? 71.625 11.455 -22.772 1.00 32.28 110 SER D O 1
ATOM 3491 N N . GLY D 1 123 ? 71.095 11.618 -24.956 1.00 32.80 111 GLY D N 1
ATOM 3492 C CA . GLY D 1 123 ? 72.404 12.116 -25.321 1.00 31.46 111 GLY D CA 1
ATOM 3493 C C . GLY D 1 123 ? 72.444 13.624 -25.187 1.00 32.46 111 GLY D C 1
ATOM 3494 O O . GLY D 1 123 ? 71.420 14.253 -24.922 1.00 33.56 111 GLY D O 1
ATOM 3495 N N . LEU D 1 124 ? 73.625 14.207 -25.361 1.00 34.25 112 LEU D N 1
ATOM 3496 C CA . LEU D 1 124 ? 73.777 15.649 -25.263 1.00 36.38 112 LEU D CA 1
ATOM 3497 C C . LEU D 1 124 ? 73.090 16.328 -26.445 1.00 39.11 112 LEU D C 1
ATOM 3498 O O . LEU D 1 124 ? 72.849 17.539 -26.434 1.00 41.01 112 LEU D O 1
ATOM 3503 N N . GLY D 1 125 ? 72.754 15.533 -27.456 1.00 39.07 113 GLY D N 1
ATOM 3504 C CA . GLY D 1 125 ? 72.070 16.073 -28.614 1.00 40.78 113 GLY D CA 1
ATOM 3505 C C . GLY D 1 125 ? 70.746 16.702 -28.219 1.00 41.92 113 GLY D C 1
ATOM 3506 O O . GLY D 1 125 ? 70.315 17.689 -28.817 1.00 43.31 113 GLY D O 1
ATOM 3507 N N . ALA D 1 126 ? 70.104 16.135 -27.202 1.00 41.58 114 ALA D N 1
ATOM 3508 C CA . ALA D 1 126 ? 68.823 16.640 -26.720 1.00 41.87 114 ALA D CA 1
ATOM 3509 C C . ALA D 1 126 ? 68.965 18.066 -26.200 1.00 41.46 114 ALA D C 1
ATOM 3510 O O . ALA D 1 126 ? 68.033 18.867 -26.298 1.00 41.60 114 ALA D O 1
ATOM 3512 N N . LEU D 1 127 ? 70.132 18.378 -25.644 1.00 40.74 115 LEU D N 1
ATOM 3513 C CA . LEU D 1 127 ? 70.390 19.715 -25.117 1.00 41.11 115 LEU D CA 1
ATOM 3514 C C . LEU D 1 127 ? 70.578 20.701 -26.271 1.00 42.29 115 LEU D C 1
ATOM 3515 O O . LEU D 1 127 ? 70.096 21.838 -26.224 1.00 40.44 115 LEU D O 1
ATOM 3520 N N . ALA D 1 128 ? 71.290 20.258 -27.304 1.00 43.29 116 ALA D N 1
ATOM 3521 C CA . ALA D 1 128 ? 71.541 21.095 -28.473 1.00 44.70 116 ALA D CA 1
ATOM 3522 C C . ALA D 1 128 ? 70.241 21.360 -29.228 1.00 45.00 116 ALA D C 1
ATOM 3523 O O . ALA D 1 128 ? 69.964 22.491 -29.621 1.00 45.77 116 ALA D O 1
ATOM 3525 N N . GLU D 1 129 ? 69.446 20.314 -29.424 1.00 46.22 117 GLU D N 1
ATOM 3526 C CA . GLU D 1 129 ? 68.179 20.442 -30.132 1.00 47.78 117 GLU D CA 1
ATOM 3527 C C . GLU D 1 129 ? 67.290 21.457 -29.416 1.00 47.34 117 GLU D C 1
ATOM 3528 O O . GLU D 1 129 ? 66.637 22.289 -30.048 1.00 45.96 117 GLU D O 1
ATOM 3534 N N . ALA D 1 130 ? 67.268 21.378 -28.090 1.00 46.07 118 ALA D N 1
ATOM 3535 C CA . ALA D 1 130 ? 66.457 22.281 -27.289 1.00 46.01 118 ALA D CA 1
ATOM 3536 C C . ALA D 1 130 ? 66.929 23.715 -27.474 1.00 46.21 118 ALA D C 1
ATOM 3537 O O . ALA D 1 130 ? 66.118 24.635 -27.613 1.00 46.06 118 ALA D O 1
ATOM 3539 N N . SER D 1 131 ? 68.247 23.892 -27.485 1.00 46.08 119 SER D N 1
ATOM 3540 C CA . SER D 1 131 ? 68.851 25.209 -27.639 1.00 46.65 119 SER D CA 1
ATOM 3541 C C . SER D 1 131 ? 68.620 25.801 -29.022 1.00 47.74 119 SER D C 1
ATOM 3542 O O . SER D 1 131 ? 68.409 27.008 -29.167 1.00 47.75 119 SER D O 1
ATOM 3545 N N . LEU D 1 132 ? 68.664 24.950 -30.038 1.00 47.39 120 LEU D N 1
ATOM 3546 C CA . LEU D 1 132 ? 68.480 25.405 -31.407 1.00 48.89 120 LEU D CA 1
ATOM 3547 C C . LEU D 1 132 ? 67.027 25.631 -31.815 1.00 49.08 120 LEU D C 1
ATOM 3548 O O . LEU D 1 132 ? 66.751 26.475 -32.664 1.00 49.81 120 LEU D O 1
ATOM 3553 N N . THR D 1 133 ? 66.099 24.903 -31.205 1.00 49.36 121 THR D N 1
ATOM 3554 C CA . THR D 1 133 ? 64.693 25.023 -31.579 1.00 49.89 121 THR D CA 1
ATOM 3555 C C . THR D 1 133 ? 63.750 25.773 -30.641 1.00 48.85 121 THR D C 1
ATOM 3556 O O . THR D 1 133 ? 62.743 26.318 -31.091 1.00 49.20 121 THR D O 1
ATOM 3560 N N . CYS D 1 134 ? 64.047 25.801 -29.347 1.00 47.47 122 CYS D N 1
ATOM 3561 C CA . CYS D 1 134 ? 63.166 26.504 -28.421 1.00 46.19 122 CYS D CA 1
ATOM 3562 C C . CYS D 1 134 ? 63.347 28.015 -28.514 1.00 44.66 122 CYS D C 1
ATOM 3563 O O . CYS D 1 134 ? 64.381 28.501 -28.971 1.00 43.51 122 CYS D O 1
ATOM 3566 N N . ASP D 1 135 ? 62.327 28.754 -28.094 1.00 44.32 123 ASP D N 1
ATOM 3567 C CA . ASP D 1 135 ? 62.379 30.211 -28.121 1.00 45.35 123 ASP D CA 1
ATOM 3568 C C . ASP D 1 135 ? 63.307 30.712 -27.026 1.00 45.17 123 ASP D C 1
ATOM 3569 O O . ASP D 1 135 ? 64.058 31.668 -27.219 1.00 45.27 123 ASP D O 1
ATOM 3574 N N . ARG D 1 136 ? 63.247 30.051 -25.875 1.00 45.29 124 ARG D N 1
ATOM 3575 C CA . ARG D 1 136 ? 64.062 30.434 -24.728 1.00 45.97 124 ARG D CA 1
ATOM 3576 C C . ARG D 1 136 ? 64.672 29.243 -23.993 1.00 45.63 124 ARG D C 1
ATOM 3577 O O . ARG D 1 136 ? 64.102 28.151 -23.956 1.00 45.29 124 ARG D O 1
ATOM 3585 N N . VAL D 1 137 ? 65.842 29.478 -23.411 1.00 45.21 125 VAL D N 1
ATOM 3586 C CA . VAL D 1 137 ? 66.551 28.473 -22.636 1.00 43.84 125 VAL D CA 1
ATOM 3587 C C . VAL D 1 137 ? 67.035 29.152 -21.353 1.00 42.17 125 VAL D C 1
ATOM 3588 O O . VAL D 1 137 ? 67.870 30.059 -21.387 1.00 41.17 125 VAL D O 1
ATOM 3592 N N . VAL D 1 138 ? 66.474 28.721 -20.228 1.00 41.43 126 VAL D N 1
ATOM 3593 C CA . VAL D 1 138 ? 66.827 29.264 -18.919 1.00 38.86 126 VAL D CA 1
ATOM 3594 C C . VAL D 1 138 ? 67.649 28.215 -18.172 1.00 36.99 126 VAL D C 1
ATOM 3595 O O . VAL D 1 138 ? 67.212 27.074 -18.003 1.00 36.53 126 VAL D O 1
ATOM 3599 N N . GLN D 1 139 ? 68.835 28.608 -17.722 1.00 34.44 127 GLN D N 1
ATOM 3600 C CA . GLN D 1 139 ? 69.725 27.690 -17.034 1.00 33.84 127 GLN D CA 1
ATOM 3601 C C . GLN D 1 139 ? 69.868 27.875 -15.522 1.00 32.28 127 GLN D C 1
ATOM 3602 O O . GLN D 1 139 ? 70.148 28.972 -15.042 1.00 29.17 127 GLN D O 1
ATOM 3608 N N . PHE D 1 140 ? 69.667 26.778 -14.793 1.00 32.04 128 PHE D N 1
ATOM 3609 C CA . PHE D 1 140 ? 69.774 26.747 -13.337 1.00 31.89 128 PHE D CA 1
ATOM 3610 C C . PHE D 1 140 ? 70.852 25.754 -12.895 1.00 33.79 128 PHE D C 1
ATOM 3611 O O . PHE D 1 140 ? 71.817 25.495 -13.617 1.00 34.46 128 PHE D O 1
ATOM 3619 N N . LYS E 2 2 ? 69.241 29.920 -34.445 1.00 54.82 2 LYS E N 1
ATOM 3620 C CA . LYS E 2 2 ? 69.831 30.299 -33.166 1.00 54.02 2 LYS E CA 1
ATOM 3621 C C . LYS E 2 2 ? 71.337 30.060 -33.164 1.00 52.97 2 LYS E C 1
ATOM 3622 O O . LYS E 2 2 ? 71.809 29.005 -33.584 1.00 54.59 2 LYS E O 1
ATOM 3628 N N . ARG E 2 3 ? 72.087 31.051 -32.698 1.00 51.57 3 ARG E N 1
ATOM 3629 C CA . ARG E 2 3 ? 73.537 30.944 -32.624 1.00 50.43 3 ARG E CA 1
ATOM 3630 C C . ARG E 2 3 ? 73.869 30.576 -31.182 1.00 48.34 3 ARG E C 1
ATOM 3631 O O . ARG E 2 3 ? 73.386 31.219 -30.251 1.00 47.13 3 ARG E O 1
ATOM 3639 N N . ILE E 2 4 ? 74.688 29.548 -30.991 1.00 46.20 4 ILE E N 1
ATOM 3640 C CA . ILE E 2 4 ? 75.027 29.122 -29.639 1.00 44.12 4 ILE E CA 1
ATOM 3641 C C . ILE E 2 4 ? 76.463 29.411 -29.219 1.00 42.27 4 ILE E C 1
ATOM 3642 O O . ILE E 2 4 ? 77.409 29.133 -29.953 1.00 42.33 4 ILE E O 1
ATOM 3647 N N . ALA E 2 5 ? 76.610 29.973 -28.023 1.00 40.04 5 ALA E N 1
ATOM 3648 C CA . ALA E 2 5 ? 77.918 30.307 -27.479 1.00 37.84 5 ALA E CA 1
ATOM 3649 C C . ALA E 2 5 ? 78.243 29.471 -26.242 1.00 37.47 5 ALA E C 1
ATOM 3650 O O . ALA E 2 5 ? 77.438 29.364 -25.312 1.00 35.76 5 ALA E O 1
ATOM 3652 N N . PHE E 2 6 ? 79.429 28.873 -26.246 1.00 37.25 6 PHE E N 1
ATOM 3653 C CA . PHE E 2 6 ? 79.896 28.059 -25.132 1.00 35.86 6 PHE E CA 1
ATOM 3654 C C . PHE E 2 6 ? 80.953 28.866 -24.405 1.00 35.50 6 PHE E C 1
ATOM 3655 O O . PHE E 2 6 ? 81.942 29.291 -25.006 1.00 35.70 6 PHE E O 1
ATOM 3663 N N . VAL E 2 7 ? 80.729 29.087 -23.113 1.00 33.32 7 VAL E N 1
ATOM 3664 C CA . VAL E 2 7 ? 81.640 29.868 -22.297 1.00 31.62 7 VAL E CA 1
ATOM 3665 C C . VAL E 2 7 ? 82.285 29.059 -21.175 1.00 32.88 7 VAL E C 1
ATOM 3666 O O . VAL E 2 7 ? 81.601 28.594 -20.261 1.00 33.70 7 VAL E O 1
ATOM 3670 N N . PHE E 2 8 ? 83.601 28.882 -21.259 1.00 31.64 8 PHE E N 1
ATOM 3671 C CA . PHE E 2 8 ? 84.350 28.170 -20.237 1.00 31.99 8 PHE E CA 1
ATOM 3672 C C . PHE E 2 8 ? 84.859 29.244 -19.284 1.00 31.33 8 PHE E C 1
ATOM 3673 O O . PHE E 2 8 ? 85.636 30.109 -19.678 1.00 31.52 8 PHE E O 1
ATOM 3681 N N . SER E 2 9 ? 84.410 29.197 -18.035 1.00 29.67 9 SER E N 1
ATOM 3682 C CA . SER E 2 9 ? 84.817 30.196 -17.059 1.00 31.68 9 SER E CA 1
ATOM 3683 C C . SER E 2 9 ? 85.451 29.618 -15.799 1.00 31.54 9 SER E C 1
ATOM 3684 O O . SER E 2 9 ? 85.780 30.367 -14.883 1.00 30.28 9 SER E O 1
ATOM 3687 N N . THR E 2 10 ? 85.627 28.300 -15.749 1.00 31.47 10 THR E N 1
ATOM 3688 C CA . THR E 2 10 ? 86.213 27.679 -14.567 1.00 31.43 10 THR E CA 1
ATOM 3689 C C . THR E 2 10 ? 87.496 26.921 -14.881 1.00 30.08 10 THR E C 1
ATOM 3690 O O . THR E 2 10 ? 87.685 26.431 -15.992 1.00 31.11 10 THR E O 1
ATOM 3694 N N . ALA E 2 11 ? 88.376 26.827 -13.892 1.00 28.77 11 ALA E N 1
ATOM 3695 C CA . ALA E 2 11 ? 89.643 26.131 -14.066 1.00 27.59 11 ALA E CA 1
ATOM 3696 C C . ALA E 2 11 ? 89.395 24.637 -14.223 1.00 26.59 11 ALA E C 1
ATOM 3697 O O . ALA E 2 11 ? 88.405 24.103 -13.730 1.00 25.90 11 ALA E O 1
ATOM 3699 N N . PRO E 2 12 ? 90.302 23.940 -14.913 1.00 27.43 12 PRO E N 1
ATOM 3700 C CA . PRO E 2 12 ? 90.146 22.501 -15.119 1.00 26.86 12 PRO E CA 1
ATOM 3701 C C . PRO E 2 12 ? 90.536 21.626 -13.931 1.00 26.66 12 PRO E C 1
ATOM 3702 O O . PRO E 2 12 ? 91.290 22.044 -13.047 1.00 25.28 12 PRO E O 1
ATOM 3706 N N . HIS E 2 13 ? 89.984 20.413 -13.935 1.00 24.90 13 HIS E N 1
ATOM 3707 C CA . HIS E 2 13 ? 90.252 19.379 -12.940 1.00 26.01 13 HIS E CA 1
ATOM 3708 C C . HIS E 2 13 ? 89.692 19.548 -11.520 1.00 25.30 13 HIS E C 1
ATOM 3709 O O . HIS E 2 13 ? 89.248 18.571 -10.925 1.00 25.28 13 HIS E O 1
ATOM 3716 N N . GLY E 2 14 ? 89.705 20.760 -10.971 1.00 26.20 14 GLY E N 1
ATOM 3717 C CA . GLY E 2 14 ? 89.156 20.945 -9.631 1.00 24.61 14 GLY E CA 1
ATOM 3718 C C . GLY E 2 14 ? 87.682 20.573 -9.630 1.00 26.86 14 GLY E C 1
ATOM 3719 O O . GLY E 2 14 ? 87.135 20.062 -8.646 1.00 25.40 14 GLY E O 1
ATOM 3720 N N . THR E 2 15 ? 87.051 20.819 -10.771 1.00 25.41 15 THR E N 1
ATOM 3721 C CA . THR E 2 15 ? 85.638 20.546 -10.994 1.00 26.45 15 THR E CA 1
ATOM 3722 C C . THR E 2 15 ? 85.515 19.931 -12.383 1.00 24.89 15 THR E C 1
ATOM 3723 O O . THR E 2 15 ? 86.362 20.169 -13.240 1.00 21.11 15 THR E O 1
ATOM 3727 N N . ALA E 2 16 ? 84.462 19.150 -12.603 1.00 24.73 16 ALA E N 1
ATOM 3728 C CA . ALA E 2 16 ? 84.242 18.491 -13.893 1.00 25.66 16 ALA E CA 1
ATOM 3729 C C . ALA E 2 16 ? 83.596 19.389 -14.948 1.00 26.29 16 ALA E C 1
ATOM 3730 O O . ALA E 2 16 ? 83.334 18.945 -16.063 1.00 26.95 16 ALA E O 1
ATOM 3732 N N . ALA E 2 17 ? 83.343 20.646 -14.597 1.00 26.43 17 ALA E N 1
ATOM 3733 C CA . ALA E 2 17 ? 82.682 21.595 -15.497 1.00 27.06 17 ALA E CA 1
ATOM 3734 C C . ALA E 2 17 ? 83.280 21.652 -16.903 1.00 26.74 17 ALA E C 1
ATOM 3735 O O . ALA E 2 17 ? 82.566 21.501 -17.895 1.00 25.71 17 ALA E O 1
ATOM 3737 N N . GLY E 2 18 ? 84.588 21.870 -16.979 1.00 25.15 18 GLY E N 1
ATOM 3738 C CA . GLY E 2 18 ? 85.250 21.940 -18.269 1.00 26.78 18 GLY E CA 1
ATOM 3739 C C . GLY E 2 18 ? 85.070 20.691 -19.114 1.00 25.43 18 GLY E C 1
ATOM 3740 O O . GLY E 2 18 ? 84.731 20.779 -20.292 1.00 24.59 18 GLY E O 1
ATOM 3741 N N . ARG E 2 19 ? 85.283 19.526 -18.507 1.00 26.47 19 ARG E N 1
ATOM 3742 C CA . ARG E 2 19 ? 85.167 18.247 -19.204 1.00 26.89 19 ARG E CA 1
ATOM 3743 C C . ARG E 2 19 ? 83.774 18.040 -19.777 1.00 28.77 19 ARG E C 1
ATOM 3744 O O . ARG E 2 19 ? 83.612 17.751 -20.960 1.00 29.84 19 ARG E O 1
ATOM 3752 N N . GLU E 2 20 ? 82.759 18.202 -18.938 1.00 28.37 20 GLU E N 1
ATOM 3753 C CA . GLU E 2 20 ? 81.395 18.004 -19.384 1.00 28.05 20 GLU E CA 1
ATOM 3754 C C . GLU E 2 20 ? 80.955 19.116 -20.337 1.00 29.29 20 GLU E C 1
ATOM 3755 O O . GLU E 2 20 ? 80.087 18.907 -21.183 1.00 30.31 20 GLU E O 1
ATOM 3761 N N . GLY E 2 21 ? 81.563 20.291 -20.207 1.00 29.73 21 GLY E N 1
ATOM 3762 C CA . GLY E 2 21 ? 81.239 21.388 -21.102 1.00 29.67 21 GLY E CA 1
ATOM 3763 C C . GLY E 2 21 ? 81.790 21.092 -22.489 1.00 30.09 21 GLY E C 1
ATOM 3764 O O . GLY E 2 21 ? 81.133 21.351 -23.497 1.00 28.46 21 GLY E O 1
ATOM 3765 N N . LEU E 2 22 ? 83.003 20.543 -22.538 1.00 31.25 22 LEU E N 1
ATOM 3766 C CA . LEU E 2 22 ? 83.630 20.198 -23.809 1.00 31.02 22 LEU E CA 1
ATOM 3767 C C . LEU E 2 22 ? 82.812 19.118 -24.514 1.00 33.61 22 LEU E C 1
ATOM 3768 O O . LEU E 2 22 ? 82.641 19.171 -25.733 1.00 34.15 22 LEU E O 1
ATOM 3773 N N . ASP E 2 23 ? 82.298 18.146 -23.757 1.00 33.31 23 ASP E N 1
ATOM 3774 C CA . ASP E 2 23 ? 81.479 17.087 -24.351 1.00 34.17 23 ASP E CA 1
ATOM 3775 C C . ASP E 2 23 ? 80.206 17.680 -24.960 1.00 35.75 23 ASP E C 1
ATOM 3776 O O . ASP E 2 23 ? 79.761 17.264 -26.034 1.00 35.44 23 ASP E O 1
ATOM 3781 N N . ALA E 2 24 ? 79.610 18.644 -24.267 1.00 35.64 24 ALA E N 1
ATOM 3782 C CA . ALA E 2 24 ? 78.393 19.279 -24.761 1.00 36.14 24 ALA E CA 1
ATOM 3783 C C . ALA E 2 24 ? 78.708 20.092 -26.019 1.00 36.00 24 ALA E C 1
ATOM 3784 O O . ALA E 2 24 ? 77.931 20.091 -26.973 1.00 35.66 24 ALA E O 1
ATOM 3786 N N . LEU E 2 25 ? 79.848 20.779 -26.011 1.00 35.86 25 LEU E N 1
ATOM 3787 C CA . LEU E 2 25 ? 80.271 21.582 -27.158 1.00 36.72 25 LEU E CA 1
ATOM 3788 C C . LEU E 2 25 ? 80.397 20.702 -28.402 1.00 37.82 25 LEU E C 1
ATOM 3789 O O . LEU E 2 25 ? 79.788 20.978 -29.431 1.00 38.85 25 LEU E O 1
ATOM 3794 N N . LEU E 2 26 ? 81.178 19.631 -28.298 1.00 38.23 26 LEU E N 1
ATOM 3795 C CA . LEU E 2 26 ? 81.375 18.728 -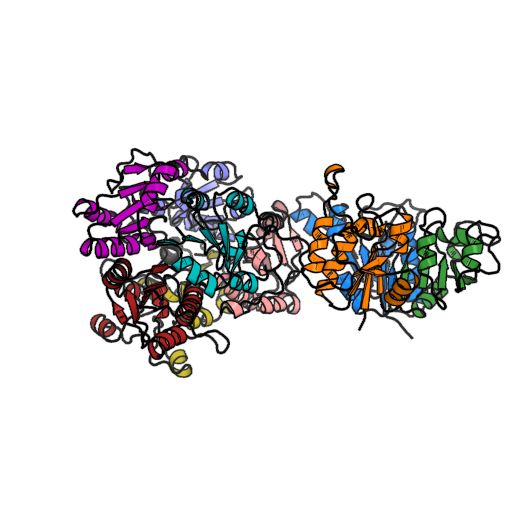29.423 1.00 39.42 26 LEU E CA 1
ATOM 3796 C C . LEU E 2 26 ? 80.086 18.092 -29.925 1.00 40.29 26 LEU E C 1
ATOM 3797 O O . LEU E 2 26 ? 79.923 17.888 -31.123 1.00 41.81 26 LEU E O 1
ATOM 3802 N N . ALA E 2 27 ? 79.166 17.781 -29.020 1.00 41.62 27 ALA E N 1
ATOM 3803 C CA . ALA E 2 27 ? 77.900 17.185 -29.425 1.00 41.21 27 ALA E CA 1
ATOM 3804 C C . ALA E 2 27 ? 77.061 18.210 -30.189 1.00 41.98 27 ALA E C 1
ATOM 3805 O O . ALA E 2 27 ? 76.287 17.859 -31.076 1.00 42.43 27 ALA E O 1
ATOM 3807 N N . THR E 2 28 ? 77.222 19.480 -29.842 1.00 43.20 28 THR E N 1
ATOM 3808 C CA . THR E 2 28 ? 76.474 20.542 -30.501 1.00 44.96 28 THR E CA 1
ATOM 3809 C C . THR E 2 28 ? 77.076 20.892 -31.857 1.00 46.65 28 THR E C 1
ATOM 3810 O O . THR E 2 28 ? 76.350 21.141 -32.819 1.00 47.51 28 THR E O 1
ATOM 3814 N N . SER E 2 29 ? 78.402 20.906 -31.934 1.00 47.55 29 SER E N 1
ATOM 3815 C CA . SER E 2 29 ? 79.080 21.235 -33.182 1.00 49.65 29 SER E CA 1
ATOM 3816 C C . SER E 2 29 ? 78.680 20.272 -34.295 1.00 51.19 29 SER E C 1
ATOM 3817 O O . SER E 2 29 ? 78.871 20.561 -35.474 1.00 51.60 29 SER E O 1
ATOM 3820 N N . ALA E 2 30 ? 78.123 19.128 -33.915 1.00 52.62 30 ALA E N 1
ATOM 3821 C CA . ALA E 2 30 ? 77.701 18.127 -34.886 1.00 53.79 30 ALA E CA 1
ATOM 3822 C C . ALA E 2 30 ? 76.317 18.448 -35.436 1.00 53.67 30 ALA E C 1
ATOM 3823 O O . ALA E 2 30 ? 75.855 17.810 -36.379 1.00 53.56 30 ALA E O 1
ATOM 3825 N N . LEU E 2 31 ? 75.661 19.440 -34.843 1.00 54.13 31 LEU E N 1
ATOM 3826 C CA . LEU E 2 31 ? 74.323 19.833 -35.271 1.00 53.79 31 LEU E CA 1
ATOM 3827 C C . LEU E 2 31 ? 74.248 21.256 -35.817 1.00 53.70 31 LEU E C 1
ATOM 3828 O O . LEU E 2 31 ? 73.190 21.694 -36.270 1.00 52.56 31 LEU E O 1
ATOM 3833 N N . THR E 2 32 ? 75.361 21.979 -35.774 1.00 53.14 32 THR E N 1
ATOM 3834 C CA . THR E 2 32 ? 75.372 23.346 -36.269 1.00 53.87 32 THR E CA 1
ATOM 3835 C C . THR E 2 32 ? 76.783 23.904 -36.395 1.00 55.05 32 THR E C 1
ATOM 3836 O O . THR E 2 32 ? 77.685 23.515 -35.652 1.00 55.49 32 THR E O 1
ATOM 3840 N N . ASP E 2 33 ? 76.968 24.808 -37.352 1.00 56.15 33 ASP E N 1
ATOM 3841 C CA . ASP E 2 33 ? 78.265 25.431 -37.579 1.00 57.55 33 ASP E CA 1
ATOM 3842 C C . ASP E 2 33 ? 78.270 26.809 -36.944 1.00 57.17 33 ASP E C 1
ATOM 3843 O O . ASP E 2 33 ? 79.316 27.439 -36.810 1.00 56.83 33 ASP E O 1
ATOM 3848 N N . ASP E 2 34 ? 77.087 27.268 -36.551 1.00 57.39 34 ASP E N 1
ATOM 3849 C CA . ASP E 2 34 ? 76.946 28.573 -35.928 1.00 57.32 34 ASP E CA 1
ATOM 3850 C C . ASP E 2 34 ? 77.120 28.536 -34.417 1.00 56.11 34 ASP E C 1
ATOM 3851 O O . ASP E 2 34 ? 76.165 28.742 -33.665 1.00 57.19 34 ASP E O 1
ATOM 3856 N N . LEU E 2 35 ? 78.340 28.264 -33.973 1.00 53.18 35 LEU E N 1
ATOM 3857 C CA . LEU E 2 35 ? 78.627 28.232 -32.550 1.00 51.11 35 LEU E CA 1
ATOM 3858 C C . LEU E 2 35 ? 80.010 28.801 -32.299 1.00 49.50 35 LEU E C 1
ATOM 3859 O O . LEU E 2 35 ? 80.888 28.727 -33.159 1.00 49.39 35 LEU E O 1
ATOM 3864 N N . ALA E 2 36 ? 80.190 29.387 -31.123 1.00 46.57 36 ALA E N 1
ATOM 3865 C CA . ALA E 2 36 ? 81.467 29.972 -30.753 1.00 43.96 36 ALA E CA 1
ATOM 3866 C C . ALA E 2 36 ? 81.846 29.504 -29.356 1.00 42.36 36 ALA E C 1
ATOM 3867 O O . ALA E 2 36 ? 80.999 29.038 -28.590 1.00 40.79 36 ALA E O 1
ATOM 3869 N N . VAL E 2 37 ? 83.126 29.617 -29.031 1.00 41.02 37 VAL E N 1
ATOM 3870 C CA . VAL E 2 37 ? 83.595 29.217 -27.721 1.00 41.06 37 VAL E CA 1
ATOM 3871 C C . VAL E 2 37 ? 84.408 30.361 -27.137 1.00 40.22 37 VAL E C 1
ATOM 3872 O O . VAL E 2 37 ? 85.296 30.909 -27.790 1.00 41.81 37 VAL E O 1
ATOM 3876 N N . PHE E 2 38 ? 84.071 30.736 -25.909 1.00 37.72 38 PHE E N 1
ATOM 3877 C CA . PHE E 2 38 ? 84.750 31.821 -25.220 1.00 36.24 38 PHE E CA 1
ATOM 3878 C C . PHE E 2 38 ? 85.402 31.313 -23.947 1.00 35.79 38 PHE E C 1
ATOM 3879 O O . PHE E 2 38 ? 84.801 30.543 -23.190 1.00 35.83 38 PHE E O 1
ATOM 3887 N N . PHE E 2 39 ? 86.630 31.756 -23.709 1.00 34.12 39 PHE E N 1
ATOM 3888 C CA . PHE E 2 39 ? 87.360 31.374 -22.513 1.00 33.80 39 PHE E CA 1
ATOM 3889 C C . PHE E 2 39 ? 87.536 32.633 -21.666 1.00 34.89 39 PHE E C 1
ATOM 3890 O O . PHE E 2 39 ? 88.332 33.512 -22.003 1.00 34.55 39 PHE E O 1
ATOM 3898 N N . ILE E 2 40 ? 86.779 32.716 -20.574 1.00 32.95 40 ILE E N 1
ATOM 3899 C CA . ILE E 2 40 ? 86.829 33.870 -19.682 1.00 32.10 40 ILE E CA 1
ATOM 3900 C C . ILE E 2 40 ? 87.137 33.434 -18.252 1.00 32.56 40 ILE E C 1
ATOM 3901 O O . ILE E 2 40 ? 87.112 32.243 -17.941 1.00 31.92 40 ILE E O 1
ATOM 3906 N N . ALA E 2 41 ? 87.417 34.405 -17.389 1.00 30.88 41 ALA E N 1
ATOM 3907 C CA . ALA E 2 41 ? 87.709 34.128 -15.988 1.00 31.46 41 ALA E CA 1
ATOM 3908 C C . ALA E 2 41 ? 88.695 32.964 -15.847 1.00 31.62 41 ALA E C 1
ATOM 3909 O O . ALA E 2 41 ? 89.685 32.892 -16.576 1.00 32.54 41 ALA E O 1
ATOM 3911 N N . ASP E 2 42 ? 88.420 32.053 -14.915 1.00 29.61 42 ASP E N 1
ATOM 3912 C CA . ASP E 2 42 ? 89.296 30.906 -14.698 1.00 27.91 42 ASP E CA 1
ATOM 3913 C C . ASP E 2 42 ? 89.315 29.954 -15.885 1.00 27.65 42 ASP E C 1
ATOM 3914 O O . ASP E 2 42 ? 90.173 29.074 -15.973 1.00 26.94 42 ASP E O 1
ATOM 3919 N N . GLY E 2 43 ? 88.363 30.133 -16.793 1.00 27.10 43 GLY E N 1
ATOM 3920 C CA . GLY E 2 43 ? 88.298 29.291 -17.970 1.00 28.40 43 GLY E CA 1
ATOM 3921 C C . GLY E 2 43 ? 89.530 29.382 -18.860 1.00 30.60 43 GLY E C 1
ATOM 3922 O O . GLY E 2 43 ? 89.773 28.478 -19.670 1.00 30.55 43 GLY E O 1
ATOM 3923 N N . VAL E 2 44 ? 90.313 30.455 -18.732 1.00 30.40 44 VAL E N 1
ATOM 3924 C CA . VAL E 2 44 ? 91.511 30.589 -19.560 1.00 31.46 44 VAL E CA 1
ATOM 3925 C C . VAL E 2 44 ? 92.516 29.504 -19.188 1.00 32.35 44 VAL E C 1
ATOM 3926 O O . VAL E 2 44 ? 93.376 29.144 -19.992 1.00 32.62 44 VAL E O 1
ATOM 3930 N N . PHE E 2 45 ? 92.408 28.981 -17.967 1.00 31.11 45 PHE E N 1
ATOM 3931 C CA . PHE E 2 45 ? 93.309 27.923 -17.521 1.00 29.09 45 PHE E CA 1
ATOM 3932 C C . PHE E 2 45 ? 93.088 26.637 -18.316 1.00 29.07 45 PHE E C 1
ATOM 3933 O O . PHE E 2 45 ? 93.946 25.763 -18.329 1.00 32.01 45 PHE E O 1
ATOM 3941 N N . GLN E 2 46 ? 91.936 26.525 -18.972 1.00 29.69 46 GLN E N 1
ATOM 3942 C CA . GLN E 2 46 ? 91.607 25.347 -19.776 1.00 30.72 46 GLN E CA 1
ATOM 3943 C C . GLN E 2 46 ? 92.551 25.224 -20.969 1.00 32.66 46 GLN E C 1
ATOM 3944 O O . GLN E 2 46 ? 92.836 24.126 -21.443 1.00 33.53 46 GLN E O 1
ATOM 3950 N N . LEU E 2 47 ? 93.038 26.368 -21.437 1.00 34.31 47 LEU E N 1
ATOM 3951 C CA . LEU E 2 47 ? 93.908 26.448 -22.607 1.00 35.32 47 LEU E CA 1
ATOM 3952 C C . LEU E 2 47 ? 95.392 26.132 -22.446 1.00 35.28 47 LEU E C 1
ATOM 3953 O O . LEU E 2 47 ? 96.080 25.911 -23.437 1.00 37.29 47 LEU E O 1
ATOM 3958 N N . LEU E 2 48 ? 95.895 26.112 -21.221 1.00 35.25 48 LEU E N 1
ATOM 3959 C CA . LEU E 2 48 ? 97.311 25.851 -21.015 1.00 34.94 48 LEU E CA 1
ATOM 3960 C C . LEU E 2 48 ? 97.765 24.483 -21.516 1.00 36.74 48 LEU E C 1
ATOM 3961 O O . LEU E 2 48 ? 97.055 23.484 -21.374 1.00 36.70 48 LEU E O 1
ATOM 3966 N N . PRO E 2 49 ? 98.958 24.431 -22.136 1.00 35.18 49 PRO E N 1
ATOM 3967 C CA . PRO E 2 49 ? 99.525 23.190 -22.668 1.00 34.69 49 PRO E CA 1
ATOM 3968 C C . PRO E 2 49 ? 100.308 22.466 -21.591 1.00 33.72 49 PRO E C 1
ATOM 3969 O O . PRO E 2 49 ? 100.599 23.040 -20.546 1.00 34.82 49 PRO E O 1
ATOM 3973 N N . GLY E 2 50 ? 100.640 21.205 -21.842 1.00 32.22 50 GLY E N 1
ATOM 3974 C CA . GLY E 2 50 ? 101.419 20.443 -20.883 1.00 30.63 50 GLY E CA 1
ATOM 3975 C C . GLY E 2 50 ? 100.711 20.008 -19.611 1.00 30.06 50 GLY E C 1
ATOM 3976 O O . GLY E 2 50 ? 101.364 19.660 -18.630 1.00 29.39 50 GLY E O 1
ATOM 3977 N N . GLN E 2 51 ? 99.384 20.030 -19.609 1.00 30.20 51 GLN E N 1
ATOM 3978 C CA . GLN E 2 51 ? 98.628 19.603 -18.437 1.00 30.66 51 GLN E CA 1
ATOM 3979 C C . GLN E 2 51 ? 98.653 18.081 -18.321 1.00 31.58 51 GLN E C 1
ATOM 3980 O O . GLN E 2 51 ? 98.381 17.388 -19.291 1.00 33.27 51 GLN E O 1
ATOM 3986 N N . LYS E 2 52 ? 98.971 17.566 -17.134 1.00 33.06 52 LYS E N 1
ATOM 3987 C CA . LYS E 2 52 ? 99.015 16.118 -16.898 1.00 33.96 52 LYS E CA 1
ATOM 3988 C C . LYS E 2 52 ? 98.108 15.766 -15.710 1.00 33.50 52 LYS E C 1
ATOM 3989 O O . LYS E 2 52 ? 98.583 15.396 -14.640 1.00 33.17 52 LYS E O 1
ATOM 3995 N N . PRO E 2 53 ? 96.785 15.873 -15.891 1.00 32.35 53 PRO E N 1
ATOM 3996 C CA . PRO E 2 53 ? 95.827 15.572 -14.823 1.00 32.36 53 PRO E CA 1
ATOM 3997 C C . PRO E 2 53 ? 95.852 14.177 -14.187 1.00 33.08 53 PRO E C 1
ATOM 3998 O O . PRO E 2 53 ? 95.315 14.002 -13.095 1.00 32.81 53 PRO E O 1
ATOM 4002 N N . ASP E 2 54 ? 96.462 13.190 -14.846 1.00 32.40 54 ASP E N 1
ATOM 4003 C CA . ASP E 2 54 ? 96.529 11.845 -14.266 1.00 31.51 54 ASP E CA 1
ATOM 4004 C C . ASP E 2 54 ? 97.209 11.914 -12.901 1.00 31.09 54 ASP E C 1
ATOM 4005 O O . ASP E 2 54 ? 97.010 11.042 -12.054 1.00 29.08 54 ASP E O 1
ATOM 4010 N N . ALA E 2 55 ? 98.023 12.950 -12.703 1.00 28.71 55 ALA E N 1
ATOM 4011 C CA . ALA E 2 55 ? 98.736 13.147 -11.444 1.00 27.96 55 ALA E CA 1
ATOM 4012 C C . ALA E 2 55 ? 97.757 13.284 -10.273 1.00 27.58 55 ALA E C 1
ATOM 4013 O O . ALA E 2 55 ? 98.108 13.003 -9.129 1.00 25.60 55 ALA E O 1
ATOM 4015 N N . VAL E 2 56 ? 96.533 13.722 -10.561 1.00 24.76 56 VAL E N 1
ATOM 4016 C CA . VAL E 2 56 ? 95.528 13.878 -9.513 1.00 26.35 56 VAL E CA 1
ATOM 4017 C C . VAL E 2 56 ? 94.327 12.977 -9.771 1.00 26.65 56 VAL E C 1
ATOM 4018 O O . VAL E 2 56 ? 93.217 13.242 -9.303 1.00 24.98 56 VAL E O 1
ATOM 4022 N N . LEU E 2 57 ? 94.564 11.913 -10.531 1.00 26.98 57 LEU E N 1
ATOM 4023 C CA . LEU E 2 57 ? 93.533 10.929 -10.857 1.00 28.64 57 LEU E CA 1
ATOM 4024 C C . LEU E 2 57 ? 92.331 11.497 -11.614 1.00 29.23 57 LEU E C 1
ATOM 4025 O O . LEU E 2 57 ? 91.237 10.932 -11.556 1.00 28.28 57 LEU E O 1
ATOM 4030 N N . ALA E 2 58 ? 92.533 12.600 -12.327 1.00 28.58 58 ALA E N 1
ATOM 4031 C CA . ALA E 2 58 ? 91.449 13.209 -13.088 1.00 29.91 58 ALA E CA 1
ATOM 4032 C C . ALA E 2 58 ? 91.617 12.877 -14.568 1.00 32.15 58 ALA E C 1
ATOM 4033 O O . ALA E 2 58 ? 92.711 12.516 -15.009 1.00 33.84 58 ALA E O 1
ATOM 4035 N N . ARG E 2 59 ? 90.534 13.002 -15.328 1.00 32.07 59 ARG E N 1
ATOM 4036 C CA . ARG E 2 59 ? 90.558 12.692 -16.751 1.00 33.94 59 ARG E CA 1
ATOM 4037 C C . ARG E 2 59 ? 91.338 13.694 -17.600 1.00 35.25 59 ARG E C 1
ATOM 4038 O O . ARG E 2 59 ? 91.137 14.903 -17.497 1.00 33.13 59 ARG E O 1
ATOM 4046 N N . ASP E 2 60 ? 92.219 13.176 -18.450 1.00 36.49 60 ASP E N 1
ATOM 4047 C CA . ASP E 2 60 ? 93.020 14.015 -19.334 1.00 38.61 60 ASP E CA 1
ATOM 4048 C C . ASP E 2 60 ? 92.159 14.347 -20.549 1.00 38.25 60 ASP E C 1
ATOM 4049 O O . ASP E 2 60 ? 92.298 13.722 -21.595 1.00 39.68 60 ASP E O 1
ATOM 4054 N N . TYR E 2 61 ? 91.270 15.325 -20.409 1.00 37.70 61 TYR E N 1
ATOM 4055 C CA . TYR E 2 61 ? 90.380 15.712 -21.501 1.00 36.71 61 TYR E CA 1
ATOM 4056 C C . TYR E 2 61 ? 90.874 16.937 -22.269 1.00 37.83 61 TYR E C 1
ATOM 4057 O O . TYR E 2 61 ? 90.332 17.268 -23.325 1.00 38.20 61 TYR E O 1
ATOM 4066 N N . ILE E 2 62 ? 91.888 17.614 -21.739 1.00 37.61 62 ILE E N 1
ATOM 4067 C CA . ILE E 2 62 ? 92.422 18.803 -22.394 1.00 39.24 62 ILE E CA 1
ATOM 4068 C C . ILE E 2 62 ? 92.881 18.467 -23.812 1.00 42.05 62 ILE E C 1
ATOM 4069 O O . ILE E 2 62 ? 92.754 19.284 -24.726 1.00 42.56 62 ILE E O 1
ATOM 4074 N N . ALA E 2 63 ? 93.401 17.257 -23.990 1.00 43.61 63 ALA E N 1
ATOM 4075 C CA . ALA E 2 63 ? 93.862 16.817 -25.296 1.00 45.06 63 ALA E CA 1
ATOM 4076 C C . ALA E 2 63 ? 92.701 16.886 -26.282 1.00 46.02 63 ALA E C 1
ATOM 4077 O O . ALA E 2 63 ? 92.888 17.210 -27.455 1.00 46.52 63 ALA E O 1
ATOM 4079 N N . THR E 2 64 ? 91.499 16.600 -25.792 1.00 45.37 64 THR E N 1
ATOM 4080 C CA . THR E 2 64 ? 90.300 16.615 -26.622 1.00 44.04 64 THR E CA 1
ATOM 4081 C C . THR E 2 64 ? 90.008 17.980 -27.226 1.00 44.67 64 THR E C 1
ATOM 4082 O O . THR E 2 64 ? 89.278 18.085 -28.212 1.00 44.78 64 THR E O 1
ATOM 4086 N N . PHE E 2 65 ? 90.567 19.033 -26.642 1.00 45.13 65 PHE E N 1
ATOM 4087 C CA . PHE E 2 65 ? 90.340 20.365 -27.189 1.00 46.49 65 PHE E CA 1
ATOM 4088 C C . PHE E 2 65 ? 90.923 20.456 -28.596 1.00 47.92 65 PHE E C 1
ATOM 4089 O O . PHE E 2 65 ? 90.576 21.352 -29.361 1.00 48.38 65 PHE E O 1
ATOM 4097 N N . LYS E 2 66 ? 91.802 19.520 -28.938 1.00 50.23 66 LYS E N 1
ATOM 4098 C CA . LYS E 2 66 ? 92.417 19.508 -30.260 1.00 53.47 66 LYS E CA 1
ATOM 4099 C C . LYS E 2 66 ? 91.398 19.228 -31.355 1.00 54.29 66 LYS E C 1
ATOM 4100 O O . LYS E 2 66 ? 91.559 19.676 -32.484 1.00 54.05 66 LYS E O 1
ATOM 4106 N N . LEU E 2 67 ? 90.348 18.487 -31.022 1.00 56.16 67 LEU E N 1
ATOM 4107 C CA . LEU E 2 67 ? 89.329 18.168 -32.007 1.00 57.40 67 LEU E CA 1
ATOM 4108 C C . LEU E 2 67 ? 88.533 19.403 -32.427 1.00 58.52 67 LEU E C 1
ATOM 4109 O O . LEU E 2 67 ? 87.762 19.353 -33.380 1.00 59.05 67 LEU E O 1
ATOM 4114 N N . LEU E 2 68 ? 88.718 20.515 -31.720 1.00 60.64 68 LEU E N 1
ATOM 4115 C CA . LEU E 2 68 ? 88.026 21.744 -32.091 1.00 62.93 68 LEU E CA 1
ATOM 4116 C C . LEU E 2 68 ? 88.698 22.221 -33.368 1.00 65.65 68 LEU E C 1
ATOM 4117 O O . LEU E 2 68 ? 88.037 22.648 -34.315 1.00 66.99 68 LEU E O 1
ATOM 4122 N N . GLY E 2 69 ? 90.027 22.128 -33.376 1.00 67.90 69 GLY E N 1
ATOM 4123 C CA . GLY E 2 69 ? 90.807 22.537 -34.529 1.00 69.30 69 GLY E CA 1
ATOM 4124 C C . GLY E 2 69 ? 90.672 21.565 -35.684 1.00 70.66 69 GLY E C 1
ATOM 4125 O O . GLY E 2 69 ? 90.588 21.980 -36.842 1.00 70.66 69 GLY E O 1
ATOM 4126 N N . LEU E 2 70 ? 90.651 20.269 -35.376 1.00 71.46 70 LEU E N 1
ATOM 4127 C CA . LEU E 2 70 ? 90.517 19.248 -36.410 1.00 72.23 70 LEU E CA 1
ATOM 4128 C C . LEU E 2 70 ? 89.099 19.213 -36.978 1.00 72.77 70 LEU E C 1
ATOM 4129 O O . LEU E 2 70 ? 88.845 18.561 -37.990 1.00 73.30 70 LEU E O 1
ATOM 4134 N N . TYR E 2 71 ? 88.180 19.914 -36.318 1.00 73.27 71 TYR E N 1
ATOM 4135 C CA . TYR E 2 71 ? 86.791 19.995 -36.765 1.00 73.98 71 TYR E CA 1
ATOM 4136 C C . TYR E 2 71 ? 86.517 21.451 -37.122 1.00 73.87 71 TYR E C 1
ATOM 4137 O O . TYR E 2 71 ? 87.450 22.244 -37.238 1.00 73.84 71 TYR E O 1
ATOM 4146 N N . ASP E 2 72 ? 85.244 21.804 -37.290 1.00 74.23 72 ASP E N 1
ATOM 4147 C CA . ASP E 2 72 ? 84.868 23.176 -37.639 1.00 74.64 72 ASP E CA 1
ATOM 4148 C C . ASP E 2 72 ? 85.383 24.150 -36.588 1.00 74.59 72 ASP E C 1
ATOM 4149 O O . ASP E 2 72 ? 86.486 24.688 -36.702 1.00 74.08 72 ASP E O 1
ATOM 4154 N N . ILE E 2 73 ? 84.548 24.363 -35.574 1.00 74.33 73 ILE E N 1
ATOM 4155 C CA . ILE E 2 73 ? 84.820 25.246 -34.445 1.00 73.71 73 ILE E CA 1
ATOM 4156 C C . ILE E 2 73 ? 86.107 26.056 -34.553 1.00 72.55 73 ILE E C 1
ATOM 4157 O O . ILE E 2 73 ? 87.174 25.596 -34.142 1.00 72.89 73 ILE E O 1
ATOM 4162 N N . GLU E 2 74 ? 86.005 27.261 -35.103 1.00 70.79 74 GLU E N 1
ATOM 4163 C CA . GLU E 2 74 ? 87.170 28.126 -35.236 1.00 69.49 74 GLU E CA 1
ATOM 4164 C C . GLU E 2 74 ? 86.953 29.419 -34.469 1.00 67.51 74 GLU E C 1
ATOM 4165 O O . GLU E 2 74 ? 87.913 30.076 -34.063 1.00 67.24 74 GLU E O 1
ATOM 4171 N N . GLN E 2 75 ? 85.685 29.779 -34.279 1.00 64.72 75 GLN E N 1
ATOM 4172 C CA . GLN E 2 75 ? 85.329 30.985 -33.540 1.00 61.55 75 GLN E CA 1
ATOM 4173 C C . GLN E 2 75 ? 85.651 30.773 -32.063 1.00 59.04 75 GLN E C 1
ATOM 4174 O O . GLN E 2 75 ? 84.763 30.504 -31.252 1.00 58.36 75 GLN E O 1
ATOM 4180 N N . CYS E 2 76 ? 86.930 30.881 -31.725 1.00 55.45 76 CYS E N 1
ATOM 4181 C CA . CYS E 2 76 ? 87.376 30.709 -30.355 1.00 52.89 76 CYS E CA 1
ATOM 4182 C C . CYS E 2 76 ? 87.982 32.013 -29.857 1.00 50.93 76 CYS E C 1
ATOM 4183 O O . CYS E 2 76 ? 88.855 32.587 -30.508 1.00 50.16 76 CYS E O 1
ATOM 4186 N N . TRP E 2 77 ? 87.519 32.477 -28.702 1.00 47.53 77 TRP E N 1
ATOM 4187 C CA . TRP E 2 77 ? 88.031 33.712 -28.133 1.00 45.08 77 TRP E CA 1
ATOM 4188 C C . TRP E 2 77 ? 88.488 33.518 -26.691 1.00 44.04 77 TRP E C 1
ATOM 4189 O O . TRP E 2 77 ? 87.962 32.673 -25.972 1.00 43.82 77 TRP E O 1
ATOM 4200 N N . VAL E 2 78 ? 89.478 34.303 -26.281 1.00 43.12 78 VAL E N 1
ATOM 4201 C CA . VAL E 2 78 ? 89.998 34.248 -24.922 1.00 41.59 78 VAL E CA 1
ATOM 4202 C C . VAL E 2 78 ? 90.035 35.666 -24.357 1.00 41.05 78 VAL E C 1
ATOM 4203 O O . VAL E 2 78 ? 90.402 36.613 -25.057 1.00 41.09 78 VAL E O 1
ATOM 4207 N N . CYS E 2 79 ? 89.642 35.806 -23.095 1.00 39.17 79 CYS E N 1
ATOM 4208 C CA . CYS E 2 79 ? 89.621 37.103 -22.427 1.00 39.26 79 CYS E CA 1
ATOM 4209 C C . CYS E 2 79 ? 91.030 37.554 -22.046 1.00 39.36 79 CYS E C 1
ATOM 4210 O O . CYS E 2 79 ? 91.643 37.004 -21.132 1.00 38.26 79 CYS E O 1
ATOM 4213 N N . ALA E 2 80 ? 91.534 38.566 -22.749 1.00 39.76 80 ALA E N 1
ATOM 4214 C CA . ALA E 2 80 ? 92.871 39.095 -22.490 1.00 38.58 80 ALA E CA 1
ATOM 4215 C C . ALA E 2 80 ? 92.981 39.670 -21.079 1.00 38.73 80 ALA E C 1
ATOM 4216 O O . ALA E 2 80 ? 94.025 39.549 -20.423 1.00 38.43 80 ALA E O 1
ATOM 4218 N N . ALA E 2 81 ? 91.904 40.300 -20.617 1.00 37.50 81 ALA E N 1
ATOM 4219 C CA . ALA E 2 81 ? 91.882 40.889 -19.283 1.00 37.87 81 ALA E CA 1
ATOM 4220 C C . ALA E 2 81 ? 92.105 39.813 -18.219 1.00 38.47 81 ALA E C 1
ATOM 4221 O O . ALA E 2 81 ? 92.896 39.995 -17.293 1.00 39.04 81 ALA E O 1
ATOM 4223 N N . SER E 2 82 ? 91.409 38.690 -18.358 1.00 37.80 82 SER E N 1
ATOM 4224 C CA . SER E 2 82 ? 91.539 37.601 -17.401 1.00 38.19 82 SER E CA 1
ATOM 4225 C C . SER E 2 82 ? 92.952 37.037 -17.390 1.00 38.59 82 SER E C 1
ATOM 4226 O O . SER E 2 82 ? 93.514 36.776 -16.325 1.00 37.58 82 SER E O 1
ATOM 4229 N N . LEU E 2 83 ? 93.521 36.842 -18.577 1.00 38.50 83 LEU E N 1
ATOM 4230 C CA . LEU E 2 83 ? 94.876 36.318 -18.685 1.00 38.51 83 LEU E CA 1
ATOM 4231 C C . LEU E 2 83 ? 95.826 37.180 -17.858 1.00 38.50 83 LEU E C 1
ATOM 4232 O O . LEU E 2 83 ? 96.671 36.662 -17.122 1.00 37.74 83 LEU E O 1
ATOM 4237 N N . ARG E 2 84 ? 95.679 38.497 -17.974 1.00 37.56 84 ARG E N 1
ATOM 4238 C CA . ARG E 2 84 ? 96.523 39.417 -17.223 1.00 38.71 84 ARG E CA 1
ATOM 4239 C C . ARG E 2 84 ? 96.321 39.283 -15.711 1.00 36.40 84 ARG E C 1
ATOM 4240 O O . ARG E 2 84 ? 97.293 39.240 -14.960 1.00 35.50 84 ARG E O 1
ATOM 4248 N N . GLU E 2 85 ? 95.066 39.215 -15.269 1.00 36.37 85 GLU E N 1
ATOM 4249 C CA . GLU E 2 85 ? 94.764 39.063 -13.842 1.00 36.03 85 GLU E CA 1
ATOM 4250 C C . GLU E 2 85 ? 95.413 37.808 -13.264 1.00 35.10 85 GLU E C 1
ATOM 4251 O O . GLU E 2 85 ? 95.857 37.795 -12.117 1.00 34.29 85 GLU E O 1
ATOM 4257 N N . ARG E 2 86 ? 95.469 36.753 -14.064 1.00 33.45 86 ARG E N 1
ATOM 4258 C CA . ARG E 2 86 ? 96.037 35.497 -13.603 1.00 34.79 86 ARG E CA 1
ATOM 4259 C C . ARG E 2 86 ? 97.527 35.319 -13.876 1.00 35.92 86 ARG E C 1
ATOM 4260 O O . ARG E 2 86 ? 98.079 34.234 -13.668 1.00 36.99 86 ARG E O 1
ATOM 4268 N N . GLY E 2 87 ? 98.172 36.394 -14.326 1.00 37.21 87 GLY E N 1
ATOM 4269 C CA . GLY E 2 87 ? 99.601 36.364 -14.602 1.00 35.50 87 GLY E CA 1
ATOM 4270 C C . GLY E 2 87 ? 100.052 35.390 -15.673 1.00 36.80 87 GLY E C 1
ATOM 4271 O O . GLY E 2 87 ? 101.154 34.844 -15.598 1.00 35.92 87 GLY E O 1
ATOM 4272 N N . LEU E 2 88 ? 99.209 35.182 -16.678 1.00 37.83 88 LEU E N 1
ATOM 4273 C CA . LEU E 2 88 ? 99.522 34.261 -17.764 1.00 40.05 88 LEU E CA 1
ATOM 4274 C C . LEU E 2 88 ? 99.981 34.995 -19.023 1.00 41.95 88 LEU E C 1
ATOM 4275 O O . LEU E 2 88 ? 99.317 35.919 -19.492 1.00 42.53 88 LEU E O 1
ATOM 4280 N N . ASP E 2 89 ? 101.118 34.575 -19.566 1.00 44.57 89 ASP E N 1
ATOM 4281 C CA . ASP E 2 89 ? 101.669 35.182 -20.776 1.00 46.52 89 ASP E CA 1
ATOM 4282 C C . ASP E 2 89 ? 100.674 35.100 -21.929 1.00 46.65 89 ASP E C 1
ATOM 4283 O O . ASP E 2 89 ? 100.240 34.016 -22.307 1.00 46.30 89 ASP E O 1
ATOM 4288 N N . PRO E 2 90 ? 100.307 36.251 -22.508 1.00 47.64 90 PRO E N 1
ATOM 4289 C CA . PRO E 2 90 ? 99.358 36.299 -23.625 1.00 48.39 90 PRO E CA 1
ATOM 4290 C C . PRO E 2 90 ? 99.873 35.614 -24.887 1.00 49.23 90 PRO E C 1
ATOM 4291 O O . PRO E 2 90 ? 99.116 35.387 -25.830 1.00 49.07 90 PRO E O 1
ATOM 4295 N N . GLN E 2 91 ? 101.161 35.288 -24.900 1.00 49.76 91 GLN E N 1
ATOM 4296 C CA . GLN E 2 91 ? 101.761 34.630 -26.052 1.00 51.57 91 GLN E CA 1
ATOM 4297 C C . GLN E 2 91 ? 101.883 33.128 -25.834 1.00 51.28 91 GLN E C 1
ATOM 4298 O O . GLN E 2 91 ? 102.541 32.422 -26.606 1.00 50.54 91 GLN E O 1
ATOM 4304 N N . THR E 2 92 ? 101.240 32.644 -24.778 1.00 49.36 92 THR E N 1
ATOM 4305 C CA . THR E 2 92 ? 101.261 31.226 -24.458 1.00 46.77 92 THR E CA 1
ATOM 4306 C C . THR E 2 92 ? 100.710 30.429 -25.630 1.00 44.87 92 THR E C 1
ATOM 4307 O O . THR E 2 92 ? 99.682 30.780 -26.199 1.00 44.74 92 THR E O 1
ATOM 4311 N N . PRO E 2 93 ? 101.398 29.351 -26.019 1.00 44.38 93 PRO E N 1
ATOM 4312 C CA . PRO E 2 93 ? 100.902 28.545 -27.138 1.00 43.96 93 PRO E CA 1
ATOM 4313 C C . PRO E 2 93 ? 99.742 27.669 -26.654 1.00 43.25 93 PRO E C 1
ATOM 4314 O O . PRO E 2 93 ? 99.926 26.487 -26.359 1.00 42.38 93 PRO E O 1
ATOM 4318 N N . PHE E 2 94 ? 98.555 28.262 -26.565 1.00 42.31 94 PHE E N 1
ATOM 4319 C CA . PHE E 2 94 ? 97.366 27.552 -26.101 1.00 43.24 94 PHE E CA 1
ATOM 4320 C C . PHE E 2 94 ? 97.049 26.293 -26.908 1.00 43.95 94 PHE E C 1
ATOM 4321 O O . PHE E 2 94 ? 97.424 26.176 -28.074 1.00 43.72 94 PHE E O 1
ATOM 4329 N N . VAL E 2 95 ? 96.347 25.356 -26.279 1.00 44.17 95 VAL E N 1
ATOM 4330 C CA . VAL E 2 95 ? 95.976 24.108 -26.936 1.00 44.86 95 VAL E CA 1
ATOM 4331 C C . VAL E 2 95 ? 94.845 24.330 -27.929 1.00 45.78 95 VAL E C 1
ATOM 4332 O O . VAL E 2 95 ? 94.472 23.425 -28.672 1.00 46.86 95 VAL E O 1
ATOM 4336 N N . VAL E 2 96 ? 94.298 25.540 -27.924 1.00 47.07 96 VAL E N 1
ATOM 4337 C CA . VAL E 2 96 ? 93.220 25.912 -28.830 1.00 48.26 96 VAL E CA 1
ATOM 4338 C C . VAL E 2 96 ? 93.606 27.244 -29.455 1.00 49.34 96 VAL E C 1
ATOM 4339 O O . VAL E 2 96 ? 94.148 28.115 -28.777 1.00 48.41 96 VAL E O 1
ATOM 4343 N N . GLU E 2 97 ? 93.342 27.393 -30.748 1.00 50.84 97 GLU E N 1
ATOM 4344 C CA . GLU E 2 97 ? 93.665 28.629 -31.447 1.00 52.77 97 GLU E CA 1
ATOM 4345 C C . GLU E 2 97 ? 92.639 29.702 -31.131 1.00 52.50 97 GLU E C 1
ATOM 4346 O O . GLU E 2 97 ? 91.808 30.053 -31.972 1.00 53.61 97 GLU E O 1
ATOM 4352 N N . ALA E 2 98 ? 92.700 30.219 -29.909 1.00 51.73 98 ALA E N 1
ATOM 4353 C CA . ALA E 2 98 ? 91.776 31.255 -29.480 1.00 51.65 98 ALA E CA 1
ATOM 4354 C C . ALA E 2 98 ? 92.453 32.609 -29.603 1.00 50.73 98 ALA E C 1
ATOM 4355 O O . ALA E 2 98 ? 93.561 32.806 -29.109 1.00 50.02 98 ALA E O 1
ATOM 4357 N N . THR E 2 99 ? 91.792 33.542 -30.274 1.00 50.69 99 THR E N 1
ATOM 4358 C CA . THR E 2 99 ? 92.359 34.868 -30.429 1.00 50.44 99 THR E CA 1
ATOM 4359 C C . THR E 2 99 ? 91.871 35.753 -29.293 1.00 49.65 99 THR E C 1
ATOM 4360 O O . THR E 2 99 ? 90.674 35.839 -29.025 1.00 48.76 99 THR E O 1
ATOM 4364 N N . PRO E 2 100 ? 92.806 36.412 -28.594 1.00 49.99 100 PRO E N 1
ATOM 4365 C CA . PRO E 2 100 ? 92.483 37.296 -27.472 1.00 49.57 100 PRO E CA 1
ATOM 4366 C C . PRO E 2 100 ? 91.658 38.517 -27.843 1.00 49.34 100 PRO E C 1
ATOM 4367 O O . PRO E 2 100 ? 91.782 39.061 -28.939 1.00 51.05 100 PRO E O 1
ATOM 4371 N N . LEU E 2 101 ? 90.804 38.932 -26.916 1.00 48.18 101 LEU E N 1
ATOM 4372 C CA . LEU E 2 101 ? 89.953 40.096 -27.103 1.00 47.45 101 LEU E CA 1
ATOM 4373 C C . LEU E 2 101 ? 89.917 40.870 -25.799 1.00 48.11 101 LEU E C 1
ATOM 4374 O O . LEU E 2 101 ? 89.973 40.278 -24.718 1.00 48.65 101 LEU E O 1
ATOM 4379 N N . GLU E 2 102 ? 89.839 42.193 -25.900 1.00 47.77 102 GLU E N 1
ATOM 4380 C CA . GLU E 2 102 ? 89.774 43.034 -24.715 1.00 46.73 102 GLU E CA 1
ATOM 4381 C C . GLU E 2 102 ? 88.337 42.986 -24.226 1.00 46.36 102 GLU E C 1
ATOM 4382 O O . GLU E 2 102 ? 87.447 42.556 -24.953 1.00 45.98 102 GLU E O 1
ATOM 4388 N N . ALA E 2 103 ? 88.117 43.433 -22.996 1.00 46.93 103 ALA E N 1
ATOM 4389 C CA . ALA E 2 103 ? 86.793 43.414 -22.383 1.00 47.30 103 ALA E CA 1
ATOM 4390 C C . ALA E 2 103 ? 85.646 43.849 -23.293 1.00 48.47 103 ALA E C 1
ATOM 4391 O O . ALA E 2 103 ? 84.711 43.082 -23.547 1.00 47.72 103 ALA E O 1
ATOM 4393 N N . ASP E 2 104 ? 85.712 45.086 -23.771 1.00 48.63 104 ASP E N 1
ATOM 4394 C CA . ASP E 2 104 ? 84.669 45.628 -24.631 1.00 48.85 104 ASP E CA 1
ATOM 4395 C C . ASP E 2 104 ? 84.385 44.786 -25.871 1.00 47.21 104 ASP E C 1
ATOM 4396 O O . ASP E 2 104 ? 83.228 44.517 -26.185 1.00 45.97 104 ASP E O 1
ATOM 4401 N N . ALA E 2 105 ? 85.437 44.364 -26.565 1.00 46.44 105 ALA E N 1
ATOM 4402 C CA . ALA E 2 105 ? 85.277 43.559 -27.772 1.00 45.78 105 ALA E CA 1
ATOM 4403 C C . ALA E 2 105 ? 84.672 42.190 -27.472 1.00 45.13 105 ALA E C 1
ATOM 4404 O O . ALA E 2 105 ? 83.731 41.759 -28.142 1.00 44.63 105 ALA E O 1
ATOM 4406 N N . LEU E 2 106 ? 85.215 41.504 -26.471 1.00 44.37 106 LEU E N 1
ATOM 4407 C CA . LEU E 2 106 ? 84.708 40.187 -26.105 1.00 41.95 106 LEU E CA 1
ATOM 4408 C C . LEU E 2 106 ? 83.226 40.324 -25.799 1.00 41.40 106 LEU E C 1
ATOM 4409 O O . LEU E 2 106 ? 82.401 39.556 -26.292 1.00 40.86 106 LEU E O 1
ATOM 4414 N N . ARG E 2 107 ? 82.897 41.327 -24.996 1.00 42.14 107 ARG E N 1
ATOM 4415 C CA . ARG E 2 107 ? 81.519 41.578 -24.608 1.00 43.65 107 ARG E CA 1
ATOM 4416 C C . ARG E 2 107 ? 80.582 41.750 -25.801 1.00 44.28 107 ARG E C 1
ATOM 4417 O O . ARG E 2 107 ? 79.507 41.148 -25.841 1.00 44.52 107 ARG E O 1
ATOM 4425 N N . ARG E 2 108 ? 80.986 42.563 -26.775 1.00 45.01 108 ARG E N 1
ATOM 4426 C CA . ARG E 2 108 ? 80.144 42.799 -27.946 1.00 45.79 108 ARG E CA 1
ATOM 4427 C C . ARG E 2 108 ? 79.993 41.525 -28.768 1.00 45.33 108 ARG E C 1
ATOM 4428 O O . ARG E 2 108 ? 78.919 41.240 -29.295 1.00 45.66 108 ARG E O 1
ATOM 4436 N N . GLU E 2 109 ? 81.069 40.752 -28.867 1.00 44.70 109 GLU E N 1
ATOM 4437 C CA . GLU E 2 109 ? 81.037 39.511 -29.628 1.00 46.21 109 GLU E CA 1
ATOM 4438 C C . GLU E 2 109 ? 80.061 38.496 -29.021 1.00 45.27 109 GLU E C 1
ATOM 4439 O O . GLU E 2 109 ? 79.291 37.858 -29.736 1.00 44.89 109 GLU E O 1
ATOM 4445 N N . LEU E 2 110 ? 80.087 38.354 -27.702 1.00 45.50 110 LEU E N 1
ATOM 4446 C CA . LEU E 2 110 ? 79.197 37.414 -27.030 1.00 44.84 110 LEU E CA 1
ATOM 4447 C C . LEU E 2 110 ? 77.729 37.805 -27.198 1.00 45.33 110 LEU E C 1
ATOM 4448 O O . LEU E 2 110 ? 76.855 36.943 -27.297 1.00 44.71 110 LEU E O 1
ATOM 4453 N N . ALA E 2 111 ? 77.464 39.107 -27.230 1.00 46.27 111 ALA E N 1
ATOM 4454 C CA . ALA E 2 111 ? 76.101 39.608 -27.368 1.00 47.37 111 ALA E CA 1
ATOM 4455 C C . ALA E 2 111 ? 75.442 39.214 -28.687 1.00 48.68 111 ALA E C 1
ATOM 4456 O O . ALA E 2 111 ? 74.241 39.409 -28.863 1.00 49.83 111 ALA E O 1
ATOM 4458 N N . ASN E 2 112 ? 76.219 38.655 -29.608 1.00 49.19 112 ASN E N 1
ATOM 4459 C CA . ASN E 2 112 ? 75.674 38.244 -30.897 1.00 50.29 112 ASN E CA 1
ATOM 4460 C C . ASN E 2 112 ? 75.008 36.873 -30.861 1.00 50.83 112 ASN E C 1
ATOM 4461 O O . ASN E 2 112 ? 74.405 36.447 -31.850 1.00 51.02 112 ASN E O 1
ATOM 4466 N N . TYR E 2 113 ? 75.103 36.181 -29.729 1.00 49.26 113 TYR E N 1
ATOM 4467 C CA . TYR E 2 113 ? 74.516 34.854 -29.643 1.00 47.59 113 TYR E CA 1
ATOM 4468 C C . TYR E 2 113 ? 73.201 34.760 -28.886 1.00 47.28 113 TYR E C 1
ATOM 4469 O O . TYR E 2 113 ? 72.937 35.521 -27.960 1.00 47.26 113 TYR E O 1
ATOM 4478 N N . ASP E 2 114 ? 72.372 33.813 -29.312 1.00 47.41 114 ASP E N 1
ATOM 4479 C CA . ASP E 2 114 ? 71.053 33.594 -28.730 1.00 48.14 114 ASP E CA 1
ATOM 4480 C C . ASP E 2 114 ? 71.061 32.750 -27.467 1.00 46.64 114 ASP E C 1
ATOM 4481 O O . ASP E 2 114 ? 70.281 32.988 -26.549 1.00 47.19 114 ASP E O 1
ATOM 4486 N N . VAL E 2 115 ? 71.934 31.751 -27.438 1.00 45.15 115 VAL E N 1
ATOM 4487 C CA . VAL E 2 115 ? 72.037 30.849 -26.303 1.00 42.12 115 VAL E CA 1
ATOM 4488 C C . VAL E 2 115 ? 73.452 30.839 -25.766 1.00 40.12 115 VAL E C 1
ATOM 4489 O O . VAL E 2 115 ? 74.411 30.712 -26.523 1.00 39.60 115 VAL E O 1
ATOM 4493 N N . ILE E 2 116 ? 73.579 30.972 -24.453 1.00 39.02 116 ILE E N 1
ATOM 4494 C CA . ILE E 2 116 ? 74.891 30.965 -23.825 1.00 36.88 116 ILE E CA 1
ATOM 4495 C C . ILE E 2 116 ? 74.937 29.874 -22.762 1.00 35.37 116 ILE E C 1
ATOM 4496 O O . ILE E 2 116 ? 74.176 29.897 -21.793 1.00 35.06 116 ILE E O 1
ATOM 4501 N N . LEU E 2 117 ? 75.821 28.905 -22.961 1.00 34.00 117 LEU E N 1
ATOM 4502 C CA . LEU E 2 117 ? 75.976 27.815 -22.009 1.00 33.09 117 LEU E CA 1
ATOM 4503 C C . LEU E 2 117 ? 77.323 27.997 -21.315 1.00 32.93 117 LEU E C 1
ATOM 4504 O O . LEU E 2 117 ? 78.374 27.932 -21.953 1.00 31.90 117 LEU E O 1
ATOM 4509 N N . ARG E 2 118 ? 77.288 28.255 -20.010 1.00 33.41 118 ARG E N 1
ATOM 4510 C CA . ARG E 2 118 ? 78.516 28.463 -19.246 1.00 34.67 118 ARG E CA 1
ATOM 4511 C C . ARG E 2 118 ? 78.932 27.235 -18.437 1.00 35.25 118 ARG E C 1
ATOM 4512 O O . ARG E 2 118 ? 78.102 26.592 -17.798 1.00 34.15 118 ARG E O 1
ATOM 4520 N N . PHE E 2 119 ? 80.228 26.934 -18.456 1.00 35.71 119 PHE E N 1
ATOM 4521 C CA . PHE E 2 119 ? 80.769 25.785 -17.738 1.00 37.96 119 PHE E CA 1
ATOM 4522 C C . PHE E 2 119 ? 81.962 26.182 -16.879 1.00 38.55 119 PHE E C 1
ATOM 4523 O O . PHE E 2 119 ? 82.641 27.158 -17.174 1.00 41.76 119 PHE E O 1
ATOM 4531 N N . MET F 3 1 ? 70.684 41.220 -22.986 1.00 41.82 1 MET F N 1
ATOM 4532 C CA . MET F 3 1 ? 71.088 39.983 -22.325 1.00 40.20 1 MET F CA 1
ATOM 4533 C C . MET F 3 1 ? 70.671 40.031 -20.861 1.00 39.32 1 MET F C 1
ATOM 4534 O O . MET F 3 1 ? 70.852 41.047 -20.190 1.00 38.57 1 MET F O 1
ATOM 4539 N N . LEU F 3 2 ? 70.091 38.942 -20.371 1.00 39.22 2 LEU F N 1
ATOM 4540 C CA . LEU F 3 2 ? 69.689 38.879 -18.974 1.00 38.37 2 LEU F CA 1
ATOM 4541 C C . LEU F 3 2 ? 70.756 38.095 -18.217 1.00 37.70 2 LEU F C 1
ATOM 4542 O O . LEU F 3 2 ? 70.976 36.918 -18.489 1.00 37.43 2 LEU F O 1
ATOM 4547 N N . HIS F 3 3 ? 71.438 38.760 -17.292 1.00 37.51 3 HIS F N 1
ATOM 4548 C CA . HIS F 3 3 ? 72.455 38.093 -16.488 1.00 35.72 3 HIS F CA 1
ATOM 4549 C C . HIS F 3 3 ? 71.771 37.640 -15.206 1.00 35.55 3 HIS F C 1
ATOM 4550 O O . HIS F 3 3 ? 70.963 38.373 -14.639 1.00 35.71 3 HIS F O 1
ATOM 4557 N N . THR F 3 4 ? 72.086 36.432 -14.755 1.00 33.57 4 THR F N 1
ATOM 4558 C CA . THR F 3 4 ? 71.517 35.922 -13.517 1.00 32.97 4 THR F CA 1
ATOM 4559 C C . THR F 3 4 ? 72.675 35.505 -12.615 1.00 32.55 4 THR F C 1
ATOM 4560 O O . THR F 3 4 ? 73.628 34.877 -13.071 1.00 33.86 4 THR F O 1
ATOM 4564 N N . LEU F 3 5 ? 72.603 35.881 -11.344 1.00 30.51 5 LEU F N 1
ATOM 4565 C CA . LEU F 3 5 ? 73.639 35.531 -10.380 1.00 28.94 5 LEU F CA 1
ATOM 4566 C C . LEU F 3 5 ? 72.969 34.763 -9.245 1.00 29.67 5 LEU F C 1
ATOM 4567 O O . LEU F 3 5 ? 72.194 35.339 -8.473 1.00 29.46 5 LEU F O 1
ATOM 4572 N N . HIS F 3 6 ? 73.268 33.467 -9.140 1.00 27.62 6 HIS F N 1
ATOM 4573 C CA . HIS F 3 6 ? 72.652 32.638 -8.106 1.00 28.44 6 HIS F CA 1
ATOM 4574 C C . HIS F 3 6 ? 73.552 32.395 -6.900 1.00 26.70 6 HIS F C 1
ATOM 4575 O O . HIS F 3 6 ? 73.139 31.774 -5.931 1.00 26.16 6 HIS F O 1
ATOM 4582 N N . ARG F 3 7 ? 74.777 32.892 -6.960 1.00 27.78 7 ARG F N 1
ATOM 4583 C CA . ARG F 3 7 ? 75.709 32.705 -5.860 1.00 29.15 7 ARG F CA 1
ATOM 4584 C C . ARG F 3 7 ? 76.077 34.014 -5.192 1.00 28.76 7 ARG F C 1
ATOM 4585 O O . ARG F 3 7 ? 75.906 35.088 -5.764 1.00 28.30 7 ARG F O 1
ATOM 4593 N N . SER F 3 8 ? 76.589 33.902 -3.973 1.00 26.93 8 SER F N 1
ATOM 4594 C CA . SER F 3 8 ? 77.037 35.051 -3.205 1.00 27.58 8 SER F CA 1
ATOM 4595 C C . SER F 3 8 ? 78.096 35.783 -4.025 1.00 27.34 8 SER F C 1
ATOM 4596 O O . SER F 3 8 ? 78.961 35.152 -4.621 1.00 27.28 8 SER F O 1
ATOM 4599 N N . PRO F 3 9 ? 78.039 37.123 -4.072 1.00 26.66 9 PRO F N 1
ATOM 4600 C CA . PRO F 3 9 ? 79.052 37.836 -4.851 1.00 26.32 9 PRO F CA 1
ATOM 4601 C C . PRO F 3 9 ? 80.460 37.600 -4.312 1.00 26.95 9 PRO F C 1
ATOM 4602 O O . PRO F 3 9 ? 81.435 37.702 -5.055 1.00 26.50 9 PRO F O 1
ATOM 4606 N N . TRP F 3 10 ? 80.563 37.285 -3.024 1.00 25.98 10 TRP F N 1
ATOM 4607 C CA . TRP F 3 10 ? 81.867 37.029 -2.415 1.00 27.22 10 TRP F CA 1
ATOM 4608 C C . TRP F 3 10 ? 82.454 35.726 -2.932 1.00 26.13 10 TRP F C 1
ATOM 4609 O O . TRP F 3 10 ? 83.656 35.497 -2.821 1.00 26.40 10 TRP F O 1
ATOM 4620 N N . LEU F 3 11 ? 81.597 34.867 -3.475 1.00 25.90 11 LEU F N 1
ATOM 4621 C CA . LEU F 3 11 ? 82.034 33.576 -3.991 1.00 26.55 11 LEU F CA 1
ATOM 4622 C C . LEU F 3 11 ? 81.922 33.522 -5.513 1.00 27.85 11 LEU F C 1
ATOM 4623 O O . LEU F 3 11 ? 81.916 32.447 -6.118 1.00 27.85 11 LEU F O 1
ATOM 4628 N N . THR F 3 12 ? 81.833 34.696 -6.125 1.00 27.84 12 THR F N 1
ATOM 4629 C CA . THR F 3 12 ? 81.725 34.798 -7.569 1.00 28.14 12 THR F CA 1
ATOM 4630 C C . THR F 3 12 ? 82.903 35.587 -8.113 1.00 28.02 12 THR F C 1
ATOM 4631 O O . THR F 3 12 ? 83.490 36.409 -7.410 1.00 28.76 12 THR F O 1
ATOM 4635 N N . ASP F 3 13 ? 83.274 35.316 -9.358 1.00 28.61 13 ASP F N 1
ATOM 4636 C CA . ASP F 3 13 ? 84.352 36.065 -9.977 1.00 30.13 13 ASP F CA 1
ATOM 4637 C C . ASP F 3 13 ? 83.630 37.336 -10.420 1.00 30.27 13 ASP F C 1
ATOM 4638 O O . ASP F 3 13 ? 83.287 37.489 -11.590 1.00 31.92 13 ASP F O 1
ATOM 4643 N N . PHE F 3 14 ? 83.381 38.231 -9.470 1.00 31.45 14 PHE F N 1
ATOM 4644 C CA . PHE F 3 14 ? 82.652 39.464 -9.741 1.00 33.08 14 PHE F CA 1
ATOM 4645 C C . PHE F 3 14 ? 83.229 40.339 -10.845 1.00 33.66 14 PHE F C 1
ATOM 4646 O O . PHE F 3 14 ? 82.482 40.873 -11.667 1.00 35.78 14 PHE F O 1
ATOM 4654 N N . ALA F 3 15 ? 84.546 40.503 -10.855 1.00 33.50 15 ALA F N 1
ATOM 4655 C CA . ALA F 3 15 ? 85.194 41.313 -11.877 1.00 34.00 15 ALA F CA 1
ATOM 4656 C C . ALA F 3 15 ? 84.815 40.786 -13.259 1.00 34.58 15 ALA F C 1
ATOM 4657 O O . ALA F 3 15 ? 84.493 41.562 -14.159 1.00 35.65 15 ALA F O 1
ATOM 4659 N N . ALA F 3 16 ? 84.833 39.464 -13.418 1.00 33.95 16 ALA F N 1
ATOM 4660 C CA . ALA F 3 16 ? 84.494 38.846 -14.697 1.00 33.53 16 ALA F CA 1
ATOM 4661 C C . ALA F 3 16 ? 83.038 39.093 -15.060 1.00 34.66 16 ALA F C 1
ATOM 4662 O O . ALA F 3 16 ? 82.710 39.294 -16.236 1.00 34.82 16 ALA F O 1
ATOM 4664 N N . LEU F 3 17 ? 82.162 39.072 -14.058 1.00 33.62 17 LEU F N 1
ATOM 4665 C CA . LEU F 3 17 ? 80.740 39.312 -14.304 1.00 33.96 17 LEU F CA 1
ATOM 4666 C C . LEU F 3 17 ? 80.524 40.740 -14.797 1.00 33.58 17 LEU F C 1
ATOM 4667 O O . LEU F 3 17 ? 79.821 40.966 -15.778 1.00 34.74 17 LEU F O 1
ATOM 4672 N N . LEU F 3 18 ? 81.137 41.696 -14.107 1.00 33.90 18 LEU F N 1
ATOM 4673 C CA . LEU F 3 18 ? 81.022 43.106 -14.463 1.00 35.42 18 LEU F CA 1
ATOM 4674 C C . LEU F 3 18 ? 81.437 43.382 -15.906 1.00 37.23 18 LEU F C 1
ATOM 4675 O O . LEU F 3 18 ? 80.765 44.136 -16.608 1.00 38.87 18 LEU F O 1
ATOM 4680 N N . ARG F 3 19 ? 82.540 42.767 -16.337 1.00 37.85 19 ARG F N 1
ATOM 4681 C CA . ARG F 3 19 ? 83.066 42.940 -17.694 1.00 39.05 19 ARG F CA 1
ATOM 4682 C C . ARG F 3 19 ? 82.134 42.485 -18.818 1.00 39.78 19 ARG F C 1
ATOM 4683 O O . ARG F 3 19 ? 82.316 42.875 -19.971 1.00 39.33 19 ARG F O 1
ATOM 4691 N N . LEU F 3 20 ? 81.149 41.653 -18.498 1.00 40.88 20 LEU F N 1
ATOM 4692 C CA . LEU F 3 20 ? 80.230 41.176 -19.525 1.00 41.56 20 LEU F CA 1
ATOM 4693 C C . LEU F 3 20 ? 78.921 41.959 -19.560 1.00 40.91 20 LEU F C 1
ATOM 4694 O O . LEU F 3 20 ? 78.053 41.698 -20.390 1.00 41.67 20 LEU F O 1
ATOM 4699 N N . LEU F 3 21 ? 78.788 42.923 -18.659 1.00 40.98 21 LEU F N 1
ATOM 4700 C CA . LEU F 3 21 ? 77.587 43.746 -18.597 1.00 41.76 21 LEU F CA 1
ATOM 4701 C C . LEU F 3 21 ? 77.644 44.862 -19.648 1.00 41.97 21 LEU F C 1
ATOM 4702 O O . LEU F 3 21 ? 78.606 45.630 -19.692 1.00 41.44 21 LEU F O 1
ATOM 4707 N N . SER F 3 22 ? 76.626 44.938 -20.503 1.00 43.28 22 SER F N 1
ATOM 4708 C CA . SER F 3 22 ? 76.570 45.992 -21.517 1.00 42.79 22 SER F CA 1
ATOM 4709 C C . SER F 3 22 ? 75.308 46.829 -21.294 1.00 41.79 22 SER F C 1
ATOM 4710 O O . SER F 3 22 ? 74.340 46.353 -20.700 1.00 41.51 22 SER F O 1
ATOM 4713 N N . GLU F 3 23 ? 75.330 48.081 -21.747 1.00 41.13 23 GLU F N 1
ATOM 4714 C CA . GLU F 3 23 ? 74.187 48.972 -21.584 1.00 40.37 23 GLU F CA 1
ATOM 4715 C C . GLU F 3 23 ? 72.911 48.303 -22.066 1.00 40.42 23 GLU F C 1
ATOM 4716 O O . GLU F 3 23 ? 72.896 47.681 -23.125 1.00 40.16 23 GLU F O 1
ATOM 4722 N N . GLY F 3 24 ? 71.849 48.417 -21.273 1.00 40.20 24 GLY F N 1
ATOM 4723 C CA . GLY F 3 24 ? 70.587 47.805 -21.645 1.00 41.25 24 GLY F CA 1
ATOM 4724 C C . GLY F 3 24 ? 70.403 46.412 -21.073 1.00 40.37 24 GLY F C 1
ATOM 4725 O O . GLY F 3 24 ? 69.305 45.850 -21.129 1.00 41.67 24 GLY F O 1
ATOM 4726 N N . ASP F 3 25 ? 71.476 45.842 -20.536 1.00 39.49 25 ASP F N 1
ATOM 4727 C CA . ASP F 3 25 ? 71.391 44.510 -19.946 1.00 39.64 25 ASP F CA 1
ATOM 4728 C C . ASP F 3 25 ? 70.717 44.627 -18.600 1.00 38.70 25 ASP F C 1
ATOM 4729 O O . ASP F 3 25 ? 70.701 45.694 -18.000 1.00 40.45 25 ASP F O 1
ATOM 4734 N N . GLU F 3 26 ? 70.161 43.524 -18.125 1.00 37.93 26 GLU F N 1
ATOM 4735 C CA . GLU F 3 26 ? 69.534 43.518 -16.822 1.00 37.56 26 GLU F CA 1
ATOM 4736 C C . GLU F 3 26 ? 70.132 42.375 -16.010 1.00 36.65 26 GLU F C 1
ATOM 4737 O O . GLU F 3 26 ? 70.509 41.335 -16.561 1.00 36.03 26 GLU F O 1
ATOM 4743 N N . LEU F 3 27 ? 70.244 42.588 -14.705 1.00 35.28 27 LEU F N 1
ATOM 4744 C CA . LEU F 3 27 ? 70.811 41.589 -13.810 1.00 34.54 27 LEU F CA 1
ATOM 4745 C C . LEU F 3 27 ? 69.804 41.143 -12.766 1.00 33.89 27 LEU F C 1
ATOM 4746 O O . LEU F 3 27 ? 69.284 41.965 -12.008 1.00 35.28 27 LEU F O 1
ATOM 4751 N N . LEU F 3 28 ? 69.511 39.848 -12.742 1.00 30.72 28 LEU F N 1
ATOM 4752 C CA . LEU F 3 28 ? 68.594 39.310 -11.753 1.00 31.34 28 LEU F CA 1
ATOM 4753 C C . LEU F 3 28 ? 69.376 38.560 -10.681 1.00 31.37 28 LEU F C 1
ATOM 4754 O O . LEU F 3 28 ? 70.161 37.658 -10.983 1.00 29.93 28 LEU F O 1
ATOM 4759 N N . LEU F 3 29 ? 69.164 38.949 -9.430 1.00 30.13 29 LEU F N 1
ATOM 4760 C CA . LEU F 3 29 ? 69.821 38.302 -8.309 1.00 29.08 29 LEU F CA 1
ATOM 4761 C C . LEU F 3 29 ? 68.837 37.291 -7.735 1.00 29.28 29 LEU F C 1
ATOM 4762 O O . LEU F 3 29 ? 67.683 37.632 -7.459 1.00 28.86 29 LEU F O 1
ATOM 4767 N N . LEU F 3 30 ? 69.273 36.046 -7.577 1.00 26.57 30 LEU F N 1
ATOM 4768 C CA . LEU F 3 30 ? 68.396 35.035 -7.007 1.00 26.20 30 LEU F CA 1
ATOM 4769 C C . LEU F 3 30 ? 69.193 34.093 -6.120 1.00 26.07 30 LEU F C 1
ATOM 4770 O O . LEU F 3 30 ? 70.426 34.120 -6.122 1.00 25.93 30 LEU F O 1
ATOM 4775 N N . GLN F 3 31 ? 68.482 33.258 -5.370 1.00 25.83 31 GLN F N 1
ATOM 4776 C CA . GLN F 3 31 ? 69.130 32.324 -4.465 1.00 26.07 31 GLN F CA 1
ATOM 4777 C C . GLN F 3 31 ? 70.115 33.138 -3.618 1.00 25.23 31 GLN F C 1
ATOM 4778 O O . GLN F 3 31 ? 69.750 34.202 -3.111 1.00 26.93 31 GLN F O 1
ATOM 4784 N N . ASP F 3 32 ? 71.352 32.680 -3.475 1.00 23.96 32 ASP F N 1
ATOM 4785 C CA . ASP F 3 32 ? 72.311 33.429 -2.656 1.00 24.94 32 ASP F CA 1
ATOM 4786 C C . ASP F 3 32 ? 72.757 34.757 -3.259 1.00 25.51 32 ASP F C 1
ATOM 4787 O O . ASP F 3 32 ? 73.380 35.579 -2.577 1.00 26.10 32 ASP F O 1
ATOM 4792 N N . GLY F 3 33 ? 72.445 34.968 -4.532 1.00 25.29 33 GLY F N 1
ATOM 4793 C CA . GLY F 3 33 ? 72.837 36.205 -5.181 1.00 25.15 33 GLY F CA 1
ATOM 4794 C C . GLY F 3 33 ? 72.163 37.447 -4.618 1.00 25.43 33 GLY F C 1
ATOM 4795 O O . GLY F 3 33 ? 72.681 38.553 -4.767 1.00 25.59 33 GLY F O 1
ATOM 4796 N N . VAL F 3 34 ? 71.012 37.282 -3.969 1.00 26.22 34 VAL F N 1
ATOM 4797 C CA . VAL F 3 34 ? 70.295 38.428 -3.417 1.00 26.19 34 VAL F CA 1
ATOM 4798 C C . VAL F 3 34 ? 71.033 39.139 -2.292 1.00 27.64 34 VAL F C 1
ATOM 4799 O O . VAL F 3 34 ? 70.666 40.253 -1.917 1.00 28.18 34 VAL F O 1
ATOM 4803 N N . THR F 3 35 ? 72.080 38.516 -1.755 1.00 27.41 35 THR F N 1
ATOM 4804 C CA . THR F 3 35 ? 72.843 39.144 -0.680 1.00 26.27 35 THR F CA 1
ATOM 4805 C C . THR F 3 35 ? 73.522 40.400 -1.220 1.00 27.97 35 THR F C 1
ATOM 4806 O O . THR F 3 35 ? 73.880 41.306 -0.461 1.00 28.09 35 THR F O 1
ATOM 4810 N N . ALA F 3 36 ? 73.686 40.448 -2.539 1.00 26.31 36 ALA F N 1
ATOM 4811 C CA . ALA F 3 36 ? 74.319 41.584 -3.195 1.00 26.79 36 ALA F CA 1
ATOM 4812 C C . ALA F 3 36 ? 73.404 42.810 -3.215 1.00 26.31 36 ALA F C 1
ATOM 4813 O O . ALA F 3 36 ? 73.837 43.919 -3.537 1.00 26.41 36 ALA F O 1
ATOM 4815 N N . ALA F 3 37 ? 72.139 42.598 -2.866 1.00 27.61 37 ALA F N 1
ATOM 4816 C CA . ALA F 3 37 ? 71.141 43.663 -2.851 1.00 28.44 37 ALA F CA 1
ATOM 4817 C C . ALA F 3 37 ? 71.023 44.378 -1.500 1.00 29.57 37 ALA F C 1
ATOM 4818 O O . ALA F 3 37 ? 70.358 45.407 -1.391 1.00 30.48 37 ALA F O 1
ATOM 4820 N N . VAL F 3 38 ? 71.673 43.844 -0.475 1.00 28.66 38 VAL F N 1
ATOM 4821 C CA . VAL F 3 38 ? 71.593 44.445 0.851 1.00 28.87 38 VAL F CA 1
ATOM 4822 C C . VAL F 3 38 ? 72.250 45.819 0.919 1.00 29.00 38 VAL F C 1
ATOM 4823 O O . VAL F 3 38 ? 73.426 45.985 0.605 1.00 28.69 38 VAL F O 1
ATOM 4827 N N . ASP F 3 39 ? 71.476 46.809 1.336 1.00 30.24 39 ASP F N 1
ATOM 4828 C CA . ASP F 3 39 ? 71.991 48.161 1.425 1.00 32.34 39 ASP F CA 1
ATOM 4829 C C . ASP F 3 39 ? 73.248 48.231 2.273 1.00 31.50 39 ASP F C 1
ATOM 4830 O O . ASP F 3 39 ? 73.299 47.714 3.393 1.00 31.05 39 ASP F O 1
ATOM 4835 N N . GLY F 3 40 ? 74.266 48.869 1.719 1.00 30.01 40 GLY F N 1
ATOM 4836 C CA . GLY F 3 40 ? 75.514 49.013 2.429 1.00 30.78 40 GLY F CA 1
ATOM 4837 C C . GLY F 3 40 ? 76.544 47.928 2.187 1.00 31.15 40 GLY F C 1
ATOM 4838 O O . GLY F 3 40 ? 77.654 48.048 2.694 1.00 32.34 40 GLY F O 1
ATOM 4839 N N . ASN F 3 41 ? 76.213 46.878 1.433 1.00 31.54 41 ASN F N 1
ATOM 4840 C CA . ASN F 3 41 ? 77.202 45.821 1.192 1.00 32.75 41 ASN F CA 1
ATOM 4841 C C . ASN F 3 41 ? 78.244 46.316 0.196 1.00 34.12 41 ASN F C 1
ATOM 4842 O O . ASN F 3 41 ? 77.945 47.134 -0.676 1.00 35.12 41 ASN F O 1
ATOM 4847 N N . ARG F 3 42 ? 79.465 45.813 0.319 1.00 33.90 42 ARG F N 1
ATOM 4848 C CA . ARG F 3 42 ? 80.547 46.268 -0.539 1.00 35.84 42 ARG F CA 1
ATOM 4849 C C . ARG F 3 42 ? 80.432 46.046 -2.047 1.00 35.41 42 ARG F C 1
ATOM 4850 O O . ARG F 3 42 ? 81.222 46.609 -2.798 1.00 35.35 42 ARG F O 1
ATOM 4858 N N . TYR F 3 43 ? 79.476 45.244 -2.509 1.00 34.59 43 TYR F N 1
ATOM 4859 C CA . TYR F 3 43 ? 79.351 45.037 -3.956 1.00 35.31 43 TYR F CA 1
ATOM 4860 C C . TYR F 3 43 ? 78.266 45.903 -4.582 1.00 36.60 43 TYR F C 1
ATOM 4861 O O . TYR F 3 43 ? 78.196 46.035 -5.807 1.00 36.68 43 TYR F O 1
ATOM 4870 N N . LEU F 3 44 ? 77.433 46.497 -3.734 1.00 37.10 44 LEU F N 1
ATOM 4871 C CA . LEU F 3 44 ? 76.330 47.332 -4.190 1.00 38.30 44 LEU F CA 1
ATOM 4872 C C . LEU F 3 44 ? 76.762 48.470 -5.111 1.00 39.50 44 LEU F C 1
ATOM 4873 O O . LEU F 3 44 ? 76.196 48.658 -6.187 1.00 38.35 44 LEU F O 1
ATOM 4878 N N . GLU F 3 45 ? 77.773 49.219 -4.687 1.00 40.94 45 GLU F N 1
ATOM 4879 C CA . GLU F 3 45 ? 78.256 50.352 -5.462 1.00 43.21 45 GLU F CA 1
ATOM 4880 C C . GLU F 3 45 ? 78.605 50.007 -6.906 1.00 42.29 45 GLU F C 1
ATOM 4881 O O . GLU F 3 45 ? 78.181 50.702 -7.827 1.00 40.87 45 GLU F O 1
ATOM 4887 N N . SER F 3 46 ? 79.366 48.934 -7.105 1.00 41.57 46 SER F N 1
ATOM 4888 C CA . SER F 3 46 ? 79.766 48.536 -8.451 1.00 41.86 46 SER F CA 1
ATOM 4889 C C . SER F 3 46 ? 78.560 48.203 -9.324 1.00 40.87 46 SER F C 1
ATOM 4890 O O . SER F 3 46 ? 78.574 48.454 -10.529 1.00 41.06 46 SER F O 1
ATOM 4893 N N . LEU F 3 47 ? 77.516 47.644 -8.724 1.00 40.33 47 LEU F N 1
ATOM 4894 C CA . LEU F 3 47 ? 76.319 47.306 -9.484 1.00 40.70 47 LEU F CA 1
ATOM 4895 C C . LEU F 3 47 ? 75.586 48.581 -9.880 1.00 42.55 47 LEU F C 1
ATOM 4896 O O . LEU F 3 47 ? 75.102 48.710 -11.008 1.00 42.01 47 LEU F O 1
ATOM 4901 N N . ARG F 3 48 ? 75.507 49.521 -8.943 1.00 43.90 48 ARG F N 1
ATOM 4902 C CA . ARG F 3 48 ? 74.838 50.795 -9.184 1.00 46.66 48 ARG F CA 1
ATOM 4903 C C . ARG F 3 48 ? 75.563 51.581 -10.274 1.00 46.64 48 ARG F C 1
ATOM 4904 O O . ARG F 3 48 ? 74.939 52.304 -11.047 1.00 45.71 48 ARG F O 1
ATOM 4912 N N . ASN F 3 49 ? 76.882 51.422 -10.328 1.00 47.27 49 ASN F N 1
ATOM 4913 C CA . ASN F 3 49 ? 77.714 52.102 -11.311 1.00 48.32 49 ASN F CA 1
ATOM 4914 C C . ASN F 3 49 ? 77.684 51.426 -12.680 1.00 47.70 49 ASN F C 1
ATOM 4915 O O . ASN F 3 49 ? 78.262 51.934 -13.638 1.00 49.75 49 ASN F O 1
ATOM 4920 N N . ALA F 3 50 ? 77.021 50.279 -12.771 1.00 46.42 50 ALA F N 1
ATOM 4921 C CA . ALA F 3 50 ? 76.916 49.565 -14.038 1.00 44.19 50 ALA F CA 1
ATOM 4922 C C . ALA F 3 50 ? 75.696 50.095 -14.791 1.00 43.52 50 ALA F C 1
ATOM 4923 O O . ALA F 3 50 ? 74.671 50.405 -14.181 1.00 42.09 50 ALA F O 1
ATOM 4925 N N . PRO F 3 51 ? 75.797 50.208 -16.128 1.00 42.11 51 PRO F N 1
ATOM 4926 C CA . PRO F 3 51 ? 74.728 50.701 -17.008 1.00 41.57 51 PRO F CA 1
ATOM 4927 C C . PRO F 3 51 ? 73.567 49.720 -17.118 1.00 40.76 51 PRO F C 1
ATOM 4928 O O . PRO F 3 51 ? 73.087 49.440 -18.219 1.00 40.38 51 PRO F O 1
ATOM 4932 N N . ILE F 3 52 ? 73.092 49.220 -15.984 1.00 38.99 52 ILE F N 1
ATOM 4933 C CA . ILE F 3 52 ? 72.032 48.223 -16.009 1.00 38.45 52 ILE F CA 1
ATOM 4934 C C . ILE F 3 52 ? 70.975 48.386 -14.930 1.00 36.61 52 ILE F C 1
ATOM 4935 O O . ILE F 3 52 ? 71.131 49.168 -14.000 1.00 36.63 52 ILE F O 1
ATOM 4940 N N . LYS F 3 53 ? 69.895 47.627 -15.067 1.00 35.36 53 LYS F N 1
ATOM 4941 C CA . LYS F 3 53 ? 68.842 47.615 -14.062 1.00 36.20 53 LYS F CA 1
ATOM 4942 C C . LYS F 3 53 ? 69.045 46.296 -13.310 1.00 35.76 53 LYS F C 1
ATOM 4943 O O . LYS F 3 53 ? 69.262 45.246 -13.926 1.00 32.95 53 LYS F O 1
ATOM 4949 N N . VAL F 3 54 ? 68.980 46.355 -11.984 1.00 35.53 54 VAL F N 1
ATOM 4950 C CA . VAL F 3 54 ? 69.184 45.179 -11.152 1.00 34.10 54 VAL F CA 1
ATOM 4951 C C . VAL F 3 54 ? 67.911 44.750 -10.442 1.00 35.73 54 VAL F C 1
ATOM 4952 O O . VAL F 3 54 ? 67.218 45.572 -9.837 1.00 37.63 54 VAL F O 1
ATOM 4956 N N . TYR F 3 55 ? 67.608 43.458 -10.523 1.00 34.22 55 TYR F N 1
ATOM 4957 C CA . TYR F 3 55 ? 66.419 42.893 -9.891 1.00 35.32 55 TYR F CA 1
ATOM 4958 C C . TYR F 3 55 ? 66.820 41.863 -8.840 1.00 33.83 55 TYR F C 1
ATOM 4959 O O . TYR F 3 55 ? 67.933 41.355 -8.856 1.00 34.06 55 TYR F O 1
ATOM 4968 N N . ALA F 3 56 ? 65.892 41.549 -7.945 1.00 32.99 56 ALA F N 1
ATOM 4969 C CA . ALA F 3 56 ? 66.122 40.569 -6.897 1.00 32.85 56 ALA F CA 1
ATOM 4970 C C . ALA F 3 56 ? 64.848 39.759 -6.711 1.00 33.34 56 ALA F C 1
ATOM 4971 O O . ALA F 3 56 ? 63.757 40.320 -6.588 1.00 33.39 56 ALA F O 1
ATOM 4973 N N . LEU F 3 57 ? 64.984 38.438 -6.698 1.00 32.29 57 LEU F N 1
ATOM 4974 C CA . LEU F 3 57 ? 63.832 37.566 -6.528 1.00 32.01 57 LEU F CA 1
ATOM 4975 C C . LEU F 3 57 ? 63.362 37.645 -5.078 1.00 32.27 57 LEU F C 1
ATOM 4976 O O . LEU F 3 57 ? 64.061 37.217 -4.157 1.00 30.69 57 LEU F O 1
ATOM 4981 N N . ASN F 3 58 ? 62.167 38.194 -4.889 1.00 32.65 58 ASN F N 1
ATOM 4982 C CA . ASN F 3 58 ? 61.600 38.378 -3.563 1.00 33.97 58 ASN F CA 1
ATOM 4983 C C . ASN F 3 58 ? 61.497 37.110 -2.731 1.00 33.76 58 ASN F C 1
ATOM 4984 O O . ASN F 3 58 ? 61.690 37.150 -1.513 1.00 34.12 58 ASN F O 1
ATOM 4989 N N . GLU F 3 59 ? 61.189 35.988 -3.374 1.00 33.08 59 GLU F N 1
ATOM 4990 C CA . GLU F 3 59 ? 61.085 34.723 -2.653 1.00 32.04 59 GLU F CA 1
ATOM 4991 C C . GLU F 3 59 ? 62.392 34.408 -1.920 1.00 30.47 59 GLU F C 1
ATOM 4992 O O . GLU F 3 59 ? 62.379 33.860 -0.816 1.00 30.78 59 GLU F O 1
ATOM 4998 N N . ASP F 3 60 ? 63.519 34.754 -2.533 1.00 26.97 60 ASP F N 1
ATOM 4999 C CA . ASP F 3 60 ? 64.810 34.484 -1.916 1.00 27.54 60 ASP F CA 1
ATOM 5000 C C . ASP F 3 60 ? 65.165 35.483 -0.817 1.00 27.73 60 ASP F C 1
ATOM 5001 O O . ASP F 3 60 ? 65.908 35.155 0.109 1.00 25.64 60 ASP F O 1
ATOM 5006 N N . LEU F 3 61 ? 64.635 36.700 -0.918 1.00 27.96 61 LEU F N 1
ATOM 5007 C CA . LEU F 3 61 ? 64.871 37.699 0.116 1.00 28.04 61 LEU F CA 1
ATOM 5008 C C . LEU F 3 61 ? 64.034 37.278 1.329 1.00 27.23 61 LEU F C 1
ATOM 5009 O O . LEU F 3 61 ? 64.458 37.432 2.472 1.00 26.57 61 LEU F O 1
ATOM 5014 N N . ILE F 3 62 ? 62.847 36.735 1.068 1.00 28.16 62 ILE F N 1
ATOM 5015 C CA . ILE F 3 62 ? 61.956 36.277 2.137 1.00 27.82 62 ILE F CA 1
ATOM 5016 C C . ILE F 3 62 ? 62.587 35.101 2.872 1.00 28.18 62 ILE F C 1
ATOM 5017 O O . ILE F 3 62 ? 62.581 35.043 4.105 1.00 27.17 62 ILE F O 1
ATOM 5022 N N . ALA F 3 63 ? 63.128 34.163 2.102 1.00 25.15 63 ALA F N 1
ATOM 5023 C CA . ALA F 3 63 ? 63.763 32.980 2.668 1.00 24.66 63 ALA F CA 1
ATOM 5024 C C . ALA F 3 63 ? 64.948 33.344 3.553 1.00 22.44 63 ALA F C 1
ATOM 5025 O O . ALA F 3 63 ? 65.222 32.667 4.545 1.00 20.51 63 ALA F O 1
ATOM 5027 N N . ARG F 3 64 ? 65.641 34.415 3.194 1.00 21.47 64 ARG F N 1
ATOM 5028 C CA . ARG F 3 64 ? 66.819 34.829 3.937 1.00 24.24 64 ARG F CA 1
ATOM 5029 C C . ARG F 3 64 ? 66.590 35.972 4.926 1.00 25.25 64 ARG F C 1
ATOM 5030 O O . ARG F 3 64 ? 67.539 36.482 5.515 1.00 24.32 64 ARG F O 1
ATOM 5038 N N . GLY F 3 65 ? 65.327 36.355 5.110 1.00 26.04 65 GLY F N 1
ATOM 5039 C CA . GLY F 3 65 ? 64.989 37.433 6.028 1.00 26.55 65 GLY F CA 1
ATOM 5040 C C . GLY F 3 65 ? 65.664 38.757 5.712 1.00 26.53 65 GLY F C 1
ATOM 5041 O O . GLY F 3 65 ? 66.128 39.448 6.619 1.00 25.29 65 GLY F O 1
ATOM 5042 N N . LEU F 3 66 ? 65.709 39.118 4.431 1.00 25.84 66 LEU F N 1
ATOM 5043 C CA . LEU F 3 66 ? 66.352 40.359 4.006 1.00 27.61 66 LEU F CA 1
ATOM 5044 C C . LEU F 3 66 ? 65.395 41.371 3.356 1.00 29.18 66 LEU F C 1
ATOM 5045 O O . LEU F 3 66 ? 65.831 42.421 2.888 1.00 28.64 66 LEU F O 1
ATOM 5050 N N . THR F 3 67 ? 64.102 41.066 3.345 1.00 31.94 67 THR F N 1
ATOM 5051 C CA . THR F 3 67 ? 63.112 41.938 2.709 1.00 36.87 67 THR F CA 1
ATOM 5052 C C . THR F 3 67 ? 63.156 43.429 3.037 1.00 38.57 67 THR F C 1
ATOM 5053 O O . THR F 3 67 ? 62.925 44.260 2.161 1.00 41.43 67 THR F O 1
ATOM 5057 N N . GLY F 3 68 ? 63.441 43.785 4.281 1.00 38.83 68 GLY F N 1
ATOM 5058 C CA . GLY F 3 68 ? 63.450 45.202 4.605 1.00 40.62 68 GLY F CA 1
ATOM 5059 C C . GLY F 3 68 ? 64.795 45.897 4.548 1.00 41.26 68 GLY F C 1
ATOM 5060 O O . GLY F 3 68 ? 64.909 47.046 4.982 1.00 40.43 68 GLY F O 1
ATOM 5061 N N . GLN F 3 69 ? 65.803 45.226 3.995 1.00 40.45 69 GLN F N 1
ATOM 5062 C CA . GLN F 3 69 ? 67.151 45.789 3.939 1.00 42.36 69 GLN F CA 1
ATOM 5063 C C . GLN F 3 69 ? 67.710 45.945 2.546 1.00 41.27 69 GLN F C 1
ATOM 5064 O O . GLN F 3 69 ? 68.920 46.089 2.369 1.00 40.24 69 GLN F O 1
ATOM 5070 N N . ILE F 3 70 ? 66.825 45.922 1.562 1.00 42.45 70 ILE F N 1
ATOM 5071 C CA . ILE F 3 70 ? 67.232 46.035 0.175 1.00 43.20 70 ILE F CA 1
ATOM 5072 C C . ILE F 3 70 ? 67.376 47.468 -0.306 1.00 43.14 70 ILE F C 1
ATOM 5073 O O . ILE F 3 70 ? 66.589 48.343 0.049 1.00 43.18 70 ILE F O 1
ATOM 5078 N N . SER F 3 71 ? 68.402 47.691 -1.117 1.00 43.23 71 SER F N 1
ATOM 5079 C CA . SER F 3 71 ? 68.666 48.994 -1.697 1.00 44.10 71 SER F CA 1
ATOM 5080 C C . SER F 3 71 ? 67.448 49.447 -2.498 1.00 45.04 71 SER F C 1
ATOM 5081 O O . SER F 3 71 ? 66.766 48.634 -3.119 1.00 45.28 71 SER F O 1
ATOM 5084 N N . ASN F 3 72 ? 67.179 50.747 -2.486 1.00 46.54 72 ASN F N 1
ATOM 5085 C CA . ASN F 3 72 ? 66.044 51.293 -3.220 1.00 48.21 72 ASN F CA 1
ATOM 5086 C C . ASN F 3 72 ? 66.257 51.214 -4.733 1.00 47.38 72 ASN F C 1
ATOM 5087 O O . ASN F 3 72 ? 65.302 51.277 -5.502 1.00 47.24 72 ASN F O 1
ATOM 5092 N N . ASP F 3 73 ? 67.508 51.077 -5.158 1.00 47.84 73 ASP F N 1
ATOM 5093 C CA . ASP F 3 73 ? 67.813 50.996 -6.583 1.00 48.84 73 ASP F CA 1
ATOM 5094 C C . ASP F 3 73 ? 67.439 49.641 -7.177 1.00 48.47 73 ASP F C 1
ATOM 5095 O O . ASP F 3 73 ? 67.284 49.511 -8.389 1.00 48.21 73 ASP F O 1
ATOM 5100 N N . ILE F 3 74 ? 67.288 48.631 -6.329 1.00 46.05 74 ILE F N 1
ATOM 5101 C CA . ILE F 3 74 ? 66.969 47.303 -6.821 1.00 43.50 74 ILE F CA 1
ATOM 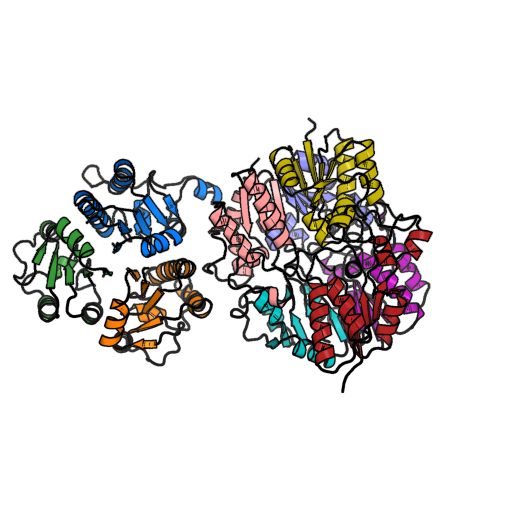5102 C C . ILE F 3 74 ? 65.479 46.999 -6.863 1.00 42.74 74 ILE F C 1
ATOM 5103 O O . ILE F 3 74 ? 64.746 47.287 -5.918 1.00 42.85 74 ILE F O 1
ATOM 5108 N N . ILE F 3 75 ? 65.043 46.416 -7.977 1.00 40.57 75 ILE F N 1
ATOM 5109 C CA . ILE F 3 75 ? 63.641 46.075 -8.187 1.00 39.61 75 ILE F CA 1
ATOM 5110 C C . ILE F 3 75 ? 63.262 44.682 -7.700 1.00 39.50 75 ILE F C 1
ATOM 5111 O O . ILE F 3 75 ? 63.802 43.675 -8.169 1.00 37.68 75 ILE F O 1
ATOM 5116 N N . LEU F 3 76 ? 62.311 44.628 -6.774 1.00 37.89 76 LEU F N 1
ATOM 5117 C CA . LEU F 3 76 ? 61.848 43.357 -6.240 1.00 39.31 76 LEU F CA 1
ATOM 5118 C C . LEU F 3 76 ? 60.831 42.743 -7.196 1.00 38.31 76 LEU F C 1
ATOM 5119 O O . LEU F 3 76 ? 59.893 43.408 -7.629 1.00 38.76 76 LEU F O 1
ATOM 5124 N N . ILE F 3 77 ? 61.038 41.476 -7.537 1.00 37.26 77 ILE F N 1
ATOM 5125 C CA . ILE F 3 77 ? 60.151 40.771 -8.452 1.00 36.77 77 ILE F CA 1
ATOM 5126 C C . ILE F 3 77 ? 59.903 39.358 -7.942 1.00 37.07 77 ILE F C 1
ATOM 5127 O O . ILE F 3 77 ? 60.640 38.866 -7.086 1.00 37.01 77 ILE F O 1
ATOM 5132 N N . ASP F 3 78 ? 58.864 38.709 -8.463 1.00 35.32 78 ASP F N 1
ATOM 5133 C CA . ASP F 3 78 ? 58.566 37.340 -8.070 1.00 34.46 78 ASP F CA 1
ATOM 5134 C C . ASP F 3 78 ? 58.881 36.411 -9.239 1.00 32.63 78 ASP F C 1
ATOM 5135 O O . ASP F 3 78 ? 59.447 36.848 -10.239 1.00 32.50 78 ASP F O 1
ATOM 5140 N N . TYR F 3 79 ? 58.522 35.137 -9.118 1.00 32.47 79 TYR F N 1
ATOM 5141 C CA . TYR F 3 79 ? 58.811 34.175 -10.186 1.00 34.29 79 TYR F CA 1
ATOM 5142 C C . TYR F 3 79 ? 58.139 34.506 -11.517 1.00 35.02 79 TYR F C 1
ATOM 5143 O O . TYR F 3 79 ? 58.735 34.324 -12.577 1.00 35.73 79 TYR F O 1
ATOM 5152 N N . THR F 3 80 ? 56.900 34.985 -11.467 1.00 37.40 80 THR F N 1
ATOM 5153 C CA . THR F 3 80 ? 56.192 35.331 -12.695 1.00 39.19 80 THR F CA 1
ATOM 5154 C C . THR F 3 80 ? 56.922 36.454 -13.431 1.00 39.12 80 THR F C 1
ATOM 5155 O O . THR F 3 80 ? 57.020 36.424 -14.658 1.00 39.16 80 THR F O 1
ATOM 5159 N N . ASP F 3 81 ? 57.447 37.430 -12.687 1.00 39.31 81 ASP F N 1
ATOM 5160 C CA . ASP F 3 81 ? 58.187 38.538 -13.296 1.00 41.26 81 ASP F CA 1
ATOM 5161 C C . ASP F 3 81 ? 59.508 37.996 -13.836 1.00 41.56 81 ASP F C 1
ATOM 5162 O O . ASP F 3 81 ? 60.045 38.491 -14.832 1.00 41.77 81 ASP F O 1
ATOM 5167 N N . PHE F 3 82 ? 60.030 36.979 -13.156 1.00 41.35 82 PHE F N 1
ATOM 5168 C CA . PHE F 3 82 ? 61.274 36.331 -13.554 1.00 39.61 82 PHE F CA 1
ATOM 5169 C C . PHE F 3 82 ? 61.045 35.741 -14.954 1.00 38.72 82 PHE F C 1
ATOM 5170 O O . PHE F 3 82 ? 61.825 35.963 -15.877 1.00 38.58 82 PHE F O 1
ATOM 5178 N N . VAL F 3 83 ? 59.958 34.995 -15.105 1.00 38.66 83 VAL F N 1
ATOM 5179 C CA . VAL F 3 83 ? 59.628 34.381 -16.383 1.00 39.81 83 VAL F CA 1
ATOM 5180 C C . VAL F 3 83 ? 59.518 35.432 -17.491 1.00 40.67 83 VAL F C 1
ATOM 5181 O O . VAL F 3 83 ? 60.098 35.280 -18.564 1.00 41.07 83 VAL F O 1
ATOM 5185 N N . ARG F 3 84 ? 58.784 36.503 -17.218 1.00 41.77 84 ARG F N 1
ATOM 5186 C CA . ARG F 3 84 ? 58.600 37.573 -18.191 1.00 42.98 84 ARG F CA 1
ATOM 5187 C C . ARG F 3 84 ? 59.914 38.271 -18.511 1.00 43.34 84 ARG F C 1
ATOM 5188 O O . ARG F 3 84 ? 60.082 38.840 -19.589 1.00 43.85 84 ARG F O 1
ATOM 5196 N N . LEU F 3 85 ? 60.853 38.210 -17.577 1.00 43.01 85 LEU F N 1
ATOM 5197 C CA . LEU F 3 85 ? 62.148 38.832 -17.785 1.00 42.94 85 LEU F CA 1
ATOM 5198 C C . LEU F 3 85 ? 62.937 37.952 -18.758 1.00 43.10 85 LEU F C 1
ATOM 5199 O O . LEU F 3 85 ? 63.726 38.452 -19.562 1.00 43.73 85 LEU F O 1
ATOM 5204 N N . THR F 3 86 ? 62.709 36.641 -18.693 1.00 42.32 86 THR F N 1
ATOM 5205 C CA . THR F 3 86 ? 63.392 35.709 -19.591 1.00 43.39 86 THR F CA 1
ATOM 5206 C C . THR F 3 86 ? 62.751 35.783 -20.975 1.00 44.85 86 THR F C 1
ATOM 5207 O O . THR F 3 86 ? 63.383 35.473 -21.985 1.00 45.58 86 THR F O 1
ATOM 5211 N N . VAL F 3 87 ? 61.488 36.195 -21.007 1.00 46.62 87 VAL F N 1
ATOM 5212 C CA . VAL F 3 87 ? 60.762 36.345 -22.261 1.00 48.07 87 VAL F CA 1
ATOM 5213 C C . VAL F 3 87 ? 61.258 37.602 -22.964 1.00 48.34 87 VAL F C 1
ATOM 5214 O O . VAL F 3 87 ? 61.400 37.624 -24.182 1.00 48.91 87 VAL F O 1
ATOM 5218 N N . LYS F 3 88 ? 61.533 38.642 -22.184 1.00 48.34 88 LYS F N 1
ATOM 5219 C CA . LYS F 3 88 ? 62.016 39.902 -22.734 1.00 49.57 88 LYS F CA 1
ATOM 5220 C C . LYS F 3 88 ? 63.415 39.808 -23.334 1.00 49.96 88 LYS F C 1
ATOM 5221 O O . LYS F 3 88 ? 63.695 40.424 -24.358 1.00 51.01 88 LYS F O 1
ATOM 5227 N N . HIS F 3 89 ? 64.290 39.038 -22.696 1.00 50.49 89 HIS F N 1
ATOM 5228 C CA . HIS F 3 89 ? 65.662 38.889 -23.168 1.00 50.96 89 HIS F CA 1
ATOM 5229 C C . HIS F 3 89 ? 65.872 37.604 -23.968 1.00 52.13 89 HIS F C 1
ATOM 5230 O O . HIS F 3 89 ? 65.512 36.516 -23.523 1.00 52.67 89 HIS F O 1
ATOM 5237 N N . PRO F 3 90 ? 66.465 37.721 -25.166 1.00 52.91 90 PRO F N 1
ATOM 5238 C CA . PRO F 3 90 ? 66.742 36.595 -26.065 1.00 52.21 90 PRO F CA 1
ATOM 5239 C C . PRO F 3 90 ? 67.740 35.592 -25.495 1.00 51.93 90 PRO F C 1
ATOM 5240 O O . PRO F 3 90 ? 67.646 34.392 -25.765 1.00 51.58 90 PRO F O 1
ATOM 5244 N N . SER F 3 91 ? 68.698 36.087 -24.718 1.00 50.69 91 SER F N 1
ATOM 5245 C CA . SER F 3 91 ? 69.718 35.223 -24.133 1.00 50.14 91 SER F CA 1
ATOM 5246 C C . SER F 3 91 ? 69.911 35.454 -22.640 1.00 48.95 91 SER F C 1
ATOM 5247 O O . SER F 3 91 ? 69.522 36.488 -22.101 1.00 49.39 91 SER F O 1
ATOM 5250 N N . GLN F 3 92 ? 70.533 34.481 -21.986 1.00 47.77 92 GLN F N 1
ATOM 5251 C CA . GLN F 3 92 ? 70.799 34.552 -20.557 1.00 46.32 92 GLN F CA 1
ATOM 5252 C C . GLN F 3 92 ? 72.211 34.087 -20.236 1.00 44.61 92 GLN F C 1
ATOM 5253 O O . GLN F 3 92 ? 72.650 33.038 -20.711 1.00 45.28 92 GLN F O 1
ATOM 5259 N N . MET F 3 93 ? 72.918 34.877 -19.435 1.00 42.23 93 MET F N 1
ATOM 5260 C CA . MET F 3 93 ? 74.268 34.539 -18.993 1.00 40.47 93 MET F CA 1
ATOM 5261 C C . MET F 3 93 ? 74.075 34.171 -17.522 1.00 38.89 93 MET F C 1
ATOM 5262 O O . MET F 3 93 ? 73.849 35.047 -16.683 1.00 39.45 93 MET F O 1
ATOM 5267 N N . ALA F 3 94 ? 74.143 32.880 -17.218 1.00 36.25 94 ALA F N 1
ATOM 5268 C CA . ALA F 3 94 ? 73.941 32.404 -15.855 1.00 35.08 94 ALA F CA 1
ATOM 5269 C C . ALA F 3 94 ? 75.219 32.275 -15.041 1.00 34.74 94 ALA F C 1
ATOM 5270 O O . ALA F 3 94 ? 76.111 31.508 -15.388 1.00 33.88 94 ALA F O 1
ATOM 5272 N N . TRP F 3 95 ? 75.286 33.035 -13.951 1.00 34.69 95 TRP F N 1
ATOM 5273 C CA . TRP F 3 95 ? 76.421 33.034 -13.036 1.00 35.04 95 TRP F CA 1
ATOM 5274 C C . TRP F 3 95 ? 76.027 32.375 -11.712 1.00 34.50 95 TRP F C 1
ATOM 5275 O O . TRP F 3 95 ? 76.930 31.866 -11.018 1.00 31.27 95 TRP F O 1
ATOM 5287 N N . GLY G 1 11 ? 106.015 8.216 16.767 1.00 57.90 -1 GLY G N 1
ATOM 5288 C CA . GLY G 1 11 ? 105.922 9.451 15.929 1.00 57.34 -1 GLY G CA 1
ATOM 5289 C C . GLY G 1 11 ? 104.689 9.491 15.043 1.00 56.64 -1 GLY G C 1
ATOM 5290 O O . GLY G 1 11 ? 104.288 10.557 14.575 1.00 56.10 -1 GLY G O 1
ATOM 5291 N N . SER G 1 12 ? 104.089 8.328 14.806 1.00 56.27 0 SER G N 1
ATOM 5292 C CA . SER G 1 12 ? 102.897 8.250 13.975 1.00 55.10 0 SER G CA 1
ATOM 5293 C C . SER G 1 12 ? 101.681 8.591 14.830 1.00 54.17 0 SER G C 1
ATOM 5294 O O . SER G 1 12 ? 101.619 8.246 16.011 1.00 55.15 0 SER G O 1
ATOM 5297 N N . MET G 1 13 ? 100.710 9.267 14.233 1.00 51.21 1 MET G N 1
ATOM 5298 C CA . MET G 1 13 ? 99.523 9.653 14.972 1.00 47.72 1 MET G CA 1
ATOM 5299 C C . MET G 1 13 ? 98.260 9.017 14.418 1.00 45.41 1 MET G C 1
ATOM 5300 O O . MET G 1 13 ? 98.290 8.333 13.395 1.00 44.11 1 MET G O 1
ATOM 5305 N N . ARG G 1 14 ? 97.152 9.244 15.116 1.00 42.71 2 ARG G N 1
ATOM 5306 C CA . ARG G 1 14 ? 95.864 8.717 14.699 1.00 42.31 2 ARG G CA 1
ATOM 5307 C C . ARG G 1 14 ? 95.114 9.804 13.939 1.00 39.90 2 ARG G C 1
ATOM 5308 O O . ARG G 1 14 ? 94.849 10.884 14.473 1.00 39.82 2 ARG G O 1
ATOM 5316 N N . PHE G 1 15 ? 94.790 9.509 12.687 1.00 37.24 3 PHE G N 1
ATOM 5317 C CA . PHE G 1 15 ? 94.085 10.444 11.819 1.00 34.38 3 PHE G CA 1
ATOM 5318 C C . PHE G 1 15 ? 92.650 10.044 11.518 1.00 34.19 3 PHE G C 1
ATOM 5319 O O . PHE G 1 15 ? 92.278 8.864 11.570 1.00 33.69 3 PHE G O 1
ATOM 5327 N N . ALA G 1 16 ? 91.854 11.062 11.203 1.00 33.30 4 ALA G N 1
ATOM 5328 C CA . ALA G 1 16 ? 90.462 10.906 10.795 1.00 31.07 4 ALA G CA 1
ATOM 5329 C C . ALA G 1 16 ? 90.363 11.882 9.623 1.00 30.20 4 ALA G C 1
ATOM 5330 O O . ALA G 1 16 ? 90.804 13.030 9.731 1.00 30.31 4 ALA G O 1
ATOM 5332 N N . ILE G 1 17 ? 89.827 11.419 8.500 1.00 27.07 5 ILE G N 1
ATOM 5333 C CA . ILE G 1 17 ? 89.682 12.268 7.325 1.00 26.16 5 ILE G CA 1
ATOM 5334 C C . ILE G 1 17 ? 88.202 12.499 7.055 1.00 24.64 5 ILE G C 1
ATOM 5335 O O . ILE G 1 17 ? 87.393 11.583 7.173 1.00 25.23 5 ILE G O 1
ATOM 5340 N N . VAL G 1 18 ? 87.854 13.731 6.708 1.00 23.35 6 VAL G N 1
ATOM 5341 C CA . VAL G 1 18 ? 86.468 14.078 6.423 1.00 23.52 6 VAL G CA 1
ATOM 5342 C C . VAL G 1 18 ? 86.346 14.431 4.947 1.00 22.15 6 VAL G C 1
ATOM 5343 O O . VAL G 1 18 ? 87.063 15.295 4.446 1.00 22.47 6 VAL G O 1
ATOM 5347 N N . VAL G 1 19 ? 85.446 13.741 4.255 1.00 22.31 7 VAL G N 1
ATOM 5348 C CA . VAL G 1 19 ? 85.223 13.953 2.827 1.00 19.75 7 VAL G CA 1
ATOM 5349 C C . VAL G 1 19 ? 83.853 14.575 2.606 1.00 20.82 7 VAL G C 1
ATOM 5350 O O . VAL G 1 19 ? 82.833 14.013 3.012 1.00 21.77 7 VAL G O 1
ATOM 5354 N N . THR G 1 20 ? 83.830 15.731 1.953 1.00 18.68 8 THR G N 1
ATOM 5355 C CA . THR G 1 20 ? 82.575 16.431 1.718 1.00 20.15 8 THR G CA 1
ATOM 5356 C C . THR G 1 20 ? 82.242 16.593 0.237 1.00 20.04 8 THR G C 1
ATOM 5357 O O . THR G 1 20 ? 81.288 17.286 -0.100 1.00 17.56 8 THR G O 1
ATOM 5361 N N . GLY G 1 21 ? 83.032 15.961 -0.630 1.00 18.28 9 GLY G N 1
ATOM 5362 C CA . GLY G 1 21 ? 82.800 16.050 -2.062 1.00 18.54 9 GLY G CA 1
ATOM 5363 C C . GLY G 1 21 ? 82.410 14.719 -2.684 1.00 19.26 9 GLY G C 1
ATOM 5364 O O . GLY G 1 21 ? 82.692 13.660 -2.116 1.00 19.80 9 GLY G O 1
ATOM 5365 N N . PRO G 1 22 ? 81.784 14.735 -3.873 1.00 17.68 10 PRO G N 1
ATOM 5366 C CA . PRO G 1 22 ? 81.360 13.503 -4.544 1.00 18.35 10 PRO G CA 1
ATOM 5367 C C . PRO G 1 22 ? 82.479 12.654 -5.141 1.00 19.04 10 PRO G C 1
ATOM 5368 O O . PRO G 1 22 ? 83.626 13.091 -5.260 1.00 17.58 10 PRO G O 1
ATOM 5372 N N . ALA G 1 23 ? 82.129 11.431 -5.521 1.00 20.71 11 ALA G N 1
ATOM 5373 C CA . ALA G 1 23 ? 83.100 10.532 -6.132 1.00 21.74 11 ALA G CA 1
ATOM 5374 C C . ALA G 1 23 ? 83.487 11.174 -7.457 1.00 21.59 11 ALA G C 1
ATOM 5375 O O . ALA G 1 23 ? 84.654 11.198 -7.820 1.00 23.05 11 ALA G O 1
ATOM 5377 N N . TYR G 1 24 ? 82.498 11.707 -8.170 1.00 22.26 12 TYR G N 1
ATOM 5378 C CA . TYR G 1 24 ? 82.754 12.388 -9.438 1.00 20.09 12 TYR G CA 1
ATOM 5379 C C . TYR G 1 24 ? 82.039 13.731 -9.437 1.00 19.26 12 TYR G C 1
ATOM 5380 O O . TYR G 1 24 ? 80.851 13.801 -9.135 1.00 18.87 12 TYR G O 1
ATOM 5389 N N . GLY G 1 25 ? 82.755 14.795 -9.784 1.00 19.62 13 GLY G N 1
ATOM 5390 C CA . GLY G 1 25 ? 82.150 16.116 -9.810 1.00 19.32 13 GLY G CA 1
ATOM 5391 C C . GLY G 1 25 ? 83.161 17.173 -9.416 1.00 20.85 13 GLY G C 1
ATOM 5392 O O . GLY G 1 25 ? 83.254 18.220 -10.056 1.00 21.24 13 GLY G O 1
ATOM 5393 N N . THR G 1 26 ? 83.897 16.909 -8.337 1.00 19.46 14 THR G N 1
ATOM 5394 C CA . THR G 1 26 ? 84.941 17.814 -7.864 1.00 18.43 14 THR G CA 1
ATOM 5395 C C . THR G 1 26 ? 86.107 16.901 -7.481 1.00 19.25 14 THR G C 1
ATOM 5396 O O . THR G 1 26 ? 85.930 15.694 -7.330 1.00 19.95 14 THR G O 1
ATOM 5400 N N . GLN G 1 27 ? 87.286 17.478 -7.322 1.00 19.35 15 GLN G N 1
ATOM 5401 C CA . GLN G 1 27 ? 88.488 16.718 -6.996 1.00 20.04 15 GLN G CA 1
ATOM 5402 C C . GLN G 1 27 ? 88.703 16.420 -5.500 1.00 20.08 15 GLN G C 1
ATOM 5403 O O . GLN G 1 27 ? 89.572 15.619 -5.144 1.00 20.71 15 GLN G O 1
ATOM 5409 N N . GLN G 1 28 ? 87.914 17.045 -4.632 1.00 20.39 16 GLN G N 1
ATOM 5410 C CA . GLN G 1 28 ? 88.052 16.853 -3.183 1.00 20.94 16 GLN G CA 1
ATOM 5411 C C . GLN G 1 28 ? 88.193 15.401 -2.717 1.00 19.49 16 GLN G C 1
ATOM 5412 O O . GLN G 1 28 ? 89.133 15.074 -2.001 1.00 19.13 16 GLN G O 1
ATOM 5418 N N . ALA G 1 29 ? 87.271 14.531 -3.109 1.00 19.64 17 ALA G N 1
ATOM 5419 C CA . ALA G 1 29 ? 87.346 13.133 -2.674 1.00 20.49 17 ALA G CA 1
ATOM 5420 C C . ALA G 1 29 ? 88.603 12.445 -3.200 1.00 21.83 17 ALA G C 1
ATOM 5421 O O . ALA G 1 29 ? 89.160 11.567 -2.537 1.00 21.56 17 ALA G O 1
ATOM 5423 N N . SER G 1 30 ? 89.047 12.843 -4.391 1.00 23.53 18 SER G N 1
ATOM 5424 C CA . SER G 1 30 ? 90.259 12.280 -4.987 1.00 22.84 18 SER G CA 1
ATOM 5425 C C . SER G 1 30 ? 91.485 12.678 -4.178 1.00 23.33 18 SER G C 1
ATOM 5426 O O . SER G 1 30 ? 92.333 11.823 -3.874 1.00 21.60 18 SER G O 1
ATOM 5429 N N . SER G 1 31 ? 91.589 13.972 -3.847 1.00 21.68 19 SER G N 1
ATOM 5430 C CA . SER G 1 31 ? 92.713 14.473 -3.050 1.00 22.38 19 SER G CA 1
ATOM 5431 C C . SER G 1 31 ? 92.719 13.737 -1.721 1.00 20.93 19 SER G C 1
ATOM 5432 O O . SER G 1 31 ? 93.763 13.318 -1.240 1.00 22.04 19 SER G O 1
ATOM 5435 N N . ALA G 1 32 ? 91.538 13.606 -1.123 1.00 21.40 20 ALA G N 1
ATOM 5436 C CA . ALA G 1 32 ? 91.401 12.917 0.156 1.00 20.02 20 ALA G CA 1
ATOM 5437 C C . ALA G 1 32 ? 91.948 11.497 0.044 1.00 20.30 20 ALA G C 1
ATOM 5438 O O . ALA G 1 32 ? 92.667 11.021 0.926 1.00 18.75 20 ALA G O 1
ATOM 5440 N N . PHE G 1 33 ? 91.603 10.818 -1.045 1.00 20.75 21 PHE G N 1
ATOM 5441 C CA . PHE G 1 33 ? 92.074 9.456 -1.247 1.00 21.65 21 PHE G CA 1
ATOM 5442 C C . PHE G 1 33 ? 93.599 9.418 -1.353 1.00 23.94 21 PHE G C 1
ATOM 5443 O O . PHE G 1 33 ? 94.254 8.569 -0.744 1.00 26.11 21 PHE G O 1
ATOM 5451 N N . GLN G 1 34 ? 94.163 10.334 -2.133 1.00 23.85 22 GLN G N 1
ATOM 5452 C CA . GLN G 1 34 ? 95.608 10.389 -2.293 1.00 24.80 22 GLN G CA 1
ATOM 5453 C C . GLN G 1 34 ? 96.273 10.739 -0.965 1.00 25.02 22 GLN G C 1
ATOM 5454 O O . GLN G 1 34 ? 97.345 10.229 -0.652 1.00 24.78 22 GLN G O 1
ATOM 5460 N N . PHE G 1 35 ? 95.637 11.612 -0.190 1.00 23.50 23 PHE G N 1
ATOM 5461 C CA . PHE G 1 35 ? 96.177 11.995 1.113 1.00 23.09 23 PHE G CA 1
ATOM 5462 C C . PHE G 1 35 ? 96.163 10.771 2.041 1.00 23.27 23 PHE G C 1
ATOM 5463 O O . PHE G 1 35 ? 97.127 10.512 2.751 1.00 23.45 23 PHE G O 1
ATOM 5471 N N . ALA G 1 36 ? 95.068 10.019 2.030 1.00 22.72 24 ALA G N 1
ATOM 5472 C CA . ALA G 1 36 ? 94.959 8.843 2.879 1.00 25.12 24 ALA G CA 1
ATOM 5473 C C . ALA G 1 36 ? 96.073 7.840 2.592 1.00 26.18 24 ALA G C 1
ATOM 5474 O O . ALA G 1 36 ? 96.654 7.283 3.519 1.00 27.01 24 ALA G O 1
ATOM 5476 N N . GLN G 1 37 ? 96.363 7.604 1.315 1.00 27.45 25 GLN G N 1
ATOM 5477 C CA . GLN G 1 37 ? 97.415 6.665 0.940 1.00 31.15 25 GLN G CA 1
ATOM 5478 C C . GLN G 1 37 ? 98.758 7.175 1.456 1.00 31.00 25 GLN G C 1
ATOM 5479 O O . GLN G 1 37 ? 99.547 6.417 2.012 1.00 31.99 25 GLN G O 1
ATOM 5485 N N . ALA G 1 38 ? 99.006 8.469 1.281 1.00 30.20 26 ALA G N 1
ATOM 5486 C CA . ALA G 1 38 ? 100.254 9.064 1.729 1.00 30.47 26 ALA G CA 1
ATOM 5487 C C . ALA G 1 38 ? 100.438 8.937 3.237 1.00 30.91 26 ALA G C 1
ATOM 5488 O O . ALA G 1 38 ? 101.501 8.532 3.707 1.00 30.14 26 ALA G O 1
ATOM 5490 N N . LEU G 1 39 ? 99.406 9.268 4.004 1.00 30.36 27 LEU G N 1
ATOM 5491 C CA . LEU G 1 39 ? 99.542 9.195 5.450 1.00 31.20 27 LEU G CA 1
ATOM 5492 C C . LEU G 1 39 ? 99.755 7.760 5.924 1.00 31.21 27 LEU G C 1
ATOM 5493 O O . LEU G 1 39 ? 100.494 7.518 6.874 1.00 29.60 27 LEU G O 1
ATOM 5498 N N . ILE G 1 40 ? 99.119 6.808 5.253 1.00 31.98 28 ILE G N 1
ATOM 5499 C CA . ILE G 1 40 ? 99.280 5.407 5.616 1.00 32.63 28 ILE G CA 1
ATOM 5500 C C . ILE G 1 40 ? 100.704 4.974 5.271 1.00 32.28 28 ILE G C 1
ATOM 5501 O O . ILE G 1 40 ? 101.352 4.266 6.040 1.00 31.54 28 ILE G O 1
ATOM 5506 N N . ALA G 1 41 ? 101.187 5.417 4.117 1.00 32.93 29 ALA G N 1
ATOM 5507 C CA . ALA G 1 41 ? 102.536 5.087 3.685 1.00 34.56 29 ALA G CA 1
ATOM 5508 C C . ALA G 1 41 ? 103.554 5.676 4.656 1.00 35.59 29 ALA G C 1
ATOM 5509 O O . ALA G 1 41 ? 104.586 5.063 4.919 1.00 36.19 29 ALA G O 1
ATOM 5511 N N . ASP G 1 42 ? 103.259 6.854 5.203 1.00 36.04 30 ASP G N 1
ATOM 5512 C CA . ASP G 1 42 ? 104.180 7.510 6.137 1.00 35.77 30 ASP G CA 1
ATOM 5513 C C . ASP G 1 42 ? 104.100 6.963 7.561 1.00 35.78 30 ASP G C 1
ATOM 5514 O O . ASP G 1 42 ? 104.551 7.601 8.510 1.00 34.56 30 ASP G O 1
ATOM 5519 N N . GLY G 1 43 ? 103.507 5.786 7.715 1.00 35.03 31 GLY G N 1
ATOM 5520 C CA . GLY G 1 43 ? 103.435 5.171 9.026 1.00 33.26 31 GLY G CA 1
ATOM 5521 C C . GLY G 1 43 ? 102.351 5.613 9.988 1.00 34.31 31 GLY G C 1
ATOM 5522 O O . GLY G 1 43 ? 102.291 5.124 11.118 1.00 32.07 31 GLY G O 1
ATOM 5523 N N . HIS G 1 44 ? 101.489 6.529 9.570 1.00 32.90 32 HIS G N 1
ATOM 5524 C CA . HIS G 1 44 ? 100.422 6.972 10.461 1.00 32.15 32 HIS G CA 1
ATOM 5525 C C . HIS G 1 44 ? 99.240 6.026 10.415 1.00 32.43 32 HIS G C 1
ATOM 5526 O O . HIS G 1 44 ? 99.136 5.189 9.524 1.00 34.24 32 HIS G O 1
ATOM 5533 N N . GLU G 1 45 ? 98.347 6.159 11.387 1.00 32.44 33 GLU G N 1
ATOM 5534 C CA . GLU G 1 45 ? 97.167 5.317 11.453 1.00 33.82 33 GLU G CA 1
ATOM 5535 C C . GLU G 1 45 ? 95.914 6.080 11.021 1.00 32.60 33 GLU G C 1
ATOM 5536 O O . GLU G 1 45 ? 95.568 7.101 11.615 1.00 31.11 33 GLU G O 1
ATOM 5542 N N . LEU G 1 46 ? 95.242 5.590 9.984 1.00 32.41 34 LEU G N 1
ATOM 5543 C CA . LEU G 1 46 ? 94.018 6.230 9.514 1.00 31.87 34 LEU G CA 1
ATOM 5544 C C . LEU G 1 46 ? 92.848 5.532 10.195 1.00 32.66 34 LEU G C 1
ATOM 5545 O O . LEU G 1 46 ? 92.357 4.503 9.733 1.00 33.65 34 LEU G O 1
ATOM 5550 N N . SER G 1 47 ? 92.416 6.102 11.310 1.00 33.85 35 SER G N 1
ATOM 5551 C CA . SER G 1 47 ? 91.325 5.547 12.092 1.00 35.63 35 SER G CA 1
ATOM 5552 C C . SER G 1 47 ? 90.040 5.413 11.280 1.00 35.19 35 SER G C 1
ATOM 5553 O O . SER G 1 47 ? 89.391 4.367 11.302 1.00 36.28 35 SER G O 1
ATOM 5556 N N . SER G 1 48 ? 89.670 6.465 10.556 1.00 32.35 36 SER G N 1
ATOM 5557 C CA . SER G 1 48 ? 88.458 6.405 9.756 1.00 29.10 36 SER G CA 1
ATOM 5558 C C . SER G 1 48 ? 88.338 7.558 8.779 1.00 28.75 36 SER G C 1
ATOM 5559 O O . SER G 1 48 ? 89.064 8.548 8.867 1.00 27.93 36 SER G O 1
ATOM 5562 N N . VAL G 1 49 ? 87.421 7.407 7.833 1.00 27.39 37 VAL G N 1
ATOM 5563 C CA . VAL G 1 49 ? 87.137 8.464 6.882 1.00 25.44 37 VAL G CA 1
ATOM 5564 C C . VAL G 1 49 ? 85.640 8.699 7.040 1.00 24.28 37 VAL G C 1
ATOM 5565 O O . VAL G 1 49 ? 84.845 7.767 6.918 1.00 24.66 37 VAL G O 1
ATOM 5569 N N . PHE G 1 50 ? 85.264 9.932 7.359 1.00 22.43 38 PHE G N 1
ATOM 5570 C CA . PHE G 1 50 ? 83.861 10.256 7.536 1.00 23.13 38 PHE G CA 1
ATOM 5571 C C . PHE G 1 50 ? 83.351 10.983 6.298 1.00 21.52 38 PHE G C 1
ATOM 5572 O O . PHE G 1 50 ? 83.886 12.015 5.916 1.00 19.88 38 PHE G O 1
ATOM 5580 N N . PHE G 1 51 ? 82.321 10.429 5.675 1.00 21.86 39 PHE G N 1
ATOM 5581 C CA . PHE G 1 51 ? 81.734 11.018 4.479 1.00 22.73 39 PHE G CA 1
ATOM 5582 C C . PHE G 1 51 ? 80.426 11.714 4.840 1.00 22.82 39 PHE G C 1
ATOM 5583 O O . PHE G 1 51 ? 79.478 11.091 5.335 1.00 21.96 39 PHE G O 1
ATOM 5591 N N . TYR G 1 52 ? 80.375 13.007 4.559 1.00 21.34 40 TYR G N 1
ATOM 5592 C CA . TYR G 1 52 ? 79.212 13.810 4.898 1.00 22.58 40 TYR G CA 1
ATOM 5593 C C . TYR G 1 52 ? 78.913 14.774 3.739 1.00 20.78 40 TYR G C 1
ATOM 5594 O O . TYR G 1 52 ? 79.772 14.998 2.882 1.00 17.81 40 TYR G O 1
ATOM 5603 N N . ARG G 1 53 ? 77.715 15.351 3.718 1.00 19.94 41 ARG G N 1
ATOM 5604 C CA . ARG G 1 53 ? 77.338 16.271 2.640 1.00 22.58 41 ARG G CA 1
ATOM 5605 C C . ARG G 1 53 ? 77.464 15.538 1.306 1.00 21.97 41 ARG G C 1
ATOM 5606 O O . ARG G 1 53 ? 77.122 14.358 1.243 1.00 21.44 41 ARG G O 1
ATOM 5614 N N . GLU G 1 54 ? 77.938 16.192 0.244 1.00 21.92 42 GLU G N 1
ATOM 5615 C CA . GLU G 1 54 ? 78.030 15.456 -1.017 1.00 23.78 42 GLU G CA 1
ATOM 5616 C C . GLU G 1 54 ? 79.057 14.320 -0.958 1.00 21.02 42 GLU G C 1
ATOM 5617 O O . GLU G 1 54 ? 79.208 13.553 -1.911 1.00 21.66 42 GLU G O 1
ATOM 5623 N N . GLY G 1 55 ? 79.753 14.197 0.168 1.00 18.74 43 GLY G N 1
ATOM 5624 C CA . GLY G 1 55 ? 80.729 13.130 0.305 1.00 15.12 43 GLY G CA 1
ATOM 5625 C C . GLY G 1 55 ? 80.050 11.765 0.340 1.00 16.58 43 GLY G C 1
ATOM 5626 O O . GLY G 1 55 ? 80.702 10.745 0.120 1.00 17.02 43 GLY G O 1
ATOM 5627 N N . VAL G 1 56 ? 78.745 11.734 0.604 1.00 14.88 44 VAL G N 1
ATOM 5628 C CA . VAL G 1 56 ? 78.032 10.461 0.678 1.00 16.36 44 VAL G CA 1
ATOM 5629 C C . VAL G 1 56 ? 77.927 9.726 -0.672 1.00 18.14 44 VAL G C 1
ATOM 5630 O O . VAL G 1 56 ? 77.702 8.518 -0.705 1.00 16.53 44 VAL G O 1
ATOM 5634 N N . TYR G 1 57 ? 78.097 10.451 -1.773 1.00 18.89 45 TYR G N 1
ATOM 5635 C CA . TYR G 1 57 ? 78.010 9.839 -3.093 1.00 21.18 45 TYR G CA 1
ATOM 5636 C C . TYR G 1 57 ? 79.164 8.864 -3.308 1.00 19.59 45 TYR G C 1
ATOM 5637 O O . TYR G 1 57 ? 79.109 8.023 -4.203 1.00 22.63 45 TYR G O 1
ATOM 5646 N N . ASN G 1 58 ? 80.204 8.969 -2.486 1.00 20.56 46 ASN G N 1
ATOM 5647 C CA . ASN G 1 58 ? 81.353 8.065 -2.602 1.00 18.83 46 ASN G CA 1
ATOM 5648 C C . ASN G 1 58 ? 80.985 6.637 -2.235 1.00 19.53 46 ASN G C 1
ATOM 5649 O O . ASN G 1 58 ? 81.776 5.720 -2.446 1.00 16.89 46 ASN G O 1
ATOM 5654 N N . ALA G 1 59 ? 79.787 6.450 -1.686 1.00 19.70 47 ALA G N 1
ATOM 5655 C CA . ALA G 1 59 ? 79.337 5.115 -1.291 1.00 20.77 47 ALA G CA 1
ATOM 5656 C C . ALA G 1 59 ? 78.234 4.613 -2.212 1.00 22.32 47 ALA G C 1
ATOM 5657 O O . ALA G 1 59 ? 77.581 3.615 -1.913 1.00 22.70 47 ALA G O 1
ATOM 5659 N N . ASN G 1 60 ? 78.024 5.303 -3.331 1.00 23.28 48 ASN G N 1
ATOM 5660 C CA . ASN G 1 60 ? 77.000 4.884 -4.283 1.00 22.88 48 ASN G CA 1
ATOM 5661 C C . ASN G 1 60 ? 77.573 3.763 -5.144 1.00 25.54 48 ASN G C 1
ATOM 5662 O O . ASN G 1 60 ? 78.413 3.990 -6.025 1.00 22.90 48 ASN G O 1
ATOM 5667 N N . GLN G 1 61 ? 77.112 2.552 -4.870 1.00 24.67 49 GLN G N 1
ATOM 5668 C CA . GLN G 1 61 ? 77.560 1.362 -5.567 1.00 26.95 49 GLN G CA 1
ATOM 5669 C C . GLN G 1 61 ? 77.319 1.390 -7.081 1.00 25.21 49 GLN G C 1
ATOM 5670 O O . GLN G 1 61 ? 78.019 0.721 -7.832 1.00 22.33 49 GLN G O 1
ATOM 5676 N N . LEU G 1 62 ? 76.334 2.164 -7.521 1.00 24.02 50 LEU G N 1
ATOM 5677 C CA . LEU G 1 62 ? 75.993 2.247 -8.937 1.00 22.97 50 LEU G CA 1
ATOM 5678 C C . LEU G 1 62 ? 76.910 3.158 -9.764 1.00 24.05 50 LEU G C 1
ATOM 5679 O O . LEU G 1 62 ? 76.760 3.244 -10.988 1.00 22.25 50 LEU G O 1
ATOM 5684 N N . THR G 1 63 ? 77.851 3.834 -9.101 1.00 22.38 51 THR G N 1
ATOM 5685 C CA . THR G 1 63 ? 78.789 4.730 -9.786 1.00 24.11 51 THR G CA 1
ATOM 5686 C C . THR G 1 63 ? 79.518 3.968 -10.901 1.00 23.18 51 THR G C 1
ATOM 5687 O O . THR G 1 63 ? 80.176 2.953 -10.657 1.00 23.73 51 THR G O 1
ATOM 5691 N N . SER G 1 64 ? 79.412 4.468 -12.124 1.00 23.61 52 SER G N 1
ATOM 5692 C CA . SER G 1 64 ? 80.002 3.770 -13.257 1.00 24.67 52 SER G CA 1
ATOM 5693 C C . SER G 1 64 ? 80.934 4.578 -14.130 1.00 24.16 52 SER G C 1
ATOM 5694 O O . SER G 1 64 ? 80.537 5.033 -15.202 1.00 25.44 52 SER G O 1
ATOM 5697 N N . PRO G 1 65 ? 82.185 4.759 -13.696 1.00 23.33 53 PRO G N 1
ATOM 5698 C CA . PRO G 1 65 ? 83.128 5.529 -14.511 1.00 24.95 53 PRO G CA 1
ATOM 5699 C C . PRO G 1 65 ? 83.479 4.751 -15.781 1.00 26.99 53 PRO G C 1
ATOM 5700 O O . PRO G 1 65 ? 83.208 3.556 -15.871 1.00 26.85 53 PRO G O 1
ATOM 5704 N N . ALA G 1 66 ? 84.062 5.429 -16.766 1.00 26.84 54 ALA G N 1
ATOM 5705 C CA . ALA G 1 66 ? 84.456 4.755 -17.996 1.00 29.20 54 ALA G CA 1
ATOM 5706 C C . ALA G 1 66 ? 85.669 3.881 -17.685 1.00 29.94 54 ALA G C 1
ATOM 5707 O O . ALA G 1 66 ? 86.282 4.020 -16.625 1.00 28.48 54 ALA G O 1
ATOM 5709 N N . SER G 1 67 ? 86.002 2.978 -18.606 1.00 33.64 55 SER G N 1
ATOM 5710 C CA . SER G 1 67 ? 87.135 2.063 -18.443 1.00 35.27 55 SER G CA 1
ATOM 5711 C C . SER G 1 67 ? 88.439 2.770 -18.123 1.00 35.11 55 SER G C 1
ATOM 5712 O O . SER G 1 67 ? 89.238 2.290 -17.314 1.00 37.11 55 SER G O 1
ATOM 5715 N N . ASP G 1 68 ? 88.650 3.910 -18.769 1.00 34.54 56 ASP G N 1
ATOM 5716 C CA . ASP G 1 68 ? 89.873 4.682 -18.595 1.00 34.68 56 ASP G CA 1
ATOM 5717 C C . ASP G 1 68 ? 89.807 5.757 -17.512 1.00 33.42 56 ASP G C 1
ATOM 5718 O O . ASP G 1 68 ? 90.691 6.607 -17.433 1.00 34.35 56 ASP G O 1
ATOM 5723 N N . GLU G 1 69 ? 88.765 5.725 -16.687 1.00 31.24 57 GLU G N 1
ATOM 5724 C CA . GLU G 1 69 ? 88.621 6.705 -15.614 1.00 30.46 57 GLU G CA 1
ATOM 5725 C C . GLU G 1 69 ? 88.772 6.002 -14.262 1.00 28.03 57 GLU G C 1
ATOM 5726 O O . GLU G 1 69 ? 88.336 4.864 -14.091 1.00 26.72 57 GLU G O 1
ATOM 5732 N N . PHE G 1 70 ? 89.402 6.686 -13.313 1.00 25.96 58 PHE G N 1
ATOM 5733 C CA . PHE G 1 70 ? 89.637 6.137 -11.988 1.00 24.35 58 PHE G CA 1
ATOM 5734 C C . PHE G 1 70 ? 88.326 5.803 -11.269 1.00 25.54 58 PHE G C 1
ATOM 5735 O O . PHE G 1 70 ? 87.411 6.631 -11.195 1.00 24.14 58 PHE G O 1
ATOM 5743 N N . ASP G 1 71 ? 88.241 4.579 -10.756 1.00 24.71 59 ASP G N 1
ATOM 5744 C CA . ASP G 1 71 ? 87.056 4.109 -10.042 1.00 25.73 59 ASP G CA 1
ATOM 5745 C C . ASP G 1 71 ? 87.249 4.374 -8.544 1.00 24.55 59 ASP G C 1
ATOM 5746 O O . ASP G 1 71 ? 87.614 3.478 -7.784 1.00 25.65 59 ASP G O 1
ATOM 5751 N N . LEU G 1 72 ? 86.989 5.608 -8.131 1.00 22.94 60 LEU G N 1
ATOM 5752 C CA . LEU G 1 72 ? 87.166 6.018 -6.745 1.00 23.54 60 LEU G CA 1
ATOM 5753 C C . LEU G 1 72 ? 86.353 5.209 -5.729 1.00 22.26 60 LEU G C 1
ATOM 5754 O O . LEU G 1 72 ? 86.860 4.856 -4.661 1.00 22.30 60 LEU G O 1
ATOM 5759 N N . VAL G 1 73 ? 85.099 4.919 -6.049 1.00 21.60 61 VAL G N 1
ATOM 5760 C CA . VAL G 1 73 ? 84.256 4.151 -5.136 1.00 22.81 61 VAL G CA 1
ATOM 5761 C C . VAL G 1 73 ? 84.939 2.803 -4.860 1.00 25.04 61 VAL G C 1
ATOM 5762 O O . VAL G 1 73 ? 85.056 2.363 -3.712 1.00 23.83 61 VAL G O 1
ATOM 5766 N N . ARG G 1 74 ? 85.402 2.164 -5.926 1.00 25.10 62 ARG G N 1
ATOM 5767 C CA . ARG G 1 74 ? 86.108 0.890 -5.825 1.00 27.03 62 ARG G CA 1
ATOM 5768 C C . ARG G 1 74 ? 87.371 1.077 -4.983 1.00 25.09 62 ARG G C 1
ATOM 5769 O O . ARG G 1 74 ? 87.716 0.224 -4.159 1.00 25.96 62 ARG G O 1
ATOM 5777 N N . ALA G 1 75 ? 88.052 2.203 -5.190 1.00 23.24 63 ALA G N 1
ATOM 5778 C CA . ALA G 1 75 ? 89.277 2.500 -4.449 1.00 23.10 63 ALA G CA 1
ATOM 5779 C C . ALA G 1 75 ? 89.018 2.634 -2.946 1.00 22.98 63 ALA G C 1
ATOM 5780 O O . ALA G 1 75 ? 89.818 2.155 -2.145 1.00 22.82 63 ALA G O 1
ATOM 5782 N N . TRP G 1 76 ? 87.919 3.289 -2.560 1.00 22.56 64 TRP G N 1
ATOM 5783 C CA . TRP G 1 76 ? 87.595 3.422 -1.131 1.00 22.72 64 TRP G CA 1
ATOM 5784 C C . TRP G 1 76 ? 87.383 2.026 -0.558 1.00 22.48 64 TRP G C 1
ATOM 5785 O O . TRP G 1 76 ? 87.941 1.681 0.476 1.00 24.55 64 TRP G O 1
ATOM 5796 N N . GLN G 1 77 ? 86.574 1.223 -1.237 1.00 25.34 65 GLN G N 1
ATOM 5797 C CA . GLN G 1 77 ? 86.317 -0.142 -0.794 1.00 28.08 65 GLN G CA 1
ATOM 5798 C C . GLN G 1 77 ? 87.647 -0.862 -0.574 1.00 28.32 65 GLN G C 1
ATOM 5799 O O . GLN G 1 77 ? 87.856 -1.506 0.452 1.00 27.33 65 GLN G O 1
ATOM 5805 N N . GLN G 1 78 ? 88.536 -0.736 -1.558 1.00 29.65 66 GLN G N 1
ATOM 5806 C CA . GLN G 1 78 ? 89.864 -1.350 -1.532 1.00 30.51 66 GLN G CA 1
ATOM 5807 C C . GLN G 1 78 ? 90.670 -0.881 -0.317 1.00 30.24 66 GLN G C 1
ATOM 5808 O O . GLN G 1 78 ? 91.417 -1.657 0.283 1.00 28.93 66 GLN G O 1
ATOM 5814 N N . LEU G 1 79 ? 90.517 0.393 0.039 1.00 29.85 67 LEU G N 1
ATOM 5815 C CA . LEU G 1 79 ? 91.214 0.956 1.191 1.00 29.65 67 LEU G CA 1
ATOM 5816 C C . LEU G 1 79 ? 90.710 0.295 2.475 1.00 30.10 67 LEU G C 1
ATOM 5817 O O . LEU G 1 79 ? 91.485 0.012 3.385 1.00 30.56 67 LEU G O 1
ATOM 5822 N N . ASN G 1 80 ? 89.404 0.054 2.544 1.00 29.91 68 ASN G N 1
ATOM 5823 C CA . ASN G 1 80 ? 88.803 -0.578 3.716 1.00 30.51 68 ASN G CA 1
ATOM 5824 C C . ASN G 1 80 ? 89.248 -2.035 3.834 1.00 30.70 68 ASN G C 1
ATOM 5825 O O . ASN G 1 80 ? 89.629 -2.500 4.913 1.00 28.29 68 ASN G O 1
ATOM 5830 N N . ALA G 1 81 ? 89.205 -2.739 2.708 1.00 30.79 69 ALA G N 1
ATOM 5831 C CA . ALA G 1 81 ? 89.572 -4.145 2.657 1.00 32.70 69 ALA G CA 1
ATOM 5832 C C . ALA G 1 81 ? 91.040 -4.405 2.972 1.00 33.77 69 ALA G C 1
ATOM 5833 O O . ALA G 1 81 ? 91.366 -5.348 3.685 1.00 33.32 69 ALA G O 1
ATOM 5835 N N . GLN G 1 82 ? 91.918 -3.560 2.444 1.00 34.84 70 GLN G N 1
ATOM 5836 C CA . GLN G 1 82 ? 93.352 -3.722 2.636 1.00 36.13 70 GLN G CA 1
ATOM 5837 C C . GLN G 1 82 ? 93.953 -3.141 3.913 1.00 36.52 70 GLN G C 1
ATOM 5838 O O . GLN G 1 82 ? 94.899 -3.705 4.465 1.00 36.20 70 GLN G O 1
ATOM 5844 N N . HIS G 1 83 ? 93.417 -2.023 4.386 1.00 36.19 71 HIS G N 1
ATOM 5845 C CA . HIS G 1 83 ? 93.969 -1.386 5.576 1.00 34.25 71 HIS G CA 1
ATOM 5846 C C . HIS G 1 83 ? 93.036 -1.331 6.769 1.00 32.81 71 HIS G C 1
ATOM 5847 O O . HIS G 1 83 ? 93.381 -0.766 7.802 1.00 34.51 71 HIS G O 1
ATOM 5854 N N . GLY G 1 84 ? 91.856 -1.916 6.632 1.00 31.50 72 GLY G N 1
ATOM 5855 C CA . GLY G 1 84 ? 90.916 -1.915 7.737 1.00 31.41 72 GLY G CA 1
ATOM 5856 C C . GLY G 1 84 ? 90.400 -0.545 8.146 1.00 31.03 72 GLY G C 1
ATOM 5857 O O . GLY G 1 84 ? 89.891 -0.386 9.258 1.00 30.63 72 GLY G O 1
ATOM 5858 N N . VAL G 1 85 ? 90.521 0.444 7.262 1.00 29.79 73 VAL G N 1
ATOM 5859 C CA . VAL G 1 85 ? 90.033 1.792 7.567 1.00 26.86 73 VAL G CA 1
ATOM 5860 C C . VAL G 1 85 ? 88.509 1.828 7.513 1.00 26.20 73 VAL G C 1
ATOM 5861 O O . VAL G 1 85 ? 87.910 1.458 6.510 1.00 27.90 73 VAL G O 1
ATOM 5865 N N . ALA G 1 86 ? 87.883 2.275 8.592 1.00 25.20 74 ALA G N 1
ATOM 5866 C CA . ALA G 1 86 ? 86.430 2.369 8.645 1.00 25.58 74 ALA G CA 1
ATOM 5867 C C . ALA G 1 86 ? 85.927 3.501 7.739 1.00 25.42 74 ALA G C 1
ATOM 5868 O O . ALA G 1 86 ? 86.442 4.613 7.793 1.00 27.27 74 ALA G O 1
ATOM 5870 N N . LEU G 1 87 ? 84.932 3.208 6.904 1.00 25.27 75 LEU G N 1
ATOM 5871 C CA . LEU G 1 87 ? 84.349 4.206 5.999 1.00 23.99 75 LEU G CA 1
ATOM 5872 C C . LEU G 1 87 ? 82.951 4.526 6.537 1.00 23.80 75 LEU G C 1
ATOM 5873 O O . LEU G 1 87 ? 81.995 3.795 6.289 1.00 24.65 75 LEU G O 1
ATOM 5878 N N . ASN G 1 88 ? 82.841 5.619 7.283 1.00 23.67 76 ASN G N 1
ATOM 5879 C CA . ASN G 1 88 ? 81.572 6.016 7.891 1.00 24.05 76 ASN G CA 1
ATOM 5880 C C . ASN G 1 88 ? 80.810 7.075 7.078 1.00 24.17 76 ASN G C 1
ATOM 5881 O O . ASN G 1 88 ? 81.347 8.140 6.774 1.00 23.42 76 ASN G O 1
ATOM 5886 N N . ILE G 1 89 ? 79.553 6.784 6.759 1.00 24.88 77 ILE G N 1
ATOM 5887 C CA . ILE G 1 89 ? 78.711 7.697 5.987 1.00 26.73 77 ILE G CA 1
ATOM 5888 C C . ILE G 1 89 ? 77.522 8.163 6.821 1.00 26.42 77 ILE G C 1
ATOM 5889 O O . ILE G 1 89 ? 76.795 7.340 7.379 1.00 26.51 77 ILE G O 1
ATOM 5894 N N . CYS G 1 90 ? 77.327 9.475 6.904 1.00 24.06 78 CYS G N 1
ATOM 5895 C CA . CYS G 1 90 ? 76.203 10.028 7.650 1.00 25.22 78 CYS G CA 1
ATOM 5896 C C . CYS G 1 90 ? 74.903 9.553 7.004 1.00 26.43 78 CYS G C 1
ATOM 5897 O O . CYS G 1 90 ? 74.585 9.931 5.872 1.00 24.81 78 CYS G O 1
ATOM 5900 N N . VAL G 1 91 ? 74.155 8.728 7.733 1.00 25.39 79 VAL G N 1
ATOM 5901 C CA . VAL G 1 91 ? 72.911 8.164 7.224 1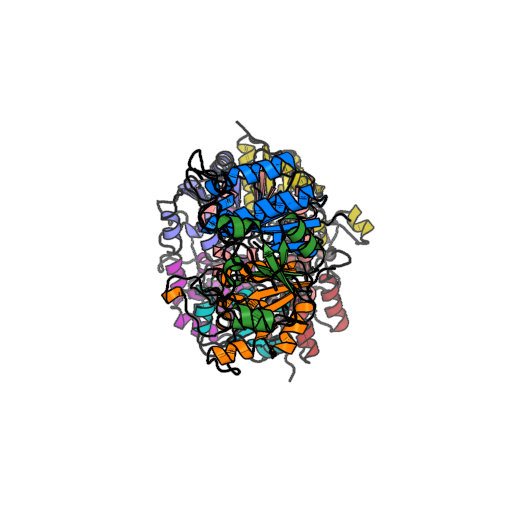.00 27.57 79 VAL G CA 1
ATOM 5902 C C . VAL G 1 91 ? 71.887 9.190 6.756 1.00 26.42 79 VAL G C 1
ATOM 5903 O O . VAL G 1 91 ? 71.280 9.011 5.704 1.00 27.73 79 VAL G O 1
ATOM 5907 N N . ALA G 1 92 ? 71.683 10.254 7.527 1.00 23.97 80 ALA G N 1
ATOM 5908 C CA . ALA G 1 92 ? 70.705 11.270 7.142 1.00 22.28 80 ALA G CA 1
ATOM 5909 C C . ALA G 1 92 ? 71.106 11.972 5.844 1.00 21.07 80 ALA G C 1
ATOM 5910 O O . ALA G 1 92 ? 70.276 12.173 4.962 1.00 18.93 80 ALA G O 1
ATOM 5912 N N . ALA G 1 93 ? 72.373 12.356 5.729 1.00 20.66 81 ALA G N 1
ATOM 5913 C CA . ALA G 1 93 ? 72.831 13.025 4.510 1.00 22.11 81 ALA G CA 1
ATOM 5914 C C . ALA G 1 93 ? 72.725 12.065 3.303 1.00 22.36 81 ALA G C 1
ATOM 5915 O O . ALA G 1 93 ? 72.392 12.481 2.194 1.00 21.95 81 ALA G O 1
ATOM 5917 N N . ALA G 1 94 ? 72.995 10.781 3.531 1.00 20.10 82 ALA G N 1
ATOM 5918 C CA . ALA G 1 94 ? 72.916 9.789 2.460 1.00 21.98 82 ALA G CA 1
ATOM 5919 C C . ALA G 1 94 ? 71.481 9.615 1.965 1.00 23.68 82 ALA G C 1
ATOM 5920 O O . ALA G 1 94 ? 71.226 9.633 0.757 1.00 23.91 82 ALA G O 1
ATOM 5922 N N . LEU G 1 95 ? 70.547 9.451 2.902 1.00 23.21 83 LEU G N 1
ATOM 5923 C CA . LEU G 1 95 ? 69.139 9.302 2.565 1.00 24.10 83 LEU G CA 1
ATOM 5924 C C . LEU G 1 95 ? 68.641 10.472 1.726 1.00 23.42 83 LEU G C 1
ATOM 5925 O O . LEU G 1 95 ? 67.974 10.278 0.711 1.00 23.84 83 LEU G O 1
ATOM 5930 N N . ARG G 1 96 ? 68.953 11.687 2.162 1.00 21.71 84 ARG G N 1
ATOM 5931 C CA . ARG G 1 96 ? 68.522 12.881 1.451 1.00 21.56 84 ARG G CA 1
ATOM 5932 C C . ARG G 1 96 ? 69.095 12.941 0.040 1.00 20.94 84 ARG G C 1
ATOM 5933 O O . ARG G 1 96 ? 68.542 13.616 -0.827 1.00 20.47 84 ARG G O 1
ATOM 5941 N N . ARG G 1 97 ? 70.206 12.241 -0.180 1.00 20.01 85 ARG G N 1
ATOM 5942 C CA . ARG G 1 97 ? 70.856 12.237 -1.482 1.00 22.04 85 ARG G CA 1
ATOM 5943 C C . ARG G 1 97 ? 70.706 10.932 -2.254 1.00 22.51 85 ARG G C 1
ATOM 5944 O O . ARG G 1 97 ? 71.427 10.682 -3.212 1.00 24.05 85 ARG G O 1
ATOM 5952 N N . GLY G 1 98 ? 69.773 10.092 -1.822 1.00 24.26 86 GLY G N 1
ATOM 5953 C CA . GLY G 1 98 ? 69.538 8.839 -2.516 1.00 24.00 86 GLY G CA 1
ATOM 5954 C C . GLY G 1 98 ? 70.582 7.740 -2.414 1.00 22.26 86 GLY G C 1
ATOM 5955 O O . GLY G 1 98 ? 70.804 7.019 -3.384 1.00 20.59 86 GLY G O 1
ATOM 5956 N N . VAL G 1 99 ? 71.230 7.619 -1.260 1.00 21.46 87 VAL G N 1
ATOM 5957 C CA . VAL G 1 99 ? 72.201 6.553 -1.028 1.00 21.31 87 VAL G CA 1
ATOM 5958 C C . VAL G 1 99 ? 71.663 5.803 0.205 1.00 23.93 87 VAL G C 1
ATOM 5959 O O . VAL G 1 99 ? 71.726 6.311 1.325 1.00 22.10 87 VAL G O 1
ATOM 5963 N N . VAL G 1 100 ? 71.123 4.603 -0.014 1.00 23.04 88 VAL G N 1
ATOM 5964 C CA . VAL G 1 100 ? 70.522 3.815 1.063 1.00 25.16 88 VAL G CA 1
ATOM 5965 C C . VAL G 1 100 ? 70.927 2.344 1.037 1.00 26.52 88 VAL G C 1
ATOM 5966 O O . VAL G 1 100 ? 71.236 1.801 -0.025 1.00 26.17 88 VAL G O 1
ATOM 5970 N N . ASP G 1 101 ? 70.905 1.690 2.198 1.00 25.93 89 ASP G N 1
ATOM 5971 C CA . ASP G 1 101 ? 71.249 0.272 2.247 1.00 26.19 89 ASP G CA 1
ATOM 5972 C C . ASP G 1 101 ? 69.967 -0.556 2.118 1.00 27.62 89 ASP G C 1
ATOM 5973 O O . ASP G 1 101 ? 68.862 -0.006 2.095 1.00 24.74 89 ASP G O 1
ATOM 5978 N N . GLU G 1 102 ? 70.105 -1.872 2.020 1.00 29.43 90 GLU G N 1
ATOM 5979 C CA . GLU G 1 102 ? 68.931 -2.720 1.860 1.00 32.96 90 GLU G CA 1
ATOM 5980 C C . GLU G 1 102 ? 67.892 -2.557 2.970 1.00 33.43 90 GLU G C 1
ATOM 5981 O O . GLU G 1 102 ? 66.697 -2.464 2.695 1.00 32.11 90 GLU G O 1
ATOM 5987 N N . THR G 1 103 ? 68.334 -2.518 4.221 1.00 33.62 91 THR G N 1
ATOM 5988 C CA . THR G 1 103 ? 67.393 -2.361 5.324 1.00 35.22 91 THR G CA 1
ATOM 5989 C C . THR G 1 103 ? 66.609 -1.058 5.208 1.00 36.15 91 THR G C 1
ATOM 5990 O O . THR G 1 103 ? 65.377 -1.069 5.261 1.00 37.11 91 THR G O 1
ATOM 5994 N N . GLU G 1 104 ? 67.309 0.062 5.046 1.00 35.96 92 GLU G N 1
ATOM 5995 C CA . GLU G 1 104 ? 66.625 1.345 4.921 1.00 36.85 92 GLU G CA 1
ATOM 5996 C C . GLU G 1 104 ? 65.658 1.337 3.751 1.00 35.20 92 GLU G C 1
ATOM 5997 O O . GLU G 1 104 ? 64.553 1.867 3.853 1.00 34.78 92 GLU G O 1
ATOM 6003 N N . ALA G 1 105 ? 66.077 0.740 2.639 1.00 33.67 93 ALA G N 1
ATOM 6004 C CA . ALA G 1 105 ? 65.228 0.665 1.456 1.00 33.25 93 ALA G CA 1
ATOM 6005 C C . ALA G 1 105 ? 63.936 -0.073 1.804 1.00 33.23 93 ALA G C 1
ATOM 6006 O O . ALA G 1 105 ? 62.842 0.347 1.414 1.00 32.88 93 ALA G O 1
ATOM 6008 N N . GLY G 1 106 ? 64.072 -1.171 2.543 1.00 33.25 94 GLY G N 1
ATOM 6009 C CA . GLY G 1 106 ? 62.910 -1.945 2.936 1.00 35.45 94 GLY G CA 1
ATOM 6010 C C . GLY G 1 106 ? 61.924 -1.148 3.770 1.00 36.58 94 GLY G C 1
ATOM 6011 O O . GLY G 1 106 ? 60.730 -1.118 3.480 1.00 38.65 94 GLY G O 1
ATOM 6012 N N . ARG G 1 107 ? 62.418 -0.485 4.804 1.00 36.76 95 ARG G N 1
ATOM 6013 C CA . ARG G 1 107 ? 61.543 0.289 5.665 1.00 37.45 95 ARG G CA 1
ATOM 6014 C C . ARG G 1 107 ? 60.968 1.504 4.944 1.00 37.21 95 ARG G C 1
ATOM 6015 O O . ARG G 1 107 ? 59.871 1.963 5.264 1.00 37.68 95 ARG G O 1
ATOM 6023 N N . LEU G 1 108 ? 61.690 2.009 3.949 1.00 37.54 96 LEU G N 1
ATOM 6024 C CA . LEU G 1 108 ? 61.221 3.163 3.198 1.00 36.79 96 LEU G CA 1
ATOM 6025 C C . LEU G 1 108 ? 60.342 2.754 2.019 1.00 37.58 96 LEU G C 1
ATOM 6026 O O . LEU G 1 108 ? 59.757 3.607 1.353 1.00 36.73 96 LEU G O 1
ATOM 6031 N N . GLY G 1 109 ? 60.247 1.449 1.769 1.00 38.59 97 GLY G N 1
ATOM 6032 C CA . GLY G 1 109 ? 59.429 0.962 0.668 1.00 37.68 97 GLY G CA 1
ATOM 6033 C C . GLY G 1 109 ? 60.061 1.145 -0.704 1.00 38.80 97 GLY G C 1
ATOM 6034 O O . GLY G 1 109 ? 59.354 1.238 -1.709 1.00 36.91 97 GLY G O 1
ATOM 6035 N N . LEU G 1 110 ? 61.391 1.193 -0.750 1.00 38.68 98 LEU G N 1
ATOM 6036 C CA . LEU G 1 110 ? 62.112 1.360 -2.012 1.00 38.49 98 LEU G CA 1
ATOM 6037 C C . LEU G 1 110 ? 62.363 -0.001 -2.659 1.00 37.98 98 LEU G C 1
ATOM 6038 O O . LEU G 1 110 ? 62.567 -1.000 -1.965 1.00 39.14 98 LEU G O 1
ATOM 6043 N N . ALA G 1 111 ? 62.366 -0.027 -3.988 1.00 37.62 99 ALA G N 1
ATOM 6044 C CA . ALA G 1 111 ? 62.577 -1.260 -4.744 1.00 38.14 99 ALA G CA 1
ATOM 6045 C C . ALA G 1 111 ? 63.994 -1.831 -4.670 1.00 38.22 99 ALA G C 1
ATOM 6046 O O . ALA G 1 111 ? 64.193 -3.039 -4.849 1.00 38.39 99 ALA G O 1
ATOM 6048 N N . SER G 1 112 ? 64.976 -0.972 -4.411 1.00 36.83 100 SER G N 1
ATOM 6049 C CA . SER G 1 112 ? 66.365 -1.416 -4.340 1.00 34.70 100 SER G CA 1
ATOM 6050 C C . SER G 1 112 ? 67.212 -0.529 -3.433 1.00 32.65 100 SER G C 1
ATOM 6051 O O . SER G 1 112 ? 66.708 0.418 -2.836 1.00 31.71 100 SER G O 1
ATOM 6054 N N . SER G 1 113 ? 68.498 -0.856 -3.330 1.00 32.15 101 SER G N 1
ATOM 6055 C CA . SER G 1 113 ? 69.439 -0.094 -2.509 1.00 30.27 101 SER G CA 1
ATOM 6056 C C . SER G 1 113 ? 70.728 0.060 -3.304 1.00 29.85 101 SER G C 1
ATOM 6057 O O . SER G 1 113 ? 70.904 -0.606 -4.328 1.00 29.58 101 SER G O 1
ATOM 6060 N N . ASN G 1 114 ? 71.629 0.922 -2.837 1.00 27.71 102 ASN G N 1
ATOM 6061 C CA . ASN G 1 114 ? 72.867 1.165 -3.559 1.00 25.40 102 ASN G CA 1
ATOM 6062 C C . ASN G 1 114 ? 74.084 1.453 -2.684 1.00 25.70 102 ASN G C 1
ATOM 6063 O O . ASN G 1 114 ? 75.040 2.074 -3.141 1.00 26.28 102 ASN G O 1
ATOM 6068 N N . LEU G 1 115 ? 74.063 0.999 -1.436 1.00 24.93 103 LEU G N 1
ATOM 6069 C CA . LEU G 1 115 ? 75.202 1.231 -0.549 1.00 26.06 103 LEU G CA 1
ATOM 6070 C C . LEU G 1 115 ? 76.376 0.328 -0.902 1.00 25.76 103 LEU G C 1
ATOM 6071 O O . LEU G 1 115 ? 76.253 -0.890 -0.879 1.00 26.16 103 LEU G O 1
ATOM 6076 N N . GLN G 1 116 ? 77.516 0.931 -1.215 1.00 26.65 104 GLN G N 1
ATOM 6077 C CA . GLN G 1 116 ? 78.716 0.173 -1.558 1.00 27.09 104 GLN G CA 1
ATOM 6078 C C . GLN G 1 116 ? 79.232 -0.651 -0.378 1.00 27.66 104 GLN G C 1
ATOM 6079 O O . GLN G 1 116 ? 79.358 -0.147 0.742 1.00 25.58 104 GLN G O 1
ATOM 6085 N N . GLN G 1 117 ? 79.518 -1.921 -0.647 1.00 28.59 105 GLN G N 1
ATOM 6086 C CA . GLN G 1 117 ? 80.070 -2.833 0.346 1.00 28.92 105 GLN G CA 1
ATOM 6087 C C . GLN G 1 117 ? 81.390 -2.233 0.842 1.00 26.98 105 GLN G C 1
ATOM 6088 O O . GLN G 1 117 ? 82.227 -1.816 0.039 1.00 26.86 105 GLN G O 1
ATOM 6094 N N . GLY G 1 118 ? 81.569 -2.183 2.160 1.00 26.84 106 GLY G N 1
ATOM 6095 C CA . GLY G 1 118 ? 82.784 -1.619 2.725 1.00 25.85 106 GLY G CA 1
ATOM 6096 C C . GLY G 1 118 ? 82.522 -0.310 3.461 1.00 27.75 106 GLY G C 1
ATOM 6097 O O . GLY G 1 118 ? 83.345 0.140 4.274 1.00 26.75 106 GLY G O 1
ATOM 6098 N N . PHE G 1 119 ? 81.377 0.307 3.168 1.00 26.18 107 PHE G N 1
ATOM 6099 C CA . PHE G 1 119 ? 80.980 1.558 3.809 1.00 26.68 107 PHE G CA 1
ATOM 6100 C C . PHE G 1 119 ? 80.010 1.249 4.950 1.00 28.02 107 PHE G C 1
ATOM 6101 O O . PHE G 1 119 ? 79.228 0.301 4.867 1.00 27.19 107 PHE G O 1
ATOM 6109 N N . THR G 1 120 ? 80.055 2.055 6.005 1.00 27.47 108 THR G N 1
ATOM 6110 C CA . THR G 1 120 ? 79.185 1.848 7.157 1.00 26.89 108 THR G CA 1
ATOM 6111 C C . THR G 1 120 ? 78.275 3.050 7.401 1.00 26.32 108 THR G C 1
ATOM 6112 O O . THR G 1 120 ? 78.752 4.166 7.598 1.00 25.89 108 THR G O 1
ATOM 6116 N N . LEU G 1 121 ? 76.965 2.823 7.372 1.00 26.41 109 LEU G N 1
ATOM 6117 C CA . LEU G 1 121 ? 76.006 3.889 7.633 1.00 29.21 109 LEU G CA 1
ATOM 6118 C C . LEU G 1 121 ? 76.183 4.249 9.112 1.00 31.48 109 LEU G C 1
ATOM 6119 O O . LEU G 1 121 ? 76.301 3.357 9.955 1.00 30.98 109 LEU G O 1
ATOM 6124 N N . SER G 1 122 ? 76.222 5.539 9.431 1.00 31.40 110 SER G N 1
ATOM 6125 C CA . SER G 1 122 ? 76.393 5.941 10.820 1.00 32.81 110 SER G CA 1
ATOM 6126 C C . SER G 1 122 ? 75.852 7.327 11.146 1.00 30.56 110 SER G C 1
ATOM 6127 O O . SER G 1 122 ? 75.460 8.076 10.260 1.00 31.17 110 SER G O 1
ATOM 6130 N N . GLY G 1 123 ? 75.815 7.650 12.434 1.00 29.47 111 GLY G N 1
ATOM 6131 C CA . GLY G 1 123 ? 75.316 8.944 12.855 1.00 26.17 111 GLY G CA 1
ATOM 6132 C C . GLY G 1 123 ? 76.441 9.951 12.918 1.00 25.82 111 GLY G C 1
ATOM 6133 O O . GLY G 1 123 ? 77.609 9.599 12.736 1.00 25.08 111 GLY G O 1
ATOM 6134 N N . LEU G 1 124 ? 76.098 11.209 13.166 1.00 25.78 112 LEU G N 1
ATOM 6135 C CA . LEU G 1 124 ? 77.103 12.253 13.258 1.00 24.63 112 LEU G CA 1
ATOM 6136 C C . LEU G 1 124 ? 77.944 12.090 14.513 1.00 24.40 112 LEU G C 1
ATOM 6137 O O . LEU G 1 124 ? 78.997 12.703 14.645 1.00 25.06 112 LEU G O 1
ATOM 6142 N N . GLY G 1 125 ? 77.485 11.243 15.425 1.00 25.03 113 GLY G N 1
ATOM 6143 C CA . GLY G 1 125 ? 78.241 10.996 16.636 1.00 25.12 113 GLY G CA 1
ATOM 6144 C C . GLY G 1 125 ? 79.610 10.422 16.317 1.00 25.28 113 GLY G C 1
ATOM 6145 O O . GLY G 1 125 ? 80.567 10.632 17.064 1.00 26.13 113 GLY G O 1
ATOM 6146 N N . ALA G 1 126 ? 79.721 9.690 15.210 1.00 26.23 114 ALA G N 1
ATOM 6147 C CA . ALA G 1 126 ? 81.007 9.110 14.832 1.00 25.35 114 ALA G CA 1
ATOM 6148 C C . ALA G 1 126 ? 81.969 10.216 14.397 1.00 26.57 114 ALA G C 1
ATOM 6149 O O . ALA G 1 126 ? 83.185 10.106 14.582 1.00 26.82 114 ALA G O 1
ATOM 6151 N N . LEU G 1 127 ? 81.428 11.284 13.818 1.00 23.94 115 LEU G N 1
ATOM 6152 C CA . LEU G 1 127 ? 82.267 12.392 13.387 1.00 25.32 115 LEU G CA 1
ATOM 6153 C C . LEU G 1 127 ? 82.777 13.114 14.637 1.00 26.08 115 LEU G C 1
ATOM 6154 O O . LEU G 1 127 ? 83.947 13.505 14.718 1.00 25.57 115 LEU G O 1
ATOM 6159 N N . ALA G 1 128 ? 81.890 13.268 15.615 1.00 25.40 116 ALA G N 1
ATOM 6160 C CA . ALA G 1 128 ? 82.226 13.934 16.870 1.00 26.65 116 ALA G CA 1
ATOM 6161 C C . ALA G 1 128 ? 83.312 13.165 17.622 1.00 26.73 116 ALA G C 1
ATOM 6162 O O . ALA G 1 128 ? 84.294 13.747 18.075 1.00 27.22 116 ALA G O 1
ATOM 6164 N N . GLU G 1 129 ? 83.131 11.853 17.743 1.00 30.76 117 GLU G N 1
ATOM 6165 C CA . GLU G 1 129 ? 84.092 10.998 18.439 1.00 32.03 117 GLU G CA 1
ATOM 6166 C C . GLU G 1 129 ? 85.458 11.019 17.765 1.00 32.06 117 GLU G C 1
ATOM 6167 O O . GLU G 1 129 ? 86.490 10.989 18.436 1.00 32.49 117 GLU G O 1
ATOM 6173 N N . ALA G 1 130 ? 85.467 11.077 16.439 1.00 30.07 118 ALA G N 1
ATOM 6174 C CA . ALA G 1 130 ? 86.722 11.114 15.703 1.00 29.71 118 ALA G CA 1
ATOM 6175 C C . ALA G 1 130 ? 87.450 12.419 16.000 1.00 30.22 118 ALA G C 1
ATOM 6176 O O . ALA G 1 130 ? 88.677 12.438 16.192 1.00 30.60 118 ALA G O 1
ATOM 6178 N N . SER G 1 131 ? 86.693 13.512 16.037 1.00 29.03 119 SER G N 1
ATOM 6179 C CA . SER G 1 131 ? 87.266 14.829 16.307 1.00 28.88 119 SER G CA 1
ATOM 6180 C C . SER G 1 131 ? 87.760 14.935 17.741 1.00 29.42 119 SER G C 1
ATOM 6181 O O . SER G 1 131 ? 88.771 15.572 18.010 1.00 28.41 119 SER G O 1
ATOM 6184 N N . LEU G 1 132 ? 87.040 14.309 18.661 1.00 31.61 120 LEU G N 1
ATOM 6185 C CA . LEU G 1 132 ? 87.412 14.352 20.068 1.00 33.77 120 LEU G CA 1
ATOM 6186 C C . LEU G 1 132 ? 88.525 13.386 20.473 1.00 35.27 120 LEU G C 1
ATOM 6187 O O . LEU G 1 132 ? 89.251 13.663 21.423 1.00 37.78 120 LEU G O 1
ATOM 6192 N N . THR G 1 133 ? 88.682 12.277 19.750 1.00 35.36 121 THR G N 1
ATOM 6193 C CA . THR G 1 133 ? 89.689 11.277 20.118 1.00 35.25 121 THR G CA 1
ATOM 6194 C C . THR G 1 133 ? 90.919 11.103 19.231 1.00 34.79 121 THR G C 1
ATOM 6195 O O . THR G 1 133 ? 91.944 10.618 19.702 1.00 34.57 121 THR G O 1
ATOM 6199 N N . CYS G 1 134 ? 90.838 11.476 17.958 1.00 33.35 122 CYS G N 1
ATOM 6200 C CA . CYS G 1 134 ? 91.999 11.330 17.084 1.00 31.93 122 CYS G CA 1
ATOM 6201 C C . CYS G 1 134 ? 92.965 12.489 17.304 1.00 31.54 122 CYS G C 1
ATOM 6202 O O . CYS G 1 134 ? 92.571 13.551 17.786 1.00 29.11 122 CYS G O 1
ATOM 6205 N N . ASP G 1 135 ? 94.235 12.281 16.971 1.00 29.44 123 ASP G N 1
ATOM 6206 C CA . ASP G 1 135 ? 95.223 13.334 17.131 1.00 30.61 123 ASP G CA 1
ATOM 6207 C C . ASP G 1 135 ? 94.996 14.442 16.112 1.00 32.03 123 ASP G C 1
ATOM 6208 O O . ASP G 1 135 ? 95.197 15.625 16.410 1.00 31.31 123 ASP G O 1
ATOM 6213 N N . ARG G 1 136 ? 94.573 14.053 14.913 1.00 31.49 124 ARG G N 1
ATOM 6214 C CA . ARG G 1 136 ? 94.349 15.010 13.841 1.00 30.96 124 ARG G CA 1
ATOM 6215 C C . ARG G 1 136 ? 93.121 14.690 12.989 1.00 31.37 124 ARG G C 1
ATOM 6216 O O . ARG G 1 136 ? 92.747 13.527 12.819 1.00 31.19 124 ARG G O 1
ATOM 6224 N N . VAL G 1 137 ? 92.498 15.746 12.471 1.00 30.19 125 VAL G N 1
ATOM 6225 C CA . VAL G 1 137 ? 91.345 15.634 11.588 1.00 28.30 125 VAL G CA 1
ATOM 6226 C C . VAL G 1 137 ? 91.688 16.510 10.380 1.00 27.10 125 VAL G C 1
ATOM 6227 O O . VAL G 1 137 ? 92.094 17.661 10.540 1.00 24.78 125 VAL G O 1
ATOM 6231 N N . VAL G 1 138 ? 91.555 15.955 9.182 1.00 26.72 126 VAL G N 1
ATOM 6232 C CA . VAL G 1 138 ? 91.849 16.697 7.960 1.00 27.72 126 VAL G CA 1
ATOM 6233 C C . VAL G 1 138 ? 90.586 16.708 7.090 1.00 27.00 126 VAL G C 1
ATOM 6234 O O . VAL G 1 138 ? 90.064 15.647 6.719 1.00 26.53 126 VAL G O 1
ATOM 6238 N N . GLN G 1 139 ? 90.105 17.912 6.783 1.00 26.67 127 GLN G N 1
ATOM 6239 C CA . GLN G 1 139 ? 88.878 18.123 6.008 1.00 26.71 127 GLN G CA 1
ATOM 6240 C C . GLN G 1 139 ? 89.077 18.321 4.498 1.00 25.94 127 GLN G C 1
ATOM 6241 O O . GLN G 1 139 ? 89.848 19.181 4.082 1.00 25.88 127 GLN G O 1
ATOM 6247 N N . PHE G 1 140 ? 88.374 17.521 3.694 1.00 23.63 128 PHE G N 1
ATOM 6248 C CA . PHE G 1 140 ? 88.413 17.622 2.228 1.00 24.85 128 PHE G CA 1
ATOM 6249 C C . PHE G 1 140 ? 86.971 17.723 1.708 1.00 26.96 128 PHE G C 1
ATOM 6250 O O . PHE G 1 140 ? 86.081 18.242 2.382 1.00 29.98 128 PHE G O 1
ATOM 6258 N N . LYS H 2 2 ? 90.351 17.556 23.391 1.00 36.05 2 LYS H N 1
ATOM 6259 C CA . LYS H 2 2 ? 90.347 18.366 22.174 1.00 36.12 2 LYS H CA 1
ATOM 6260 C C . LYS H 2 2 ? 89.208 19.383 22.210 1.00 35.45 2 LYS H C 1
ATOM 6261 O O . LYS H 2 2 ? 88.097 19.063 22.619 1.00 35.07 2 LYS H O 1
ATOM 6267 N N . ARG H 2 3 ? 89.497 20.609 21.790 1.00 33.76 3 ARG H N 1
ATOM 6268 C CA . ARG H 2 3 ? 88.493 21.664 21.752 1.00 33.16 3 ARG H CA 1
ATOM 6269 C C . ARG H 2 3 ? 88.066 21.781 20.296 1.00 30.78 3 ARG H C 1
ATOM 6270 O O . ARG H 2 3 ? 88.906 21.914 19.406 1.00 30.03 3 ARG H O 1
ATOM 6278 N N . ILE H 2 4 ? 86.760 21.735 20.060 1.00 28.81 4 ILE H N 1
ATOM 6279 C CA . ILE H 2 4 ? 86.225 21.788 18.706 1.00 26.08 4 ILE H CA 1
ATOM 6280 C C . ILE H 2 4 ? 85.498 23.078 18.338 1.00 24.77 4 ILE H C 1
ATOM 6281 O O . ILE H 2 4 ? 84.586 23.527 19.035 1.00 24.53 4 ILE H O 1
ATOM 6286 N N . ALA H 2 5 ? 85.896 23.652 17.214 1.00 23.07 5 ALA H N 1
ATOM 6287 C CA . ALA H 2 5 ? 85.289 24.874 16.714 1.00 21.75 5 ALA H CA 1
ATOM 6288 C C . ALA H 2 5 ? 84.484 24.600 15.447 1.00 22.30 5 ALA H C 1
ATOM 6289 O O . ALA H 2 5 ? 84.959 23.931 14.525 1.00 21.86 5 ALA H O 1
ATOM 6291 N N . PHE H 2 6 ? 83.257 25.101 15.415 1.00 22.91 6 PHE H N 1
ATOM 6292 C CA . PHE H 2 6 ? 82.413 24.954 14.240 1.00 23.53 6 PHE H CA 1
ATOM 6293 C C . PHE H 2 6 ? 82.353 26.334 13.597 1.00 24.05 6 PHE H C 1
ATOM 6294 O O . PHE H 2 6 ? 82.056 27.327 14.254 1.00 23.20 6 PHE H O 1
ATOM 6302 N N . VAL H 2 7 ? 82.669 26.393 12.313 1.00 22.66 7 VAL H N 1
ATOM 6303 C CA . VAL H 2 7 ? 82.671 27.650 11.593 1.00 21.93 7 VAL H CA 1
ATOM 6304 C C . VAL H 2 7 ? 81.650 27.686 10.464 1.00 23.60 7 VAL H C 1
ATOM 6305 O O . VAL H 2 7 ? 81.735 26.905 9.517 1.00 24.87 7 VAL H O 1
ATOM 6309 N N . PHE H 2 8 ? 80.678 28.585 10.586 1.00 22.14 8 PHE H N 1
ATOM 6310 C CA . PHE H 2 8 ? 79.657 28.776 9.565 1.00 21.71 8 PHE H CA 1
ATOM 6311 C C . PHE H 2 8 ? 80.169 29.926 8.713 1.00 23.07 8 PHE H C 1
ATOM 6312 O O . PHE H 2 8 ? 80.303 31.053 9.202 1.00 23.25 8 PHE H O 1
ATOM 6320 N N . SER H 2 9 ? 80.462 29.645 7.445 1.00 22.59 9 SER H N 1
ATOM 6321 C CA . SER H 2 9 ? 80.988 30.668 6.554 1.00 21.75 9 SER H CA 1
ATOM 6322 C C . SER H 2 9 ? 80.170 30.864 5.288 1.00 21.05 9 SER H C 1
ATOM 6323 O O . SER H 2 9 ? 80.533 31.682 4.451 1.00 22.02 9 SER H O 1
ATOM 6326 N N . THR H 2 10 ? 79.067 30.139 5.152 1.00 21.98 10 THR H N 1
ATOM 6327 C CA . THR H 2 10 ? 78.232 30.247 3.954 1.00 23.99 10 THR H CA 1
ATOM 6328 C C . THR H 2 10 ? 76.817 30.733 4.246 1.00 23.56 10 THR H C 1
ATOM 6329 O O . THR H 2 10 ? 76.282 30.506 5.333 1.00 23.99 10 THR H O 1
ATOM 6333 N N . ALA H 2 11 ? 76.206 31.381 3.260 1.00 22.39 11 ALA H N 1
ATOM 6334 C CA . ALA H 2 11 ? 74.841 31.878 3.408 1.00 23.07 11 ALA H CA 1
ATOM 6335 C C . ALA H 2 11 ? 73.877 30.701 3.500 1.00 21.72 11 ALA H C 1
ATOM 6336 O O . ALA H 2 11 ? 74.134 29.625 2.959 1.00 22.44 11 ALA H O 1
ATOM 6338 N N . PRO H 2 12 ? 72.742 30.890 4.187 1.00 22.07 12 PRO H N 1
ATOM 6339 C CA . PRO H 2 12 ? 71.787 29.790 4.307 1.00 20.41 12 PRO H CA 1
ATOM 6340 C C . PRO H 2 12 ? 70.927 29.554 3.073 1.00 21.22 12 PRO H C 1
ATOM 6341 O O . PRO H 2 12 ? 70.721 30.457 2.261 1.00 22.34 12 PRO H O 1
ATOM 6345 N N . HIS H 2 13 ? 70.433 28.320 2.960 1.00 21.60 13 HIS H N 1
ATOM 6346 C CA . HIS H 2 13 ? 69.525 27.902 1.895 1.00 22.20 13 HIS H CA 1
ATOM 6347 C C . HIS H 2 13 ? 70.078 27.713 0.478 1.00 20.50 13 HIS H C 1
ATOM 6348 O O . HIS H 2 13 ? 69.671 26.782 -0.211 1.00 21.00 13 HIS H O 1
ATOM 6355 N N . GLY H 2 14 ? 70.971 28.588 0.030 1.00 21.95 14 GLY H N 1
ATOM 6356 C CA . GLY H 2 14 ? 71.533 28.430 -1.308 1.00 22.47 14 GLY H CA 1
ATOM 6357 C C . GLY H 2 14 ? 72.259 27.103 -1.410 1.00 24.89 14 GLY H C 1
ATOM 6358 O O . GLY H 2 14 ? 72.280 26.467 -2.464 1.00 25.42 14 GLY H O 1
ATOM 6359 N N . THR H 2 15 ? 72.853 26.704 -0.285 1.00 24.19 15 THR H N 1
ATOM 6360 C CA . THR H 2 15 ? 73.589 25.453 -0.125 1.00 25.44 15 THR H CA 1
ATOM 6361 C C . THR H 2 15 ? 73.064 24.811 1.166 1.00 24.60 15 THR H C 1
ATOM 6362 O O . THR H 2 15 ? 72.557 25.506 2.041 1.00 21.28 15 THR H O 1
ATOM 6366 N N . ALA H 2 16 ? 73.191 23.496 1.289 1.00 23.88 16 ALA H N 1
ATOM 6367 C CA . ALA H 2 16 ? 72.722 22.805 2.488 1.00 22.82 16 ALA H CA 1
ATOM 6368 C C . ALA H 2 16 ? 73.782 22.791 3.588 1.00 21.39 16 ALA H C 1
ATOM 6369 O O . ALA H 2 16 ? 73.573 22.192 4.640 1.00 21.82 16 ALA H O 1
ATOM 6371 N N . ALA H 2 17 ? 74.909 23.458 3.347 1.00 19.87 17 ALA H N 1
ATOM 6372 C CA . ALA H 2 17 ? 76.020 23.470 4.301 1.00 21.02 17 ALA H CA 1
ATOM 6373 C C . ALA H 2 17 ? 75.658 23.913 5.725 1.00 21.25 17 ALA H C 1
ATOM 6374 O O . ALA H 2 17 ? 76.073 23.275 6.702 1.00 20.32 17 ALA H O 1
ATOM 6376 N N . GLY H 2 18 ? 74.914 25.007 5.835 1.00 18.73 18 GLY H N 1
ATOM 6377 C CA . GLY H 2 18 ? 74.513 25.509 7.141 1.00 21.42 18 GLY H CA 1
ATOM 6378 C C . GLY H 2 18 ? 73.661 24.512 7.904 1.00 22.05 18 GLY H C 1
ATOM 6379 O O . GLY H 2 18 ? 73.855 24.300 9.103 1.00 23.74 18 GLY H O 1
ATOM 6380 N N . ARG H 2 19 ? 72.713 23.896 7.207 1.00 20.09 19 ARG H N 1
ATOM 6381 C CA . ARG H 2 19 ? 71.823 22.908 7.814 1.00 19.93 19 ARG H CA 1
ATOM 6382 C C . ARG H 2 19 ? 72.586 21.686 8.325 1.00 20.66 19 ARG H C 1
ATOM 6383 O O . ARG H 2 19 ? 72.408 21.238 9.469 1.00 18.13 19 ARG H O 1
ATOM 6391 N N . GLU H 2 20 ? 73.436 21.139 7.469 1.00 19.25 20 GLU H N 1
ATOM 6392 C CA . GLU H 2 20 ? 74.192 19.957 7.834 1.00 19.58 20 GLU H CA 1
ATOM 6393 C C . GLU H 2 20 ? 75.266 20.288 8.860 1.00 20.07 20 GLU H C 1
ATOM 6394 O O . GLU H 2 20 ? 75.613 19.455 9.700 1.00 21.45 20 GLU H O 1
ATOM 6400 N N . GLY H 2 21 ? 75.774 21.514 8.812 1.00 18.90 21 GLY H N 1
ATOM 6401 C CA . GLY H 2 21 ? 76.754 21.934 9.796 1.00 20.42 21 GLY H CA 1
ATOM 6402 C C . GLY H 2 21 ? 76.098 22.033 11.174 1.00 20.97 21 GLY H C 1
ATOM 6403 O O . GLY H 2 21 ? 76.690 21.651 12.181 1.00 21.64 21 GLY H O 1
ATOM 6404 N N . LEU H 2 22 ? 74.870 22.541 11.225 1.00 22.09 22 LEU H N 1
ATOM 6405 C CA . LEU H 2 22 ? 74.159 22.668 12.496 1.00 22.09 22 LEU H CA 1
ATOM 6406 C C . LEU H 2 22 ? 73.875 21.273 13.069 1.00 23.63 22 LEU H C 1
ATOM 6407 O O . LEU H 2 22 ? 74.013 21.055 14.271 1.00 25.92 22 LEU H O 1
ATOM 6412 N N . ASP H 2 23 ? 73.495 20.322 12.218 1.00 23.12 23 ASP H N 1
ATOM 6413 C CA . ASP H 2 23 ? 73.253 18.963 12.696 1.00 22.34 23 ASP H CA 1
ATOM 6414 C C . ASP H 2 23 ? 74.540 18.378 13.301 1.00 22.64 23 ASP H C 1
ATOM 6415 O O . ASP H 2 23 ? 74.495 17.690 14.320 1.00 22.80 23 ASP H O 1
ATOM 6420 N N . ALA H 2 24 ? 75.686 18.651 12.676 1.00 20.02 24 ALA H N 1
ATOM 6421 C CA . ALA H 2 24 ? 76.965 18.139 13.173 1.00 20.52 24 ALA H CA 1
ATOM 6422 C C . ALA H 2 24 ? 77.346 18.805 14.497 1.00 21.22 24 ALA H C 1
ATOM 6423 O O . ALA H 2 24 ? 77.908 18.171 15.393 1.00 18.44 24 ALA H O 1
ATOM 6425 N N . LEU H 2 25 ? 77.056 20.096 14.600 1.00 20.48 25 LEU H N 1
ATOM 6426 C CA . LEU H 2 25 ? 77.339 20.851 15.810 1.00 23.18 25 LEU H CA 1
ATOM 6427 C C . LEU H 2 25 ? 76.545 20.269 16.994 1.00 23.12 25 LEU H C 1
ATOM 6428 O O . LEU H 2 25 ? 77.103 20.003 18.068 1.00 23.11 25 LEU H O 1
ATOM 6433 N N . LEU H 2 26 ? 75.245 20.083 16.792 1.00 22.39 26 LEU H N 1
ATOM 6434 C CA . LEU H 2 26 ? 74.374 19.558 17.838 1.00 23.52 26 LEU H CA 1
ATOM 6435 C C . LEU H 2 26 ? 74.771 18.145 18.267 1.00 24.86 26 LEU H C 1
ATOM 6436 O O . LEU H 2 26 ? 74.770 17.828 19.460 1.00 24.26 26 LEU H O 1
ATOM 6441 N N . ALA H 2 27 ? 75.124 17.291 17.309 1.00 24.41 27 ALA H N 1
ATOM 6442 C CA . ALA H 2 27 ? 75.528 15.933 17.662 1.00 24.35 27 ALA H CA 1
ATOM 6443 C C . ALA H 2 27 ? 76.799 15.984 18.509 1.00 24.90 27 ALA H C 1
ATOM 6444 O O . ALA H 2 27 ? 76.954 15.221 19.469 1.00 24.41 27 ALA H O 1
ATOM 6446 N N . THR H 2 28 ? 77.705 16.890 18.156 1.00 23.72 28 THR H N 1
ATOM 6447 C CA . THR H 2 28 ? 78.960 17.021 18.886 1.00 24.68 28 THR H CA 1
ATOM 6448 C C . THR H 2 28 ? 78.771 17.597 20.285 1.00 26.14 28 THR H C 1
ATOM 6449 O O . THR H 2 28 ? 79.442 17.176 21.228 1.00 26.05 28 THR H O 1
ATOM 6453 N N . SER H 2 29 ? 77.861 18.559 20.413 1.00 26.23 29 SER H N 1
ATOM 6454 C CA . SER H 2 29 ? 77.600 19.190 21.702 1.00 26.59 29 SER H CA 1
ATOM 6455 C C . SER H 2 29 ? 77.125 18.166 22.725 1.00 28.08 29 SER H C 1
ATOM 6456 O O . SER H 2 29 ? 77.250 18.381 23.928 1.00 28.89 29 SER H O 1
ATOM 6459 N N . ALA H 2 30 ? 76.581 17.052 22.251 1.00 28.11 30 ALA H N 1
ATOM 6460 C CA . ALA H 2 30 ? 76.094 16.020 23.158 1.00 29.37 30 ALA H CA 1
ATOM 6461 C C . ALA H 2 30 ? 77.241 15.197 23.734 1.00 30.30 30 ALA H C 1
ATOM 6462 O O . ALA H 2 30 ? 77.039 14.408 24.649 1.00 30.44 30 ALA H O 1
ATOM 6464 N N . LEU H 2 31 ? 78.446 15.393 23.209 1.00 30.62 31 LEU H N 1
ATOM 6465 C CA . LEU H 2 31 ? 79.600 14.634 23.678 1.00 30.65 31 LEU H CA 1
ATOM 6466 C C . LEU H 2 31 ? 80.679 15.496 24.309 1.00 31.69 31 LEU H C 1
ATOM 6467 O O . LEU H 2 31 ? 81.660 14.976 24.840 1.00 31.31 31 LEU H O 1
ATOM 6472 N N . THR H 2 32 ? 80.515 16.812 24.250 1.00 29.97 32 THR H N 1
ATOM 6473 C CA . THR H 2 32 ? 81.513 17.696 24.830 1.00 30.83 32 THR H CA 1
ATOM 6474 C C . THR H 2 32 ? 80.958 19.084 25.057 1.00 32.11 32 THR H C 1
ATOM 6475 O O . THR H 2 32 ? 80.085 19.537 24.328 1.00 32.89 32 THR H O 1
ATOM 6479 N N . ASP H 2 33 ? 81.460 19.750 26.086 1.00 33.66 33 ASP H N 1
ATOM 6480 C CA . ASP H 2 33 ? 81.039 21.106 26.381 1.00 36.06 33 ASP H CA 1
ATOM 6481 C C . ASP H 2 33 ? 82.133 22.030 25.868 1.00 36.48 33 ASP H C 1
ATOM 6482 O O . ASP H 2 33 ? 81.964 23.247 25.820 1.00 37.01 33 ASP H O 1
ATOM 6487 N N . ASP H 2 34 ? 83.257 21.441 25.474 1.00 36.74 34 ASP H N 1
ATOM 6488 C CA . ASP H 2 34 ? 84.379 22.214 24.969 1.00 37.97 34 ASP H CA 1
ATOM 6489 C C . ASP H 2 34 ? 84.284 22.493 23.471 1.00 36.43 34 ASP H C 1
ATOM 6490 O O . ASP H 2 34 ? 85.120 22.029 22.689 1.00 37.68 34 ASP H O 1
ATOM 6495 N N . LEU H 2 35 ? 83.261 23.235 23.067 1.00 33.45 35 LEU H N 1
ATOM 6496 C CA . LEU H 2 35 ? 83.108 23.578 21.662 1.00 33.39 35 LEU H CA 1
ATOM 6497 C C . LEU H 2 35 ? 82.679 25.037 21.508 1.00 31.53 35 LEU H C 1
ATOM 6498 O O . LEU H 2 35 ? 82.088 25.623 22.416 1.00 32.15 35 LEU H O 1
ATOM 6503 N N . ALA H 2 36 ? 82.997 25.623 20.361 1.00 28.98 36 ALA H N 1
ATOM 6504 C CA . ALA H 2 36 ? 82.645 27.008 20.091 1.00 26.87 36 ALA H CA 1
ATOM 6505 C C . ALA H 2 36 ? 82.053 27.115 18.696 1.00 26.20 36 ALA H C 1
ATOM 6506 O O . ALA H 2 36 ? 82.306 26.267 17.846 1.00 25.16 36 ALA H O 1
ATOM 6508 N N . VAL H 2 37 ? 81.256 28.155 18.471 1.00 26.04 37 VAL H N 1
ATOM 6509 C CA . VAL H 2 37 ? 80.626 28.375 17.176 1.00 25.45 37 VAL H CA 1
ATOM 6510 C C . VAL H 2 37 ? 81.070 29.741 16.653 1.00 26.06 37 VAL H C 1
ATOM 6511 O O . VAL H 2 37 ? 81.015 30.737 17.382 1.00 27.45 37 VAL H O 1
ATOM 6515 N N . PHE H 2 38 ? 81.518 29.780 15.402 1.00 24.27 38 PHE H N 1
ATOM 6516 C CA . PHE H 2 38 ? 81.975 31.016 14.775 1.00 24.91 38 PHE H CA 1
ATOM 6517 C C . PHE H 2 38 ? 81.183 31.284 13.510 1.00 24.96 38 PHE H C 1
ATOM 6518 O O . PHE H 2 38 ? 81.019 30.395 12.674 1.00 25.21 38 PHE H O 1
ATOM 6526 N N . PHE H 2 39 ? 80.702 32.514 13.370 1.00 24.32 39 PHE H N 1
ATOM 6527 C CA . PHE H 2 39 ? 79.939 32.920 12.194 1.00 22.76 39 PHE H CA 1
ATOM 6528 C C . PHE H 2 39 ? 80.786 33.948 11.457 1.00 24.03 39 PHE H C 1
ATOM 6529 O O . PHE H 2 39 ? 80.940 35.084 11.922 1.00 24.62 39 PHE H O 1
ATOM 6537 N N . ILE H 2 40 ? 81.339 33.549 10.310 1.00 22.10 40 ILE H N 1
ATOM 6538 C CA . ILE H 2 40 ? 82.210 34.437 9.536 1.00 20.21 40 ILE H CA 1
ATOM 6539 C C . ILE H 2 40 ? 81.810 34.483 8.058 1.00 22.18 40 ILE H C 1
ATOM 6540 O O . ILE H 2 40 ? 80.990 33.681 7.602 1.00 20.50 40 ILE H O 1
ATOM 6545 N N . ALA H 2 41 ? 82.393 35.422 7.313 1.00 22.40 41 ALA H N 1
ATOM 6546 C CA . ALA H 2 41 ? 82.082 35.559 5.893 1.00 21.70 41 ALA H CA 1
ATOM 6547 C C . ALA H 2 41 ? 80.560 35.533 5.697 1.00 22.22 41 ALA H C 1
ATOM 6548 O O . ALA H 2 41 ? 79.820 36.132 6.483 1.00 21.53 41 ALA H O 1
ATOM 6550 N N . ASP H 2 42 ? 80.085 34.850 4.657 1.00 22.09 42 ASP H N 1
ATOM 6551 C CA . ASP H 2 42 ? 78.645 34.772 4.417 1.00 22.09 42 ASP H CA 1
ATOM 6552 C C . ASP H 2 42 ? 77.916 34.026 5.534 1.00 20.28 42 ASP H C 1
ATOM 6553 O O . ASP H 2 42 ? 76.688 34.008 5.578 1.00 21.74 42 ASP H O 1
ATOM 6558 N N . GLY H 2 43 ? 78.672 33.414 6.436 1.00 20.20 43 GLY H N 1
ATOM 6559 C CA . GLY H 2 43 ? 78.056 32.696 7.539 1.00 20.87 43 GLY H CA 1
ATOM 6560 C C . GLY H 2 43 ? 77.231 33.610 8.435 1.00 21.88 43 GLY H C 1
ATOM 6561 O O . GLY H 2 43 ? 76.311 33.153 9.120 1.00 22.68 43 GLY H O 1
ATOM 6562 N N . VAL H 2 44 ? 77.548 34.903 8.444 1.00 23.21 44 VAL H N 1
ATOM 6563 C CA . VAL H 2 44 ? 76.797 35.836 9.283 1.00 23.28 44 VAL H CA 1
ATOM 6564 C C . VAL H 2 44 ? 75.310 35.844 8.900 1.00 24.97 44 VAL H C 1
ATOM 6565 O O . VAL H 2 44 ? 74.440 36.127 9.734 1.00 23.19 44 VAL H O 1
ATOM 6569 N N . PHE H 2 45 ? 75.024 35.509 7.641 1.00 24.42 45 PHE H N 1
ATOM 6570 C CA . PHE H 2 45 ? 73.648 35.459 7.152 1.00 22.95 45 PHE H CA 1
ATOM 6571 C C . PHE H 2 45 ? 72.805 34.382 7.826 1.00 23.92 45 PHE H C 1
ATOM 6572 O O . PHE H 2 45 ? 71.575 34.428 7.757 1.00 23.18 45 PHE H O 1
ATOM 6580 N N . GLN H 2 46 ? 73.454 33.415 8.473 1.00 24.78 46 GLN H N 1
ATOM 6581 C CA . GLN H 2 46 ? 72.726 32.339 9.155 1.00 25.17 46 GLN H CA 1
ATOM 6582 C C . GLN H 2 46 ? 71.982 32.902 10.365 1.00 26.30 46 GLN H C 1
ATOM 6583 O O . GLN H 2 46 ? 70.931 32.394 10.757 1.00 28.31 46 GLN H O 1
ATOM 6589 N N . LEU H 2 47 ? 72.547 33.959 10.941 1.00 24.61 47 LEU H N 1
ATOM 6590 C CA . LEU H 2 47 ? 72.022 34.604 12.145 1.00 24.84 47 LEU H CA 1
ATOM 6591 C C . LEU H 2 47 ? 70.756 35.448 12.043 1.00 23.54 47 LEU H C 1
ATOM 6592 O O . LEU H 2 47 ? 70.130 35.737 13.063 1.00 24.42 47 LEU H O 1
ATOM 6597 N N . LEU H 2 48 ? 70.380 35.850 10.836 1.00 23.34 48 LEU H N 1
ATOM 6598 C CA . LEU H 2 48 ? 69.214 36.705 10.658 1.00 22.38 48 LEU H CA 1
ATOM 6599 C C . LEU H 2 48 ? 67.874 36.138 11.094 1.00 23.93 48 LEU H C 1
ATOM 6600 O O . LEU H 2 48 ? 67.543 34.974 10.831 1.00 21.36 48 LEU H O 1
ATOM 6605 N N . PRO H 2 49 ? 67.083 36.968 11.789 1.00 22.82 49 PRO H N 1
ATOM 6606 C CA . PRO H 2 49 ? 65.767 36.558 12.265 1.00 24.99 49 PRO H CA 1
ATOM 6607 C C . PRO H 2 49 ? 64.740 36.758 11.162 1.00 24.87 49 PRO H C 1
ATOM 6608 O O . PRO H 2 49 ? 65.007 37.459 10.177 1.00 24.42 49 PRO H O 1
ATOM 6612 N N . GLY H 2 50 ? 63.573 36.139 11.339 1.00 24.41 50 GLY H N 1
ATOM 6613 C CA . GLY H 2 50 ? 62.492 36.266 10.375 1.00 25.87 50 GLY H CA 1
ATOM 6614 C C . GLY H 2 50 ? 62.641 35.541 9.047 1.00 26.12 50 GLY H C 1
ATOM 6615 O O . GLY H 2 50 ? 61.909 35.835 8.102 1.00 25.65 50 GLY H O 1
ATOM 6616 N N . GLN H 2 51 ? 63.577 34.602 8.954 1.00 26.13 51 GLN H N 1
ATOM 6617 C CA . GLN H 2 51 ? 63.764 33.869 7.698 1.00 26.54 51 GLN H CA 1
ATOM 6618 C C . GLN H 2 51 ? 62.622 32.879 7.482 1.00 27.10 51 GLN H C 1
ATOM 6619 O O . GLN H 2 51 ? 62.231 32.167 8.408 1.00 28.59 51 GLN H O 1
ATOM 6625 N N . LYS H 2 52 ? 62.082 32.842 6.266 1.00 27.75 52 LYS H N 1
ATOM 6626 C CA . LYS H 2 52 ? 60.997 31.916 5.937 1.00 30.19 52 LYS H CA 1
ATOM 6627 C C . LYS H 2 52 ? 61.392 31.148 4.670 1.00 30.15 52 LYS H C 1
ATOM 6628 O O . LYS H 2 52 ? 60.851 31.387 3.592 1.00 29.31 52 LYS H O 1
ATOM 6634 N N . PRO H 2 53 ? 62.346 30.212 4.792 1.00 30.13 53 PRO H N 1
ATOM 6635 C CA . PRO H 2 53 ? 62.814 29.419 3.650 1.00 30.65 53 PRO H CA 1
ATOM 6636 C C . PRO H 2 53 ? 61.771 28.563 2.920 1.00 31.56 53 PRO H C 1
ATOM 6637 O O . PRO H 2 53 ? 62.013 28.118 1.799 1.00 31.22 53 PRO H O 1
ATOM 6641 N N . ASP H 2 54 ? 60.615 28.336 3.536 1.00 32.50 54 ASP H N 1
ATOM 6642 C CA . ASP H 2 54 ? 59.584 27.539 2.874 1.00 35.32 54 ASP H CA 1
ATOM 6643 C C . ASP H 2 54 ? 59.198 28.216 1.567 1.00 34.19 54 ASP H C 1
ATOM 6644 O O . ASP H 2 54 ? 58.662 27.581 0.662 1.00 34.05 54 ASP H O 1
ATOM 6649 N N . ALA H 2 55 ? 59.500 29.508 1.475 1.00 32.61 55 ALA H N 1
ATOM 6650 C CA . ALA H 2 55 ? 59.213 30.289 0.280 1.00 32.57 55 ALA H CA 1
ATOM 6651 C C . ALA H 2 55 ? 59.968 29.722 -0.928 1.00 33.24 55 ALA H C 1
ATOM 6652 O O . ALA H 2 55 ? 59.508 29.838 -2.064 1.00 34.56 55 ALA H O 1
ATOM 6654 N N . VAL H 2 56 ? 61.135 29.127 -0.690 1.00 32.16 56 VAL H N 1
ATOM 6655 C CA . VAL H 2 56 ? 61.907 28.540 -1.783 1.00 30.55 56 VAL H CA 1
ATOM 6656 C C . VAL H 2 56 ? 62.058 27.024 -1.611 1.00 29.48 56 VAL H C 1
ATOM 6657 O O . VAL H 2 56 ? 63.023 26.424 -2.079 1.00 29.45 56 VAL H O 1
ATOM 6661 N N . LEU H 2 57 ? 61.085 26.417 -0.938 1.00 29.21 57 LEU H N 1
ATOM 6662 C CA . LEU H 2 57 ? 61.062 24.969 -0.710 1.00 31.19 57 LEU H CA 1
ATOM 6663 C C . LEU H 2 57 ? 62.244 24.432 0.101 1.00 30.65 57 LEU H C 1
ATOM 6664 O O . LEU H 2 57 ? 62.545 23.238 0.046 1.00 29.27 57 LEU H O 1
ATOM 6669 N N . ALA H 2 58 ? 62.911 25.304 0.856 1.00 30.00 58 ALA H N 1
ATOM 6670 C CA . ALA H 2 58 ? 64.055 24.886 1.661 1.00 27.68 58 ALA H CA 1
ATOM 6671 C C . ALA H 2 58 ? 63.642 24.654 3.112 1.00 28.27 58 ALA H C 1
ATOM 6672 O O . ALA H 2 58 ? 62.690 25.258 3.602 1.00 29.87 58 ALA H O 1
ATOM 6674 N N . ARG H 2 59 ? 64.366 23.784 3.801 1.00 28.03 59 ARG H N 1
ATOM 6675 C CA . ARG H 2 59 ? 64.056 23.467 5.189 1.00 27.71 59 ARG H CA 1
ATOM 6676 C C . ARG H 2 59 ? 64.290 24.665 6.119 1.00 28.31 59 ARG H C 1
ATOM 6677 O O . ARG H 2 59 ? 65.306 25.360 6.011 1.00 25.68 59 ARG H O 1
ATOM 6685 N N . ASP H 2 60 ? 63.342 24.920 7.017 1.00 27.87 60 ASP H N 1
ATOM 6686 C CA . ASP H 2 60 ? 63.508 26.018 7.967 1.00 30.39 60 ASP H CA 1
ATOM 6687 C C . ASP H 2 60 ? 64.296 25.456 9.133 1.00 28.79 60 ASP H C 1
ATOM 6688 O O . ASP H 2 60 ? 63.731 25.098 10.163 1.00 30.40 60 ASP H O 1
ATOM 6693 N N . TYR H 2 61 ? 65.608 25.377 8.961 1.00 26.75 61 TYR H N 1
ATOM 6694 C CA . TYR H 2 61 ? 66.479 24.840 9.989 1.00 24.93 61 TYR H CA 1
ATOM 6695 C C . TYR H 2 61 ? 67.016 25.949 10.883 1.00 25.46 61 TYR H C 1
ATOM 6696 O O . TYR H 2 61 ? 67.653 25.676 11.896 1.00 27.44 61 TYR H O 1
ATOM 6705 N N . ILE H 2 62 ? 66.770 27.200 10.499 1.00 24.15 62 ILE H N 1
ATOM 6706 C CA . ILE H 2 62 ? 67.233 28.337 11.284 1.00 24.26 62 ILE H CA 1
ATOM 6707 C C . ILE H 2 62 ? 66.614 28.270 12.692 1.00 25.30 62 ILE H C 1
ATOM 6708 O O . ILE H 2 62 ? 67.278 28.557 13.688 1.00 25.05 62 ILE H O 1
ATOM 6713 N N . ALA H 2 63 ? 65.345 27.877 12.769 1.00 23.77 63 ALA H N 1
ATOM 6714 C CA . ALA H 2 63 ? 64.664 27.757 14.054 1.00 23.78 63 ALA H CA 1
ATOM 6715 C C . ALA H 2 63 ? 65.466 26.846 14.972 1.00 22.73 63 ALA H C 1
ATOM 6716 O O . ALA H 2 63 ? 65.496 27.041 16.182 1.00 22.88 63 ALA H O 1
ATOM 6718 N N . THR H 2 64 ? 66.133 25.859 14.380 1.00 22.95 64 THR H N 1
ATOM 6719 C CA . THR H 2 64 ? 66.934 24.906 15.133 1.00 21.34 64 THR H CA 1
ATOM 6720 C C . THR H 2 64 ? 68.086 25.554 15.903 1.00 22.49 64 THR H C 1
ATOM 6721 O O . THR H 2 64 ? 68.571 24.985 16.890 1.00 20.09 64 THR H O 1
ATOM 6725 N N . PHE H 2 65 ? 68.533 26.726 15.452 1.00 20.32 65 PHE H N 1
ATOM 6726 C CA . PHE H 2 65 ? 69.611 27.429 16.144 1.00 22.88 65 PHE H CA 1
ATOM 6727 C C . PHE H 2 65 ? 69.211 27.764 17.584 1.00 23.45 65 PHE H C 1
ATOM 6728 O O . PHE H 2 65 ? 70.066 28.080 18.407 1.00 22.37 65 PHE H O 1
ATOM 6736 N N . LYS H 2 66 ? 67.913 27.698 17.877 1.00 24.35 66 LYS H N 1
ATOM 6737 C CA . LYS H 2 66 ? 67.411 27.974 19.227 1.00 25.94 66 LYS H CA 1
ATOM 6738 C C . LYS H 2 66 ? 67.953 26.941 20.224 1.00 26.43 66 LYS H C 1
ATOM 6739 O O . LYS H 2 66 ? 68.085 27.218 21.415 1.00 25.59 66 LYS H O 1
ATOM 6745 N N . LEU H 2 67 ? 68.263 25.746 19.734 1.00 24.19 67 LEU H N 1
ATOM 6746 C CA . LEU H 2 67 ? 68.779 24.700 20.611 1.00 25.52 67 LEU H CA 1
ATOM 6747 C C . LEU H 2 67 ? 70.152 25.030 21.170 1.00 25.88 67 LEU H C 1
ATOM 6748 O O . LEU H 2 67 ? 70.596 24.396 22.127 1.00 25.78 67 LEU H O 1
ATOM 6753 N N . LEU H 2 68 ? 70.841 25.998 20.567 1.00 25.62 68 LEU H N 1
ATOM 6754 C CA . LEU H 2 68 ? 72.157 26.369 21.071 1.00 26.24 68 LEU H CA 1
ATOM 6755 C C . LEU H 2 68 ? 71.954 27.011 22.443 1.00 27.05 68 LEU H C 1
ATOM 6756 O O . LEU H 2 68 ? 72.594 26.628 23.422 1.00 26.70 68 LEU H O 1
ATOM 6761 N N . GLY H 2 69 ? 71.049 27.980 22.511 1.00 29.55 69 GLY H N 1
ATOM 6762 C CA . GLY H 2 69 ? 70.769 28.620 23.780 1.00 28.47 69 GLY H CA 1
ATOM 6763 C C . GLY H 2 69 ? 70.255 27.609 24.797 1.00 29.16 69 GLY H C 1
ATOM 6764 O O . GLY H 2 69 ? 70.730 27.579 25.928 1.00 29.40 69 GLY H O 1
ATOM 6765 N N . LEU H 2 70 ? 69.311 26.759 24.389 1.00 28.81 70 LEU H N 1
ATOM 6766 C CA . LEU H 2 70 ? 68.721 25.762 25.283 1.00 28.01 70 LEU H CA 1
ATOM 6767 C C . LEU H 2 70 ? 69.690 24.727 25.841 1.00 28.89 70 LEU H C 1
ATOM 6768 O O . LEU H 2 70 ? 69.491 24.232 26.950 1.00 28.52 70 LEU H O 1
ATOM 6773 N N . TYR H 2 71 ? 70.731 24.394 25.082 1.00 28.01 71 TYR H N 1
ATOM 6774 C CA . TYR H 2 71 ? 71.724 23.418 25.537 1.00 28.55 71 TYR H CA 1
ATOM 6775 C C . TYR H 2 71 ? 72.926 24.119 26.157 1.00 29.60 71 TYR H C 1
ATOM 6776 O O . TYR H 2 71 ? 73.934 23.486 26.452 1.00 29.00 71 TYR H O 1
ATOM 6785 N N . ASP H 2 72 ? 72.816 25.433 26.335 1.00 30.39 72 ASP H N 1
ATOM 6786 C CA . ASP H 2 72 ? 73.885 26.232 26.914 1.00 33.01 72 ASP H CA 1
ATOM 6787 C C . ASP H 2 72 ? 75.217 26.149 26.179 1.00 33.05 72 ASP H C 1
ATOM 6788 O O . ASP H 2 72 ? 76.276 25.983 26.786 1.00 32.22 72 ASP H O 1
ATOM 6793 N N . ILE H 2 73 ? 75.152 26.246 24.859 1.00 31.48 73 ILE H N 1
ATOM 6794 C CA . ILE H 2 73 ? 76.346 26.261 24.030 1.00 29.13 73 ILE H CA 1
ATOM 6795 C C . ILE H 2 73 ? 76.488 27.778 23.908 1.00 28.42 73 ILE H C 1
ATOM 6796 O O . ILE H 2 73 ? 75.889 28.398 23.036 1.00 28.85 73 ILE H O 1
ATOM 6801 N N . GLU H 2 74 ? 77.266 28.376 24.803 1.00 29.49 74 GLU H N 1
ATOM 6802 C CA . GLU H 2 74 ? 77.395 29.830 24.832 1.00 30.22 74 GLU H CA 1
ATOM 6803 C C . GLU H 2 74 ? 78.615 30.473 24.179 1.00 29.37 74 GLU H C 1
ATOM 6804 O O . GLU H 2 74 ? 78.646 31.695 24.020 1.00 27.66 74 GLU H O 1
ATOM 6810 N N . GLN H 2 75 ? 79.621 29.684 23.811 1.00 25.96 75 GLN H N 1
ATOM 6811 C CA . GLN H 2 75 ? 80.787 30.262 23.150 1.00 26.50 75 GLN H CA 1
ATOM 6812 C C . GLN H 2 75 ? 80.397 30.489 21.680 1.00 26.83 75 GLN H C 1
ATOM 6813 O O . GLN H 2 75 ? 80.706 29.670 20.821 1.00 25.60 75 GLN H O 1
ATOM 6819 N N . CYS H 2 76 ? 79.699 31.589 21.408 1.00 26.98 76 CYS H N 1
ATOM 6820 C CA . CYS H 2 76 ? 79.264 31.911 20.053 1.00 26.83 76 CYS H CA 1
ATOM 6821 C C . CYS H 2 76 ? 79.799 33.269 19.636 1.00 26.05 76 CYS H C 1
ATOM 6822 O O . CYS H 2 76 ? 79.605 34.257 20.337 1.00 24.97 76 CYS H O 1
ATOM 6825 N N . TRP H 2 77 ? 80.450 33.315 18.479 1.00 23.45 77 TRP H N 1
ATOM 6826 C CA . TRP H 2 77 ? 81.045 34.546 17.988 1.00 23.41 77 TRP H CA 1
ATOM 6827 C C . TRP H 2 77 ? 80.640 34.870 16.551 1.00 23.53 77 TRP H C 1
ATOM 6828 O O . TRP H 2 77 ? 80.399 33.971 15.744 1.00 22.73 77 TRP H O 1
ATOM 6839 N N . VAL H 2 78 ? 80.586 36.163 16.244 1.00 22.66 78 VAL H N 1
ATOM 6840 C CA . VAL H 2 78 ? 80.254 36.628 14.903 1.00 23.77 78 VAL H CA 1
ATOM 6841 C C . VAL H 2 78 ? 81.322 37.640 14.479 1.00 24.90 78 VAL H C 1
ATOM 6842 O O . VAL H 2 78 ? 81.759 38.473 15.282 1.00 25.02 78 VAL H O 1
ATOM 6846 N N . CYS H 2 79 ? 81.746 37.550 13.223 1.00 22.50 79 CYS H N 1
ATOM 6847 C CA . CYS H 2 79 ? 82.771 38.430 12.673 1.00 23.30 79 CYS H CA 1
ATOM 6848 C C . CYS H 2 79 ? 82.216 39.837 12.409 1.00 22.92 79 CYS H C 1
ATOM 6849 O O . CYS H 2 79 ? 81.370 40.030 11.530 1.00 22.43 79 CYS H O 1
ATOM 6852 N N . ALA H 2 80 ? 82.691 40.813 13.180 1.00 23.28 80 ALA H N 1
ATOM 6853 C CA . ALA H 2 80 ? 82.236 42.198 13.039 1.00 24.13 80 ALA H CA 1
ATOM 6854 C C . ALA H 2 80 ? 82.583 42.767 11.665 1.00 24.30 80 ALA H C 1
ATOM 6855 O O . ALA H 2 80 ? 81.769 43.466 11.047 1.00 24.92 80 ALA H O 1
ATOM 6857 N N . ALA H 2 81 ? 83.789 42.467 11.188 1.00 23.34 81 ALA H N 1
ATOM 6858 C CA . ALA H 2 81 ? 84.220 42.956 9.880 1.00 24.30 81 ALA H CA 1
ATOM 6859 C C . ALA H 2 81 ? 83.327 42.395 8.773 1.00 25.29 81 ALA H C 1
ATOM 6860 O O . ALA H 2 81 ? 82.972 43.101 7.832 1.00 25.38 81 ALA H O 1
ATOM 6862 N N . SER H 2 82 ? 82.962 41.123 8.893 1.00 25.22 82 SER H N 1
ATOM 6863 C CA . SER H 2 82 ? 82.107 40.489 7.898 1.00 25.30 82 SER H CA 1
ATOM 6864 C C . SER H 2 82 ? 80.731 41.166 7.836 1.00 24.76 82 SER H C 1
ATOM 6865 O O . SER H 2 82 ? 80.219 41.443 6.751 1.00 22.48 82 SER H O 1
ATOM 6868 N N . LEU H 2 83 ? 80.146 41.431 9.003 1.00 22.37 83 LEU H N 1
ATOM 6869 C CA . LEU H 2 83 ? 78.842 42.091 9.082 1.00 24.20 83 LEU H CA 1
ATOM 6870 C C . LEU H 2 83 ? 78.859 43.439 8.350 1.00 24.63 83 LEU H C 1
ATOM 6871 O O . LEU H 2 83 ? 77.907 43.795 7.651 1.00 23.66 83 LEU H O 1
ATOM 6876 N N . ARG H 2 84 ? 79.947 44.185 8.519 1.00 25.84 84 ARG H N 1
ATOM 6877 C CA . ARG H 2 84 ? 80.079 45.484 7.876 1.00 26.79 84 ARG H CA 1
ATOM 6878 C C . ARG H 2 84 ? 80.193 45.343 6.358 1.00 27.66 84 ARG H C 1
ATOM 6879 O O . ARG H 2 84 ? 79.594 46.119 5.620 1.00 27.37 84 ARG H O 1
ATOM 6887 N N . GLU H 2 85 ? 80.947 44.348 5.892 1.00 27.09 85 GLU H N 1
ATOM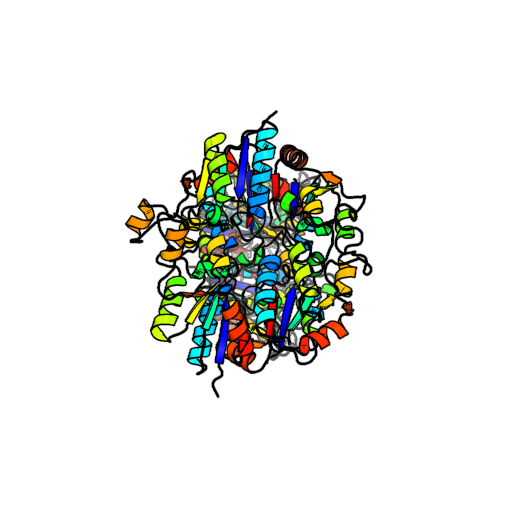 6888 C CA . GLU H 2 85 ? 81.088 44.121 4.455 1.00 27.19 85 GLU H CA 1
ATOM 6889 C C . GLU H 2 85 ? 79.725 43.816 3.828 1.00 26.73 85 GLU H C 1
ATOM 6890 O O . GLU H 2 85 ? 79.465 44.161 2.672 1.00 26.21 85 GLU H O 1
ATOM 6896 N N . ARG H 2 86 ? 78.857 43.170 4.599 1.00 24.54 86 ARG H N 1
ATOM 6897 C CA . ARG H 2 86 ? 77.540 42.800 4.104 1.00 25.91 86 ARG H CA 1
ATOM 6898 C C . ARG H 2 86 ? 76.423 43.802 4.380 1.00 26.02 86 ARG H C 1
ATOM 6899 O O . ARG H 2 86 ? 75.257 43.533 4.088 1.00 26.21 86 ARG H O 1
ATOM 6907 N N . GLY H 2 87 ? 76.783 44.958 4.928 1.00 26.05 87 GLY H N 1
ATOM 6908 C CA . GLY H 2 87 ? 75.797 45.988 5.209 1.00 25.13 87 GLY H CA 1
ATOM 6909 C C . GLY H 2 87 ? 74.740 45.584 6.211 1.00 26.36 87 GLY H C 1
ATOM 6910 O O . GLY H 2 87 ? 73.599 46.028 6.121 1.00 26.96 87 GLY H O 1
ATOM 6911 N N . LEU H 2 88 ? 75.122 44.744 7.170 1.00 25.70 88 LEU H N 1
ATOM 6912 C CA . LEU H 2 88 ? 74.204 44.276 8.197 1.00 25.56 88 LEU H CA 1
ATOM 6913 C C . LEU H 2 88 ? 74.493 44.990 9.512 1.00 27.18 88 LEU H C 1
ATOM 6914 O O . LEU H 2 88 ? 75.636 45.012 9.963 1.00 27.52 88 LEU H O 1
ATOM 6919 N N . ASP H 2 89 ? 73.463 45.569 10.131 1.00 28.94 89 ASP H N 1
ATOM 6920 C CA . ASP H 2 89 ? 73.665 46.298 11.379 1.00 27.90 89 ASP H CA 1
ATOM 6921 C C . ASP H 2 89 ? 74.126 45.362 12.481 1.00 29.00 89 ASP H C 1
ATOM 6922 O O . ASP H 2 89 ? 73.545 44.298 12.707 1.00 28.49 89 ASP H O 1
ATOM 6927 N N . PRO H 2 90 ? 75.193 45.755 13.192 1.00 30.61 90 PRO H N 1
ATOM 6928 C CA . PRO H 2 90 ? 75.734 44.938 14.278 1.00 30.50 90 PRO H CA 1
ATOM 6929 C C . PRO H 2 90 ? 74.791 44.748 15.464 1.00 30.70 90 PRO H C 1
ATOM 6930 O O . PRO H 2 90 ? 75.020 43.870 16.295 1.00 31.14 90 PRO H O 1
ATOM 6934 N N . GLN H 2 91 ? 73.736 45.556 15.552 1.00 29.74 91 GLN H N 1
ATOM 6935 C CA . GLN H 2 91 ? 72.793 45.410 16.661 1.00 29.38 91 GLN H CA 1
ATOM 6936 C C . GLN H 2 91 ? 71.562 44.599 16.255 1.00 28.78 91 GLN H C 1
ATOM 6937 O O . GLN H 2 91 ? 70.546 44.583 16.961 1.00 25.89 91 GLN H O 1
ATOM 6943 N N . THR H 2 92 ? 71.661 43.923 15.112 1.00 26.61 92 THR H N 1
ATOM 6944 C CA . THR H 2 92 ? 70.570 43.077 14.638 1.00 24.20 92 THR H CA 1
ATOM 6945 C C . THR H 2 92 ? 70.316 42.006 15.698 1.00 24.36 92 THR H C 1
ATOM 6946 O O . THR H 2 92 ? 71.254 41.401 16.198 1.00 23.28 92 THR H O 1
ATOM 6950 N N . PRO H 2 93 ? 69.046 41.784 16.077 1.00 25.79 93 PRO H N 1
ATOM 6951 C CA . PRO H 2 93 ? 68.734 40.763 17.084 1.00 26.50 93 PRO H CA 1
ATOM 6952 C C . PRO H 2 93 ? 68.838 39.360 16.472 1.00 27.47 93 PRO H C 1
ATOM 6953 O O . PRO H 2 93 ? 67.844 38.781 16.044 1.00 28.95 93 PRO H O 1
ATOM 6957 N N . PHE H 2 94 ? 70.059 38.832 16.431 1.00 26.47 94 PHE H N 1
ATOM 6958 C CA . PHE H 2 94 ? 70.343 37.517 15.861 1.00 25.39 94 PHE H CA 1
ATOM 6959 C C . PHE H 2 94 ? 69.623 36.363 16.548 1.00 25.06 94 PHE H C 1
ATOM 6960 O O . PHE H 2 94 ? 69.228 36.475 17.709 1.00 22.61 94 PHE H O 1
ATOM 6968 N N . VAL H 2 95 ? 69.466 35.250 15.830 1.00 24.67 95 VAL H N 1
ATOM 6969 C CA . VAL H 2 95 ? 68.790 34.079 16.382 1.00 25.76 95 VAL H CA 1
ATOM 6970 C C . VAL H 2 95 ? 69.723 33.294 17.295 1.00 26.74 95 VAL H C 1
ATOM 6971 O O . VAL H 2 95 ? 69.325 32.317 17.926 1.00 28.00 95 VAL H O 1
ATOM 6975 N N . VAL H 2 96 ? 70.974 33.732 17.352 1.00 26.80 96 VAL H N 1
ATOM 6976 C CA . VAL H 2 96 ? 71.973 33.121 18.217 1.00 26.98 96 VAL H CA 1
ATOM 6977 C C . VAL H 2 96 ? 72.628 34.263 18.991 1.00 27.19 96 VAL H C 1
ATOM 6978 O O . VAL H 2 96 ? 72.866 35.338 18.435 1.00 24.46 96 VAL H O 1
ATOM 6982 N N . GLU H 2 97 ? 72.906 34.036 20.271 1.00 27.59 97 GLU H N 1
ATOM 6983 C CA . GLU H 2 97 ? 73.548 35.056 21.093 1.00 29.05 97 GLU H CA 1
ATOM 6984 C C . GLU H 2 97 ? 75.040 35.058 20.805 1.00 28.14 97 GLU H C 1
ATOM 6985 O O . GLU H 2 97 ? 75.838 34.568 21.605 1.00 28.85 97 GLU H O 1
ATOM 6991 N N . ALA H 2 98 ? 75.412 35.600 19.651 1.00 27.72 98 ALA H N 1
ATOM 6992 C CA . ALA H 2 98 ? 76.814 35.654 19.256 1.00 26.96 98 ALA H CA 1
ATOM 6993 C C . ALA H 2 98 ? 77.381 37.019 19.590 1.00 27.50 98 ALA H C 1
ATOM 6994 O O . ALA H 2 98 ? 76.788 38.037 19.240 1.00 27.00 98 ALA H O 1
ATOM 6996 N N . THR H 2 99 ? 78.513 37.058 20.283 1.00 26.04 99 THR H N 1
ATOM 6997 C CA . THR H 2 99 ? 79.082 38.356 20.584 1.00 27.09 99 THR H CA 1
ATOM 6998 C C . THR H 2 99 ? 80.052 38.691 19.459 1.00 26.32 99 THR H C 1
ATOM 6999 O O . THR H 2 99 ? 80.828 37.841 19.004 1.00 27.25 99 THR H O 1
ATOM 7003 N N . PRO H 2 100 ? 79.993 39.931 18.965 1.00 25.65 100 PRO H N 1
ATOM 7004 C CA . PRO H 2 100 ? 80.869 40.370 17.878 1.00 25.34 100 PRO H CA 1
ATOM 7005 C C . PRO H 2 100 ? 82.342 40.488 18.260 1.00 26.42 100 PRO H C 1
ATOM 7006 O O . PRO H 2 100 ? 82.685 40.930 19.359 1.00 26.87 100 PRO H O 1
ATOM 7010 N N . LEU H 2 101 ? 83.208 40.072 17.345 1.00 24.92 101 LEU H N 1
ATOM 7011 C CA . LEU H 2 101 ? 84.641 40.161 17.561 1.00 26.77 101 LEU H CA 1
ATOM 7012 C C . LEU H 2 101 ? 85.287 40.786 16.341 1.00 26.14 101 LEU H C 1
ATOM 7013 O O . LEU H 2 101 ? 84.887 40.501 15.214 1.00 24.27 101 LEU H O 1
ATOM 7018 N N . GLU H 2 102 ? 86.274 41.648 16.566 1.00 25.42 102 GLU H N 1
ATOM 7019 C CA . GLU H 2 102 ? 86.985 42.269 15.463 1.00 26.88 102 GLU H CA 1
ATOM 7020 C C . GLU H 2 102 ? 87.956 41.239 14.892 1.00 28.13 102 GLU H C 1
ATOM 7021 O O . GLU H 2 102 ? 88.221 40.210 15.517 1.00 28.96 102 GLU H O 1
ATOM 7027 N N . ALA H 2 103 ? 88.493 41.530 13.714 1.00 28.89 103 ALA H N 1
ATOM 7028 C CA . ALA H 2 103 ? 89.402 40.628 13.013 1.00 29.58 103 ALA H CA 1
ATOM 7029 C C . ALA H 2 103 ? 90.470 39.921 13.855 1.00 29.98 103 ALA H C 1
ATOM 7030 O O . ALA H 2 103 ? 90.506 38.690 13.905 1.00 28.39 103 ALA H O 1
ATOM 7032 N N . ASP H 2 104 ? 91.344 40.685 14.505 1.00 30.27 104 ASP H N 1
ATOM 7033 C CA . ASP H 2 104 ? 92.404 40.079 15.305 1.00 30.13 104 ASP H CA 1
ATOM 7034 C C . ASP H 2 104 ? 91.892 39.253 16.468 1.00 29.20 104 ASP H C 1
ATOM 7035 O O . ASP H 2 104 ? 92.440 38.190 16.761 1.00 28.92 104 ASP H O 1
ATOM 7040 N N . ALA H 2 105 ? 90.845 39.736 17.130 1.00 27.45 105 ALA H N 1
ATOM 7041 C CA . ALA H 2 105 ? 90.266 39.019 18.266 1.00 27.75 105 ALA H CA 1
ATOM 7042 C C . ALA H 2 105 ? 89.686 37.666 17.853 1.00 27.57 105 ALA H C 1
ATOM 7043 O O . ALA H 2 105 ? 89.946 36.649 18.497 1.00 27.05 105 ALA H O 1
ATOM 7045 N N . LEU H 2 106 ? 88.891 37.657 16.787 1.00 27.48 106 LEU H N 1
ATOM 7046 C CA . LEU H 2 106 ? 88.282 36.413 16.329 1.00 27.58 106 LEU H CA 1
ATOM 7047 C C . LEU H 2 106 ? 89.391 35.465 15.921 1.00 27.18 106 LEU H C 1
ATOM 7048 O O . LEU H 2 106 ? 89.351 34.279 16.234 1.00 28.16 106 LEU H O 1
ATOM 7053 N N . ARG H 2 107 ? 90.390 36.001 15.230 1.00 27.13 107 ARG H N 1
ATOM 7054 C CA . ARG H 2 107 ? 91.525 35.203 14.790 1.00 28.37 107 ARG H CA 1
ATOM 7055 C C . ARG H 2 107 ? 92.192 34.504 15.974 1.00 29.06 107 ARG H C 1
ATOM 7056 O O . ARG H 2 107 ? 92.421 33.290 15.939 1.00 28.72 107 ARG H O 1
ATOM 7064 N N . ARG H 2 108 ? 92.503 35.266 17.021 1.00 28.19 108 ARG H N 1
ATOM 7065 C CA . ARG H 2 108 ? 93.149 34.683 18.197 1.00 28.64 108 ARG H CA 1
ATOM 7066 C C . ARG H 2 108 ? 92.255 33.662 18.903 1.00 26.99 108 ARG H C 1
ATOM 7067 O O . ARG H 2 108 ? 92.733 32.646 19.403 1.00 27.66 108 ARG H O 1
ATOM 7075 N N . GLU H 2 109 ? 90.955 33.927 18.928 1.00 26.02 109 GLU H N 1
ATOM 7076 C CA . GLU H 2 109 ? 90.014 33.030 19.585 1.00 25.35 109 GLU H CA 1
ATOM 7077 C C . GLU H 2 109 ? 89.969 31.671 18.880 1.00 25.68 109 GLU H C 1
ATOM 7078 O O . GLU H 2 109 ? 90.031 30.622 19.522 1.00 25.38 109 GLU H O 1
ATOM 7084 N N . LEU H 2 110 ? 89.873 31.699 17.556 1.00 25.02 110 LEU H N 1
ATOM 7085 C CA . LEU H 2 110 ? 89.818 30.475 16.764 1.00 25.16 110 LEU H CA 1
ATOM 7086 C C . LEU H 2 110 ? 91.085 29.638 16.930 1.00 24.95 110 LEU H C 1
ATOM 7087 O O . LEU H 2 110 ? 91.036 28.416 16.862 1.00 25.31 110 LEU H O 1
ATOM 7092 N N . ALA H 2 111 ? 92.218 30.299 17.150 1.00 26.66 111 ALA H N 1
ATOM 7093 C CA . ALA H 2 111 ? 93.490 29.597 17.314 1.00 28.75 111 ALA H CA 1
ATOM 7094 C C . ALA H 2 111 ? 93.547 28.746 18.588 1.00 29.00 111 ALA H C 1
ATOM 7095 O O . ALA H 2 111 ? 94.447 27.925 18.748 1.00 30.55 111 ALA H O 1
ATOM 7097 N N . ASN H 2 112 ? 92.590 28.935 19.491 1.00 28.86 112 ASN H N 1
ATOM 7098 C CA . ASN H 2 112 ? 92.550 28.150 20.727 1.00 30.09 112 ASN H CA 1
ATOM 7099 C C . ASN H 2 112 ? 92.015 26.734 20.499 1.00 30.17 112 ASN H C 1
ATOM 7100 O O . ASN H 2 112 ? 92.170 25.864 21.361 1.00 30.65 112 ASN H O 1
ATOM 7105 N N . TYR H 2 113 ? 91.384 26.498 19.351 1.00 28.65 113 TYR H N 1
ATOM 7106 C CA . TYR H 2 113 ? 90.794 25.189 19.091 1.00 29.67 113 TYR H CA 1
ATOM 7107 C C . TYR H 2 113 ? 91.644 24.182 18.336 1.00 29.67 113 TYR H C 1
ATOM 7108 O O . TYR H 2 113 ? 92.424 24.541 17.463 1.00 32.59 113 TYR H O 1
ATOM 7117 N N . ASP H 2 114 ? 91.469 22.913 18.694 1.00 31.36 114 ASP H N 1
ATOM 7118 C CA . ASP H 2 114 ? 92.210 21.797 18.110 1.00 31.85 114 ASP H CA 1
ATOM 7119 C C . ASP H 2 114 ? 91.648 21.304 16.783 1.00 30.46 114 ASP H C 1
ATOM 7120 O O . ASP H 2 114 ? 92.392 20.872 15.914 1.00 31.80 114 ASP H O 1
ATOM 7125 N N . VAL H 2 115 ? 90.332 21.359 16.632 1.00 29.54 115 VAL H N 1
ATOM 7126 C CA . VAL H 2 115 ? 89.691 20.922 15.398 1.00 27.05 115 VAL H CA 1
ATOM 7127 C C . VAL H 2 115 ? 88.729 22.001 14.909 1.00 26.61 115 VAL H C 1
ATOM 7128 O O . VAL H 2 115 ? 87.943 22.542 15.687 1.00 25.85 115 VAL H O 1
ATOM 7132 N N . ILE H 2 116 ? 88.805 22.319 13.623 1.00 25.27 116 ILE H N 1
ATOM 7133 C CA . ILE H 2 116 ? 87.928 23.322 13.027 1.00 25.77 116 ILE H CA 1
ATOM 7134 C C . ILE H 2 116 ? 87.138 22.694 11.890 1.00 26.19 116 ILE H C 1
ATOM 7135 O O . ILE H 2 116 ? 87.712 22.212 10.915 1.00 25.52 116 ILE H O 1
ATOM 7140 N N . LEU H 2 117 ? 85.817 22.700 12.021 1.00 26.61 117 LEU H N 1
ATOM 7141 C CA . LEU H 2 117 ? 84.952 22.160 10.983 1.00 26.42 117 LEU H CA 1
ATOM 7142 C C . LEU H 2 117 ? 84.224 23.344 10.351 1.00 26.92 117 LEU H C 1
ATOM 7143 O O . LEU H 2 117 ? 83.459 24.042 11.028 1.00 23.85 117 LEU H O 1
ATOM 7148 N N . ARG H 2 118 ? 84.480 23.585 9.066 1.00 26.41 118 ARG H N 1
ATOM 7149 C CA . ARG H 2 118 ? 83.842 24.695 8.357 1.00 25.82 118 ARG H CA 1
ATOM 7150 C C . ARG H 2 118 ? 82.690 24.255 7.465 1.00 25.74 118 ARG H C 1
ATOM 7151 O O . ARG H 2 118 ? 82.809 23.293 6.709 1.00 23.93 118 ARG H O 1
ATOM 7159 N N . PHE H 2 119 ? 81.589 24.997 7.540 1.00 25.31 119 PHE H N 1
ATOM 7160 C CA . PHE H 2 119 ? 80.394 24.715 6.754 1.00 27.43 119 PHE H CA 1
ATOM 7161 C C . PHE H 2 119 ? 79.926 25.937 5.979 1.00 26.65 119 PHE H C 1
ATOM 7162 O O . PHE H 2 119 ? 80.260 27.060 6.338 1.00 30.20 119 PHE H O 1
ATOM 7170 N N . MET I 3 1 ? 98.086 27.295 12.953 1.00 33.34 1 MET I N 1
ATOM 7171 C CA . MET I 3 1 ? 97.182 26.404 12.235 1.00 31.34 1 MET I CA 1
ATOM 7172 C C . MET I 3 1 ? 97.521 26.339 10.752 1.00 29.95 1 MET I C 1
ATOM 7173 O O . MET I 3 1 ? 98.114 27.260 10.197 1.00 28.32 1 MET I O 1
ATOM 7178 N N . LEU I 3 2 ? 97.167 25.225 10.122 1.00 30.23 2 LEU I N 1
ATOM 7179 C CA . LEU I 3 2 ? 97.408 25.061 8.700 1.00 29.03 2 LEU I CA 1
ATOM 7180 C C . LEU I 3 2 ? 96.149 25.466 7.961 1.00 28.93 2 LEU I C 1
ATOM 7181 O O . LEU I 3 2 ? 95.065 24.949 8.243 1.00 28.07 2 LEU I O 1
ATOM 7186 N N . HIS I 3 3 ? 96.293 26.406 7.034 1.00 27.27 3 HIS I N 1
ATOM 7187 C CA . HIS I 3 3 ? 95.168 26.851 6.233 1.00 27.20 3 HIS I CA 1
ATOM 7188 C C . HIS I 3 3 ? 95.276 26.138 4.900 1.00 27.42 3 HIS I C 1
ATOM 7189 O O . HIS I 3 3 ? 96.353 26.039 4.321 1.00 30.11 3 HIS I O 1
ATOM 7196 N N . THR I 3 4 ? 94.147 25.640 4.428 1.00 26.68 4 THR I N 1
ATOM 7197 C CA . THR I 3 4 ? 94.063 24.907 3.180 1.00 27.17 4 THR I CA 1
ATOM 7198 C C . THR I 3 4 ? 93.111 25.627 2.215 1.00 25.10 4 THR I C 1
ATOM 7199 O O . THR I 3 4 ? 92.004 25.989 2.592 1.00 23.49 4 THR I O 1
ATOM 7203 N N . LEU I 3 5 ? 93.547 25.861 0.983 1.00 24.22 5 LEU I N 1
ATOM 7204 C CA . LEU I 3 5 ? 92.684 26.509 0.001 1.00 23.52 5 LEU I CA 1
ATOM 7205 C C . LEU I 3 5 ? 92.591 25.599 -1.219 1.00 23.37 5 LEU I C 1
ATOM 7206 O O . LEU I 3 5 ? 93.556 25.436 -1.967 1.00 22.84 5 LEU I O 1
ATOM 7211 N N . HIS I 3 6 ? 91.424 24.993 -1.412 1.00 24.38 6 HIS I N 1
ATOM 7212 C CA . HIS I 3 6 ? 91.250 24.071 -2.517 1.00 24.09 6 HIS I CA 1
ATOM 7213 C C . HIS I 3 6 ? 90.499 24.666 -3.688 1.00 24.17 6 HIS I C 1
ATOM 7214 O O . HIS I 3 6 ? 90.335 24.006 -4.713 1.00 24.21 6 HIS I O 1
ATOM 7221 N N . ARG I 3 7 ? 90.023 25.898 -3.539 1.00 24.65 7 ARG I N 1
ATOM 7222 C CA . ARG I 3 7 ? 89.293 26.544 -4.627 1.00 27.53 7 ARG I CA 1
ATOM 7223 C C . ARG I 3 7 ? 90.049 27.726 -5.214 1.00 26.06 7 ARG I C 1
ATOM 7224 O O . ARG I 3 7 ? 90.976 28.256 -4.601 1.00 23.36 7 ARG I O 1
ATOM 7232 N N . SER I 3 8 ? 89.651 28.121 -6.418 1.00 27.58 8 SER I N 1
ATOM 7233 C CA . SER I 3 8 ? 90.258 29.267 -7.086 1.00 27.66 8 SER I CA 1
ATOM 7234 C C . SER I 3 8 ? 90.086 30.473 -6.181 1.00 27.58 8 SER I C 1
ATOM 7235 O O . SER I 3 8 ? 89.016 30.680 -5.618 1.00 27.52 8 SER I O 1
ATOM 7238 N N . PRO I 3 9 ? 91.136 31.286 -6.025 1.00 28.75 9 PRO I N 1
ATOM 7239 C CA . PRO I 3 9 ? 90.991 32.459 -5.161 1.00 28.40 9 PRO I CA 1
ATOM 7240 C C . PRO I 3 9 ? 89.939 33.443 -5.680 1.00 29.66 9 PRO I C 1
ATOM 7241 O O . PRO I 3 9 ? 89.421 34.261 -4.919 1.00 29.54 9 PRO I O 1
ATOM 7245 N N . TRP I 3 10 ? 89.616 33.359 -6.971 1.00 30.33 10 TRP I N 1
ATOM 7246 C CA . TRP I 3 10 ? 88.618 34.246 -7.570 1.00 28.85 10 TRP I CA 1
ATOM 7247 C C . TRP I 3 10 ? 87.207 33.822 -7.172 1.00 30.04 10 TRP I C 1
ATOM 7248 O O . TRP I 3 10 ? 86.249 34.584 -7.334 1.00 29.64 10 TRP I O 1
ATOM 7259 N N . LEU I 3 11 ? 87.078 32.602 -6.660 1.00 27.98 11 LEU I N 1
ATOM 7260 C CA . LEU I 3 11 ? 85.779 32.081 -6.247 1.00 27.70 11 LEU I CA 1
ATOM 7261 C C . LEU I 3 11 ? 85.743 31.827 -4.743 1.00 27.67 11 LEU I C 1
ATOM 7262 O O . LEU I 3 11 ? 84.892 31.094 -4.240 1.00 27.42 11 LEU I O 1
ATOM 7267 N N . THR I 3 12 ? 86.673 32.451 -4.033 1.00 28.28 12 THR I N 1
ATOM 7268 C CA . THR I 3 12 ? 86.777 32.297 -2.591 1.00 28.71 12 THR I CA 1
ATOM 7269 C C . THR I 3 12 ? 86.589 33.662 -1.942 1.00 29.27 12 THR I C 1
ATOM 7270 O O . THR I 3 12 ? 86.882 34.693 -2.560 1.00 26.58 12 THR I O 1
ATOM 7274 N N . ASP I 3 13 ? 86.082 33.672 -0.713 1.00 26.11 13 ASP I N 1
ATOM 7275 C CA . ASP I 3 13 ? 85.925 34.924 0.007 1.00 27.50 13 ASP I CA 1
ATOM 7276 C C . ASP I 3 13 ? 87.338 35.137 0.535 1.00 27.42 13 ASP I C 1
ATOM 7277 O O . ASP I 3 13 ? 87.640 34.822 1.686 1.00 27.93 13 ASP I O 1
ATOM 7282 N N . PHE I 3 14 ? 88.206 35.659 -0.326 1.00 28.00 14 PHE I N 1
ATOM 7283 C CA . PHE I 3 14 ? 89.607 35.859 0.023 1.00 28.37 14 PHE I CA 1
ATOM 7284 C C . PHE I 3 14 ? 89.862 36.786 1.202 1.00 27.95 14 PHE I C 1
ATOM 7285 O O . PHE I 3 14 ? 90.770 36.541 1.997 1.00 27.89 14 PHE I O 1
ATOM 7293 N N . ALA I 3 15 ? 89.083 37.856 1.309 1.00 27.92 15 ALA I N 1
ATOM 7294 C CA . ALA I 3 15 ? 89.251 38.786 2.421 1.00 27.84 15 ALA I CA 1
ATOM 7295 C C . ALA I 3 15 ? 89.026 38.032 3.741 1.00 27.18 15 ALA I C 1
ATOM 7296 O O . ALA I 3 15 ? 89.765 38.221 4.714 1.00 27.52 15 ALA I O 1
ATOM 7298 N N . ALA I 3 16 ? 88.010 37.169 3.762 1.00 24.71 16 ALA I N 1
ATOM 7299 C CA . ALA I 3 16 ? 87.702 36.371 4.946 1.00 24.52 16 ALA I CA 1
ATOM 7300 C C . ALA I 3 16 ? 88.861 35.425 5.274 1.00 25.72 16 ALA I C 1
ATOM 7301 O O . ALA I 3 16 ? 89.199 35.225 6.443 1.00 25.68 16 ALA I O 1
ATOM 7303 N N . LEU I 3 17 ? 89.465 34.834 4.245 1.00 24.98 17 LEU I N 1
ATOM 7304 C CA . LEU I 3 17 ? 90.585 33.917 4.459 1.00 26.41 17 LEU I CA 1
ATOM 7305 C C . LEU I 3 17 ? 91.783 34.662 5.048 1.00 24.77 17 LEU I C 1
ATOM 7306 O O . LEU I 3 17 ? 92.401 34.201 6.004 1.00 26.07 17 LEU I O 1
ATOM 7311 N N . LEU I 3 18 ? 92.107 35.813 4.475 1.00 26.59 18 LEU I N 1
ATOM 7312 C CA . LEU I 3 18 ? 93.236 36.607 4.954 1.00 27.46 18 LEU I CA 1
ATOM 7313 C C . LEU I 3 18 ? 93.110 37.037 6.415 1.00 27.61 18 LEU I C 1
ATOM 7314 O O . LEU I 3 18 ? 94.114 37.063 7.135 1.00 27.23 18 LEU I O 1
ATOM 7319 N N . ARG I 3 19 ? 91.889 37.366 6.849 1.00 26.88 19 ARG I N 1
ATOM 7320 C CA . ARG I 3 19 ? 91.641 37.806 8.228 1.00 27.58 19 ARG I CA 1
ATOM 7321 C C . ARG I 3 19 ? 91.957 36.750 9.288 1.00 27.77 19 ARG I C 1
ATOM 7322 O O . ARG I 3 19 ? 92.139 37.073 10.463 1.00 28.80 19 ARG I O 1
ATOM 7330 N N . LEU I 3 20 ? 92.025 35.492 8.875 1.00 27.40 20 LEU I N 1
ATOM 7331 C CA . LEU I 3 20 ? 92.275 34.397 9.803 1.00 27.20 20 LEU I CA 1
ATOM 7332 C C . LEU I 3 20 ? 93.733 33.972 9.938 1.00 29.01 20 LEU I C 1
ATOM 7333 O O . LEU I 3 20 ? 94.073 33.152 10.797 1.00 29.50 20 LEU I O 1
ATOM 7338 N N . LEU I 3 21 ? 94.595 34.529 9.097 1.00 29.84 21 LEU I N 1
ATOM 7339 C CA . LEU I 3 21 ? 96.009 34.184 9.120 1.00 29.77 21 LEU I CA 1
ATOM 7340 C C . LEU I 3 21 ? 96.773 34.841 10.268 1.00 32.19 21 LEU I C 1
ATOM 7341 O O . LEU I 3 21 ? 96.791 36.065 10.395 1.00 33.72 21 LEU I O 1
ATOM 7346 N N . SER I 3 22 ? 97.403 34.017 11.098 1.00 31.97 22 SER I N 1
ATOM 7347 C CA . SER I 3 22 ? 98.196 34.496 12.230 1.00 34.03 22 SER I CA 1
ATOM 7348 C C . SER I 3 22 ? 99.659 34.216 11.928 1.00 36.00 22 SER I C 1
ATOM 7349 O O . SER I 3 22 ? 99.978 33.272 11.197 1.00 35.30 22 SER I O 1
ATOM 7352 N N . GLU I 3 23 ? 100.557 35.016 12.491 1.00 37.67 23 GLU I N 1
ATOM 7353 C CA . GLU I 3 23 ? 101.977 34.780 12.266 1.00 38.08 23 GLU I CA 1
ATOM 7354 C C . GLU I 3 23 ? 102.256 33.371 12.761 1.00 37.20 23 GLU I C 1
ATOM 7355 O O . GLU I 3 23 ? 101.765 32.969 13.815 1.00 37.84 23 GLU I O 1
ATOM 7361 N N . GLY I 3 24 ? 103.034 32.614 12.001 1.00 36.25 24 GLY I N 1
ATOM 7362 C CA . GLY I 3 24 ? 103.323 31.252 12.408 1.00 36.00 24 GLY I CA 1
ATOM 7363 C C . GLY I 3 24 ? 102.454 30.241 11.676 1.00 35.89 24 GLY I C 1
ATOM 7364 O O . GLY I 3 24 ? 102.781 29.053 11.626 1.00 34.55 24 GLY I O 1
ATOM 7365 N N . ASP I 3 25 ? 101.340 30.701 11.115 1.00 33.54 25 ASP I N 1
ATOM 7366 C CA . ASP I 3 25 ? 100.463 29.808 10.369 1.00 33.11 25 ASP I CA 1
ATOM 7367 C C . ASP I 3 25 ? 101.059 29.577 8.997 1.00 32.11 25 ASP I C 1
ATOM 7368 O O . ASP I 3 25 ? 101.960 30.290 8.569 1.00 32.57 25 ASP I O 1
ATOM 7373 N N . GLU I 3 26 ? 100.541 28.574 8.305 1.00 31.87 26 GLU I N 1
ATOM 7374 C CA . GLU I 3 26 ? 101.002 28.275 6.967 1.00 30.55 26 GLU I CA 1
ATOM 7375 C C . GLU I 3 26 ? 99.790 27.978 6.103 1.00 30.18 26 GLU I C 1
ATOM 7376 O O . GLU I 3 26 ? 98.771 27.459 6.587 1.00 27.70 26 GLU I O 1
ATOM 7382 N N . LEU I 3 27 ? 99.898 28.326 4.827 1.00 27.47 27 LEU I N 1
ATOM 7383 C CA . LEU I 3 27 ? 98.811 28.118 3.890 1.00 28.10 27 LEU I CA 1
ATOM 7384 C C . LEU I 3 27 ? 99.217 27.164 2.787 1.00 28.83 27 LEU I C 1
ATOM 7385 O O . LEU I 3 27 ? 100.241 27.366 2.134 1.00 29.83 27 LEU I O 1
ATOM 7390 N N . LEU I 3 28 ? 98.423 26.120 2.583 1.00 27.01 28 LEU I N 1
ATOM 7391 C CA . LEU I 3 28 ? 98.712 25.182 1.513 1.00 26.55 28 LEU I CA 1
ATOM 7392 C C . LEU I 3 28 ? 97.672 25.347 0.418 1.00 26.21 28 LEU I C 1
ATOM 7393 O O . LEU I 3 28 ? 96.467 25.318 0.679 1.00 26.40 28 LEU I O 1
ATOM 7398 N N . LEU I 3 29 ? 98.153 25.530 -0.805 1.00 25.36 29 LEU I N 1
ATOM 7399 C CA . LEU I 3 29 ? 97.300 25.664 -1.972 1.00 25.28 29 LEU I CA 1
ATOM 7400 C C . LEU I 3 29 ? 97.223 24.277 -2.611 1.00 26.68 29 LEU I C 1
ATOM 7401 O O . LEU I 3 29 ? 98.252 23.653 -2.879 1.00 27.14 29 LEU I O 1
ATOM 7406 N N . LEU I 3 30 ? 96.013 23.781 -2.837 1.00 26.41 30 LEU I N 1
ATOM 7407 C CA . LEU I 3 30 ? 95.854 22.476 -3.468 1.00 25.50 30 LEU I CA 1
ATOM 7408 C C . LEU I 3 30 ? 94.682 22.535 -4.441 1.00 25.31 30 LEU I C 1
ATOM 7409 O O . LEU I 3 30 ? 93.931 23.512 -4.453 1.00 24.36 30 LEU I O 1
ATOM 7414 N N . GLN I 3 31 ? 94.537 21.502 -5.266 1.00 25.02 31 GLN I N 1
ATOM 7415 C CA . GLN I 3 31 ? 93.459 21.455 -6.247 1.00 24.83 31 GLN I CA 1
ATOM 7416 C C . GLN I 3 31 ? 93.451 22.790 -7.019 1.00 25.43 31 GLN I C 1
ATOM 7417 O O . GLN I 3 31 ? 94.511 23.248 -7.465 1.00 24.81 31 GLN I O 1
ATOM 7423 N N . ASP I 3 32 ? 92.292 23.424 -7.173 1.00 24.82 32 ASP I N 1
ATOM 7424 C CA . ASP I 3 32 ? 92.238 24.695 -7.904 1.00 25.83 32 ASP I CA 1
ATOM 7425 C C . ASP I 3 32 ? 92.920 25.854 -7.187 1.00 25.41 32 ASP I C 1
ATOM 7426 O O . ASP I 3 32 ? 93.181 26.893 -7.789 1.00 25.80 32 ASP I O 1
ATOM 7431 N N . GLY I 3 33 ? 93.209 25.676 -5.903 1.00 24.99 33 GLY I N 1
ATOM 7432 C CA . GLY I 3 33 ? 93.865 26.727 -5.144 1.00 25.02 33 GLY I CA 1
ATOM 7433 C C . GLY I 3 33 ? 95.259 27.099 -5.628 1.00 25.17 33 GLY I C 1
ATOM 7434 O O . GLY I 3 33 ? 95.702 28.219 -5.408 1.00 24.43 33 GLY I O 1
ATOM 7435 N N . VAL I 3 34 ? 95.952 26.177 -6.291 1.00 25.57 34 VAL I N 1
ATOM 7436 C CA . VAL I 3 34 ? 97.307 26.454 -6.770 1.00 25.86 34 VAL I CA 1
ATOM 7437 C C . VAL I 3 34 ? 97.390 27.575 -7.804 1.00 27.46 34 VAL I C 1
ATOM 7438 O O . VAL I 3 34 ? 98.471 28.091 -8.058 1.00 29.41 34 VAL I O 1
ATOM 7442 N N . THR I 3 35 ? 96.266 27.969 -8.396 1.00 28.05 35 THR I N 1
ATOM 7443 C CA . THR I 3 35 ? 96.306 29.050 -9.377 1.00 28.80 35 THR I CA 1
ATOM 7444 C C . THR I 3 35 ? 96.748 30.345 -8.705 1.00 30.47 35 THR I C 1
ATOM 7445 O O . THR I 3 35 ? 97.222 31.269 -9.366 1.00 31.54 35 THR I O 1
ATOM 7449 N N . ALA I 3 36 ? 96.602 30.400 -7.386 1.00 30.84 36 ALA I N 1
ATOM 7450 C CA . ALA I 3 36 ? 96.985 31.581 -6.619 1.00 30.91 36 ALA I CA 1
ATOM 7451 C C . ALA I 3 36 ? 98.501 31.693 -6.493 1.00 31.70 36 ALA I C 1
ATOM 7452 O O . ALA I 3 36 ? 99.022 32.696 -6.008 1.00 32.40 36 ALA I O 1
ATOM 7454 N N . ALA I 3 37 ? 99.202 30.658 -6.940 1.00 33.98 37 ALA I N 1
ATOM 7455 C CA . ALA I 3 37 ? 100.654 30.614 -6.867 1.00 33.95 37 ALA I CA 1
ATOM 7456 C C . ALA I 3 37 ? 101.317 31.070 -8.161 1.00 34.77 37 ALA I C 1
ATOM 7457 O O . ALA I 3 37 ? 102.541 31.183 -8.228 1.00 35.55 37 ALA I O 1
ATOM 7459 N N . VAL I 3 38 ? 100.510 31.329 -9.185 1.00 34.02 38 VAL I N 1
ATOM 7460 C CA . VAL I 3 38 ? 101.023 31.757 -10.484 1.00 34.98 38 VAL I CA 1
ATOM 7461 C C . VAL I 3 38 ? 101.657 33.138 -10.399 1.00 36.00 38 VAL I C 1
ATOM 7462 O O . VAL I 3 38 ? 101.006 34.117 -10.035 1.00 36.15 38 VAL I O 1
ATOM 7466 N N . ASP I 3 39 ? 102.934 33.210 -10.745 1.00 37.98 39 ASP I N 1
ATOM 7467 C CA . ASP I 3 39 ? 103.667 34.467 -10.697 1.00 38.75 39 ASP I CA 1
ATOM 7468 C C . ASP I 3 39 ? 102.952 35.572 -11.473 1.00 37.78 39 ASP I C 1
ATOM 7469 O O . ASP I 3 39 ? 102.598 35.403 -12.642 1.00 37.75 39 ASP I O 1
ATOM 7474 N N . GLY I 3 40 ? 102.721 36.693 -10.800 1.00 37.02 40 GLY I N 1
ATOM 7475 C CA . GLY I 3 40 ? 102.059 37.816 -11.429 1.00 37.65 40 GLY I CA 1
ATOM 7476 C C . GLY I 3 40 ? 100.551 37.881 -11.257 1.00 40.14 40 GLY I C 1
ATOM 7477 O O . GLY I 3 40 ? 99.928 38.839 -11.726 1.00 40.10 40 GLY I O 1
ATOM 7478 N N . ASN I 3 41 ? 99.947 36.894 -10.596 1.00 38.30 41 ASN I N 1
ATOM 7479 C CA . ASN I 3 41 ? 98.497 36.933 -10.428 1.00 38.22 41 ASN I CA 1
ATOM 7480 C C . ASN I 3 41 ? 98.084 37.955 -9.377 1.00 38.30 41 ASN I C 1
ATOM 7481 O O . ASN I 3 41 ? 98.833 38.268 -8.453 1.00 39.24 41 ASN I O 1
ATOM 7486 N N . ARG I 3 42 ? 96.871 38.463 -9.546 1.00 39.51 42 ARG I N 1
ATOM 7487 C CA . ARG I 3 42 ? 96.254 39.458 -8.679 1.00 40.63 42 ARG I CA 1
ATOM 7488 C C . ARG I 3 42 ? 96.262 39.175 -7.166 1.00 41.36 42 ARG I C 1
ATOM 7489 O O . ARG I 3 42 ? 96.306 40.113 -6.364 1.00 40.47 42 ARG I O 1
ATOM 7497 N N . TYR I 3 43 ? 96.224 37.903 -6.772 1.00 39.35 43 TYR I N 1
ATOM 7498 C CA . TYR I 3 43 ? 96.191 37.553 -5.347 1.00 39.06 43 TYR I CA 1
ATOM 7499 C C . TYR I 3 43 ? 97.536 37.272 -4.693 1.00 39.77 43 TYR I C 1
ATOM 7500 O O . TYR I 3 43 ? 97.632 37.199 -3.467 1.00 39.68 43 TYR I O 1
ATOM 7509 N N . LEU I 3 44 ? 98.574 37.122 -5.505 1.00 40.39 44 LEU I N 1
ATOM 7510 C CA . LEU I 3 44 ? 99.894 36.803 -4.987 1.00 40.54 44 LEU I CA 1
ATOM 7511 C C . LEU I 3 44 ? 100.436 37.808 -3.981 1.00 40.32 44 LEU I C 1
ATOM 7512 O O . LEU I 3 44 ? 100.979 37.423 -2.949 1.00 39.13 44 LEU I O 1
ATOM 7517 N N . GLU I 3 45 ? 100.283 39.095 -4.270 1.00 40.55 45 GLU I N 1
ATOM 7518 C CA . GLU I 3 45 ? 100.802 40.121 -3.374 1.00 40.53 45 GLU I CA 1
ATOM 7519 C C . GLU I 3 45 ? 100.223 40.062 -1.961 1.00 38.83 45 GLU I C 1
ATOM 7520 O O . GLU I 3 45 ? 100.968 40.148 -0.980 1.00 37.41 45 GLU I O 1
ATOM 7526 N N . SER I 3 46 ? 98.908 39.906 -1.844 1.00 36.26 46 SER I N 1
ATOM 7527 C CA . SER I 3 46 ? 98.306 39.849 -0.519 1.00 35.90 46 SER I CA 1
ATOM 7528 C C . SER I 3 46 ? 98.838 38.645 0.264 1.00 36.30 46 SER I C 1
ATOM 7529 O O . SER I 3 46 ? 99.025 38.723 1.478 1.00 35.40 46 SER I O 1
ATOM 7532 N N . LEU I 3 47 ? 99.104 37.538 -0.423 1.00 36.41 47 LEU I N 1
ATOM 7533 C CA . LEU I 3 47 ? 99.637 36.363 0.257 1.00 37.94 47 LEU I CA 1
ATOM 7534 C C . LEU I 3 47 ? 101.040 36.649 0.772 1.00 39.95 47 LEU I C 1
ATOM 7535 O O . LEU I 3 47 ? 101.358 36.361 1.929 1.00 38.65 47 LEU I O 1
ATOM 7540 N N . ARG I 3 48 ? 101.870 37.222 -0.094 1.00 41.95 48 ARG I N 1
ATOM 7541 C CA . ARG I 3 48 ? 103.246 37.556 0.254 1.00 45.19 48 ARG I CA 1
ATOM 7542 C C . ARG I 3 48 ? 103.307 38.559 1.405 1.00 45.69 48 ARG I C 1
ATOM 7543 O O . ARG I 3 48 ? 104.229 38.519 2.217 1.00 46.42 48 ARG I O 1
ATOM 7551 N N . ASN I 3 49 ? 102.321 39.447 1.486 1.00 46.03 49 ASN I N 1
ATOM 7552 C CA . ASN I 3 49 ? 102.286 40.431 2.562 1.00 45.79 49 ASN I CA 1
ATOM 7553 C C . ASN I 3 49 ? 101.728 39.844 3.855 1.00 45.55 49 ASN I C 1
ATOM 7554 O O . ASN I 3 49 ? 101.696 40.519 4.885 1.00 45.28 49 ASN I O 1
ATOM 7559 N N . ALA I 3 50 ? 101.280 38.593 3.806 1.00 43.37 50 ALA I N 1
ATOM 7560 C CA . ALA I 3 50 ? 100.749 37.945 4.999 1.00 41.73 50 ALA I CA 1
ATOM 7561 C C . ALA I 3 50 ? 101.915 37.345 5.783 1.00 40.19 50 ALA I C 1
ATOM 7562 O O . ALA I 3 50 ? 102.893 36.886 5.201 1.00 38.88 50 ALA I O 1
ATOM 7564 N N . PRO I 3 51 ? 101.821 37.342 7.119 1.00 39.46 51 PRO I N 1
ATOM 7565 C CA . PRO I 3 51 ? 102.859 36.805 8.007 1.00 39.21 51 PRO I CA 1
ATOM 7566 C C . PRO I 3 51 ? 102.898 35.280 8.005 1.00 38.67 51 PRO I C 1
ATOM 7567 O O . PRO I 3 51 ? 102.950 34.654 9.065 1.00 39.22 51 PRO I O 1
ATOM 7571 N N . ILE I 3 52 ? 102.892 34.683 6.819 1.00 37.83 52 ILE I N 1
ATOM 7572 C CA . ILE I 3 52 ? 102.877 33.228 6.715 1.00 37.61 52 ILE I CA 1
ATOM 7573 C C . ILE I 3 52 ? 103.712 32.690 5.569 1.00 37.62 52 ILE I C 1
ATOM 7574 O O . ILE I 3 52 ? 104.137 33.434 4.684 1.00 37.03 52 ILE I O 1
ATOM 7579 N N . LYS I 3 53 ? 103.921 31.378 5.588 1.00 38.10 53 LYS I N 1
ATOM 7580 C CA . LYS I 3 53 ? 104.639 30.704 4.515 1.00 37.95 53 LYS I CA 1
ATOM 7581 C C . LYS I 3 53 ? 103.562 30.055 3.655 1.00 36.24 53 LYS I C 1
ATOM 7582 O O . LYS I 3 53 ? 102.608 29.478 4.177 1.00 35.62 53 LYS I O 1
ATOM 7588 N N . VAL I 3 54 ? 103.708 30.162 2.341 1.00 34.95 54 VAL I N 1
ATOM 7589 C CA . VAL I 3 54 ? 102.736 29.586 1.428 1.00 33.57 54 VAL I CA 1
ATOM 7590 C C . VAL I 3 54 ? 103.297 28.378 0.681 1.00 33.90 54 VAL I C 1
ATOM 7591 O O . VAL I 3 54 ? 104.396 28.434 0.132 1.00 34.35 54 VAL I O 1
ATOM 7595 N N . TYR I 3 55 ? 102.532 27.288 0.664 1.00 32.60 55 TYR I N 1
ATOM 7596 C CA . TYR I 3 55 ? 102.935 26.059 -0.023 1.00 31.81 55 TYR I CA 1
ATOM 7597 C C . TYR I 3 55 ? 101.933 25.717 -1.125 1.00 31.01 55 TYR I C 1
ATOM 7598 O O . TYR I 3 55 ? 100.759 26.080 -1.040 1.00 29.59 55 TYR I O 1
ATOM 7607 N N . ALA I 3 56 ? 102.401 25.006 -2.147 1.00 29.32 56 ALA I N 1
ATOM 7608 C CA . ALA I 3 56 ? 101.552 24.589 -3.258 1.00 29.21 56 ALA I CA 1
ATOM 7609 C C . ALA I 3 56 ? 101.800 23.115 -3.562 1.00 29.60 56 ALA I C 1
ATOM 7610 O O . ALA I 3 56 ? 102.948 22.680 -3.668 1.00 29.99 56 ALA I O 1
ATOM 7612 N N . LEU I 3 57 ? 100.722 22.350 -3.701 1.00 28.26 57 LEU I N 1
ATOM 7613 C CA . LEU I 3 57 ? 100.826 20.928 -3.985 1.00 27.31 57 LEU I CA 1
ATOM 7614 C C . LEU I 3 57 ? 101.269 20.694 -5.421 1.00 27.14 57 LEU I C 1
ATOM 7615 O O . LEU I 3 57 ? 100.548 21.000 -6.372 1.00 26.13 57 LEU I O 1
ATOM 7620 N N . ASN I 3 58 ? 102.465 20.136 -5.551 1.00 26.34 58 ASN I N 1
ATOM 7621 C CA . ASN I 3 58 ? 103.085 19.835 -6.831 1.00 27.50 58 ASN I CA 1
ATOM 7622 C C . ASN I 3 58 ? 102.197 19.028 -7.787 1.00 26.92 58 ASN I C 1
ATOM 7623 O O . ASN I 3 58 ? 102.130 19.328 -8.978 1.00 27.21 58 ASN I O 1
ATOM 7628 N N . GLU I 3 59 ? 101.513 18.007 -7.275 1.00 27.19 59 GLU I N 1
ATOM 7629 C CA . GLU I 3 59 ? 100.652 17.196 -8.131 1.00 27.07 59 GLU I CA 1
ATOM 7630 C C . GLU I 3 59 ? 99.574 18.034 -8.817 1.00 27.12 59 GLU I C 1
ATOM 7631 O O . GLU I 3 59 ? 99.194 17.765 -9.954 1.00 26.72 59 GLU I O 1
ATOM 7637 N N . ASP I 3 60 ? 99.076 19.053 -8.130 1.00 26.27 60 ASP I N 1
ATOM 7638 C CA . ASP I 3 60 ? 98.050 19.898 -8.720 1.00 26.47 60 ASP I CA 1
ATOM 7639 C C . ASP I 3 60 ? 98.623 20.902 -9.722 1.00 26.42 60 ASP I C 1
ATOM 7640 O O . ASP I 3 60 ? 97.929 21.324 -10.643 1.00 28.05 60 ASP I O 1
ATOM 7645 N N . LEU I 3 61 ? 99.887 21.282 -9.553 1.00 26.30 61 LEU I N 1
ATOM 7646 C CA . LEU I 3 61 ? 100.516 22.199 -10.501 1.00 26.35 61 LEU I CA 1
ATOM 7647 C C . LEU I 3 61 ? 100.784 21.412 -11.791 1.00 27.38 61 LEU I C 1
ATOM 7648 O O . LEU I 3 61 ? 100.624 21.928 -12.903 1.00 28.07 61 LEU I O 1
ATOM 7653 N N . ILE I 3 62 ? 101.184 20.154 -11.632 1.00 27.33 62 ILE I N 1
ATOM 7654 C CA . ILE I 3 62 ? 101.455 19.295 -12.779 1.00 29.13 62 ILE I CA 1
ATOM 7655 C C . ILE I 3 62 ? 100.169 19.040 -13.561 1.00 29.49 62 ILE I C 1
ATOM 7656 O O . ILE I 3 62 ? 100.159 19.102 -14.794 1.00 28.87 62 ILE I O 1
ATOM 7661 N N . ALA I 3 63 ? 99.082 18.762 -12.843 1.00 28.64 63 ALA I N 1
ATOM 7662 C CA . ALA I 3 63 ? 97.790 18.508 -13.480 1.00 27.92 63 ALA I CA 1
ATOM 7663 C C . ALA I 3 63 ? 97.327 19.701 -14.301 1.00 27.55 63 ALA I C 1
ATOM 7664 O O . ALA I 3 63 ? 96.705 19.544 -15.353 1.00 27.83 63 ALA I O 1
ATOM 7666 N N . ARG I 3 64 ? 97.627 20.901 -13.819 1.00 27.57 64 ARG I N 1
ATOM 7667 C CA . ARG I 3 64 ? 97.200 22.112 -14.511 1.00 28.12 64 ARG I CA 1
ATOM 7668 C C . ARG I 3 64 ? 98.263 22.747 -15.406 1.00 29.38 64 ARG I C 1
ATOM 7669 O O . ARG I 3 64 ? 98.039 23.813 -15.982 1.00 30.53 64 ARG I O 1
ATOM 7677 N N . GLY I 3 65 ? 99.411 22.087 -15.527 1.00 30.43 65 GLY I N 1
ATOM 7678 C CA . GLY I 3 65 ? 100.485 22.607 -16.354 1.00 30.42 65 GLY I CA 1
ATOM 7679 C C . GLY I 3 65 ? 100.991 23.958 -15.890 1.00 30.95 65 GLY I C 1
ATOM 7680 O O . GLY I 3 65 ? 101.179 24.855 -16.700 1.00 32.55 65 GLY I O 1
ATOM 7681 N N . LEU I 3 66 ? 101.225 24.103 -14.589 1.00 30.89 66 LEU I N 1
ATOM 7682 C CA . LEU I 3 66 ? 101.694 25.372 -14.041 1.00 31.53 66 LEU I CA 1
ATOM 7683 C C . LEU I 3 66 ? 103.024 25.278 -13.296 1.00 32.36 66 LEU I C 1
ATOM 7684 O O . LEU I 3 66 ? 103.464 26.255 -12.697 1.00 32.37 66 LEU I O 1
ATOM 7689 N N . THR I 3 67 ? 103.670 24.115 -13.340 1.00 34.09 67 THR I N 1
ATOM 7690 C CA . THR I 3 67 ? 104.942 23.922 -12.642 1.00 36.47 67 THR I CA 1
ATOM 7691 C C . THR I 3 67 ? 106.040 24.936 -12.959 1.00 38.33 67 THR I C 1
ATOM 7692 O O . THR I 3 67 ? 106.893 25.207 -12.117 1.00 39.28 67 THR I O 1
ATOM 7696 N N . GLY I 3 68 ? 106.030 25.495 -14.162 1.00 40.69 68 GLY I N 1
ATOM 7697 C CA . GLY I 3 68 ? 107.065 26.450 -14.513 1.00 44.23 68 GLY I CA 1
ATOM 7698 C C . GLY I 3 68 ? 106.672 27.910 -14.386 1.00 46.99 68 GLY I C 1
ATOM 7699 O O . GLY I 3 68 ? 107.408 28.791 -14.836 1.00 48.65 68 GLY I O 1
ATOM 7700 N N . GLN I 3 69 ? 105.526 28.179 -13.770 1.00 47.23 69 GLN I N 1
ATOM 7701 C CA . GLN I 3 69 ? 105.056 29.552 -13.617 1.00 48.09 69 GLN I CA 1
ATOM 7702 C C . GLN I 3 69 ? 104.813 29.948 -12.168 1.00 47.99 69 GLN I C 1
ATOM 7703 O O . GLN I 3 69 ? 104.124 30.928 -11.895 1.00 47.26 69 GLN I O 1
ATOM 7709 N N . ILE I 3 70 ? 105.394 29.189 -11.249 1.00 48.26 70 ILE I N 1
ATOM 7710 C CA . ILE I 3 70 ? 105.221 29.430 -9.825 1.00 50.03 70 ILE I CA 1
ATOM 7711 C C . ILE I 3 70 ? 106.138 30.507 -9.259 1.00 50.72 70 ILE I C 1
ATOM 7712 O O . ILE I 3 70 ? 107.305 30.607 -9.637 1.00 51.04 70 ILE I O 1
ATOM 7717 N N . SER I 3 71 ? 105.601 31.311 -8.347 1.00 50.31 71 SER I N 1
ATOM 7718 C CA . SER I 3 71 ? 106.382 32.359 -7.707 1.00 50.88 71 SER I CA 1
ATOM 7719 C C . SER I 3 71 ? 107.468 31.682 -6.888 1.00 50.59 71 SER I C 1
ATOM 7720 O O . SER I 3 71 ? 107.262 30.585 -6.373 1.00 49.42 71 SER I O 1
ATOM 7723 N N . ASN I 3 72 ? 108.619 32.335 -6.766 1.00 51.28 72 ASN I N 1
ATOM 7724 C CA . ASN I 3 72 ? 109.727 31.772 -6.004 1.00 51.97 72 ASN I CA 1
ATOM 7725 C C . ASN I 3 72 ? 109.444 31.830 -4.510 1.00 51.46 72 ASN I C 1
ATOM 7726 O O . ASN I 3 72 ? 110.126 31.181 -3.720 1.00 51.20 72 ASN I O 1
ATOM 7731 N N . ASP I 3 73 ? 108.441 32.612 -4.126 1.00 51.08 73 ASP I N 1
ATOM 7732 C CA . ASP I 3 73 ? 108.079 32.746 -2.719 1.00 51.55 73 ASP I CA 1
ATOM 7733 C C . ASP I 3 73 ? 107.278 31.532 -2.245 1.00 49.90 73 ASP I C 1
ATOM 7734 O O . ASP I 3 73 ? 107.168 31.283 -1.046 1.00 50.55 73 ASP I O 1
ATOM 7739 N N . ILE I 3 74 ? 106.729 30.777 -3.193 1.00 46.59 74 ILE I N 1
ATOM 7740 C CA . ILE I 3 74 ? 105.919 29.605 -2.876 1.00 42.98 74 ILE I CA 1
ATOM 7741 C C . ILE I 3 74 ? 106.723 28.308 -2.837 1.00 42.35 74 ILE I C 1
ATOM 7742 O O . ILE I 3 74 ? 107.461 27.991 -3.768 1.00 41.79 74 ILE I O 1
ATOM 7747 N N . ILE I 3 75 ? 106.555 27.559 -1.753 1.00 40.29 75 ILE I N 1
ATOM 7748 C CA . ILE I 3 75 ? 107.255 26.297 -1.548 1.00 38.69 75 ILE I CA 1
ATOM 7749 C C . ILE I 3 75 ? 106.498 25.107 -2.150 1.00 38.22 75 ILE I C 1
ATOM 7750 O O . ILE I 3 75 ? 105.341 24.854 -1.815 1.00 37.73 75 ILE I O 1
ATOM 7755 N N . LEU I 3 76 ? 107.171 24.376 -3.031 1.00 36.78 76 LEU I N 1
ATOM 7756 C CA . LEU I 3 76 ? 106.589 23.221 -3.710 1.00 36.37 76 LEU I CA 1
ATOM 7757 C C . LEU I 3 76 ? 106.676 21.962 -2.852 1.00 36.02 76 LEU I C 1
ATOM 7758 O O . LEU I 3 76 ? 107.759 21.592 -2.397 1.00 36.85 76 LEU I O 1
ATOM 7763 N N . ILE I 3 77 ? 105.545 21.294 -2.638 1.00 33.70 77 ILE I N 1
ATOM 7764 C CA . ILE I 3 77 ? 105.540 20.076 -1.834 1.00 31.29 77 ILE I CA 1
ATOM 7765 C C . ILE I 3 77 ? 104.721 18.951 -2.462 1.00 31.09 77 ILE I C 1
ATOM 7766 O O . ILE I 3 77 ? 103.933 19.174 -3.385 1.00 31.05 77 ILE I O 1
ATOM 7771 N N . ASP I 3 78 ? 104.915 17.736 -1.954 1.00 29.20 78 ASP I N 1
ATOM 7772 C CA . ASP I 3 78 ? 104.164 16.592 -2.445 1.00 27.95 78 ASP I CA 1
ATOM 7773 C C . ASP I 3 78 ? 103.211 16.150 -1.344 1.00 26.96 78 ASP I C 1
ATOM 7774 O O . ASP I 3 78 ? 103.110 16.803 -0.303 1.00 25.79 78 ASP I O 1
ATOM 7779 N N . TYR I 3 79 ? 102.516 15.041 -1.560 1.00 27.60 79 TYR I N 1
ATOM 7780 C CA . TYR I 3 79 ? 101.574 14.557 -0.564 1.00 28.05 79 TYR I CA 1
ATOM 7781 C C . TYR I 3 79 ? 102.219 14.185 0.769 1.00 28.99 79 TYR I C 1
ATOM 7782 O O . TYR I 3 79 ? 101.631 14.406 1.828 1.00 29.37 79 TYR I O 1
ATOM 7791 N N . THR I 3 80 ? 103.421 13.623 0.735 1.00 29.83 80 THR I N 1
ATOM 7792 C CA . THR I 3 80 ? 104.091 13.255 1.983 1.00 30.26 80 THR I CA 1
ATOM 7793 C C . THR I 3 80 ? 104.360 14.529 2.784 1.00 28.83 80 THR I C 1
ATOM 7794 O O . THR I 3 80 ? 104.215 14.550 4.009 1.00 28.50 80 THR I O 1
ATOM 7798 N N . ASP I 3 81 ? 104.754 15.590 2.086 1.00 28.76 81 ASP I N 1
ATOM 7799 C CA . ASP I 3 81 ? 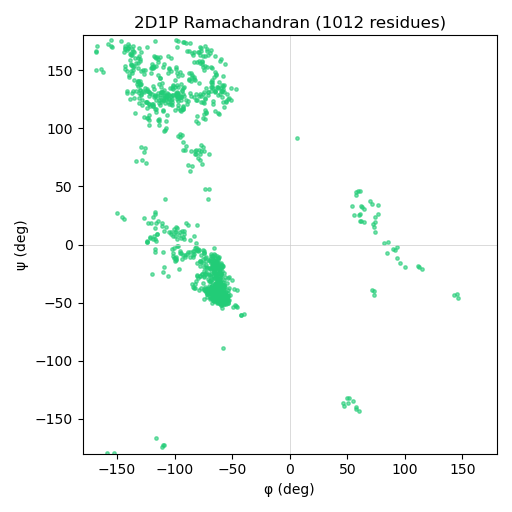105.010 16.874 2.735 1.00 28.72 81 ASP I CA 1
ATOM 7800 C C . ASP I 3 81 ? 103.697 17.403 3.314 1.00 26.90 81 ASP I C 1
ATOM 7801 O O . ASP I 3 81 ? 103.665 17.960 4.414 1.00 25.37 81 ASP I O 1
ATOM 7806 N N . PHE I 3 82 ? 102.622 17.220 2.552 1.00 25.94 82 PHE I N 1
ATOM 7807 C CA . PHE I 3 82 ? 101.277 17.644 2.945 1.00 25.99 82 PHE I CA 1
ATOM 7808 C C . PHE I 3 82 ? 100.959 16.957 4.276 1.00 26.31 82 PHE I C 1
ATOM 7809 O O . PHE I 3 82 ? 100.562 17.612 5.241 1.00 27.07 82 PHE I O 1
ATOM 7817 N N . VAL I 3 83 ? 101.150 15.639 4.328 1.00 26.41 83 VAL I N 1
ATOM 7818 C CA . VAL I 3 83 ? 100.897 14.881 5.552 1.00 28.14 83 VAL I CA 1
ATOM 7819 C C . VAL I 3 83 ? 101.670 15.482 6.732 1.00 30.69 83 VAL I C 1
ATOM 7820 O O . VAL I 3 83 ? 101.104 15.732 7.791 1.00 31.68 83 VAL I O 1
ATOM 7824 N N . ARG I 3 84 ? 102.968 15.706 6.550 1.00 31.21 84 ARG I N 1
ATOM 7825 C CA . ARG I 3 84 ? 103.778 16.268 7.627 1.00 33.67 84 ARG I CA 1
ATOM 7826 C C . ARG I 3 84 ? 103.337 17.666 8.031 1.00 33.22 84 ARG I C 1
ATOM 7827 O O . ARG I 3 84 ? 103.498 18.067 9.184 1.00 32.08 84 ARG I O 1
ATOM 7835 N N . LEU I 3 85 ? 102.773 18.412 7.089 1.00 32.06 85 LEU I N 1
ATOM 7836 C CA . LEU I 3 85 ? 102.297 19.751 7.404 1.00 31.99 85 LEU I CA 1
ATOM 7837 C C . LEU I 3 85 ? 101.109 19.622 8.374 1.00 31.84 85 LEU I C 1
ATOM 7838 O O . LEU I 3 85 ? 100.974 20.415 9.310 1.00 30.75 85 LEU I O 1
ATOM 7843 N N . THR I 3 86 ? 100.261 18.611 8.171 1.00 29.25 86 THR I N 1
ATOM 7844 C CA . THR I 3 86 ? 99.115 18.424 9.062 1.00 28.99 86 THR I CA 1
ATOM 7845 C C . THR I 3 86 ? 99.553 17.845 10.416 1.00 31.19 86 THR I C 1
ATOM 7846 O O . THR I 3 86 ? 98.849 17.980 11.417 1.00 28.56 86 THR I O 1
ATOM 7850 N N . VAL I 3 87 ? 100.707 17.187 10.449 1.00 31.99 87 VAL I N 1
ATOM 7851 C CA . VAL I 3 87 ? 101.205 16.643 11.704 1.00 34.25 87 VAL I CA 1
ATOM 7852 C C . VAL I 3 87 ? 101.784 17.805 12.507 1.00 35.64 87 VAL I C 1
ATOM 7853 O O . VAL I 3 87 ? 101.634 17.863 13.727 1.00 36.48 87 VAL I O 1
ATOM 7857 N N . LYS I 3 88 ? 102.434 18.732 11.809 1.00 35.51 88 LYS I N 1
ATOM 7858 C CA . LYS I 3 88 ? 103.038 19.895 12.448 1.00 36.24 88 LYS I CA 1
ATOM 7859 C C . LYS I 3 88 ? 102.001 20.840 13.052 1.00 37.25 88 LYS I C 1
ATOM 7860 O O . LYS I 3 88 ? 102.201 21.372 14.144 1.00 37.40 88 LYS I O 1
ATOM 7866 N N . HIS I 3 89 ? 100.897 21.058 12.346 1.00 34.78 89 HIS I N 1
ATOM 7867 C CA . HIS I 3 89 ? 99.859 21.946 12.851 1.00 34.90 89 HIS I CA 1
ATOM 7868 C C . HIS I 3 89 ? 98.730 21.176 13.527 1.00 34.79 89 HIS I C 1
ATOM 7869 O O . HIS I 3 89 ? 98.183 20.232 12.965 1.00 36.83 89 HIS I O 1
ATOM 7876 N N . PRO I 3 90 ? 98.366 21.582 14.752 1.00 35.61 90 PRO I N 1
ATOM 7877 C CA . PRO I 3 90 ? 97.309 20.969 15.565 1.00 35.06 90 PRO I CA 1
ATOM 7878 C C . PRO I 3 90 ? 95.929 21.040 14.923 1.00 33.78 90 PRO I C 1
ATOM 7879 O O . PRO I 3 90 ? 95.105 20.143 15.100 1.00 33.89 90 PRO I O 1
ATOM 7883 N N . SER I 3 91 ? 95.678 22.115 14.186 1.00 31.80 91 SER I N 1
ATOM 7884 C CA . SER I 3 91 ? 94.383 22.294 13.552 1.00 31.43 91 SER I CA 1
ATOM 7885 C C . SER I 3 91 ? 94.497 22.742 12.104 1.00 29.51 91 SER I C 1
ATOM 7886 O O . SER I 3 91 ? 95.533 23.254 11.678 1.00 28.89 91 SER I O 1
ATOM 7889 N N . GLN I 3 92 ? 93.415 22.548 11.357 1.00 28.82 92 GLN I N 1
ATOM 7890 C CA . GLN I 3 92 ? 93.353 22.935 9.950 1.00 28.84 92 GLN I CA 1
ATOM 7891 C C . GLN I 3 92 ? 92.093 23.751 9.675 1.00 27.78 92 GLN I C 1
ATOM 7892 O O . GLN I 3 92 ? 91.018 23.418 10.167 1.00 28.77 92 GLN I O 1
ATOM 7898 N N . MET I 3 93 ? 92.241 24.817 8.895 1.00 26.62 93 MET I N 1
ATOM 7899 C CA . MET I 3 93 ? 91.128 25.683 8.502 1.00 26.41 93 MET I CA 1
ATOM 7900 C C . MET I 3 93 ? 91.047 25.437 7.002 1.00 26.35 93 MET I C 1
ATOM 7901 O O . MET I 3 93 ? 91.874 25.937 6.230 1.00 27.74 93 MET I O 1
ATOM 7906 N N . ALA I 3 94 ? 90.067 24.636 6.596 1.00 24.15 94 ALA I N 1
ATOM 7907 C CA . ALA I 3 94 ? 89.908 24.277 5.195 1.00 22.59 94 ALA I CA 1
ATOM 7908 C C . ALA I 3 94 ? 88.972 25.178 4.408 1.00 23.62 94 ALA I C 1
ATOM 7909 O O . ALA I 3 94 ? 87.787 25.258 4.693 1.00 25.31 94 ALA I O 1
ATOM 7911 N N . TRP I 3 95 ? 89.525 25.857 3.413 1.00 25.20 95 TRP I N 1
ATOM 7912 C CA . TRP I 3 95 ? 88.767 26.739 2.540 1.00 26.08 95 TRP I CA 1
ATOM 7913 C C . TRP I 3 95 ? 88.617 26.076 1.172 1.00 27.90 95 TRP I C 1
ATOM 7914 O O . TRP I 3 95 ? 87.624 26.367 0.481 1.00 31.02 95 TRP I O 1
#

InterPro domains:
  IPR003787 Sulphur relay, DsrE/F-like [PF02635] (1-128)
  IPR017463 Sulphur relay, TusD/DsrE [MF_00390] (1-128)
  IPR017463 Sulphur relay, TusD/DsrE [TIGR03012] (2-128)
  IPR027396 DsrEFH-like [G3DSA:3.40.1260.10] (1-128)
  IPR027396 DsrEFH-like [SSF75169] (1-128)

Foldseek 3Di:
DAFEEEEEAAAAPPDDCRLVVSLVVVVVSVVVVYHHQAYEQAHNSLNLFFQVDDDDPPDDNSNVSLQVCCVPRVHAAEYAQVNCVVVQAAQPVVCVVVVHPHHGGHPSYDYDHCVVVVVCVVPTPDYHYD/DFAEEEEEAAAPDVDCQVVVSLVVVVVVVVVDLRYAYEQDHNSVNLFAPPDDCVVVPDDPCSLVLLVCVVSVRQRAAYEPVNCVVVVHDPPHPTSHPHDYDYPVRVVVVVVVGDYYHYD/DEEEEQAACVPDPVVVVLVPADAPYEYEYEHNRCVCFFPPDPNVVSVVPRNYQYEYEPVNCVVVVNVVGGDPSYHYDHVVVVVVSCVVDPDYHYD/DAFEEEEEAQAAPPDDCRLVVSLVVVVVSVVVVHHHQAYEYAHNRLNLFFQPDDDDPPDDPSNVSLQVCCVPRVHAAEYAQVRCVVVQADQPVVCVVVVHPHHGGHPSYDYDHCVVVVCNVVPTPDYHYD/DAEEEEEAAAPDVDCQVVVSLVVVVVVVVVDLRYAYEQEHNSVNLFAPPDDCVVVPDDPCSLVLLVCVVGRHQRAAYEPVNCVVVVHDPPHPTSHPHHYDYPVVVVVVVVVDDYYHYD/DEEEEQAACVPDPVVVVLVVADAPYEYEYEHNRCVCFFPPDPNVVSVVVGNYQYEYAVVNCVVVVNVVGGDPSYHYDHVVVVVVVPVVDPDYHYD/DAWEEEEEAAAAPDDDCRLVVSLVVVVVSVVVVHHHQAYEYAHNSLNLFFQPDDDDPPDDNSNVSLQVCCVPRVHAAEYAQVNCVVVQAAQPVVCVVVVHPHHGGHPSYDYDHCVVVVCNVVPTPYYHYD/DAEEEEEAAAPDVDCQVVVSLVVVVVVVVVDLRYAYEQEHNSVNLFAPPDDCVVVPDDPCSLVLLVCVVSVSQRAAYEPVNCVVVVHDPVHNTSHPHHYDYDVRVVVVVVVDDYYHYD/DEEEEQAACVPDPVVVVLVPADQVYEYEQEHNRCVLQFPPDPNVVSVVVRNYQYEYEPVNCVVVVNVVRGDPSYHYDHVVVVVVSCVVDPDYHYD

CATH classification: 3.40.1260.10

GO terms:
  GO:0097163 sulfur carrier activity (F, IDA)
  GO:1990228 sulfurtransferase complex (C, IDA)
  GO:0002143 tRNA wobble position uridine thiolation (P, IMP)
  GO:0002143 tRNA wobble position uridine thiolation (P, IDA)

Secondary structure (DSSP, 8-state):
---EEEEEE-S-SSSSSHHHHHHHHHHHHHHTT-EEEEEEE-GGGGGGGBTT----TTS--HHHHHHHHHHHH--EEEEEHHHHHHTT---HHHHHHHT-S---BPTTEEEE-THHHHHHHHHSSEEEE-/---EEEEE-S-TTTSTHHHHHHHHHHHHHTT-S-EEEEE-GGGGGGG-TT--GGGGT----GGGGHHHHHTT---EEEEHHHHHHTT--TT---SS-PEEE-HHHHHHHHTT-SEEEE-/-EEEE-S-GGGS-HHHHHHT--TT-EEEE-GGGGGGGBTT-TTHHHHHTSSSEEEEEHHHHHHTT-TTSB-TTSEEE-HHHHHHHHHH-S-EEE-/-PPEEEEEE-S-SSSBSHHHHHHHHHHHHHHTT-EEEEEEE-GGGGGGGBTT----TTS--HHHHHHHHHHHH--EEEEEHHHHHHTT---HHHHHHHT-S---BPTTEEEE-THHHHHHHHHSSEEEE-/--EEEEE-S-TTTBSHHHHHHHHHHHHHTT-S-EEEEE-GGGGGGG-SS--GGGGT----GGGGHHHHHSS---EEEEHHHHHHTT--TT---SS-PEEE-HHHHHHHHTT-SEEEE-/-EEEE-S-GGGS-HHHHHHT--TT-EEEE-GGGGGGGBTTBTTHHHHHTSSSEEEEEHHHHHHTT-GGGB-TTSEEE-HHHHHHHHHH-S-EEE-/---EEEEEE-S-SSSBSHHHHHHHHHHHHHHTT-EEEEEEE-GGGGGGGBTT----TTS--HHHHHHHHHHHH--EEEEEHHHHHHTT---HHHHHHHT-S---BPTTEEEE-THHHHHHHHHSSEEEE-/--EEEEE-S-BTTBSHHHHHHHHHHHHHTT-S-EEEEE-GGGGGGG-TT--GGGGT----GGGGHHHHHTT---EEEEHHHHHHBT--TT---SS-PEEE-HHHHHHHHTT-SEEEE-/-EEEE-S-GGGS-HHHHHHT--TT-EEEE-GGGGGGGBTT-TTHHHHHTSSSEEEEEHHHHHHTT-TTSB-TTSEEE-HHHHHHHHHHSS-EEE-

Solvent-accessible surface area: 36753 Å² total; per-residue (Å²): 113,66,30,106,0,4,1,8,0,23,4,19,15,190,59,78,58,21,0,39,0,0,20,84,0,0,79,13,0,37,90,44,52,21,78,10,46,12,0,6,0,2,27,59,0,0,76,0,0,35,80,116,38,101,46,50,128,135,91,138,49,9,0,62,12,0,48,108,4,40,82,111,80,61,2,39,0,22,0,2,33,38,0,0,74,102,41,48,0,10,35,143,83,18,5,47,22,77,50,95,115,85,42,16,36,9,128,12,14,74,37,23,42,22,26,34,4,0,80,12,1,34,94,5,52,35,13,1,15,5,220,48,76,0,0,0,0,1,12,36,40,20,56,78,69,48,4,0,40,0,0,1,10,0,0,2,30,1,20,52,84,24,145,60,5,0,0,0,0,3,2,54,0,0,59,0,0,44,61,69,38,162,6,104,85,102,174,28,122,72,10,9,64,9,1,100,7,2,62,44,47,114,8,141,74,5,47,0,6,10,17,0,2,146,105,52,71,34,83,92,153,30,106,30,49,9,156,10,72,76,32,82,30,70,38,2,40,152,42,1,57,82,6,38,6,4,4,30,12,25,0,0,6,0,28,88,23,0,113,140,16,43,16,46,3,0,56,46,6,12,29,157,59,8,14,0,0,0,1,6,71,0,0,37,0,0,30,91,69,23,178,28,19,90,38,2,138,103,15,86,25,128,10,20,0,0,44,56,2,0,109,79,72,54,26,68,77,87,25,8,152,83,9,70,84,14,62,16,45,47,1,0,128,11,3,39,112,13,79,11,8,0,7,4,122,50,33,89,0,2,1,2,0,26,4,10,15,48,4,53,5,21,0,14,0,0,7,24,0,0,88,14,0,39,90,44,51,19,80,11,48,12,0,6,0,5,45,40,0,0,7,0,0,2,54,0,20,16,36,50,131,104,23,85,42,8,6,152,8,0,50,86,7,40,81,117,95,64,2,39,1,24,0,6,45,43,2,0,29,20,6,0,0,0,31,146,78,34,5,58,190,75,69,40,100,26,28,0,36,20,128,12,13,78,39,26,42,27,26,32,1,1,87,12,0,40,109,7,55,38,15,2,19,8,104,87,0,0,0,0,1,6,25,4,0,12,6,41,14,1,1,23,7,0,1,49,1,0,34,31,2,14,84,81,28,109,69,8,0,0,0,0,3,2,1,0,0,2,0,0,1,50,55,11,122,0,99,30,0,55,25,86,59,9,8,63,39,1,111,59,0,63,141,112,80,8,148,81,5,41,0,4,6,17,0,1,142,36,0,22,6,77,73,142,24,103,26,23,10,157,10,76,70,36,86,28,64,28,1,56,150,45,3,57,78,6,40,10,2,1,47,2,32,1,0,7,0,37,59,2,0,5,45,6,6,16,30,2,0,57,41,8,13,35,146,63,6,9,0,0,0,5,2,17,0,0,0,0,0,0,55,54,5,122,28,5,86,37,3,123,113,15,77,26,112,12,18,0,0,46,30,0,0,55,0,1,14,0,69,43,12,22,6,149,94,12,65,82,12,63,15,46,55,2,0,134,12,6,41,117,13,85,13,10,0,19,5,118,67,32,108,0,3,0,6,0,23,4,5,15,50,6,51,5,20,0,14,0,0,17,28,0,0,74,13,0,37,90,44,50,18,93,11,51,13,0,4,0,3,35,38,0,0,10,0,0,1,59,0,20,14,35,48,129,106,26,87,46,8,7,155,5,0,56,95,3,40,85,118,79,62,4,39,0,22,0,3,36,49,0,0,33,14,5,0,0,0,34,145,72,38,4,56,184,78,68,39,98,23,28,0,37,19,128,15,14,73,36,22,46,24,28,35,4,1,86,11,0,36,82,6,38,38,16,2,19,3,94,94,0,0,0,1,1,6,24,3,0,12,7,37,12,1,0,22,0,0,1,42,1,0,28,30,2,20,85,83,20,142,85,7,0,0,0,0,4,2,1,0,0,1,0,0,0,26,58,11,117,0,106,27,0,48,24,84,71,9,8,48,37,1,140,54,2,56,133,126,103,16,133,77,3,18,0,7,9,20,0,0,133,33,0,23,5,28,43,52,8,22,24,45,8,138,12,56,76,19,89,33,75,3,2,37,81,6,2,58,73,10,42,8,6,5,36,13,24,0,0,5,0,31,64,3,0,6,37,8,3,15,31,3,0,52,46,9,10,18,151,57,11,12,0,0,0,0,2,18,0,0,0,0,0,0,85,55,7,127,25,12,92,40,2,111,111,15,70,26,123,11,19,0,0,37,36,0,0,56,0,2,18,0,71,78,56,32,6,156,76,14,72,94,11,58,18,50,50,1,0,135,11,6,42,115,15,74,9,11,0,6,8

Radius of gyration: 33.32 Å; Cα contacts (8 Å, |Δi|>4): 2331; chains: 9; bounding box: 62×85×97 Å

Sequence (1030 aa):
GSMRFAIVVTGPAYGTQQASSAFQFAQALIADGHELSSVFFYREGVYNANQLTSPASDEFDLVRAWQQLNAQHGVALNICVAAALRRGVVDETEAGRLGLASSNLQQGFTLSGLGALAEASLTCDRVVQFMKRIAFVFSTAPHGTAAGREGLDALLATSALTDDLAVFFIADGVFQLLPGQKPDAVLARDYIATFKLLGLYDIEQCWVCAASLRERGLDPQTPFVVEATPLEADALRRELANYDVILRFMLHTLHRSPWLTDFAALLRLLSEGDELLLLQDGVTAAVDGNRYLESLRNAPIKVYALNEDLIARGLTGQISNDIILIDYTDFVRLTVKHPSQMAWGSMRFAIVVTGPAYGTQQASSAFQFAQALIADGHELSSVFFYREGVYNANQLTSPASDEFDLVRAWQQLNAQHGVALNICVAAALRRGVVDETEAGRLGLASSNLQQGFTLSGLGALAEASLTCDRVVQFKRIAFVFSTAPHGTAAGREGLDALLATSALTDDLAVFFIADGVFQLLPGQKPDAVLARDYIATFKLLGLYDIEQCWVCAASLRERGLDPQTPFVVEATPLEADALRRELANYDVILRFMLHTLHRSPWLTDFAALLRLLSEGDELLLLQDGVTAAVDGNRYLESLRNAPIKVYALNEDLIARGLTGQISNDIILIDYTDFVRLTVKHPSQMAWGSMRFAIVVTGPAYGTQQASSAFQFAQALIADGHELSSVFFYREGVYNANQLTSPASDEFDLVRAWQQLNAQHGVALNICVAAALRRGVVDETEAGRLGLASSNLQQGFTLSGLGALAEASLTCDRVVQFKRIAFVFSTAPHGTAAGREGLDALLATSALTDDLAVFFIADGVFQLLPGQKPDAVLARDYIATFKLLGLYDIEQCWVCAASLRERGLDPQTPFVVEATPLEADALRRELANYDVILRFMLHTLHRSPWLTDFAALLRLLSEGDELLLLQDGVTAAVDGNRYLESLRNAPIKVYALNEDLIARGLTGQISNDIILIDYTDFVRLTVKHPSQMAW

Nearest PDB structures (foldseek):
  2d1p-assembly1_A  TM=1.008E+00  e=7.496E-27  Escherichia coli
  2hy5-assembly1_A  TM=9.808E-01  e=3.792E-15  Allochromatium vinosum
  2hy5-assembly1_B  TM=7.349E-01  e=2.833E-06  Allochromatium vinosum
  3qpy-assembly1_D  TM=4.047E-01  e=4.477E-01  Neisseria meningitidis MC58
  1zji-assembly1_A  TM=2.857E-01  e=5.403E-01  Aquifex aeolicus